Protein 8FHK (pdb70)

Solvent-accessible surface area: 49701 Å² total; per-residue (Å²): 181,42,39,124,10,20,166,124,5,23,51,93,59,146,144,29,50,86,43,1,53,104,48,4,70,54,0,5,32,12,29,14,72,5,1,47,20,2,36,117,2,4,40,60,19,17,3,1,12,44,84,41,15,65,37,6,68,16,164,64,96,10,49,0,33,50,106,60,97,116,69,74,152,53,126,84,89,52,7,38,2,65,56,12,57,129,24,31,10,17,9,73,117,75,63,29,99,78,78,57,136,7,38,45,79,138,95,139,63,73,70,8,78,106,2,73,143,129,52,5,58,76,6,15,76,13,10,40,136,14,10,85,116,31,41,70,95,13,24,43,53,15,70,105,0,14,146,42,6,65,24,11,17,58,20,28,22,59,14,6,3,90,4,13,26,76,3,19,42,51,0,3,41,23,8,26,84,4,18,6,110,41,29,28,88,45,33,27,0,76,10,0,4,63,5,0,7,2,4,33,16,1,50,57,14,18,24,42,1,64,22,36,41,72,37,4,39,27,33,15,154,14,2,14,65,5,6,68,129,35,30,103,155,29,0,146,88,9,81,55,26,60,70,54,28,170,99,80,29,28,56,10,98,144,128,0,43,126,47,10,79,53,14,21,41,24,10,4,50,2,1,12,32,2,12,53,6,11,70,3,7,59,5,1,23,22,13,47,24,18,156,61,6,37,142,45,2,38,94,31,0,73,26,7,36,116,31,36,52,115,20,12,70,14,34,0,62,12,21,64,7,20,13,24,30,36,40,1,90,15,3,31,40,7,0,163,63,9,2,52,40,10,134,108,73,55,14,76,125,19,20,0,37,13,2,0,10,1,9,0,19,8,20,2,4,34,17,12,13,14,17,29,28,2,13,52,44,40,6,49,2,92,23,0,0,18,43,0,8,112,7,17,74,59,176,91,41,25,127,44,23,113,108,55,122,132,210,14,91,1,79,0,22,2,137,70,0,22,1,11,51,126,166,63,54,73,18,1,81,104,2,47,11,49,2,90,82,19,34,4,1,9,18,12,4,30,5,20,2,11,16,41,6,6,9,22,1,1,3,8,15,10,60,16,97,128,35,60,0,38,9,56,58,82,32,8,72,80,52,24,14,12,17,15,5,39,16,6,8,9,1,38,42,80,4,29,2,29,35,22,24,12,6,34,2,6,23,13,66,34,151,152,36,103,99,114,4,62,117,10,18,133,60,1,14,49,69,13,35,149,122,36,148,63,77,25,40,97,25,111,11,20,68,32,51,0,93,63,24,43,4,1,16,9,0,10,7,2,8,0,4,1,5,14,23,118,13,20,2,2,0,6,8,10,12,16,10,21,8,6,2,11,37,20,5,56,46,27,56,53,127,7,56,6,139,138,67,48,0,0,8,16,2,8,16,19,7,23,26,3,117,115,9,88,39,1,2,5,1,46,88,0,67,23,83,28,110,11,52,14,132,88,66,152,72,51,10,15,97,36,33,112,88,20,78,85,15,93,184,69,4,25,107,7,42,152,65,91,171,120,127,69,60,90,4,78,90,37,7,85,30,14,17,65,32,25,14,122,0,2,35,31,1,1,69,0,12,43,58,11,38,64,58,68,31,67,81,118,11,22,115,108,19,54,31,57,1,144,95,25,11,45,38,6,68,81,42,10,53,114,8,9,68,35,12,34,14,21,4,14,40,0,4,40,32,7,4,45,78,2,3,32,36,3,9,90,4,9,31,6,2,43,51,146,27,44,10,0,31,1,0,0,14,0,4,14,0,0,64,7,3,15,82,3,2,3,43,0,17,8,22,52,49,40,42,76,31,35,51,106,27,0,64,68,29,2,1,151,87,20,25,102,96,0,1,118,8,3,42,107,10,38,75,79,6,58,112,17,51,62,100,4,5,58,112,2,50,100,39,21,41,88,27,6,67,40,12,0,60,8,0,19,87,0,1,33,17,14,54,1,20,61,4,20,9,1,16,33,11,20,76,17,13,34,119,63,2,43,101,34,9,45,84,36,24,91,77,5,16,131,29,0,77,45,18,0,85,15,50,14,40,5,38,64,16,4,5,30,1,12,27,63,0,9,9,67,0,0,52,2,19,3,122,44,74,6,23,18,1,45,2,6,0,0,10,0,2,3,6,13,6,1,31,51,11,67,49,28,8,57,33,12,31,12,16,35,76,1,10,1,0,11,67,12,2,78,90,6,47,80,60,162,41,34,73,20,63,65,144,119,60,36,98,43,130,27,30,25,55,1,50,2,51,94,0,32,3,54,40,71,59,54,107,70,74,43,0,80,76,2,61,0,63,0,151,161,23,38,22,0,0,0,3,0,78,28,26,3,14,14,26,7,0,0,44,16,0,17,10,26,34,42,47,68,85,19,30,3,30,1,50,61,27,52,5,44,57,3,31,31,85,57,3,40,17,10,13,3,4,24,18,26,43,33,36,8,5,44,35,19,1,90,80,0,0,31,8,0,62,122,102,19,83,137,132,82,6,78,73,0,2,42,15,1,62,0,92,115,3,32,125,57,10,90,46,40,40,127,26,121,1,14,40,121,21,39,72,24,38,16,2,10,16,7,8,0,2,7,0,1,0,9,12,16,88,2,76,0,1,0,2,0,4,9,10,24,6,3,4,7,71,3,6,44,12,6,26,128,27,14,96,127,35,16,161,50,60,4,1,0,10,0,6,14,32,5,48,5,0,48,54,23,80,22,1,0,1,0,63,30,19,76,18,45,58,100,8,27,48,113,83,7,49,78,82,127,34,31,2,85,78,2,58,72,58,21,65,148,60

Structure (mmCIF, N/CA/C/O backbone):
data_8FHK
#
_entry.id   8FHK
#
_cell.length_a   1.00
_cell.length_b   1.00
_cell.length_c   1.00
_cell.angle_alpha   90.00
_cell.angle_beta   90.00
_cell.angle_gamma   90.00
#
_symmetry.space_group_name_H-M   'P 1'
#
loop_
_entity.id
_entity.type
_entity.pdbx_description
1 polymer 'Probable multidrug resistance ABC transporter ATP-binding/permease protein YheH'
2 polymer 'Probable multidrug resistance ABC transporter ATP-binding/permease protein YheI'
3 non-polymer "ADENOSINE-5'-TRIPHOSPHATE"
4 non-polymer '(2S)-3-(hexadecanoyloxy)-2-[(9Z)-octadec-9-enoyloxy]propyl 2-(trimethylammonio)ethyl phosphate'
5 non-polymer 'MAGNESIUM ION'
#
loop_
_atom_site.group_PDB
_atom_site.id
_atom_site.type_symbol
_atom_site.label_atom_id
_atom_site.label_alt_id
_atom_site.label_comp_id
_atom_site.label_asym_id
_atom_site.label_entity_id
_atom_site.label_seq_id
_atom_site.pdbx_PDB_ins_code
_atom_site.Cartn_x
_atom_site.Cartn_y
_atom_site.Cartn_z
_atom_site.occupancy
_atom_site.B_iso_or_equiv
_atom_site.auth_seq_id
_atom_site.auth_comp_id
_atom_site.auth_asym_id
_atom_site.auth_atom_id
_atom_site.pdbx_PDB_model_num
ATOM 1 N N . LYS A 1 2 ? 177.825 143.266 165.611 1.00 53.06 2 LYS D N 1
ATOM 2 C CA . LYS A 1 2 ? 177.374 143.254 164.190 1.00 53.06 2 LYS D CA 1
ATOM 3 C C . LYS A 1 2 ? 175.852 143.254 164.109 1.00 53.06 2 LYS D C 1
ATOM 4 O O . LYS A 1 2 ? 175.207 142.248 164.394 1.00 53.06 2 LYS D O 1
ATOM 23 N N . ILE A 1 3 ? 175.282 144.395 163.722 1.00 50.72 3 ILE D N 1
ATOM 24 C CA . ILE A 1 3 ? 173.828 144.519 163.675 1.00 50.72 3 ILE D CA 1
ATOM 25 C C . ILE A 1 3 ? 173.255 143.673 162.544 1.00 50.72 3 ILE D C 1
ATOM 26 O O . ILE A 1 3 ? 172.282 142.934 162.732 1.00 50.72 3 ILE D O 1
ATOM 42 N N . GLY A 1 4 ? 173.857 143.758 161.357 1.00 52.46 4 GLY D N 1
ATOM 43 C CA . GLY A 1 4 ? 173.271 143.111 160.194 1.00 52.46 4 GLY D CA 1
ATOM 44 C C . GLY A 1 4 ? 173.137 141.610 160.356 1.00 52.46 4 GLY D C 1
ATOM 45 O O . GLY A 1 4 ? 172.158 141.012 159.901 1.00 52.46 4 GLY D O 1
ATOM 49 N N . LYS A 1 5 ? 174.118 140.979 161.004 1.00 51.98 5 LYS D N 1
ATOM 50 C CA . LYS A 1 5 ? 174.084 139.529 161.158 1.00 51.98 5 LYS D CA 1
ATOM 51 C C . LYS A 1 5 ? 172.866 139.086 161.957 1.00 51.98 5 LYS D C 1
ATOM 52 O O . LYS A 1 5 ? 172.232 138.080 161.626 1.00 51.98 5 LYS D O 1
ATOM 71 N N . THR A 1 6 ? 172.530 139.817 163.020 1.00 50.54 6 THR D N 1
ATOM 72 C CA . THR A 1 6 ? 171.364 139.457 163.819 1.00 50.54 6 THR D CA 1
ATOM 73 C C . THR A 1 6 ? 170.072 139.653 163.034 1.00 50.54 6 THR D C 1
ATOM 74 O O . THR A 1 6 ? 169.138 138.849 163.151 1.00 50.54 6 THR D O 1
ATOM 85 N N . LEU A 1 7 ? 169.995 140.720 162.239 1.00 49.83 7 LEU D N 1
ATOM 86 C CA . LEU A 1 7 ? 168.839 140.901 161.369 1.00 49.83 7 LEU D CA 1
ATOM 87 C C . LEU A 1 7 ? 168.701 139.723 160.416 1.00 49.83 7 LEU D C 1
ATOM 88 O O . LEU A 1 7 ? 167.600 139.193 160.218 1.00 49.83 7 LEU D O 1
ATOM 104 N N . TRP A 1 8 ? 169.817 139.290 159.828 1.00 51.06 8 TRP D N 1
ATOM 105 C CA . TRP A 1 8 ? 169.784 138.149 158.923 1.00 51.06 8 TRP D CA 1
ATOM 106 C C . TRP A 1 8 ? 169.354 136.883 159.647 1.00 51.06 8 TRP D C 1
ATOM 107 O O . TRP A 1 8 ? 168.598 136.080 159.100 1.00 51.06 8 TRP D O 1
ATOM 128 N N . ARG A 1 9 ? 169.846 136.672 160.868 1.00 49.59 9 ARG D N 1
ATOM 129 C CA . ARG A 1 9 ? 169.474 135.474 161.615 1.00 49.59 9 ARG D CA 1
ATOM 130 C C . ARG A 1 9 ? 167.982 135.456 161.917 1.00 49.59 9 ARG D C 1
ATOM 131 O O . ARG A 1 9 ? 167.312 134.427 161.751 1.00 49.59 9 ARG D O 1
ATOM 152 N N . TYR A 1 10 ? 167.441 136.587 162.367 1.00 48.56 10 TYR D N 1
ATOM 153 C CA . TYR A 1 10 ? 166.010 136.652 162.631 1.00 48.56 10 TYR D CA 1
ATOM 154 C C . TYR A 1 10 ? 165.217 136.431 161.353 1.00 48.56 10 TYR D C 1
ATOM 155 O O . TYR A 1 10 ? 164.169 135.779 161.371 1.00 48.56 10 TYR D O 1
ATOM 173 N N . ALA A 1 11 ? 165.706 136.957 160.227 1.00 49.73 11 ALA D N 1
ATOM 174 C CA . ALA A 1 11 ? 165.039 136.709 158.952 1.00 49.73 11 ALA D CA 1
ATOM 175 C C . ALA A 1 11 ? 165.080 135.230 158.581 1.00 49.73 11 ALA D C 1
ATOM 176 O O . ALA A 1 11 ? 164.078 134.668 158.124 1.00 49.73 11 ALA D O 1
ATOM 183 N N . LEU A 1 12 ? 166.235 134.586 158.764 1.00 49.86 12 LEU D N 1
ATOM 184 C CA . LEU A 1 12 ? 166.382 133.169 158.451 1.00 49.86 12 LEU D CA 1
ATOM 185 C C . LEU A 1 12 ? 165.553 132.292 159.370 1.00 49.86 12 LEU D C 1
ATOM 186 O O . LEU A 1 12 ? 165.273 131.140 159.025 1.00 49.86 12 LEU D O 1
ATOM 202 N N . LEU A 1 13 ? 165.171 132.796 160.541 1.00 48.36 13 LEU D N 1
ATOM 203 C CA . LEU A 1 13 ? 164.199 132.059 161.338 1.00 48.36 13 LEU D CA 1
ATOM 204 C C . LEU A 1 13 ? 162.943 131.790 160.523 1.00 48.36 13 LEU D C 1
ATOM 205 O O . LEU A 1 13 ? 162.247 130.797 160.757 1.00 48.36 13 LEU D O 1
ATOM 221 N N . TYR A 1 14 ? 162.640 132.663 159.568 1.00 47.86 14 TYR D N 1
ATOM 222 C CA . TYR A 1 14 ? 161.519 132.507 158.648 1.00 47.86 14 TYR D CA 1
ATOM 223 C C . TYR A 1 14 ? 162.084 132.498 157.231 1.00 47.86 14 TYR D C 1
ATOM 224 O O . TYR A 1 14 ? 162.201 133.547 156.595 1.00 47.86 14 TYR D O 1
ATOM 242 N N . ARG A 1 15 ? 162.430 131.311 156.735 1.00 52.74 15 ARG D N 1
ATOM 243 C CA . ARG A 1 15 ? 162.903 131.147 155.366 1.00 52.74 15 ARG D CA 1
ATOM 244 C C . ARG A 1 15 ? 161.779 130.797 154.408 1.00 52.74 15 ARG D C 1
ATOM 245 O O . ARG A 1 15 ? 161.738 131.314 153.289 1.00 52.74 15 ARG D O 1
ATOM 266 N N . LYS A 1 16 ? 160.872 129.915 154.829 1.00 55.35 16 LYS D N 1
ATOM 267 C CA . LYS A 1 16 ? 159.786 129.492 153.956 1.00 55.35 16 LYS D CA 1
ATOM 268 C C . LYS A 1 16 ? 158.997 130.693 153.463 1.00 55.35 16 LYS D C 1
ATOM 269 O O . LYS A 1 16 ? 158.736 130.835 152.262 1.00 55.35 16 LYS D O 1
ATOM 288 N N . LEU A 1 17 ? 158.623 131.569 154.409 1.00 51.36 17 LEU D N 1
ATOM 289 C CA . LEU A 1 17 ? 157.768 132.746 154.111 1.00 51.36 17 LEU D CA 1
ATOM 290 C C . LEU A 1 17 ? 158.444 133.660 153.096 1.00 51.36 17 LEU D C 1
ATOM 291 O O . LEU A 1 17 ? 157.778 134.095 152.191 1.00 51.36 17 LEU D O 1
ATOM 307 N N . LEU A 1 18 ? 159.699 134.025 153.301 1.00 51.55 18 LEU D N 1
ATOM 308 C CA . LEU A 1 18 ? 160.369 134.972 152.417 1.00 51.55 18 LEU D CA 1
ATOM 309 C C . LEU A 1 18 ? 160.691 134.340 151.069 1.00 51.55 18 LEU D C 1
ATOM 310 O O . LEU A 1 18 ? 160.571 134.998 150.031 1.00 51.55 18 LEU D O 1
ATOM 326 N N . ILE A 1 19 ? 161.103 133.068 151.055 1.00 52.43 19 ILE D N 1
ATOM 327 C CA . ILE A 1 19 ? 161.419 132.415 149.787 1.00 52.43 19 ILE D CA 1
ATOM 328 C C . ILE A 1 19 ? 160.166 132.272 148.931 1.00 52.43 19 ILE D C 1
ATOM 329 O O . ILE A 1 19 ? 160.191 132.537 147.721 1.00 52.43 19 ILE D O 1
ATOM 345 N N . THR A 1 20 ? 159.048 131.865 149.534 1.00 52.04 20 THR D N 1
ATOM 346 C CA . THR A 1 20 ? 157.815 131.767 148.766 1.00 52.04 20 THR D CA 1
ATOM 347 C C . THR A 1 20 ? 157.389 133.135 148.246 1.00 52.04 20 THR D C 1
ATOM 348 O O . THR A 1 20 ? 156.965 133.265 147.090 1.00 52.04 20 THR D O 1
ATOM 359 N N . ALA A 1 21 ? 157.505 134.173 149.080 1.00 50.70 21 ALA D N 1
ATOM 360 C CA . ALA A 1 21 ? 157.118 135.510 148.643 1.00 50.70 21 ALA D CA 1
ATOM 361 C C . ALA A 1 21 ? 157.981 135.981 147.482 1.00 50.70 21 ALA D C 1
ATOM 362 O O . ALA A 1 21 ? 157.469 136.554 146.514 1.00 50.70 21 ALA D O 1
ATOM 369 N N . VAL A 1 22 ? 159.293 135.756 147.561 1.00 50.10 22 VAL D N 1
ATOM 370 C CA . VAL A 1 22 ? 160.172 136.218 146.495 1.00 50.10 22 VAL D CA 1
ATOM 371 C C . VAL A 1 22 ? 159.898 135.448 145.213 1.00 50.10 22 VAL D C 1
ATOM 372 O O . VAL A 1 22 ? 159.951 136.016 144.120 1.00 50.10 22 VAL D O 1
ATOM 385 N N . LEU A 1 23 ? 159.587 134.152 145.314 1.00 51.17 23 LEU D N 1
ATOM 386 C CA . LEU A 1 23 ? 159.256 133.395 144.108 1.00 51.17 23 LEU D CA 1
ATOM 387 C C . LEU A 1 23 ? 157.971 133.913 143.467 1.00 51.17 23 LEU D C 1
ATOM 388 O O . LEU A 1 23 ? 157.905 134.110 142.244 1.00 51.17 23 LEU D O 1
ATOM 404 N N . LEU A 1 24 ? 156.937 134.150 144.276 1.00 50.67 24 LEU D N 1
ATOM 405 C CA . LEU A 1 24 ? 155.686 134.655 143.718 1.00 50.67 24 LEU D CA 1
ATOM 406 C C . LEU A 1 24 ? 155.877 136.031 143.085 1.00 50.67 24 LEU D C 1
ATOM 407 O O . LEU A 1 24 ? 155.365 136.303 141.987 1.00 50.67 24 LEU D O 1
ATOM 423 N N . LEU A 1 25 ? 156.617 136.915 143.758 1.00 51.28 25 LEU D N 1
ATOM 424 C CA . LEU A 1 25 ? 156.876 138.229 143.183 1.00 51.28 25 LEU D CA 1
ATOM 425 C C . LEU A 1 25 ? 157.747 138.128 141.939 1.00 51.28 25 LEU D C 1
ATOM 426 O O . LEU A 1 25 ? 157.610 138.947 141.027 1.00 51.28 25 LEU D O 1
ATOM 442 N N . THR A 1 26 ? 158.641 137.141 141.880 1.00 51.24 26 THR D N 1
ATOM 443 C CA . THR A 1 26 ? 159.408 136.918 140.662 1.00 51.24 26 THR D CA 1
ATOM 444 C C . THR A 1 26 ? 158.480 136.573 139.511 1.00 51.24 26 THR D C 1
ATOM 445 O O . THR A 1 26 ? 158.646 137.075 138.395 1.00 51.24 26 THR D O 1
ATOM 456 N N . VAL A 1 27 ? 157.488 135.725 139.771 1.00 51.94 27 VAL D N 1
ATOM 457 C CA . VAL A 1 27 ? 156.518 135.388 138.731 1.00 51.94 27 VAL D CA 1
ATOM 458 C C . VAL A 1 27 ? 155.783 136.641 138.269 1.00 51.94 27 VAL D C 1
ATOM 459 O O . VAL A 1 27 ? 155.635 136.897 137.063 1.00 51.94 27 VAL D O 1
ATOM 472 N N . ALA A 1 28 ? 155.318 137.447 139.225 1.00 51.87 28 ALA D N 1
ATOM 473 C CA . ALA A 1 28 ? 154.564 138.649 138.875 1.00 51.87 28 ALA D CA 1
ATOM 474 C C . ALA A 1 28 ? 155.408 139.611 138.040 1.00 51.87 28 ALA D C 1
ATOM 475 O O . ALA A 1 28 ? 154.960 140.117 136.999 1.00 51.87 28 ALA D O 1
ATOM 482 N N . VAL A 1 29 ? 156.640 139.874 138.479 1.00 52.18 29 VAL D N 1
ATOM 483 C CA . VAL A 1 29 ? 157.488 140.817 137.763 1.00 52.18 29 VAL D CA 1
ATOM 484 C C . VAL A 1 29 ? 157.840 140.268 136.390 1.00 52.18 29 VAL D C 1
ATOM 485 O O . VAL A 1 29 ? 157.960 141.023 135.423 1.00 52.18 29 VAL D O 1
ATOM 498 N N . GLY A 1 30 ? 158.033 138.952 136.281 1.00 53.47 30 GLY D N 1
ATOM 499 C CA . GLY A 1 30 ? 158.283 138.369 134.976 1.00 53.47 30 GLY D CA 1
ATOM 500 C C . GLY A 1 30 ? 157.138 138.615 134.018 1.00 53.47 30 GLY D C 1
ATOM 501 O O . GLY A 1 30 ? 157.351 138.982 132.858 1.00 53.47 30 GLY D O 1
ATOM 505 N N . ALA A 1 31 ? 155.905 138.433 134.492 1.00 54.48 31 ALA D N 1
ATOM 506 C CA . ALA A 1 31 ? 154.751 138.729 133.646 1.00 54.48 31 ALA D CA 1
ATOM 507 C C . ALA A 1 31 ? 154.754 140.193 133.214 1.00 54.48 31 ALA D C 1
ATOM 508 O O . ALA A 1 31 ? 154.634 140.511 132.020 1.00 54.48 31 ALA D O 1
ATOM 515 N N . GLU A 1 32 ? 154.915 141.103 134.176 1.00 54.82 32 GLU D N 1
ATOM 516 C CA . GLU A 1 32 ? 154.841 142.524 133.844 1.00 54.82 32 GLU D CA 1
ATOM 517 C C . GLU A 1 32 ? 155.957 142.930 132.886 1.00 54.82 32 GLU D C 1
ATOM 518 O O . GLU A 1 32 ? 155.746 143.758 131.993 1.00 54.82 32 GLU D O 1
ATOM 530 N N . LEU A 1 33 ? 157.149 142.353 133.050 1.00 54.06 33 LEU D N 1
ATOM 531 C CA . LEU A 1 33 ? 158.280 142.697 132.198 1.00 54.06 33 LEU D CA 1
ATOM 532 C C . LEU A 1 33 ? 158.165 142.073 130.816 1.00 54.06 33 LEU D C 1
ATOM 533 O O . LEU A 1 33 ? 158.727 142.607 129.853 1.00 54.06 33 LEU D O 1
ATOM 549 N N . THR A 1 34 ? 157.469 140.942 130.697 1.00 54.91 34 THR D N 1
ATOM 550 C CA . THR A 1 34 ? 157.083 140.473 129.373 1.00 54.91 34 THR D CA 1
ATOM 551 C C . THR A 1 34 ? 156.088 141.429 128.732 1.00 54.91 34 THR D C 1
ATOM 552 O O . THR A 1 34 ? 156.050 141.554 127.502 1.00 54.91 34 THR D O 1
ATOM 563 N N . GLY A 1 35 ? 155.285 142.107 129.550 1.00 54.27 35 GLY D N 1
ATOM 564 C CA . GLY A 1 35 ? 154.308 143.060 129.066 1.00 54.27 35 GLY D CA 1
ATOM 565 C C . GLY A 1 35 ? 154.757 143.944 127.908 1.00 54.27 35 GLY D C 1
ATOM 566 O O . GLY A 1 35 ? 154.174 143.908 126.821 1.00 54.27 35 GLY D O 1
ATOM 570 N N . PRO A 1 36 ? 155.787 144.769 128.120 1.00 52.30 36 PRO D N 1
ATOM 571 C CA . PRO A 1 36 ? 156.160 145.761 127.090 1.00 52.30 36 PRO D CA 1
ATOM 572 C C . PRO A 1 36 ? 156.660 145.164 125.779 1.00 52.30 36 PRO D C 1
ATOM 573 O O . PRO A 1 36 ? 156.664 145.871 124.762 1.00 52.30 36 PRO D O 1
ATOM 584 N N . PHE A 1 37 ? 157.094 143.901 125.759 1.00 53.45 37 PHE D N 1
ATOM 585 C CA . PHE A 1 37 ? 157.392 143.274 124.476 1.00 53.45 37 PHE D CA 1
ATOM 586 C C . PHE A 1 37 ? 156.163 143.244 123.585 1.00 53.45 37 PHE D C 1
ATOM 587 O O . PHE A 1 37 ? 156.290 143.256 122.359 1.00 53.45 37 PHE D O 1
ATOM 604 N N . ILE A 1 38 ? 154.969 143.191 124.176 1.00 53.23 38 ILE D N 1
ATOM 605 C CA . ILE A 1 38 ? 153.756 143.245 123.370 1.00 53.23 38 ILE D CA 1
ATOM 606 C C . ILE A 1 38 ? 153.632 144.601 122.693 1.00 53.23 38 ILE D C 1
ATOM 607 O O . ILE A 1 38 ? 153.252 144.685 121.525 1.00 53.23 38 ILE D O 1
ATOM 623 N N . GLY A 1 39 ? 153.953 145.681 123.402 1.00 52.19 39 GLY D N 1
ATOM 624 C CA . GLY A 1 39 ? 153.976 146.981 122.750 1.00 52.19 39 GLY D CA 1
ATOM 625 C C . GLY A 1 39 ? 155.015 147.041 121.647 1.00 52.19 39 GLY D C 1
ATOM 626 O O . GLY A 1 39 ? 154.753 147.538 120.547 1.00 52.19 39 GLY D O 1
ATOM 630 N N . LYS A 1 40 ? 156.209 146.518 121.929 1.00 52.34 40 LYS D N 1
ATOM 631 C CA . LYS A 1 40 ? 157.266 146.483 120.923 1.00 52.34 40 LYS D CA 1
ATOM 632 C C . LYS A 1 40 ? 156.803 145.779 119.656 1.00 52.34 40 LYS D C 1
ATOM 633 O O . LYS A 1 40 ? 156.926 146.316 118.549 1.00 52.34 40 LYS D O 1
ATOM 652 N N . LYS A 1 41 ? 156.282 144.564 119.803 1.00 53.40 41 LYS D N 1
ATOM 653 C CA . LYS A 1 41 ? 155.914 143.734 118.669 1.00 53.40 41 LYS D CA 1
ATOM 654 C C . LYS A 1 41 ? 154.553 144.091 118.102 1.00 53.40 41 LYS D C 1
ATOM 655 O O . LYS A 1 41 ? 154.177 143.556 117.057 1.00 53.40 41 LYS D O 1
ATOM 674 N N . MET A 1 42 ? 153.802 144.965 118.765 1.00 56.18 42 MET D N 1
ATOM 675 C CA . MET A 1 42 ? 152.636 145.531 118.113 1.00 56.18 42 MET D CA 1
ATOM 676 C C . MET A 1 42 ? 153.054 146.687 117.223 1.00 56.18 42 MET D C 1
ATOM 677 O O . MET A 1 42 ? 152.616 146.773 116.074 1.00 56.18 42 MET D O 1
ATOM 691 N N . ILE A 1 43 ? 153.937 147.552 117.712 1.00 55.03 43 ILE D N 1
ATOM 692 C CA . ILE A 1 43 ? 154.482 148.600 116.862 1.00 55.03 43 ILE D CA 1
ATOM 693 C C . ILE A 1 43 ? 155.101 147.940 115.639 1.00 55.03 43 ILE D C 1
ATOM 694 O O . ILE A 1 43 ? 154.532 147.992 114.540 1.00 55.03 43 ILE D O 1
ATOM 710 N N . ASP A 1 44 ? 156.202 147.210 115.855 1.00 56.32 44 ASP D N 1
ATOM 711 C CA . ASP A 1 44 ? 157.040 146.783 114.737 1.00 56.32 44 ASP D CA 1
ATOM 712 C C . ASP A 1 44 ? 156.269 145.944 113.732 1.00 56.32 44 ASP D C 1
ATOM 713 O O . ASP A 1 44 ? 156.634 145.909 112.551 1.00 56.32 44 ASP D O 1
ATOM 722 N N . ASP A 1 45 ? 155.213 145.260 114.165 1.00 59.61 45 ASP D N 1
ATOM 723 C CA . ASP A 1 45 ? 154.443 144.454 113.228 1.00 59.61 45 ASP D CA 1
ATOM 724 C C . ASP A 1 45 ? 153.267 145.238 112.656 1.00 59.61 45 ASP D C 1
ATOM 725 O O . ASP A 1 45 ? 153.273 145.592 111.476 1.00 59.61 45 ASP D O 1
ATOM 734 N N . HIS A 1 46 ? 152.305 145.602 113.497 1.00 61.52 46 HIS D N 1
ATOM 735 C CA . HIS A 1 46 ? 151.029 146.087 113.001 1.00 61.52 46 HIS D CA 1
ATOM 736 C C . HIS A 1 46 ? 151.031 147.567 112.644 1.00 61.52 46 HIS D C 1
ATOM 737 O O . HIS A 1 46 ? 149.997 148.064 112.187 1.00 61.52 46 HIS D O 1
ATOM 751 N N . ILE A 1 47 ? 152.137 148.295 112.829 1.00 60.47 47 ILE D N 1
ATOM 752 C CA . ILE A 1 47 ? 152.245 149.668 112.365 1.00 60.47 47 ILE D CA 1
ATOM 753 C C . ILE A 1 47 ? 153.312 149.815 111.290 1.00 60.47 47 ILE D C 1
ATOM 754 O O . ILE A 1 47 ? 153.157 150.616 110.363 1.00 60.47 47 ILE D O 1
ATOM 770 N N . LEU A 1 48 ? 154.399 149.054 111.392 1.00 63.96 48 LEU D N 1
ATOM 771 C CA . LEU A 1 48 ? 155.488 149.122 110.432 1.00 63.96 48 LEU D CA 1
ATOM 772 C C . LEU A 1 48 ? 155.489 147.964 109.438 1.00 63.96 48 LEU D C 1
ATOM 773 O O . LEU A 1 48 ? 156.487 147.775 108.737 1.00 63.96 48 LEU D O 1
ATOM 789 N N . GLY A 1 49 ? 154.407 147.184 109.352 1.00 73.22 49 GLY D N 1
ATOM 790 C CA . GLY A 1 49 ? 154.315 146.207 108.284 1.00 73.22 49 GLY D CA 1
ATOM 791 C C . GLY A 1 49 ? 154.023 146.836 106.941 1.00 73.22 49 GLY D C 1
ATOM 792 O O . GLY A 1 49 ? 154.414 146.300 105.900 1.00 73.22 49 GLY D O 1
ATOM 796 N N . ILE A 1 50 ? 153.339 147.981 106.941 1.00 77.73 50 ILE D N 1
ATOM 797 C CA . ILE A 1 50 ? 153.122 148.717 105.707 1.00 77.73 50 ILE D CA 1
ATOM 798 C C . ILE A 1 50 ? 154.446 149.168 105.112 1.00 77.73 50 ILE D C 1
ATOM 799 O O . ILE A 1 50 ? 154.540 149.375 103.899 1.00 77.73 50 ILE D O 1
ATOM 815 N N . GLU A 1 51 ? 155.482 149.310 105.938 1.00 74.22 51 GLU D N 1
ATOM 816 C CA . GLU A 1 51 ? 156.778 149.801 105.490 1.00 74.22 51 GLU D CA 1
ATOM 817 C C . GLU A 1 51 ? 157.689 148.708 104.946 1.00 74.22 51 GLU D C 1
ATOM 818 O O . GLU A 1 51 ? 158.752 149.029 104.404 1.00 74.22 51 GLU D O 1
ATOM 830 N N . LYS A 1 52 ? 157.318 147.438 105.076 1.00 76.20 52 LYS D N 1
ATOM 831 C CA . LYS A 1 52 ? 158.105 146.360 104.497 1.00 76.20 52 LYS D CA 1
ATOM 832 C C . LYS A 1 52 ? 157.572 145.983 103.116 1.00 76.20 52 LYS D C 1
ATOM 833 O O . LYS A 1 52 ? 156.503 146.421 102.686 1.00 76.20 52 LYS D O 1
ATOM 852 N N . THR A 1 53 ? 158.344 145.153 102.418 1.00 85.01 53 THR D N 1
ATOM 853 C CA . THR A 1 53 ? 158.050 144.847 101.026 1.00 85.01 53 THR D CA 1
ATOM 854 C C . THR A 1 53 ? 156.721 144.113 100.897 1.00 85.01 53 THR D C 1
ATOM 855 O O . THR A 1 53 ? 156.334 143.320 101.759 1.00 85.01 53 THR D O 1
ATOM 866 N N . TRP A 1 54 ? 156.020 144.391 99.802 1.00 86.32 54 TRP D N 1
ATOM 867 C CA . TRP A 1 54 ? 154.781 143.710 99.458 1.00 86.32 54 TRP D CA 1
ATOM 868 C C . TRP A 1 54 ? 154.955 143.034 98.106 1.00 86.32 54 TRP D C 1
ATOM 869 O O . TRP A 1 54 ? 155.446 143.655 97.158 1.00 86.32 54 TRP D O 1
ATOM 890 N N . TYR A 1 55 ? 154.554 141.770 98.021 1.00 90.22 55 TYR D N 1
ATOM 891 C CA . TYR A 1 55 ? 154.662 141.013 96.780 1.00 90.22 55 TYR D CA 1
ATOM 892 C C . TYR A 1 55 ? 153.852 141.673 95.672 1.00 90.22 55 TYR D C 1
ATOM 893 O O . TYR A 1 55 ? 152.680 141.358 95.477 1.00 90.22 55 TYR D O 1
ATOM 911 N N . ALA A 1 64 ? 142.845 139.596 101.514 1.00 87.26 64 ALA D N 1
ATOM 912 C CA . ALA A 1 64 ? 143.949 140.326 100.906 1.00 87.26 64 ALA D CA 1
ATOM 913 C C . ALA A 1 64 ? 143.676 141.825 100.929 1.00 87.26 64 ALA D C 1
ATOM 914 O O . ALA A 1 64 ? 142.523 142.252 100.915 1.00 87.26 64 ALA D O 1
ATOM 921 N N . VAL A 1 65 ? 144.741 142.619 100.966 1.00 86.23 65 VAL D N 1
ATOM 922 C CA . VAL A 1 65 ? 144.611 144.072 100.961 1.00 86.23 65 VAL D CA 1
ATOM 923 C C . VAL A 1 65 ? 144.424 144.530 99.521 1.00 86.23 65 VAL D C 1
ATOM 924 O O . VAL A 1 65 ? 145.295 144.315 98.672 1.00 86.23 65 VAL D O 1
ATOM 937 N N . GLN A 1 66 ? 143.282 145.158 99.245 1.00 88.26 66 GLN D N 1
ATOM 938 C CA . GLN A 1 66 ? 142.926 145.576 97.892 1.00 88.26 66 GLN D CA 1
ATOM 939 C C . GLN A 1 66 ? 142.283 146.953 97.963 1.00 88.26 66 GLN D C 1
ATOM 940 O O . GLN A 1 66 ? 141.140 147.082 98.413 1.00 88.26 66 GLN D O 1
ATOM 954 N N . PHE A 1 67 ? 143.011 147.976 97.524 1.00 89.90 67 PHE D N 1
ATOM 955 C CA . PHE A 1 67 ? 142.452 149.302 97.297 1.00 89.90 67 PHE D CA 1
ATOM 956 C C . PHE A 1 67 ? 142.635 149.645 95.828 1.00 89.90 67 PHE D C 1
ATOM 957 O O . PHE A 1 67 ? 143.736 149.503 95.286 1.00 89.90 67 PHE D O 1
ATOM 974 N N . HIS A 1 68 ? 141.555 150.083 95.187 1.00 90.44 68 HIS D N 1
ATOM 975 C CA . HIS A 1 68 ? 141.455 150.325 93.753 1.00 90.44 68 HIS D CA 1
ATOM 976 C C . HIS A 1 68 ? 141.267 149.009 93.002 1.00 90.44 68 HIS D C 1
ATOM 977 O O . HIS A 1 68 ? 141.119 149.031 91.775 1.00 90.44 68 HIS D O 1
ATOM 991 N N . GLY A 1 69 ? 141.260 147.868 93.691 1.00 89.78 69 GLY D N 1
ATOM 992 C CA . GLY A 1 69 ? 141.012 146.590 93.058 1.00 89.78 69 GLY D CA 1
ATOM 993 C C . GLY A 1 69 ? 142.209 145.944 92.399 1.00 89.78 69 GLY D C 1
ATOM 994 O O . GLY A 1 69 ? 142.027 144.997 91.626 1.00 89.78 69 GLY D O 1
ATOM 998 N N . VAL A 1 70 ? 143.424 146.419 92.673 1.00 89.16 70 VAL D N 1
ATOM 999 C CA . VAL A 1 70 ? 144.614 145.897 92.010 1.00 89.16 70 VAL D CA 1
ATOM 1000 C C . VAL A 1 70 ? 145.647 145.449 93.037 1.00 89.16 70 VAL D C 1
ATOM 1001 O O . VAL A 1 70 ? 146.127 144.311 92.994 1.00 89.16 70 VAL D O 1
ATOM 1014 N N . SER A 1 71 ? 145.992 146.342 93.963 1.00 88.86 71 SER D N 1
ATOM 1015 C CA . SER A 1 71 ? 147.135 146.116 94.839 1.00 88.86 71 SER D CA 1
ATOM 1016 C C . SER A 1 71 ? 146.986 144.815 95.618 1.00 88.86 71 SER D C 1
ATOM 1017 O O . SER A 1 71 ? 145.918 144.506 96.153 1.00 88.86 71 SER D O 1
ATOM 1025 N N . TYR A 1 72 ? 148.078 144.057 95.691 1.00 88.36 72 TYR D N 1
ATOM 1026 C CA . TYR A 1 72 ? 148.076 142.750 96.334 1.00 88.36 72 TYR D CA 1
ATOM 1027 C C . TYR A 1 72 ? 148.291 142.926 97.838 1.00 88.36 72 TYR D C 1
ATOM 1028 O O . TYR A 1 72 ? 148.224 144.036 98.374 1.00 88.36 72 TYR D O 1
ATOM 1046 N N . VAL A 1 73 ? 148.554 141.825 98.538 1.00 86.86 73 VAL D N 1
ATOM 1047 C CA . VAL A 1 73 ? 148.615 141.813 99.993 1.00 86.86 73 VAL D CA 1
ATOM 1048 C C . VAL A 1 73 ? 150.050 141.570 100.447 1.00 86.86 73 VAL D C 1
ATOM 1049 O O . VAL A 1 73 ? 150.904 141.094 99.693 1.00 86.86 73 VAL D O 1
ATOM 1062 N N . ARG A 1 74 ? 150.305 141.906 101.711 1.00 83.53 74 ARG D N 1
ATOM 1063 C CA . ARG A 1 74 ? 151.616 141.714 102.313 1.00 83.53 74 ARG D CA 1
ATOM 1064 C C . ARG A 1 74 ? 152.037 140.250 102.215 1.00 83.53 74 ARG D C 1
ATOM 1065 O O . ARG A 1 74 ? 151.219 139.349 102.011 1.00 83.53 74 ARG D O 1
ATOM 1086 N N . GLU A 1 75 ? 153.343 140.021 102.360 1.00 89.08 75 GLU D N 1
ATOM 1087 C CA . GLU A 1 75 ? 153.876 138.667 102.261 1.00 89.08 75 GLU D CA 1
ATOM 1088 C C . GLU A 1 75 ? 153.250 137.749 103.304 1.00 89.08 75 GLU D C 1
ATOM 1089 O O . GLU A 1 75 ? 152.875 136.610 103.001 1.00 89.08 75 GLU D O 1
ATOM 1101 N N . ASP A 1 76 ? 153.128 138.226 104.540 1.00 85.80 76 ASP D N 1
ATOM 1102 C CA . ASP A 1 76 ? 152.570 137.450 105.646 1.00 85.80 76 ASP D CA 1
ATOM 1103 C C . ASP A 1 76 ? 151.298 138.150 106.108 1.00 85.80 76 ASP D C 1
ATOM 1104 O O . ASP A 1 76 ? 151.355 139.114 106.877 1.00 85.80 76 ASP D O 1
ATOM 1113 N N . ARG A 1 77 ? 150.151 137.668 105.639 1.00 82.32 77 ARG D N 1
ATOM 1114 C CA . ARG A 1 77 ? 148.891 138.339 105.926 1.00 82.32 77 ARG D CA 1
ATOM 1115 C C . ARG A 1 77 ? 147.749 137.422 105.513 1.00 82.32 77 ARG D C 1
ATOM 1116 O O . ARG A 1 77 ? 147.951 136.437 104.796 1.00 82.32 77 ARG D O 1
ATOM 1137 N N . LEU A 1 78 ? 146.546 137.752 105.986 1.00 82.95 78 LEU D N 1
ATOM 1138 C CA . LEU A 1 78 ? 145.357 136.993 105.622 1.00 82.95 78 LEU D CA 1
ATOM 1139 C C . LEU A 1 78 ? 145.260 136.840 104.110 1.00 82.95 78 LEU D C 1
ATOM 1140 O O . LEU A 1 78 ? 145.638 137.734 103.348 1.00 82.95 78 LEU D O 1
ATOM 1156 N N . GLN A 1 79 ? 144.738 135.692 103.679 1.00 87.01 79 GLN D N 1
ATOM 1157 C CA . GLN A 1 79 ? 144.546 135.399 102.261 1.00 87.01 79 GLN D CA 1
ATOM 1158 C C . GLN A 1 79 ? 145.885 135.375 101.524 1.00 87.01 79 GLN D C 1
ATOM 1159 O O . GLN A 1 79 ? 146.138 136.166 100.612 1.00 87.01 79 GLN D O 1
ATOM 1173 N N . GLU A 1 80 ? 146.755 134.456 101.944 1.00 88.09 80 GLU D N 1
ATOM 1174 C CA . GLU A 1 80 ? 148.057 134.340 101.299 1.00 88.09 80 GLU D CA 1
ATOM 1175 C C . GLU A 1 80 ? 148.126 133.148 100.348 1.00 88.09 80 GLU D C 1
ATOM 1176 O O . GLU A 1 80 ? 148.607 132.076 100.737 1.00 88.09 80 GLU D O 1
ATOM 1188 N N . PRO A 1 81 ? 147.667 133.283 99.105 1.00 89.52 81 PRO D N 1
ATOM 1189 C CA . PRO A 1 81 ? 148.210 132.453 98.031 1.00 89.52 81 PRO D CA 1
ATOM 1190 C C . PRO A 1 81 ? 149.692 132.731 97.836 1.00 89.52 81 PRO D C 1
ATOM 1191 O O . PRO A 1 81 ? 150.275 133.629 98.447 1.00 89.52 81 PRO D O 1
ATOM 1202 N N . VAL A 1 82 ? 150.306 131.941 96.962 1.00 92.55 82 VAL D N 1
ATOM 1203 C CA . VAL A 1 82 ? 151.685 132.174 96.547 1.00 92.55 82 VAL D CA 1
ATOM 1204 C C . VAL A 1 82 ? 151.642 132.950 95.235 1.00 92.55 82 VAL D C 1
ATOM 1205 O O . VAL A 1 82 ? 151.294 132.401 94.186 1.00 92.55 82 VAL D O 1
ATOM 1218 N N . SER A 1 83 ? 151.979 134.237 95.293 1.00 91.40 83 SER D N 1
ATOM 1219 C CA . SER A 1 83 ? 151.930 135.085 94.109 1.00 91.40 83 SER D CA 1
ATOM 1220 C C . SER A 1 83 ? 152.714 136.360 94.374 1.00 91.40 83 SER D C 1
ATOM 1221 O O . SER A 1 83 ? 152.545 136.986 95.424 1.00 91.40 83 SER D O 1
ATOM 1229 N N . LYS A 1 84 ? 153.564 136.739 93.421 1.00 91.34 84 LYS D N 1
ATOM 1230 C CA . LYS A 1 84 ? 154.340 137.973 93.516 1.00 91.34 84 LYS D CA 1
ATOM 1231 C C . LYS A 1 84 ? 154.642 138.436 92.097 1.00 91.34 84 LYS D C 1
ATOM 1232 O O . LYS A 1 84 ? 155.321 137.732 91.346 1.00 91.34 84 LYS D O 1
ATOM 1251 N N . ALA A 1 85 ? 154.120 139.605 91.726 1.00 92.06 85 ALA D N 1
ATOM 1252 C CA . ALA A 1 85 ? 154.278 140.104 90.365 1.00 92.06 85 ALA D CA 1
ATOM 1253 C C . ALA A 1 85 ? 154.818 141.528 90.344 1.00 92.06 85 ALA D C 1
ATOM 1254 O O . ALA A 1 85 ? 155.584 141.891 89.446 1.00 92.06 85 ALA D O 1
ATOM 1261 N N . LYS A 1 86 ? 154.433 142.339 91.328 1.00 93.18 86 LYS D N 1
ATOM 1262 C CA . LYS A 1 86 ? 154.790 143.751 91.348 1.00 93.18 86 LYS D CA 1
ATOM 1263 C C . LYS A 1 86 ? 155.893 144.096 92.336 1.00 93.18 86 LYS D C 1
ATOM 1264 O O . LYS A 1 86 ? 156.641 145.045 92.092 1.00 93.18 86 LYS D O 1
ATOM 1283 N N . GLU A 1 87 ? 156.019 143.354 93.436 1.00 91.45 87 GLU D N 1
ATOM 1284 C CA . GLU A 1 87 ? 157.000 143.668 94.475 1.00 91.45 87 GLU D CA 1
ATOM 1285 C C . GLU A 1 87 ? 156.853 145.120 94.925 1.00 91.45 87 GLU D C 1
ATOM 1286 O O . GLU A 1 87 ? 157.832 145.851 95.088 1.00 91.45 87 GLU D O 1
ATOM 1298 N N . ALA A 1 88 ? 155.607 145.539 95.126 1.00 90.84 88 ALA D N 1
ATOM 1299 C CA . ALA A 1 88 ? 155.319 146.922 95.465 1.00 90.84 88 ALA D CA 1
ATOM 1300 C C . ALA A 1 88 ? 155.758 147.235 96.893 1.00 90.84 88 ALA D C 1
ATOM 1301 O O . ALA A 1 88 ? 156.021 146.344 97.706 1.00 90.84 88 ALA D O 1
ATOM 1308 N N . HIS A 1 89 ? 155.837 148.530 97.189 1.00 88.69 89 HIS D N 1
ATOM 1309 C CA . HIS A 1 89 ? 156.253 149.008 98.497 1.00 88.69 89 HIS D CA 1
ATOM 1310 C C . HIS A 1 89 ? 155.391 150.199 98.890 1.00 88.69 89 HIS D C 1
ATOM 1311 O O . HIS A 1 89 ? 154.710 150.803 98.058 1.00 88.69 89 HIS D O 1
ATOM 1325 N N . ILE A 1 90 ? 155.420 150.524 100.180 1.00 84.98 90 ILE D N 1
ATOM 1326 C CA . ILE A 1 90 ? 154.752 151.704 100.713 1.00 84.98 90 ILE D CA 1
ATOM 1327 C C . ILE A 1 90 ? 155.749 152.458 101.579 1.00 84.98 90 ILE D C 1
ATOM 1328 O O . ILE A 1 90 ? 156.490 151.851 102.360 1.00 84.98 90 ILE D O 1
ATOM 1344 N N . TYR A 1 91 ? 155.771 153.781 101.435 1.00 88.11 91 TYR D N 1
ATOM 1345 C CA . TYR A 1 91 ? 156.739 154.626 102.116 1.00 88.11 91 TYR D CA 1
ATOM 1346 C C . TYR A 1 91 ? 156.029 155.770 102.825 1.00 88.11 91 TYR D C 1
ATOM 1347 O O . TYR A 1 91 ? 154.888 156.117 102.510 1.00 88.11 91 TYR D O 1
ATOM 1365 N N . GLN A 1 92 ? 156.731 156.350 103.795 1.00 87.28 92 GLN D N 1
ATOM 1366 C CA . GLN A 1 92 ? 156.198 157.383 104.672 1.00 87.28 92 GLN D CA 1
ATOM 1367 C C . GLN A 1 92 ? 156.875 158.710 104.359 1.00 87.28 92 GLN D C 1
ATOM 1368 O O . GLN A 1 92 ? 158.105 158.808 104.407 1.00 87.28 92 GLN D O 1
ATOM 1382 N N . VAL A 1 93 ? 156.072 159.723 104.036 1.00 90.12 93 VAL D N 1
ATOM 1383 C CA . VAL A 1 93 ? 156.557 161.080 103.802 1.00 90.12 93 VAL D CA 1
ATOM 1384 C C . VAL A 1 93 ? 155.693 162.020 104.632 1.00 90.12 93 VAL D C 1
ATOM 1385 O O . VAL A 1 93 ? 154.487 162.142 104.387 1.00 90.12 93 VAL D O 1
ATOM 1398 N N . GLY A 1 94 ? 156.301 162.679 105.614 1.00 86.73 94 GLY D N 1
ATOM 1399 C CA . GLY A 1 94 ? 155.533 163.573 106.464 1.00 86.73 94 GLY D CA 1
ATOM 1400 C C . GLY A 1 94 ? 154.373 162.835 107.099 1.00 86.73 94 GLY D C 1
ATOM 1401 O O . GLY A 1 94 ? 154.532 161.754 107.675 1.00 86.73 94 GLY D O 1
ATOM 1405 N N . MET A 1 95 ? 153.184 163.422 106.998 1.00 84.45 95 MET D N 1
ATOM 1406 C CA . MET A 1 95 ? 151.956 162.778 107.443 1.00 84.45 95 MET D CA 1
ATOM 1407 C C . MET A 1 95 ? 151.268 161.996 106.333 1.00 84.45 95 MET D C 1
ATOM 1408 O O . MET A 1 95 ? 150.183 161.451 106.559 1.00 84.45 95 MET D O 1
ATOM 1422 N N . ALA A 1 96 ? 151.865 161.933 105.146 1.00 87.13 96 ALA D N 1
ATOM 1423 C CA . ALA A 1 96 ? 151.290 161.243 104.003 1.00 87.13 96 ALA D CA 1
ATOM 1424 C C . ALA A 1 96 ? 152.110 160.005 103.661 1.00 87.13 96 ALA D C 1
ATOM 1425 O O . ALA A 1 96 ? 153.330 159.975 103.844 1.00 87.13 96 ALA D O 1
ATOM 1432 N N . PHE A 1 97 ? 151.422 158.979 103.170 1.00 86.56 97 PHE D N 1
ATOM 1433 C CA . PHE A 1 97 ? 152.049 157.746 102.720 1.00 86.56 97 PHE D CA 1
ATOM 1434 C C . PHE A 1 97 ? 151.921 157.634 101.207 1.00 86.56 97 PHE D C 1
ATOM 1435 O O . PHE A 1 97 ? 150.991 158.179 100.605 1.00 86.56 97 PHE D O 1
ATOM 1452 N N . TYR A 1 98 ? 152.867 156.926 100.594 1.00 91.25 98 TYR D N 1
ATOM 1453 C CA . TYR A 1 98 ? 152.913 156.773 99.147 1.00 91.25 98 TYR D CA 1
ATOM 1454 C C . TYR A 1 98 ? 153.085 155.307 98.784 1.00 91.25 98 TYR D C 1
ATOM 1455 O O . TYR A 1 98 ? 153.793 154.566 99.472 1.00 91.25 98 TYR D O 1
ATOM 1473 N N . PHE A 1 99 ? 152.445 154.903 97.690 1.00 90.04 99 PHE D N 1
ATOM 1474 C CA . PHE A 1 99 ? 152.432 153.520 97.230 1.00 90.04 99 PHE D CA 1
ATOM 1475 C C . PHE A 1 99 ? 153.180 153.429 95.907 1.00 90.04 99 PHE D C 1
ATOM 1476 O O . PHE A 1 99 ? 152.744 154.005 94.904 1.00 90.04 99 PHE D O 1
ATOM 1493 N N . VAL A 1 100 ? 154.299 152.707 95.903 1.00 91.84 100 VAL D N 1
ATOM 1494 C CA . VAL A 1 100 ? 155.099 152.496 94.703 1.00 91.84 100 VAL D CA 1
ATOM 1495 C C . VAL A 1 100 ? 154.822 151.091 94.191 1.00 91.84 100 VAL D C 1
ATOM 1496 O O . VAL A 1 100 ? 154.858 150.121 94.959 1.00 91.84 100 VAL D O 1
ATOM 1509 N N . ASP A 1 101 ? 154.538 150.979 92.892 1.00 92.54 101 ASP D N 1
ATOM 1510 C CA . ASP A 1 101 ? 154.102 149.706 92.330 1.00 92.54 101 ASP D CA 1
ATOM 1511 C C . ASP A 1 101 ? 155.278 148.776 92.057 1.00 92.54 101 ASP D C 1
ATOM 1512 O O . ASP A 1 101 ? 155.279 147.620 92.494 1.00 92.54 101 ASP D O 1
ATOM 1521 N N . GLN A 1 102 ? 156.282 149.260 91.336 1.00 96.45 102 GLN D N 1
ATOM 1522 C CA . GLN A 1 102 ? 157.396 148.427 90.913 1.00 96.45 102 GLN D CA 1
ATOM 1523 C C . GLN A 1 102 ? 158.510 148.485 91.958 1.00 96.45 102 GLN D C 1
ATOM 1524 O O . GLN A 1 102 ? 158.337 149.018 93.057 1.00 96.45 102 GLN D O 1
ATOM 1538 N N . ALA A 1 103 ? 159.669 147.926 91.622 1.00 97.91 103 ALA D N 1
ATOM 1539 C CA . ALA A 1 103 ? 160.816 147.917 92.522 1.00 97.91 103 ALA D CA 1
ATOM 1540 C C . ALA A 1 103 ? 161.160 149.329 92.981 1.00 97.91 103 ALA D C 1
ATOM 1541 O O . ALA A 1 103 ? 161.873 150.059 92.292 1.00 97.91 103 ALA D O 1
ATOM 1548 N N . GLY A 1 108 ? 168.211 156.272 101.344 1.00 98.73 108 GLY D N 1
ATOM 1549 C CA . GLY A 1 108 ? 167.114 156.806 100.560 1.00 98.73 108 GLY D CA 1
ATOM 1550 C C . GLY A 1 108 ? 166.658 158.167 101.045 1.00 98.73 108 GLY D C 1
ATOM 1551 O O . GLY A 1 108 ? 167.198 158.703 102.012 1.00 98.73 108 GLY D O 1
ATOM 1555 N N . ASN A 1 109 ? 165.658 158.729 100.370 1.00 99.59 109 ASN D N 1
ATOM 1556 C CA . ASN A 1 109 ? 165.110 160.025 100.737 1.00 99.59 109 ASN D CA 1
ATOM 1557 C C . ASN A 1 109 ? 163.592 159.959 100.674 1.00 99.59 109 ASN D C 1
ATOM 1558 O O . ASN A 1 109 ? 163.012 159.092 100.016 1.00 99.59 109 ASN D O 1
ATOM 1569 N N . ARG A 1 110 ? 162.955 160.895 101.370 1.00 97.31 110 ARG D N 1
ATOM 1570 C CA . ARG A 1 110 ? 161.504 160.974 101.474 1.00 97.31 110 ARG D CA 1
ATOM 1571 C C . ARG A 1 110 ? 160.992 162.278 100.878 1.00 97.31 110 ARG D C 1
ATOM 1572 O O . ARG A 1 110 ? 160.128 162.949 101.446 1.00 97.31 110 ARG D O 1
ATOM 1593 N N . THR A 1 111 ? 161.524 162.651 99.717 1.00 98.48 111 THR D N 1
ATOM 1594 C CA . THR A 1 111 ? 161.119 163.876 99.031 1.00 98.48 111 THR D CA 1
ATOM 1595 C C . THR A 1 111 ? 159.830 163.600 98.269 1.00 98.48 111 THR D C 1
ATOM 1596 O O . THR A 1 111 ? 159.851 163.071 97.156 1.00 98.48 111 THR D O 1
ATOM 1607 N N . VAL A 1 112 ? 158.702 163.962 98.871 1.00 95.69 112 VAL D N 1
ATOM 1608 C CA . VAL A 1 112 ? 157.398 163.770 98.251 1.00 95.69 112 VAL D CA 1
ATOM 1609 C C . VAL A 1 112 ? 157.227 162.319 97.825 1.00 95.69 112 VAL D C 1
ATOM 1610 O O . VAL A 1 112 ? 157.268 162.005 96.636 1.00 95.69 112 VAL D O 1
ATOM 1623 N N . GLY A 1 115 ? 153.595 162.163 92.463 1.00 95.73 115 GLY D N 1
ATOM 1624 C CA . GLY A 1 115 ? 154.033 161.111 91.565 1.00 95.73 115 GLY D CA 1
ATOM 1625 C C . GLY A 1 115 ? 155.522 161.166 91.287 1.00 95.73 115 GLY D C 1
ATOM 1626 O O . GLY A 1 115 ? 155.979 160.755 90.222 1.00 95.73 115 GLY D O 1
ATOM 1630 N N . LYS A 1 116 ? 156.282 161.676 92.256 1.00 95.74 116 LYS D N 1
ATOM 1631 C CA . LYS A 1 116 ? 157.730 161.842 92.135 1.00 95.74 116 LYS D CA 1
ATOM 1632 C C . LYS A 1 116 ? 158.371 161.320 93.417 1.00 95.74 116 LYS D C 1
ATOM 1633 O O . LYS A 1 116 ? 158.575 162.075 94.371 1.00 95.74 116 LYS D O 1
ATOM 1652 N N . LEU A 1 117 ? 158.690 160.029 93.437 1.00 96.07 117 LEU D N 1
ATOM 1653 C CA . LEU A 1 117 ? 159.350 159.390 94.568 1.00 96.07 117 LEU D CA 1
ATOM 1654 C C . LEU A 1 117 ? 160.774 159.053 94.152 1.00 96.07 117 LEU D C 1
ATOM 1655 O O . LEU A 1 117 ? 160.982 158.369 93.145 1.00 96.07 117 LEU D O 1
ATOM 1671 N N . THR A 1 118 ? 161.746 159.532 94.924 1.00 99.00 118 THR D N 1
ATOM 1672 C CA . THR A 1 118 ? 163.156 159.369 94.606 1.00 99.00 118 THR D CA 1
ATOM 1673 C C . THR A 1 118 ? 163.876 158.688 95.759 1.00 99.00 118 THR D C 1
ATOM 1674 O O . THR A 1 118 ? 163.639 159.008 96.927 1.00 99.00 118 THR D O 1
ATOM 1685 N N . ILE A 1 119 ? 164.758 157.750 95.420 1.00 100.35 119 ILE D N 1
ATOM 1686 C CA . ILE A 1 119 ? 165.599 157.053 96.394 1.00 100.35 119 ILE D CA 1
ATOM 1687 C C . ILE A 1 119 ? 167.034 157.200 95.896 1.00 100.35 119 ILE D C 1
ATOM 1688 O O . ILE A 1 119 ? 167.527 156.376 95.120 1.00 100.35 119 ILE D O 1
ATOM 1704 N N . THR A 1 120 ? 167.719 158.253 96.349 1.00 101.27 120 THR D N 1
ATOM 1705 C CA . THR A 1 120 ? 169.069 158.517 95.863 1.00 101.27 120 THR D CA 1
ATOM 1706 C C . THR A 1 120 ? 170.075 157.536 96.451 1.00 101.27 120 THR D C 1
ATOM 1707 O O . THR A 1 120 ? 171.006 157.106 95.760 1.00 101.27 120 THR D O 1
ATOM 1718 N N . ASN A 1 121 ? 169.907 157.175 97.719 1.00 101.17 121 ASN D N 1
ATOM 1719 C CA . ASN A 1 121 ? 170.850 156.296 98.403 1.00 101.17 121 ASN D CA 1
ATOM 1720 C C . ASN A 1 121 ? 172.243 156.917 98.424 1.00 101.17 121 ASN D C 1
ATOM 1721 O O . ASN A 1 121 ? 172.394 158.129 98.275 1.00 101.17 121 ASN D O 1
ATOM 1732 N N . SER A 1 125 ? 168.867 159.199 92.043 1.00 100.53 125 SER D N 1
ATOM 1733 C CA . SER A 1 125 ? 168.929 157.911 91.363 1.00 100.53 125 SER D CA 1
ATOM 1734 C C . SER A 1 125 ? 167.608 157.621 90.652 1.00 100.53 125 SER D C 1
ATOM 1735 O O . SER A 1 125 ? 166.990 158.526 90.091 1.00 100.53 125 SER D O 1
ATOM 1743 N N . ARG A 1 126 ? 167.179 156.361 90.671 1.00 100.65 126 ARG D N 1
ATOM 1744 C CA . ARG A 1 126 ? 165.926 155.997 90.025 1.00 100.65 126 ARG D CA 1
ATOM 1745 C C . ARG A 1 126 ? 164.757 156.715 90.687 1.00 100.65 126 ARG D C 1
ATOM 1746 O O . ARG A 1 126 ? 164.738 156.920 91.903 1.00 100.65 126 ARG D O 1
ATOM 1767 N N . ALA A 1 127 ? 163.780 157.103 89.872 1.00 100.23 127 ALA D N 1
ATOM 1768 C CA . ALA A 1 127 ? 162.578 157.770 90.344 1.00 100.23 127 ALA D CA 1
ATOM 1769 C C . ALA A 1 127 ? 161.354 157.013 89.851 1.00 100.23 127 ALA D C 1
ATOM 1770 O O . ALA A 1 127 ? 161.372 156.403 88.778 1.00 100.23 127 ALA D O 1
ATOM 1777 N N . TYR A 1 128 ? 160.291 157.052 90.651 1.00 98.63 128 TYR D N 1
ATOM 1778 C CA . TYR A 1 128 ? 159.045 156.375 90.323 1.00 98.63 128 TYR D CA 1
ATOM 1779 C C . TYR A 1 128 ? 157.878 157.289 90.675 1.00 98.63 128 TYR D C 1
ATOM 1780 O O . TYR A 1 128 ? 158.063 158.428 91.115 1.00 98.63 128 TYR D O 1
ATOM 1798 N N . ALA A 1 129 ? 156.665 156.779 90.481 1.00 95.06 129 ALA D N 1
ATOM 1799 C CA . ALA A 1 129 ? 155.442 157.529 90.729 1.00 95.06 129 ALA D CA 1
ATOM 1800 C C . ALA A 1 129 ? 154.610 156.807 91.777 1.00 95.06 129 ALA D C 1
ATOM 1801 O O . ALA A 1 129 ? 154.434 155.587 91.706 1.00 95.06 129 ALA D O 1
ATOM 1808 N N . ALA A 1 130 ? 154.103 157.564 92.748 1.00 93.02 130 ALA D N 1
ATOM 1809 C CA . ALA A 1 130 ? 153.218 157.030 93.770 1.00 93.02 130 ALA D CA 1
ATOM 1810 C C . ALA A 1 130 ? 152.119 158.044 94.048 1.00 93.02 130 ALA D C 1
ATOM 1811 O O . ALA A 1 130 ? 152.279 159.245 93.812 1.00 93.02 130 ALA D O 1
ATOM 1818 N N . GLU A 1 131 ? 150.997 157.545 94.558 1.00 92.13 131 GLU D N 1
ATOM 1819 C CA . GLU A 1 131 ? 149.827 158.360 94.842 1.00 92.13 131 GLU D CA 1
ATOM 1820 C C . GLU A 1 131 ? 149.531 158.336 96.335 1.00 92.13 131 GLU D C 1
ATOM 1821 O O . GLU A 1 131 ? 149.833 157.362 97.031 1.00 92.13 131 GLU D O 1
ATOM 1833 N N . LYS A 1 132 ? 148.937 159.423 96.822 1.00 90.64 132 LYS D N 1
ATOM 1834 C CA . LYS A 1 132 ? 148.582 159.512 98.231 1.00 90.64 132 LYS D CA 1
ATOM 1835 C C . LYS A 1 132 ? 147.549 158.448 98.583 1.00 90.64 132 LYS D C 1
ATOM 1836 O O . LYS A 1 132 ? 146.664 158.129 97.784 1.00 90.64 132 LYS D O 1
ATOM 1855 N N . LEU A 1 133 ? 147.663 157.901 99.791 1.00 88.99 133 LEU D N 1
ATOM 1856 C CA . LEU A 1 133 ? 146.779 156.840 100.254 1.00 88.99 133 LEU D CA 1
ATOM 1857 C C . LEU A 1 133 ? 145.524 157.370 100.938 1.00 88.99 133 LEU D C 1
ATOM 1858 O O . LEU A 1 133 ? 144.791 156.586 101.550 1.00 88.99 133 LEU D O 1
ATOM 1874 N N . THR A 1 134 ? 145.251 158.670 100.831 1.00 88.12 134 THR D N 1
ATOM 1875 C CA . THR A 1 134 ? 144.072 159.278 101.440 1.00 88.12 134 THR D CA 1
ATOM 1876 C C . THR A 1 134 ? 143.925 158.835 102.893 1.00 88.12 134 THR D C 1
ATOM 1877 O O . THR A 1 134 ? 144.930 158.627 103.581 1.00 88.12 134 THR D O 1
ATOM 1888 N N . LYS A 1 135 ? 142.690 158.691 103.377 1.00 84.89 135 LYS D N 1
ATOM 1889 C CA . LYS A 1 135 ? 142.436 158.296 104.758 1.00 84.89 135 LYS D CA 1
ATOM 1890 C C . LYS A 1 135 ? 141.657 156.995 104.863 1.00 84.89 135 LYS D C 1
ATOM 1891 O O . LYS A 1 135 ? 142.071 156.087 105.594 1.00 84.89 135 LYS D O 1
ATOM 1910 N N . GLN A 1 136 ? 140.535 156.875 104.151 1.00 85.68 136 GLN D N 1
ATOM 1911 C CA . GLN A 1 136 ? 139.765 155.637 104.204 1.00 85.68 136 GLN D CA 1
ATOM 1912 C C . GLN A 1 136 ? 140.547 154.476 103.600 1.00 85.68 136 GLN D C 1
ATOM 1913 O O . GLN A 1 136 ? 140.524 153.359 104.131 1.00 85.68 136 GLN D O 1
ATOM 1927 N N . GLU A 1 137 ? 141.257 154.722 102.498 1.00 86.52 137 GLU D N 1
ATOM 1928 C CA . GLU A 1 137 ? 142.072 153.671 101.900 1.00 86.52 137 GLU D CA 1
ATOM 1929 C C . GLU A 1 137 ? 143.216 153.276 102.825 1.00 86.52 137 GLU D C 1
ATOM 1930 O O . GLU A 1 137 ? 143.577 152.096 102.908 1.00 86.52 137 GLU D O 1
ATOM 1942 N N . LEU A 1 138 ? 143.800 154.251 103.524 1.00 84.09 138 LEU D N 1
ATOM 1943 C CA . LEU A 1 138 ? 144.835 153.942 104.505 1.00 84.09 138 LEU D CA 1
ATOM 1944 C C . LEU A 1 138 ? 144.279 153.089 105.637 1.00 84.09 138 LEU D C 1
ATOM 1945 O O . LEU A 1 138 ? 144.929 152.139 106.089 1.00 84.09 138 LEU D O 1
ATOM 1961 N N . PHE A 1 139 ? 143.079 153.419 106.115 1.00 78.05 139 PHE D N 1
ATOM 1962 C CA . PHE A 1 139 ? 142.446 152.609 107.150 1.00 78.05 139 PHE D CA 1
ATOM 1963 C C . PHE A 1 139 ? 142.179 151.194 106.654 1.00 78.05 139 PHE D C 1
ATOM 1964 O O . PHE A 1 139 ? 142.315 150.225 107.410 1.00 78.05 139 PHE D O 1
ATOM 1981 N N . GLN A 1 140 ? 141.793 151.058 105.383 1.00 82.44 140 GLN D N 1
ATOM 1982 C CA . GLN A 1 140 ? 141.516 149.738 104.826 1.00 82.44 140 GLN D CA 1
ATOM 1983 C C . GLN A 1 140 ? 142.700 148.793 104.980 1.00 82.44 140 GLN D C 1
ATOM 1984 O O . GLN A 1 140 ? 142.513 147.575 105.071 1.00 82.44 140 GLN D O 1
ATOM 1998 N N . PHE A 1 141 ? 143.921 149.328 105.008 1.00 84.17 141 PHE D N 1
ATOM 1999 C CA . PHE A 1 141 ? 145.102 148.472 105.033 1.00 84.17 141 PHE D CA 1
ATOM 2000 C C . PHE A 1 141 ? 145.139 147.607 106.288 1.00 84.17 141 PHE D C 1
ATOM 2001 O O . PHE A 1 141 ? 145.348 146.391 106.212 1.00 84.17 141 PHE D O 1
ATOM 2018 N N . TYR A 1 142 ? 144.941 148.235 107.456 1.00 72.82 142 TYR D N 1
ATOM 2019 C CA . TYR A 1 142 ? 145.149 147.571 108.770 1.00 72.82 142 TYR D CA 1
ATOM 2020 C C . TYR A 1 142 ? 143.917 146.886 109.364 1.00 72.82 142 TYR D C 1
ATOM 2038 N N . GLN A 1 143 ? 143.167 146.112 108.579 1.00 72.91 143 GLN D N 1
ATOM 2039 C CA . GLN A 1 143 ? 142.102 145.329 109.197 1.00 72.91 143 GLN D CA 1
ATOM 2040 C C . GLN A 1 143 ? 142.722 144.089 109.840 1.00 72.91 143 GLN D C 1
ATOM 2041 O O . GLN A 1 143 ? 142.524 143.839 111.041 1.00 72.91 143 GLN D O 1
ATOM 2054 N N . PRO A 1 144 ? 143.494 143.296 109.090 1.00 75.66 144 PRO D N 1
ATOM 2055 C CA . PRO A 1 144 ? 144.252 142.222 109.743 1.00 75.66 144 PRO D CA 1
ATOM 2056 C C . PRO A 1 144 ? 145.089 142.718 110.898 1.00 75.66 144 PRO D C 1
ATOM 2057 O O . PRO A 1 144 ? 145.278 142.008 111.896 1.00 75.66 144 PRO D O 1
ATOM 2068 N N . GLU A 1 145 ? 145.598 143.943 110.782 1.00 69.44 145 GLU D N 1
ATOM 2069 C CA . GLU A 1 145 ? 146.317 144.548 111.888 1.00 69.44 145 GLU D CA 1
ATOM 2070 C C . GLU A 1 145 ? 145.386 144.811 113.062 1.00 69.44 145 GLU D C 1
ATOM 2071 O O . GLU A 1 145 ? 145.813 144.721 114.215 1.00 69.44 145 GLU D O 1
ATOM 2083 N N . ILE A 1 146 ? 144.116 145.125 112.794 1.00 66.76 146 ILE D N 1
ATOM 2084 C CA . ILE A 1 146 ? 143.137 145.224 113.874 1.00 66.76 146 ILE D CA 1
ATOM 2085 C C . ILE A 1 146 ? 142.990 143.881 114.572 1.00 66.76 146 ILE D C 1
ATOM 2086 O O . ILE A 1 146 ? 142.918 143.807 115.808 1.00 66.76 146 ILE D O 1
ATOM 2102 N N . LYS A 1 147 ? 142.915 142.801 113.794 1.00 66.96 147 LYS D N 1
ATOM 2103 C CA . LYS A 1 147 ? 142.815 141.474 114.397 1.00 66.96 147 LYS D CA 1
ATOM 2104 C C . LYS A 1 147 ? 144.019 141.190 115.287 1.00 66.96 147 LYS D C 1
ATOM 2105 O O . LYS A 1 147 ? 143.877 140.714 116.422 1.00 66.96 147 LYS D O 1
ATOM 2124 N N . GLY A 1 148 ? 145.218 141.490 114.789 1.00 62.61 148 GLY D N 1
ATOM 2125 C CA . GLY A 1 148 ? 146.414 141.278 115.591 1.00 62.61 148 GLY D CA 1
ATOM 2126 C C . GLY A 1 148 ? 146.429 142.123 116.852 1.00 62.61 148 GLY D C 1
ATOM 2127 O O . GLY A 1 148 ? 146.826 141.654 117.924 1.00 62.61 148 GLY D O 1
ATOM 2131 N N . MET A 1 149 ? 146.009 143.384 116.740 1.00 62.17 149 MET D N 1
ATOM 2132 C CA . MET A 1 149 ? 145.950 144.257 117.905 1.00 62.17 149 MET D CA 1
ATOM 2133 C C . MET A 1 149 ? 145.016 143.700 118.967 1.00 62.17 149 MET D C 1
ATOM 2134 O O . MET A 1 149 ? 145.368 143.654 120.149 1.00 62.17 149 MET D O 1
ATOM 2148 N N . VAL A 1 150 ? 143.809 143.290 118.575 1.00 61.93 150 VAL D N 1
ATOM 2149 C CA . VAL A 1 150 ? 142.880 142.775 119.577 1.00 61.93 150 VAL D CA 1
ATOM 2150 C C . VAL A 1 150 ? 143.419 141.486 120.186 1.00 61.93 150 VAL D C 1
ATOM 2151 O O . VAL A 1 150 ? 143.282 141.252 121.393 1.00 61.93 150 VAL D O 1
ATOM 2164 N N . LEU A 1 151 ? 144.062 140.642 119.376 1.00 59.18 151 LEU D N 1
ATOM 2165 C CA . LEU A 1 151 ? 144.650 139.421 119.918 1.00 59.18 151 LEU D CA 1
ATOM 2166 C C . LEU A 1 151 ? 145.683 139.741 120.990 1.00 59.18 151 LEU D C 1
ATOM 2167 O O . LEU A 1 151 ? 145.625 139.207 122.104 1.00 59.18 151 LEU D O 1
ATOM 2183 N N . LEU A 1 152 ? 146.640 140.616 120.674 1.00 55.96 152 LEU D N 1
ATOM 2184 C CA . LEU A 1 152 ? 147.694 140.932 121.635 1.00 55.96 152 LEU D CA 1
ATOM 2185 C C . LEU A 1 152 ? 147.131 141.634 122.866 1.00 55.96 152 LEU D C 1
ATOM 2186 O O . LEU A 1 152 ? 147.573 141.382 123.996 1.00 55.96 152 LEU D O 1
ATOM 2202 N N . ILE A 1 153 ? 146.161 142.524 122.662 1.00 55.44 153 ILE D N 1
ATOM 2203 C CA . ILE A 1 153 ? 145.567 143.251 123.775 1.00 55.44 153 ILE D CA 1
ATOM 2204 C C . ILE A 1 153 ? 144.904 142.277 124.738 1.00 55.44 153 ILE D C 1
ATOM 2205 O O . ILE A 1 153 ? 145.100 142.349 125.957 1.00 55.44 153 ILE D O 1
ATOM 2221 N N . ALA A 1 154 ? 144.110 141.347 124.203 1.00 55.69 154 ALA D N 1
ATOM 2222 C CA . ALA A 1 154 ? 143.479 140.343 125.049 1.00 55.69 154 ALA D CA 1
ATOM 2223 C C . ALA A 1 154 ? 144.524 139.468 125.725 1.00 55.69 154 ALA D C 1
ATOM 2224 O O . ALA A 1 154 ? 144.368 139.089 126.893 1.00 55.69 154 ALA D O 1
ATOM 2231 N N . LEU A 1 155 ? 145.597 139.133 125.007 1.00 54.46 155 LEU D N 1
ATOM 2232 C CA . LEU A 1 155 ? 146.658 138.330 125.603 1.00 54.46 155 LEU D CA 1
ATOM 2233 C C . LEU A 1 155 ? 147.210 139.001 126.852 1.00 54.46 155 LEU D C 1
ATOM 2234 O O . LEU A 1 155 ? 147.302 138.380 127.917 1.00 54.46 155 LEU D O 1
ATOM 2250 N N . TYR A 1 156 ? 147.581 140.277 126.743 1.00 54.69 156 TYR D N 1
ATOM 2251 C CA . TYR A 1 156 ? 148.178 140.950 127.893 1.00 54.69 156 TYR D CA 1
ATOM 2252 C C . TYR A 1 156 ? 147.147 141.171 128.995 1.00 54.69 156 TYR D C 1
ATOM 2253 O O . TYR A 1 156 ? 147.465 141.058 130.188 1.00 54.69 156 TYR D O 1
ATOM 2271 N N . GLY A 1 157 ? 145.906 141.490 128.619 1.00 55.18 157 GLY D N 1
ATOM 2272 C CA . GLY A 1 157 ? 144.866 141.646 129.619 1.00 55.18 157 GLY D CA 1
ATOM 2273 C C . GLY A 1 157 ? 144.675 140.390 130.445 1.00 55.18 157 GLY D C 1
ATOM 2274 O O . GLY A 1 157 ? 144.517 140.456 131.666 1.00 55.18 157 GLY D O 1
ATOM 2278 N N . GLY A 1 158 ? 144.688 139.228 129.792 1.00 54.46 158 GLY D N 1
ATOM 2279 C CA . GLY A 1 158 ? 144.639 137.979 130.532 1.00 54.46 158 GLY D CA 1
ATOM 2280 C C . GLY A 1 158 ? 145.887 137.745 131.362 1.00 54.46 158 GLY D C 1
ATOM 2281 O O . GLY A 1 158 ? 145.805 137.308 132.512 1.00 54.46 158 GLY D O 1
ATOM 2285 N N . LEU A 1 159 ? 147.059 138.036 130.794 1.00 54.12 159 LEU D N 1
ATOM 2286 C CA . LEU A 1 159 ? 148.307 137.818 131.518 1.00 54.12 159 LEU D CA 1
ATOM 2287 C C . LEU A 1 159 ? 148.367 138.639 132.799 1.00 54.12 159 LEU D C 1
ATOM 2288 O O . LEU A 1 159 ? 149.077 138.271 133.741 1.00 54.12 159 LEU D O 1
ATOM 2304 N N . LEU A 1 160 ? 147.650 139.762 132.844 1.00 54.90 160 LEU D N 1
ATOM 2305 C CA . LEU A 1 160 ? 147.730 140.638 134.011 1.00 54.90 160 LEU D CA 1
ATOM 2306 C C . LEU A 1 160 ? 147.185 139.962 135.272 1.00 54.90 160 LEU D C 1
ATOM 2307 O O . LEU A 1 160 ? 147.753 140.114 136.360 1.00 54.90 160 LEU D O 1
ATOM 2323 N N . VAL A 1 161 ? 146.066 139.215 135.138 1.00 54.55 161 VAL D N 1
ATOM 2324 C CA . VAL A 1 161 ? 145.302 138.619 136.290 1.00 54.55 161 VAL D CA 1
ATOM 2325 C C . VAL A 1 161 ? 146.061 137.472 136.960 1.00 54.55 161 VAL D C 1
ATOM 2326 O O . VAL A 1 161 ? 145.615 137.043 138.041 1.00 54.55 161 VAL D O 1
ATOM 2339 N N . PHE A 1 162 ? 147.067 136.893 136.324 1.00 53.93 162 PHE D N 1
ATOM 2340 C CA . PHE A 1 162 ? 147.960 135.911 136.928 1.00 53.93 162 PHE D CA 1
ATOM 2341 C C . PHE A 1 162 ? 148.941 136.596 137.880 1.00 53.93 162 PHE D C 1
ATOM 2342 O O . PHE A 1 162 ? 149.065 136.226 139.061 1.00 53.93 162 PHE D O 1
ATOM 2359 N N . SER A 1 163 ? 149.684 137.610 137.473 1.00 53.06 163 SER D N 1
ATOM 2360 C CA . SER A 1 163 ? 150.495 138.437 138.383 1.00 53.06 163 SER D CA 1
ATOM 2361 C C . SER A 1 163 ? 149.545 139.175 139.315 1.00 53.06 163 SER D C 1
ATOM 2362 O O . SER A 1 163 ? 150.033 139.752 140.271 1.00 53.06 163 SER D O 1
ATOM 2370 N N . VAL A 1 164 ? 148.235 139.241 139.055 1.00 30.00 164 VAL D N 1
ATOM 2371 C CA . VAL A 1 164 ? 147.292 139.894 140.017 1.00 30.00 164 VAL D CA 1
ATOM 2372 C C . VAL A 1 164 ? 147.230 139.046 141.293 1.00 30.00 164 VAL D C 1
ATOM 2373 O O . VAL A 1 164 ? 147.368 139.640 142.378 1.00 30.00 164 VAL D O 1
ATOM 2386 N N . PHE A 1 165 ? 147.029 137.728 141.186 1.00 52.10 165 PHE D N 1
ATOM 2387 C CA . PHE A 1 165 ? 146.958 136.803 142.360 1.00 52.10 165 PHE D CA 1
ATOM 2388 C C . PHE A 1 165 ? 148.387 136.438 142.787 1.00 52.10 165 PHE D C 1
ATOM 2389 O O . PHE A 1 165 ? 148.459 135.980 143.882 1.00 52.10 165 PHE D O 1
ATOM 2406 N N . PHE A 1 166 ? 149.467 136.667 142.054 1.00 51.11 166 PHE D N 1
ATOM 2407 C CA . PHE A 1 166 ? 150.795 136.455 142.622 1.00 51.11 166 PHE D CA 1
ATOM 2408 C C . PHE A 1 166 ? 151.212 137.617 143.523 1.00 51.11 166 PHE D C 1
ATOM 2409 O O . PHE A 1 166 ? 151.797 137.408 144.595 1.00 51.11 166 PHE D O 1
ATOM 2426 N N . GLN A 1 167 ? 150.918 138.850 143.105 1.00 52.15 167 GLN D N 1
ATOM 2427 C CA . GLN A 1 167 ? 151.238 140.021 143.914 1.00 52.15 167 GLN D CA 1
ATOM 2428 C C . GLN A 1 167 ? 150.475 140.004 145.232 1.00 52.15 167 GLN D C 1
ATOM 2429 O O . GLN A 1 167 ? 151.043 140.287 146.296 1.00 52.15 167 GLN D O 1
ATOM 2443 N N . TYR A 1 168 ? 149.178 139.694 145.178 1.00 51.74 168 TYR D N 1
ATOM 2444 C CA . TYR A 1 168 ? 148.404 139.570 146.409 1.00 51.74 168 TYR D CA 1
ATOM 2445 C C . TYR A 1 168 ? 149.056 138.576 147.362 1.00 51.74 168 TYR D C 1
ATOM 2446 O O . TYR A 1 168 ? 149.243 138.861 148.555 1.00 51.74 168 TYR D O 1
ATOM 2464 N N . GLY A 1 169 ? 149.405 137.397 146.848 1.00 50.70 169 GLY D N 1
ATOM 2465 C CA . GLY A 1 169 ? 149.998 136.385 147.704 1.00 50.70 169 GLY D CA 1
ATOM 2466 C C . GLY A 1 169 ? 151.296 136.850 148.332 1.00 50.70 169 GLY D C 1
ATOM 2467 O O . GLY A 1 169 ? 151.509 136.696 149.539 1.00 50.70 169 GLY D O 1
ATOM 2471 N N . GLN A 1 170 ? 152.182 137.440 147.525 1.00 51.18 170 GLN D N 1
ATOM 2472 C CA . GLN A 1 170 ? 153.484 137.832 148.059 1.00 51.18 170 GLN D CA 1
ATOM 2473 C C . GLN A 1 170 ? 153.349 138.952 149.085 1.00 51.18 170 GLN D C 1
ATOM 2474 O O . GLN A 1 170 ? 154.089 138.982 150.077 1.00 51.18 170 GLN D O 1
ATOM 2488 N N . HIS A 1 171 ? 152.404 139.873 148.883 1.00 49.79 171 HIS D N 1
ATOM 2489 C CA . HIS A 1 171 ? 152.209 140.926 149.874 1.00 49.79 171 HIS D CA 1
ATOM 2490 C C . HIS A 1 171 ? 151.700 140.346 151.187 1.00 49.79 171 HIS D C 1
ATOM 2491 O O . HIS A 1 171 ? 152.238 140.647 152.265 1.00 49.79 171 HIS D O 1
ATOM 2505 N N . TYR A 1 172 ? 150.656 139.514 151.121 1.00 49.73 172 TYR D N 1
ATOM 2506 C CA . TYR A 1 172 ? 150.108 138.954 152.350 1.00 49.73 172 TYR D CA 1
ATOM 2507 C C . TYR A 1 172 ? 151.101 138.033 153.035 1.00 49.73 172 TYR D C 1
ATOM 2508 O O . TYR A 1 172 ? 150.964 137.773 154.234 1.00 49.73 172 TYR D O 1
ATOM 2526 N N . LEU A 1 173 ? 152.093 137.535 152.300 1.00 50.94 173 LEU D N 1
ATOM 2527 C CA . LEU A 1 173 ? 153.113 136.690 152.904 1.00 50.94 173 LEU D CA 1
ATOM 2528 C C . LEU A 1 173 ? 154.196 137.521 153.587 1.00 50.94 173 LEU D C 1
ATOM 2529 O O . LEU A 1 173 ? 154.625 137.199 154.705 1.00 50.94 173 LEU D O 1
ATOM 2545 N N . LEU A 1 174 ? 154.647 138.595 152.936 1.00 49.70 174 LEU D N 1
ATOM 2546 C CA . LEU A 1 174 ? 155.613 139.477 153.581 1.00 49.70 174 LEU D CA 1
ATOM 2547 C C . LEU A 1 174 ? 155.030 140.122 154.831 1.00 49.70 174 LEU D C 1
ATOM 2548 O O . LEU A 1 174 ? 155.761 140.365 155.799 1.00 49.70 174 LEU D O 1
ATOM 2564 N N . GLN A 1 175 ? 153.722 140.391 154.847 1.00 48.35 175 GLN D N 1
ATOM 2565 C CA . GLN A 1 175 ? 153.133 140.961 156.053 1.00 48.35 175 GLN D CA 1
ATOM 2566 C C . GLN A 1 175 ? 153.279 140.012 157.241 1.00 48.35 175 GLN D C 1
ATOM 2567 O O . GLN A 1 175 ? 153.669 140.442 158.335 1.00 48.35 175 GLN D O 1
ATOM 2581 N N . MET A 1 176 ? 153.046 138.712 157.033 1.00 47.74 176 MET D N 1
ATOM 2582 C CA . MET A 1 176 ? 153.272 137.750 158.104 1.00 47.74 176 MET D CA 1
ATOM 2583 C C . MET A 1 176 ? 154.737 137.617 158.457 1.00 47.74 176 MET D C 1
ATOM 2584 O O . MET A 1 176 ? 155.058 137.488 159.638 1.00 47.74 176 MET D O 1
ATOM 2598 N N . SER A 1 177 ? 155.633 137.663 157.475 1.00 48.87 177 SER D N 1
ATOM 2599 C CA . SER A 1 177 ? 157.040 137.507 157.818 1.00 48.87 177 SER D CA 1
ATOM 2600 C C . SER A 1 177 ? 157.496 138.652 158.714 1.00 48.87 177 SER D C 1
ATOM 2601 O O . SER A 1 177 ? 158.149 138.427 159.743 1.00 48.87 177 SER D O 1
ATO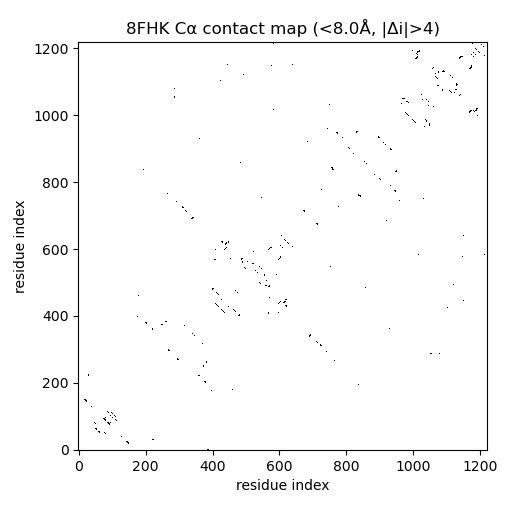M 2609 N N . ALA A 1 178 ? 157.099 139.880 158.370 1.00 47.91 178 ALA D N 1
ATOM 2610 C CA . ALA A 1 178 ? 157.458 141.034 159.186 1.00 47.91 178 ALA D CA 1
ATOM 2611 C C . ALA A 1 178 ? 156.823 140.957 160.569 1.00 47.91 178 ALA D C 1
ATOM 2612 O O . ALA A 1 178 ? 157.498 141.198 161.580 1.00 47.91 178 ALA D O 1
ATOM 2619 N N . ASN A 1 179 ? 155.527 140.628 160.642 1.00 46.27 179 ASN D N 1
ATOM 2620 C CA . ASN A 1 179 ? 154.868 140.598 161.943 1.00 46.27 179 ASN D CA 1
ATOM 2621 C C . ASN A 1 179 ? 155.485 139.536 162.845 1.00 46.27 179 ASN D C 1
ATOM 2622 O O . ASN A 1 179 ? 155.719 139.776 164.035 1.00 46.27 179 ASN D O 1
ATOM 2633 N N . ARG A 1 180 ? 155.765 138.356 162.294 1.00 45.93 180 ARG D N 1
ATOM 2634 C CA . ARG A 1 180 ? 156.375 137.300 163.087 1.00 45.93 180 ARG D CA 1
ATOM 2635 C C . ARG A 1 180 ? 157.762 137.707 163.561 1.00 45.93 180 ARG D C 1
ATOM 2636 O O . ARG A 1 180 ? 158.139 137.437 164.709 1.00 45.93 180 ARG D O 1
ATOM 2657 N N . ILE A 1 181 ? 158.539 138.357 162.691 1.00 46.97 181 ILE D N 1
ATOM 2658 C CA . ILE A 1 181 ? 159.884 138.777 163.073 1.00 46.97 181 ILE D CA 1
ATOM 2659 C C . ILE A 1 181 ? 159.823 139.755 164.240 1.00 46.97 181 ILE D C 1
ATOM 2660 O O . ILE A 1 181 ? 160.572 139.636 165.220 1.00 46.97 181 ILE D O 1
ATOM 2676 N N . ILE A 1 182 ? 158.939 140.751 164.144 1.00 47.45 182 ILE D N 1
ATOM 2677 C CA . ILE A 1 182 ? 158.867 141.755 165.202 1.00 47.45 182 ILE D CA 1
ATOM 2678 C C . ILE A 1 182 ? 158.377 141.125 166.498 1.00 47.45 182 ILE D C 1
ATOM 2679 O O . ILE A 1 182 ? 158.871 141.448 167.586 1.00 47.45 182 ILE D O 1
ATOM 2695 N N . GLN A 1 183 ? 157.404 140.216 166.412 1.00 47.04 183 GLN D N 1
ATOM 2696 C CA . GLN A 1 183 ? 156.933 139.528 167.609 1.00 47.04 183 GLN D CA 1
ATOM 2697 C C . GLN A 1 183 ? 158.070 138.768 168.284 1.00 47.04 183 GLN D C 1
ATOM 2698 O O . GLN A 1 183 ? 158.264 138.863 169.504 1.00 47.04 183 GLN D O 1
ATOM 2712 N N . LYS A 1 184 ? 158.842 138.014 167.501 1.00 46.97 184 LYS D N 1
ATOM 2713 C CA . LYS A 1 184 ? 159.938 137.242 168.076 1.00 46.97 184 LYS D CA 1
ATOM 2714 C C . LYS A 1 184 ? 160.964 138.156 168.733 1.00 46.97 184 LYS D C 1
ATOM 2715 O O . LYS A 1 184 ? 161.434 137.881 169.847 1.00 46.97 184 LYS D O 1
ATOM 2734 N N . MET A 1 185 ? 161.327 139.250 168.058 1.00 48.02 185 MET D N 1
ATOM 2735 C CA . MET A 1 185 ? 162.323 140.155 168.621 1.00 48.02 185 MET D CA 1
ATOM 2736 C C . MET A 1 185 ? 161.829 140.777 169.920 1.00 48.02 185 MET D C 1
ATOM 2737 O O . MET A 1 185 ? 162.585 140.881 170.895 1.00 48.02 185 MET D O 1
ATOM 2751 N N . ARG A 1 186 ? 160.566 141.201 169.954 1.00 48.38 186 ARG D N 1
ATOM 2752 C CA . ARG A 1 186 ? 160.034 141.805 171.169 1.00 48.38 186 ARG D CA 1
ATOM 2753 C C . ARG A 1 186 ? 160.031 140.808 172.317 1.00 48.38 186 ARG D C 1
ATOM 2754 O O . ARG A 1 186 ? 160.390 141.150 173.452 1.00 48.38 186 ARG D O 1
ATOM 2775 N N . GLN A 1 187 ? 159.635 139.564 172.041 1.00 47.81 187 GLN D N 1
ATOM 2776 C CA . GLN A 1 187 ? 159.634 138.553 173.092 1.00 47.81 187 GLN D CA 1
ATOM 2777 C C . GLN A 1 187 ? 161.040 138.319 173.630 1.00 47.81 187 GLN D C 1
ATOM 2778 O O . GLN A 1 187 ? 161.244 138.233 174.850 1.00 47.81 187 GLN D O 1
ATOM 2792 N N . ASP A 1 188 ? 162.026 138.219 172.736 1.00 49.15 188 ASP D N 1
ATOM 2793 C CA . ASP A 1 188 ? 163.399 138.008 173.185 1.00 49.15 188 ASP D CA 1
ATOM 2794 C C . ASP A 1 188 ? 163.882 139.169 174.046 1.00 49.15 188 ASP D C 1
ATOM 2795 O O . ASP A 1 188 ? 164.511 138.961 175.093 1.00 49.15 188 ASP D O 1
ATOM 2804 N N . VAL A 1 189 ? 163.590 140.401 173.623 1.00 49.91 189 VAL D N 1
ATOM 2805 C CA . VAL A 1 189 ? 164.020 141.568 174.389 1.00 49.91 189 VAL D CA 1
ATOM 2806 C C . VAL A 1 189 ? 163.393 141.557 175.777 1.00 49.91 189 VAL D C 1
ATOM 2807 O O . VAL A 1 189 ? 164.062 141.835 176.781 1.00 49.91 189 VAL D O 1
ATOM 2820 N N . PHE A 1 190 ? 162.097 141.250 175.856 1.00 50.91 190 PHE D N 1
ATOM 2821 C CA . PHE A 1 190 ? 161.421 141.262 177.149 1.00 50.91 190 PHE D CA 1
ATOM 2822 C C . PHE A 1 190 ? 161.998 140.205 178.082 1.00 50.91 190 PHE D C 1
ATOM 2823 O O . PHE A 1 190 ? 162.242 140.469 179.270 1.00 50.91 190 PHE D O 1
ATOM 2840 N N . SER A 1 191 ? 162.234 138.999 177.562 1.00 51.33 191 SER D N 1
ATOM 2841 C CA . SER A 1 191 ? 162.844 137.968 178.392 1.00 51.33 191 SER D CA 1
ATOM 2842 C C . SER A 1 191 ? 164.207 138.420 178.896 1.00 51.33 191 SER D C 1
ATOM 2843 O O . SER A 1 191 ? 164.525 138.277 180.089 1.00 51.33 191 SER D O 1
ATOM 2851 N N . HIS A 1 192 ? 165.021 138.998 178.010 1.00 51.80 192 HIS D N 1
ATOM 2852 C CA . HIS A 1 192 ? 166.349 139.417 178.436 1.00 51.80 192 HIS D CA 1
ATOM 2853 C C . HIS A 1 192 ? 166.270 140.470 179.532 1.00 51.80 192 HIS D C 1
ATOM 2854 O O . HIS A 1 192 ? 167.006 140.398 180.522 1.00 51.80 192 HIS D O 1
ATOM 2868 N N . ILE A 1 193 ? 165.380 141.454 179.385 1.00 52.75 193 ILE D N 1
ATOM 2869 C CA . ILE A 1 193 ? 165.297 142.493 180.409 1.00 52.75 193 ILE D CA 1
ATOM 2870 C C . ILE A 1 193 ? 164.849 141.892 181.733 1.00 52.75 193 ILE D C 1
ATOM 2871 O O . ILE A 1 193 ? 165.283 142.331 182.804 1.00 52.75 193 ILE D O 1
ATOM 2887 N N . GLN A 1 194 ? 163.976 140.879 181.693 1.00 52.03 194 GLN D N 1
ATOM 2888 C CA . GLN A 1 194 ? 163.614 140.238 182.953 1.00 52.03 194 GLN D CA 1
ATOM 2889 C C . GLN A 1 194 ? 164.726 139.377 183.533 1.00 52.03 194 GLN D C 1
ATOM 2890 O O . GLN A 1 194 ? 164.646 139.016 184.710 1.00 52.03 194 GLN D O 1
ATOM 2904 N N . LYS A 1 195 ? 165.751 139.022 182.757 1.00 54.36 195 LYS D N 1
ATOM 2905 C CA . LYS A 1 195 ? 166.899 138.338 183.344 1.00 54.36 195 LYS D CA 1
ATOM 2906 C C . LYS A 1 195 ? 168.055 139.290 183.655 1.00 54.36 195 LYS D C 1
ATOM 2907 O O . LYS A 1 195 ? 169.203 138.845 183.756 1.00 54.36 195 LYS D O 1
ATOM 2926 N N . MET A 1 196 ? 167.763 140.643 183.827 1.00 56.83 196 MET D N 1
ATOM 2927 C CA . MET A 1 196 ? 168.786 141.624 184.168 1.00 56.83 196 MET D CA 1
ATOM 2928 C C . MET A 1 196 ? 168.896 141.801 185.680 1.00 56.83 196 MET D C 1
ATOM 2929 O O . MET A 1 196 ? 167.907 141.649 186.403 1.00 56.83 196 MET D O 1
ATOM 2943 N N . PRO A 1 197 ? 170.081 142.130 186.192 1.00 57.12 197 PRO D N 1
ATOM 2944 C CA . PRO A 1 197 ? 170.217 142.371 187.632 1.00 57.12 197 PRO D CA 1
ATOM 2945 C C . PRO A 1 197 ? 169.433 143.596 188.075 1.00 57.12 197 PRO D C 1
ATOM 2946 O O . PRO A 1 197 ? 169.128 144.496 187.290 1.00 57.12 197 PRO D O 1
ATOM 2957 N N . ILE A 1 198 ? 169.104 143.616 189.369 1.00 57.66 198 ILE D N 1
ATOM 2958 C CA . ILE A 1 198 ? 168.346 144.731 189.930 1.00 57.66 198 ILE D CA 1
ATOM 2959 C C . ILE A 1 198 ? 169.124 146.031 189.804 1.00 57.66 198 ILE D C 1
ATOM 2960 O O . ILE A 1 198 ? 168.536 147.096 189.580 1.00 57.66 198 ILE D O 1
ATOM 2976 N N . ARG A 1 199 ? 170.449 145.972 189.948 1.00 58.54 199 ARG D N 1
ATOM 2977 C CA . ARG A 1 199 ? 171.260 147.175 189.817 1.00 58.54 199 ARG D CA 1
ATOM 2978 C C . ARG A 1 199 ? 170.961 147.906 188.518 1.00 58.54 199 ARG D C 1
ATOM 2979 O O . ARG A 1 199 ? 170.808 149.133 188.514 1.00 58.54 199 ARG D O 1
ATOM 3000 N N . TYR A 1 200 ? 170.830 147.164 187.418 1.00 56.06 200 TYR D N 1
ATOM 3001 C CA . TYR A 1 200 ? 170.531 147.780 186.133 1.00 56.06 200 TYR D CA 1
ATOM 3002 C C . TYR A 1 200 ? 169.284 148.649 186.211 1.00 56.06 200 TYR D C 1
ATOM 3003 O O . TYR A 1 200 ? 169.251 149.752 185.655 1.00 56.06 200 TYR D O 1
ATOM 3021 N N . PHE A 1 201 ? 168.246 148.171 186.893 1.00 54.98 201 PHE D N 1
ATOM 3022 C CA . PHE A 1 201 ? 167.025 148.954 187.014 1.00 54.98 201 PHE D CA 1
ATOM 3023 C C . PHE A 1 201 ? 167.177 150.097 188.009 1.00 54.98 201 PHE D C 1
ATOM 3024 O O . PHE A 1 201 ? 166.521 151.133 187.856 1.00 54.98 201 PHE D O 1
ATOM 3041 N N . ASP A 1 202 ? 167.986 149.880 189.043 1.00 60.64 202 ASP D N 1
ATOM 3042 C CA . ASP A 1 202 ? 168.230 150.856 190.131 1.00 60.64 202 ASP D CA 1
ATOM 3043 C C . ASP A 1 202 ? 168.786 152.175 189.596 1.00 60.64 202 ASP D C 1
ATOM 3044 O O . ASP A 1 202 ? 168.268 153.231 189.994 1.00 60.64 202 ASP D O 1
ATOM 3053 N N . ASN A 1 203 ? 169.728 152.020 188.669 1.00 58.33 203 ASN D N 1
ATOM 3054 C CA . ASN A 1 203 ? 170.510 153.135 188.116 1.00 58.33 203 ASN D CA 1
ATOM 3055 C C . ASN A 1 203 ? 170.098 153.444 186.674 1.00 58.33 203 ASN D C 1
ATOM 3056 O O . ASN A 1 203 ? 170.980 153.712 185.870 1.00 58.33 203 ASN D O 1
ATOM 3067 N N . LEU A 1 204 ? 168.808 153.468 186.364 1.00 30.00 204 LEU D N 1
ATOM 3068 C CA . LEU A 1 204 ? 168.373 153.837 185.008 1.00 30.00 204 LEU D CA 1
ATOM 3069 C C . LEU A 1 204 ? 166.908 154.238 185.089 1.00 30.00 204 LEU D C 1
ATOM 3070 O O . LEU A 1 204 ? 166.160 153.497 185.695 1.00 30.00 204 LEU D O 1
ATOM 3086 N N . PRO A 1 205 ? 166.490 155.377 184.507 1.00 55.37 205 PRO D N 1
ATOM 3087 C CA . PRO A 1 205 ? 165.111 155.821 184.585 1.00 55.37 205 PRO D CA 1
ATOM 3088 C C . PRO A 1 205 ? 164.162 154.798 183.967 1.00 55.37 205 PRO D C 1
ATOM 3089 O O . PRO A 1 205 ? 164.538 154.253 182.980 1.00 55.37 205 PRO D O 1
ATOM 3100 N N . ALA A 1 206 ? 162.989 154.564 184.554 1.00 53.16 206 ALA D N 1
ATOM 3101 C CA . ALA A 1 206 ? 162.007 153.634 184.010 1.00 53.16 206 ALA D CA 1
ATOM 3102 C C . ALA A 1 206 ? 161.635 153.999 182.580 1.00 53.16 206 ALA D C 1
ATOM 3103 O O . ALA A 1 206 ? 161.550 153.125 181.709 1.00 53.16 206 ALA D O 1
ATOM 3110 N N . GLY A 1 207 ? 161.412 155.286 182.315 1.00 52.41 207 GLY D N 1
ATOM 3111 C CA . GLY A 1 207 ? 161.073 155.697 180.963 1.00 52.41 207 GLY D CA 1
ATOM 3112 C C . GLY A 1 207 ? 162.184 155.403 179.974 1.00 52.41 207 GLY D C 1
ATOM 3113 O O . GLY A 1 207 ? 161.925 155.078 178.814 1.00 52.41 207 GLY D O 1
ATOM 3117 N N . LYS A 1 208 ? 163.437 155.517 180.418 1.00 53.35 208 LYS D N 1
ATOM 3118 C CA . LYS A 1 208 ? 164.560 155.224 179.535 1.00 53.35 208 LYS D CA 1
ATOM 3119 C C . LYS A 1 208 ? 164.552 153.762 179.110 1.00 53.35 208 LYS D C 1
ATOM 3120 O O . LYS A 1 208 ? 164.645 153.450 177.917 1.00 53.35 208 LYS D O 1
ATOM 3139 N N . VAL A 1 209 ? 164.447 152.846 180.076 1.00 53.30 209 VAL D N 1
ATOM 3140 C CA . VAL A 1 209 ? 164.381 151.426 179.739 1.00 53.30 209 VAL D CA 1
ATOM 3141 C C . VAL A 1 209 ? 163.103 151.125 178.971 1.00 53.30 209 VAL D C 1
ATOM 3142 O O . VAL A 1 209 ? 163.122 150.408 177.965 1.00 53.30 209 VAL D O 1
ATOM 3155 N N . VAL A 1 210 ? 161.977 151.684 179.416 1.00 51.69 210 VAL D N 1
ATOM 3156 C CA . VAL A 1 210 ? 160.709 151.445 178.732 1.00 51.69 210 VAL D CA 1
ATOM 3157 C C . VAL A 1 210 ? 160.803 151.885 177.278 1.00 51.69 210 VAL D C 1
ATOM 3158 O O . VAL A 1 210 ? 160.255 151.235 176.380 1.00 51.69 210 VAL D O 1
ATOM 3171 N N . ALA A 1 211 ? 161.493 152.998 177.024 1.00 50.96 211 ALA D N 1
ATOM 3172 C CA . ALA A 1 211 ? 161.648 153.471 175.654 1.00 50.96 211 ALA D CA 1
ATOM 3173 C C . ALA A 1 211 ? 162.396 152.455 174.802 1.00 50.96 211 ALA D C 1
ATOM 3174 O O . ALA A 1 211 ? 162.028 152.212 173.648 1.00 50.96 211 ALA D O 1
ATOM 3181 N N . ARG A 1 212 ? 163.451 151.850 175.352 1.00 50.70 212 ARG D N 1
ATOM 3182 C CA . ARG A 1 212 ? 164.236 150.892 174.583 1.00 50.70 212 ARG D CA 1
ATOM 3183 C C . ARG A 1 212 ? 163.450 149.627 174.258 1.00 50.70 212 ARG D C 1
ATOM 3184 O O . ARG A 1 212 ? 163.892 148.841 173.414 1.00 50.70 212 ARG D O 1
ATOM 3205 N N . ILE A 1 213 ? 162.310 149.405 174.906 1.00 50.30 213 ILE D N 1
ATOM 3206 C CA . ILE A 1 213 ? 161.502 148.222 174.629 1.00 50.30 213 ILE D CA 1
ATOM 3207 C C . ILE A 1 213 ? 160.349 148.545 173.688 1.00 50.30 213 ILE D C 1
ATOM 3208 O O . ILE A 1 213 ? 160.098 147.806 172.734 1.00 50.30 213 ILE D O 1
ATOM 3224 N N . THR A 1 214 ? 159.638 149.647 173.926 1.00 49.60 214 THR D N 1
ATOM 3225 C CA . THR A 1 214 ? 158.418 149.964 173.192 1.00 49.60 214 THR D CA 1
ATOM 3226 C C . THR A 1 214 ? 158.604 151.028 172.125 1.00 49.60 214 THR D C 1
ATOM 3227 O O . THR A 1 214 ? 158.111 150.864 171.009 1.00 49.60 214 THR D O 1
ATOM 3238 N N . ASN A 1 215 ? 159.309 152.113 172.430 1.00 49.43 215 ASN D N 1
ATOM 3239 C CA . ASN A 1 215 ? 159.555 153.164 171.454 1.00 49.43 215 ASN D CA 1
ATOM 3240 C C . ASN A 1 215 ? 160.767 152.883 170.581 1.00 49.43 215 ASN D C 1
ATOM 3241 O O . ASN A 1 215 ? 160.999 153.616 169.615 1.00 49.43 215 ASN D O 1
ATOM 3252 N N . ASP A 1 216 ? 161.538 151.846 170.894 1.00 48.37 216 ASP D N 1
ATOM 3253 C CA . ASP A 1 216 ? 162.737 151.506 170.144 1.00 48.37 216 ASP D CA 1
ATOM 3254 C C . ASP A 1 216 ? 162.527 150.321 169.213 1.00 48.37 216 ASP D C 1
ATOM 3255 O O . ASP A 1 216 ? 163.078 150.304 168.109 1.00 48.37 216 ASP D O 1
ATOM 3264 N N . THR A 1 217 ? 161.735 149.329 169.626 1.00 48.23 217 THR D N 1
ATOM 3265 C CA . THR A 1 217 ? 161.435 148.212 168.740 1.00 48.23 217 THR D CA 1
ATOM 3266 C C . THR A 1 217 ? 160.471 148.606 167.631 1.00 48.23 217 THR D C 1
ATOM 3267 O O . THR A 1 217 ? 160.452 147.952 166.584 1.00 48.23 217 THR D O 1
ATOM 3278 N N . GLU A 1 218 ? 159.671 149.655 167.836 1.00 47.48 218 GLU D N 1
ATOM 3279 C CA . GLU A 1 218 ? 158.867 150.187 166.741 1.00 47.48 218 GLU D CA 1
ATOM 3280 C C . GLU A 1 218 ? 159.745 150.651 165.592 1.00 47.48 218 GLU D C 1
ATOM 3281 O O . GLU A 1 218 ? 159.347 150.557 164.426 1.00 47.48 218 GLU D O 1
ATOM 3293 N N . ALA A 1 219 ? 160.936 151.166 165.898 1.00 47.87 219 ALA D N 1
ATOM 3294 C CA . ALA A 1 219 ? 161.872 151.525 164.841 1.00 47.87 219 ALA D CA 1
ATOM 3295 C C . ALA A 1 219 ? 162.292 150.297 164.047 1.00 47.87 219 ALA D C 1
ATOM 3296 O O . ALA A 1 219 ? 162.397 150.349 162.816 1.00 47.87 219 ALA D O 1
ATOM 3303 N N . ILE A 1 220 ? 162.538 149.180 164.735 1.00 47.25 220 ILE D N 1
ATOM 3304 C CA . ILE A 1 220 ? 162.924 147.958 164.041 1.00 47.25 220 ILE D CA 1
ATOM 3305 C C . ILE A 1 220 ? 161.734 147.279 163.379 1.00 47.25 220 ILE D C 1
ATOM 3306 O O . ILE A 1 220 ? 161.921 146.526 162.416 1.00 47.25 220 ILE D O 1
ATOM 3322 N N . ARG A 1 221 ? 160.514 147.514 163.865 1.00 47.23 221 ARG D N 1
ATOM 3323 C CA . ARG A 1 221 ? 159.343 146.988 163.171 1.00 47.23 221 ARG D CA 1
ATOM 3324 C C . ARG A 1 221 ? 159.204 147.621 161.795 1.00 47.23 221 ARG D C 1
ATOM 3325 O O . ARG A 1 221 ? 159.008 146.923 160.793 1.00 47.23 221 ARG D O 1
ATOM 3346 N N . ASP A 1 222 ? 159.309 148.949 161.725 1.00 46.66 222 ASP D N 1
ATOM 3347 C CA . ASP A 1 222 ? 159.242 149.624 160.436 1.00 46.66 222 ASP D CA 1
ATOM 3348 C C . ASP A 1 222 ? 160.420 149.246 159.555 1.00 46.66 222 ASP D C 1
ATOM 3349 O O . ASP A 1 222 ? 160.312 149.286 158.325 1.00 46.66 222 ASP D O 1
ATOM 3358 N N . LEU A 1 223 ? 161.549 148.873 160.158 1.00 45.70 223 LEU D N 1
ATOM 3359 C CA . LEU A 1 223 ? 162.657 148.357 159.367 1.00 45.70 223 LEU D CA 1
ATOM 3360 C C . LEU A 1 223 ? 162.263 147.095 158.621 1.00 45.70 223 LEU D C 1
ATOM 3361 O O . LEU A 1 223 ? 162.865 146.771 157.591 1.00 45.70 223 LEU D O 1
ATOM 3377 N N . TYR A 1 224 ? 161.269 146.365 159.122 1.00 46.55 224 TYR D N 1
ATOM 3378 C CA . TYR A 1 224 ? 160.821 145.128 158.499 1.00 46.55 224 TYR D CA 1
ATOM 3379 C C . TYR A 1 224 ? 159.517 145.289 157.733 1.00 46.55 224 TYR D C 1
ATOM 3380 O O . TYR A 1 224 ? 159.412 144.814 156.600 1.00 46.55 224 TYR D O 1
ATOM 3398 N N . VAL A 1 225 ? 158.524 145.963 158.316 1.00 46.41 225 VAL D N 1
ATOM 3399 C CA . VAL A 1 225 ? 157.197 145.991 157.708 1.00 46.41 225 VAL D CA 1
ATOM 3400 C C . VAL A 1 225 ? 157.240 146.674 156.347 1.00 46.41 225 VAL D C 1
ATOM 3401 O O . VAL A 1 225 ? 156.635 146.197 155.380 1.00 46.41 225 VAL D O 1
ATOM 3414 N N . THR A 1 226 ? 157.948 147.796 156.247 1.00 47.22 226 THR D N 1
ATOM 3415 C CA . THR A 1 226 ? 157.952 148.603 155.031 1.00 47.22 226 THR D CA 1
ATOM 3416 C C . THR A 1 226 ? 159.331 148.790 154.422 1.00 47.22 226 THR D C 1
ATOM 3417 O O . THR A 1 226 ? 159.466 148.745 153.197 1.00 47.22 226 THR D O 1
ATOM 3428 N N . VAL A 1 227 ? 160.365 148.999 155.234 1.00 46.84 227 VAL D N 1
ATOM 3429 C CA . VAL A 1 227 ? 161.678 149.325 154.686 1.00 46.84 227 VAL D CA 1
ATOM 3430 C C . VAL A 1 227 ? 162.241 148.138 153.914 1.00 46.84 227 VAL D C 1
ATOM 3431 O O . VAL A 1 227 ? 162.495 148.222 152.708 1.00 46.84 227 VAL D O 1
ATOM 3444 N N . LEU A 1 228 ? 162.437 147.008 154.598 1.00 48.00 228 LEU D N 1
ATOM 3445 C CA . LEU A 1 228 ? 163.098 145.873 153.963 1.00 48.00 228 LEU D CA 1
ATOM 3446 C C . LEU A 1 228 ? 162.192 145.168 152.960 1.00 48.00 228 LEU D C 1
ATOM 3447 O O . LEU A 1 228 ? 162.677 144.659 151.943 1.00 48.00 228 LEU D O 1
ATOM 3463 N N . SER A 1 229 ? 160.884 145.118 153.221 1.00 49.25 229 SER D N 1
ATOM 3464 C CA . SER A 1 229 ? 159.966 144.548 152.241 1.00 49.25 229 SER D CA 1
ATOM 3465 C C . SER A 1 229 ? 159.999 145.343 150.941 1.00 49.25 229 SER D C 1
ATOM 3466 O O . SER A 1 229 ? 160.101 144.773 149.846 1.00 49.25 229 SER D O 1
ATOM 3474 N N . THR A 1 230 ? 159.923 146.671 151.048 1.00 48.55 230 THR D N 1
ATOM 3475 C CA . THR A 1 230 ? 160.034 147.514 149.864 1.00 48.55 230 THR D CA 1
ATOM 3476 C C . THR A 1 230 ? 161.391 147.340 149.200 1.00 48.55 230 THR D C 1
ATOM 3477 O O . THR A 1 230 ? 161.493 147.350 147.969 1.00 48.55 230 THR D O 1
ATOM 3488 N N . PHE A 1 231 ? 162.448 147.181 149.997 1.00 49.71 231 PHE D N 1
ATOM 3489 C CA . PHE A 1 231 ? 163.775 146.986 149.428 1.00 49.71 231 PHE D CA 1
ATOM 3490 C C . PHE A 1 231 ? 163.833 145.726 148.579 1.00 49.71 231 PHE D C 1
ATOM 3491 O O . PHE A 1 231 ? 164.344 145.748 147.455 1.00 49.71 231 PHE D O 1
ATOM 3508 N N . VAL A 1 232 ? 163.321 144.612 149.101 1.00 49.47 232 VAL D N 1
ATOM 3509 C CA . VAL A 1 232 ? 163.376 143.366 148.341 1.00 49.47 232 VAL D CA 1
ATOM 3510 C C . VAL A 1 232 ? 162.492 143.458 147.103 1.00 49.47 232 VAL D C 1
ATOM 3511 O O . VAL A 1 232 ? 162.870 142.996 146.019 1.00 49.47 232 VAL D O 1
ATOM 3524 N N . THR A 1 233 ? 161.305 144.055 147.235 1.00 48.51 233 THR D N 1
ATOM 3525 C CA . THR A 1 233 ? 160.431 144.197 146.075 1.00 48.51 233 THR D CA 1
ATOM 3526 C C . THR A 1 233 ? 161.108 145.010 144.976 1.00 48.51 233 THR D C 1
ATOM 3527 O O . THR A 1 233 ? 161.116 144.617 143.800 1.00 48.51 233 THR D O 1
ATOM 3538 N N . SER A 1 234 ? 161.698 146.148 145.347 1.00 50.17 234 SER D N 1
ATOM 3539 C CA . SER A 1 234 ? 162.368 146.990 144.367 1.00 50.17 234 SER D CA 1
ATOM 3540 C C . SER A 1 234 ? 163.582 146.290 143.775 1.00 50.17 234 SER D C 1
ATOM 3541 O O . SER A 1 234 ? 163.856 146.429 142.581 1.00 50.17 234 SER D O 1
ATOM 3549 N N . GLY A 1 235 ? 164.327 145.556 144.607 1.00 50.26 235 GLY D N 1
ATOM 3550 C CA . GLY A 1 235 ? 165.523 144.820 144.156 1.00 50.26 235 GLY D CA 1
ATOM 3551 C C . GLY A 1 235 ? 165.125 143.667 143.256 1.00 50.26 235 GLY D C 1
ATOM 3552 O O . GLY A 1 235 ? 165.969 143.230 142.456 1.00 50.26 235 GLY D O 1
ATOM 3556 N N . ILE A 1 236 ? 163.854 143.248 143.303 1.00 30.00 236 ILE D N 1
ATOM 3557 C CA . ILE A 1 236 ? 163.335 142.113 142.482 1.00 30.00 236 ILE D CA 1
ATOM 3558 C C . ILE A 1 236 ? 162.815 142.722 141.201 1.00 30.00 236 ILE D C 1
ATOM 3559 O O . ILE A 1 236 ? 162.879 142.073 140.157 1.00 30.00 236 ILE D O 1
ATOM 3575 N N . TYR A 1 237 ? 162.343 143.943 141.294 1.00 50.84 237 TYR D N 1
ATOM 3576 C CA . TYR A 1 237 ? 161.822 144.668 140.108 1.00 50.84 237 TYR D CA 1
ATOM 3577 C C . TYR A 1 237 ? 163.008 145.117 139.252 1.00 50.84 237 TYR D C 1
ATOM 3578 O O . TYR A 1 237 ? 162.895 144.931 138.062 1.00 50.84 237 TYR D O 1
ATOM 3596 N N . MET A 1 238 ? 164.088 145.645 139.839 1.00 52.41 238 MET D N 1
ATOM 3597 C CA . MET A 1 238 ? 165.268 146.138 139.142 1.00 52.41 238 MET D CA 1
ATOM 3598 C C . MET A 1 238 ? 166.028 145.006 138.468 1.00 52.41 238 MET D C 1
ATOM 3599 O O . MET A 1 238 ? 166.482 145.151 137.330 1.00 52.41 238 MET D O 1
ATOM 3613 N N . PHE A 1 239 ? 166.190 143.873 139.151 1.00 52.59 239 PHE D N 1
ATOM 3614 C CA . PHE A 1 239 ? 166.871 142.746 138.525 1.00 52.59 239 PHE D CA 1
ATOM 3615 C C . PHE A 1 239 ? 166.147 142.321 137.255 1.00 52.59 239 PHE D C 1
ATOM 3616 O O . PHE A 1 239 ? 166.774 142.101 136.209 1.00 52.59 239 PHE D O 1
ATOM 3633 N N . GLY A 1 240 ? 164.819 142.223 137.320 1.00 53.08 240 GLY D N 1
ATOM 3634 C CA . GLY A 1 240 ? 164.069 141.874 136.127 1.00 53.08 240 GLY D CA 1
ATOM 3635 C C . GLY A 1 240 ? 164.236 142.894 135.015 1.00 53.08 240 GLY D C 1
ATOM 3636 O O . GLY A 1 240 ? 164.391 142.535 133.843 1.00 53.08 240 GLY D O 1
ATOM 3640 N N . ILE A 1 241 ? 164.206 144.182 135.366 1.00 52.23 241 ILE D N 1
ATOM 3641 C CA . ILE A 1 241 ? 164.322 145.230 134.357 1.00 52.23 241 ILE D CA 1
ATOM 3642 C C . ILE A 1 241 ? 165.688 145.190 133.684 1.00 52.23 241 ILE D C 1
ATOM 3643 O O . ILE A 1 241 ? 165.791 145.343 132.462 1.00 52.23 241 ILE D O 1
ATOM 3659 N N . PHE A 1 242 ? 166.760 145.002 134.457 1.00 54.45 242 PHE D N 1
ATOM 3660 C CA . PHE A 1 242 ? 168.077 144.921 133.828 1.00 54.45 242 PHE D CA 1
ATOM 3661 C C . PHE A 1 242 ? 168.202 143.665 132.977 1.00 54.45 242 PHE D C 1
ATOM 3662 O O . PHE A 1 242 ? 168.849 143.689 131.923 1.00 54.45 242 PHE D O 1
ATOM 3679 N N . THR A 1 243 ? 167.586 142.560 133.402 1.00 56.27 243 THR D N 1
ATOM 3680 C CA . THR A 1 243 ? 167.599 141.365 132.564 1.00 56.27 243 THR D CA 1
ATOM 3681 C C . THR A 1 243 ? 166.915 141.628 131.227 1.00 56.27 243 THR D C 1
ATOM 3682 O O . THR A 1 243 ? 167.438 141.262 130.167 1.00 56.27 243 THR D O 1
ATOM 3693 N N . ALA A 1 244 ? 165.752 142.280 131.253 1.00 54.09 244 ALA D N 1
ATOM 3694 C CA . ALA A 1 244 ? 165.059 142.590 130.005 1.00 54.09 244 ALA D CA 1
ATOM 3695 C C . ALA A 1 244 ? 165.867 143.562 129.150 1.00 54.09 244 ALA D C 1
ATOM 3696 O O . ALA A 1 244 ? 165.921 143.427 127.919 1.00 54.09 244 ALA D O 1
ATOM 3703 N N . LEU A 1 245 ? 166.503 144.550 129.781 1.00 53.46 245 LEU D N 1
ATOM 3704 C CA . LEU A 1 245 ? 167.332 145.488 129.032 1.00 53.46 245 LEU D CA 1
ATOM 3705 C C . LEU A 1 245 ? 168.479 144.766 128.341 1.00 53.46 245 LEU D C 1
ATOM 3706 O O . LEU A 1 245 ? 168.814 145.073 127.191 1.00 53.46 245 LEU D O 1
ATOM 3722 N N . PHE A 1 246 ? 169.098 143.805 129.029 1.00 57.29 246 PHE D N 1
ATOM 3723 C CA . PHE A 1 246 ? 170.125 142.994 128.386 1.00 57.29 246 PHE D CA 1
ATOM 3724 C C . PHE A 1 246 ? 169.539 142.192 127.235 1.00 57.29 246 PHE D C 1
ATOM 3725 O O . PHE A 1 246 ? 170.186 142.020 126.195 1.00 57.29 246 PHE D O 1
ATOM 3742 N N . LEU A 1 247 ? 168.317 141.684 127.404 1.00 56.69 247 LEU D N 1
ATOM 3743 C CA . LEU A 1 247 ? 167.670 140.972 126.307 1.00 56.69 247 LEU D CA 1
ATOM 3744 C C . LEU A 1 247 ? 167.567 141.856 125.071 1.00 56.69 247 LEU D C 1
ATOM 3745 O O . LEU A 1 247 ? 167.868 141.414 123.956 1.00 56.69 247 LEU D O 1
ATOM 3761 N N . LEU A 1 248 ? 167.151 143.111 125.247 1.00 53.97 248 LEU D N 1
ATOM 3762 C CA . LEU A 1 248 ? 167.013 144.003 124.099 1.00 53.97 248 LEU D CA 1
ATOM 3763 C C . LEU A 1 248 ? 168.374 144.445 123.573 1.00 53.97 248 LEU D C 1
ATOM 3764 O O . LEU A 1 248 ? 168.715 144.193 122.412 1.00 53.97 248 LEU D O 1
ATOM 3780 N N . ASP A 1 249 ? 169.169 145.105 124.413 1.00 57.99 249 ASP D N 1
ATOM 3781 C CA . ASP A 1 249 ? 170.465 145.631 124.010 1.00 57.99 249 ASP D CA 1
ATOM 3782 C C . ASP A 1 249 ? 171.524 145.233 125.026 1.00 57.99 249 ASP D C 1
ATOM 3783 O O . ASP A 1 249 ? 171.235 145.057 126.212 1.00 57.99 249 ASP D O 1
ATOM 3792 N N . VAL A 1 250 ? 172.760 145.102 124.548 1.00 60.53 250 VAL D N 1
ATOM 3793 C CA . VAL A 1 250 ? 173.877 144.681 125.388 1.00 60.53 250 VAL D CA 1
ATOM 3794 C C . VAL A 1 250 ? 174.873 145.798 125.642 1.00 60.53 250 VAL D C 1
ATOM 3795 O O . VAL A 1 250 ? 175.757 145.631 126.500 1.00 60.53 250 VAL D O 1
ATOM 3808 N N . LYS A 1 251 ? 174.769 146.923 124.940 1.00 62.12 251 LYS D N 1
ATOM 3809 C CA . LYS A 1 251 ? 175.677 148.044 125.134 1.00 62.12 251 LYS D CA 1
ATOM 3810 C C . LYS A 1 251 ? 175.107 149.089 126.081 1.00 62.12 251 LYS D C 1
ATOM 3811 O O . LYS A 1 251 ? 175.838 149.619 126.923 1.00 62.12 251 LYS D O 1
ATOM 3830 N N . LEU A 1 252 ? 173.797 149.338 125.978 1.00 58.79 252 LEU D N 1
ATOM 3831 C CA . LEU A 1 252 ? 173.093 150.297 126.868 1.00 58.79 252 LEU D CA 1
ATOM 3832 C C . LEU A 1 252 ? 172.839 149.606 128.209 1.00 58.79 252 LEU D C 1
ATOM 3833 O O . LEU A 1 252 ? 172.688 150.337 129.194 1.00 58.79 252 LEU D O 1
ATOM 3849 N N . ALA A 1 253 ? 172.745 148.269 128.242 1.00 58.15 253 ALA D N 1
ATOM 3850 C CA . ALA A 1 253 ? 172.609 147.519 129.481 1.00 58.15 253 ALA D CA 1
ATOM 3851 C C . ALA A 1 253 ? 173.861 147.605 130.339 1.00 58.15 253 ALA D C 1
ATOM 3852 O O . ALA A 1 253 ? 173.775 147.444 131.558 1.00 58.15 253 ALA D O 1
ATOM 3859 N N . PHE A 1 254 ? 175.019 147.870 129.737 1.00 61.78 254 PHE D N 1
ATOM 3860 C CA . PHE A 1 254 ? 176.247 147.982 130.517 1.00 61.78 254 PHE D CA 1
ATOM 3861 C C . PHE A 1 254 ? 176.253 149.276 131.330 1.00 61.78 254 PHE D C 1
ATOM 3862 O O . PHE A 1 254 ? 176.631 149.281 132.509 1.00 61.78 254 PHE D O 1
ATOM 3879 N N . VAL A 1 255 ? 175.789 150.376 130.732 1.00 60.60 255 VAL D N 1
ATOM 3880 C CA . VAL A 1 255 ? 175.553 151.601 131.494 1.00 60.60 255 VAL D CA 1
ATOM 3881 C C . VAL A 1 255 ? 174.480 151.369 132.553 1.00 60.60 255 VAL D C 1
ATOM 3882 O O . VAL A 1 255 ? 174.590 151.842 133.696 1.00 60.60 255 VAL D O 1
ATOM 3895 N N . ALA A 1 256 ? 173.419 150.650 132.189 1.00 58.29 256 ALA D N 1
ATOM 3896 C CA . ALA A 1 256 ? 172.381 150.344 133.164 1.00 58.29 256 ALA D CA 1
ATOM 3897 C C . ALA A 1 256 ? 172.970 149.622 134.370 1.00 58.29 256 ALA D C 1
ATOM 3898 O O . ALA A 1 256 ? 172.633 149.931 135.518 1.00 58.29 256 ALA D O 1
ATOM 3905 N N . LEU A 1 257 ? 173.864 148.664 134.128 1.00 59.89 257 LEU D N 1
ATOM 3906 C CA . LEU A 1 257 ? 174.541 147.987 135.227 1.00 59.89 257 LEU D CA 1
ATOM 3907 C C . LEU A 1 257 ? 175.391 148.964 136.026 1.00 59.89 257 LEU D C 1
ATOM 3908 O O . LEU A 1 257 ? 175.433 148.896 137.259 1.00 59.89 257 LEU D O 1
ATOM 3924 N N . ALA A 1 258 ? 176.082 149.877 135.339 1.00 60.12 258 ALA D N 1
ATOM 3925 C CA . ALA A 1 258 ? 176.859 150.889 136.047 1.00 60.12 258 ALA D CA 1
ATOM 3926 C C . ALA A 1 258 ? 175.986 151.704 136.991 1.00 60.12 258 ALA D C 1
ATOM 3927 O O . ALA A 1 258 ? 176.479 152.231 137.995 1.00 60.12 258 ALA D O 1
ATOM 3934 N N . ILE A 1 259 ? 174.695 151.827 136.680 1.00 57.07 259 ILE D N 1
ATOM 3935 C CA . ILE A 1 259 ? 173.814 152.653 137.509 1.00 57.07 259 ILE D CA 1
ATOM 3936 C C . ILE A 1 259 ? 173.814 152.174 138.961 1.00 57.07 259 ILE D C 1
ATOM 3937 O O . ILE A 1 259 ? 173.882 152.984 139.892 1.00 57.07 259 ILE D O 1
ATOM 3953 N N . VAL A 1 260 ? 173.723 150.857 139.182 1.00 55.59 260 VAL D N 1
ATOM 3954 C CA . VAL A 1 260 ? 173.556 150.346 140.550 1.00 55.59 260 VAL D CA 1
ATOM 3955 C C . VAL A 1 260 ? 174.682 150.789 141.471 1.00 55.59 260 VAL D C 1
ATOM 3956 O O . VAL A 1 260 ? 174.397 151.209 142.608 1.00 55.59 260 VAL D O 1
ATOM 3969 N N . PRO A 1 261 ? 175.958 150.712 141.089 1.00 55.66 261 PRO D N 1
ATOM 3970 C CA . PRO A 1 261 ? 177.002 151.295 141.945 1.00 55.66 261 PRO D CA 1
ATOM 3971 C C . PRO A 1 261 ? 176.684 152.716 142.370 1.00 55.66 261 PRO D C 1
ATOM 3972 O O . PRO A 1 261 ? 177.081 153.139 143.465 1.00 55.66 261 PRO D O 1
ATOM 3983 N N . ILE A 1 262 ? 175.949 153.462 141.546 1.00 55.09 262 ILE D N 1
ATOM 3984 C CA . ILE A 1 262 ? 175.516 154.795 141.951 1.00 55.09 262 ILE D CA 1
ATOM 3985 C C . ILE A 1 262 ? 174.665 154.705 143.210 1.00 55.09 262 ILE D C 1
ATOM 3986 O O . ILE A 1 262 ? 174.907 155.415 144.191 1.00 55.09 262 ILE D O 1
ATOM 3997 N N . ILE A 1 263 ? 173.672 153.812 143.212 1.00 52.95 263 ILE D N 1
ATOM 3998 C CA . ILE A 1 263 ? 172.804 153.677 144.379 1.00 52.95 263 ILE D CA 1
ATOM 3999 C C . ILE A 1 263 ? 173.607 153.220 145.587 1.00 52.95 263 ILE D C 1
ATOM 4000 O O . ILE A 1 263 ? 173.360 153.658 146.721 1.00 52.95 263 ILE D O 1
ATOM 4016 N N . TRP A 1 264 ? 174.578 152.333 145.370 1.00 54.20 264 TRP D N 1
ATOM 4017 C CA . TRP A 1 264 ? 175.440 151.933 146.476 1.00 54.20 264 TRP D CA 1
ATOM 4018 C C . TRP A 1 264 ? 176.131 153.147 147.086 1.00 54.20 264 TRP D C 1
ATOM 4019 O O . TRP A 1 264 ? 176.148 153.318 148.313 1.00 54.20 264 TRP D O 1
ATOM 4040 N N . LEU A 1 265 ? 176.656 154.027 146.230 1.00 53.07 265 LEU D N 1
ATOM 4041 C CA . LEU A 1 265 ? 177.342 155.263 146.681 1.00 53.07 265 LEU D CA 1
ATOM 4042 C C . LEU A 1 265 ? 176.305 156.236 147.247 1.00 53.07 265 LEU D C 1
ATOM 4043 O O . LEU A 1 265 ? 176.699 157.135 147.985 1.00 53.07 265 LEU D O 1
ATOM 4059 N N . TRP A 1 266 ? 175.027 156.104 146.883 1.00 51.44 266 TRP D N 1
ATOM 4060 C CA . TRP A 1 266 ? 173.945 156.968 147.427 1.00 51.44 266 TRP D CA 1
ATOM 4061 C C . TRP A 1 266 ? 173.562 156.457 148.818 1.00 51.44 266 TRP D C 1
ATOM 4062 O O . TRP A 1 266 ? 173.067 157.273 149.619 1.00 51.44 266 TRP D O 1
ATOM 4083 N N . SER A 1 267 ? 173.781 155.168 149.096 1.00 51.33 267 SER D N 1
ATOM 4084 C CA . SER A 1 267 ? 173.464 154.557 150.411 1.00 51.33 267 SER D CA 1
ATOM 4085 C C . SER A 1 267 ? 174.646 154.769 151.363 1.00 51.33 267 SER D C 1
ATOM 4086 O O . SER A 1 267 ? 174.396 154.828 152.575 1.00 51.33 267 SER D O 1
ATOM 4094 N N . VAL A 1 268 ? 175.880 154.821 150.844 1.00 51.83 268 VAL D N 1
ATOM 4095 C CA . VAL A 1 268 ? 177.066 155.042 151.669 1.00 51.83 268 VAL D CA 1
ATOM 4096 C C . VAL A 1 268 ? 177.118 156.488 152.147 1.00 51.83 268 VAL D C 1
ATOM 4097 O O . VAL A 1 268 ? 177.365 156.761 153.329 1.00 51.83 268 VAL D O 1
ATOM 4110 N N . ILE A 1 269 ? 176.879 157.436 151.240 1.00 52.05 269 ILE D N 1
ATOM 4111 C CA . ILE A 1 269 ? 176.930 158.849 151.600 1.00 52.05 269 ILE D CA 1
ATOM 4112 C C . ILE A 1 269 ? 175.838 159.188 152.608 1.00 52.05 269 ILE D C 1
ATOM 4113 O O . ILE A 1 269 ? 176.084 159.895 153.594 1.00 52.05 269 ILE D O 1
ATOM 4129 N N . TYR A 1 270 ? 174.563 158.898 152.328 1.00 49.66 270 TYR D N 1
ATOM 4130 C CA . TYR A 1 270 ? 173.436 159.169 153.260 1.00 49.66 270 TYR D CA 1
ATOM 4131 C C . TYR A 1 270 ? 173.692 158.507 154.610 1.00 49.66 270 TYR D C 1
ATOM 4132 O O . TYR A 1 270 ? 173.087 158.929 155.578 1.00 49.66 270 TYR D O 1
ATOM 4150 N N . ARG A 1 271 ? 174.589 157.538 154.707 1.00 30.00 271 ARG D N 1
ATOM 4151 C CA . ARG A 1 271 ? 175.002 156.922 155.987 1.00 30.00 271 ARG D CA 1
ATOM 4152 C C . ARG A 1 271 ? 176.138 157.720 156.606 1.00 30.00 271 ARG D C 1
ATOM 4153 O O . ARG A 1 271 ? 176.061 157.940 157.810 1.00 30.00 271 ARG D O 1
ATOM 4174 N N . ARG A 1 272 ? 177.152 158.150 155.870 1.00 30.00 272 ARG D N 1
ATOM 4175 C CA . ARG A 1 272 ? 178.295 158.840 156.514 1.00 30.00 272 ARG D CA 1
ATOM 4176 C C . ARG A 1 272 ? 177.809 160.224 156.916 1.00 30.00 272 ARG D C 1
ATOM 4177 O O . ARG A 1 272 ? 178.560 160.913 157.618 1.00 30.00 272 ARG D O 1
ATOM 4198 N N . TYR A 1 273 ? 176.582 160.591 156.551 1.00 54.14 273 TYR D N 1
ATOM 4199 C CA . TYR A 1 273 ? 176.069 161.950 156.840 1.00 54.14 273 TYR D CA 1
ATOM 4200 C C . TYR A 1 273 ? 174.819 161.887 157.721 1.00 54.14 273 TYR D C 1
ATOM 4201 O O . TYR A 1 273 ? 174.386 162.989 158.075 1.00 54.14 273 TYR D O 1
ATOM 4219 N N . ALA A 1 274 ? 174.245 160.716 158.033 1.00 48.87 274 ALA D N 1
ATOM 4220 C CA . ALA A 1 274 ? 173.083 160.651 158.908 1.00 48.87 274 ALA D CA 1
ATOM 4221 C C . ALA A 1 274 ? 173.314 159.911 160.218 1.00 48.87 274 ALA D C 1
ATOM 4222 O O . ALA A 1 274 ? 172.494 160.050 161.132 1.00 48.87 274 ALA D O 1
ATOM 4229 N N . SER A 1 275 ? 174.385 159.121 160.331 1.00 47.61 275 SER D N 1
ATOM 4230 C CA . SER A 1 275 ? 174.541 158.263 161.505 1.00 47.61 275 SER D CA 1
ATOM 4231 C C . SER A 1 275 ? 174.553 159.070 162.802 1.00 47.61 275 SER D C 1
ATOM 4232 O O . SER A 1 275 ? 173.786 158.787 163.734 1.00 47.61 275 SER D O 1
ATOM 4240 N N . TYR A 1 276 ? 175.428 160.074 162.882 1.00 46.18 276 TYR D N 1
ATOM 4241 C CA . TYR A 1 276 ? 175.629 160.794 164.135 1.00 46.18 276 TYR D CA 1
ATOM 4242 C C . TYR A 1 276 ? 174.355 161.499 164.574 1.00 46.18 276 TYR D C 1
ATOM 4243 O O . TYR A 1 276 ? 173.939 161.407 165.737 1.00 46.18 276 TYR D O 1
ATOM 4261 N N . TYR A 1 277 ? 173.712 162.203 163.648 1.00 47.26 277 TYR D N 1
ATOM 4262 C CA . TYR A 1 277 ? 172.525 162.964 164.003 1.00 47.26 277 TYR D CA 1
ATOM 4263 C C . TYR A 1 277 ? 171.351 162.051 164.326 1.00 47.26 277 TYR D C 1
ATOM 4264 O O . TYR A 1 277 ? 170.552 162.371 165.212 1.00 47.26 277 TYR D O 1
ATOM 4282 N N . ASN A 1 278 ? 171.232 160.908 163.643 1.00 47.16 278 ASN D N 1
ATOM 4283 C CA . ASN A 1 278 ? 170.170 159.968 163.983 1.00 47.16 278 ASN D CA 1
ATOM 4284 C C . ASN A 1 278 ? 170.368 159.398 165.381 1.00 47.16 278 ASN D C 1
ATOM 4285 O O . ASN A 1 278 ? 169.406 159.273 166.151 1.00 47.16 278 ASN D O 1
ATOM 4296 N N . GLN A 1 279 ? 171.607 159.040 165.732 1.00 46.59 279 GLN D N 1
ATOM 4297 C CA . GLN A 1 279 ? 171.837 158.504 167.069 1.00 46.59 279 GLN D CA 1
ATOM 4298 C C . GLN A 1 279 ? 171.581 159.564 168.135 1.00 46.59 279 GLN D C 1
ATOM 4299 O O . GLN A 1 279 ? 171.027 159.262 169.201 1.00 46.59 279 GLN D O 1
ATOM 4313 N N . LYS A 1 280 ? 171.963 160.814 167.864 1.00 46.59 280 LYS D N 1
ATOM 4314 C CA . LYS A 1 280 ? 171.659 161.887 168.805 1.00 46.59 280 LYS D CA 1
ATOM 4315 C C . LYS A 1 280 ? 170.156 162.074 168.961 1.00 46.59 280 LYS D C 1
ATOM 4316 O O . LYS A 1 280 ? 169.659 162.264 170.078 1.00 46.59 280 LYS D O 1
ATOM 4335 N N . ILE A 1 281 ? 169.413 162.015 167.854 1.00 46.49 281 ILE D N 1
ATOM 4336 C CA . ILE A 1 281 ? 167.962 162.148 167.929 1.00 46.49 281 ILE D CA 1
ATOM 4337 C C . ILE A 1 281 ? 167.373 161.033 168.783 1.00 46.49 281 ILE D C 1
ATOM 4338 O O . ILE A 1 281 ? 166.490 161.268 169.615 1.00 46.49 281 ILE D O 1
ATOM 4354 N N . ARG A 1 282 ? 167.849 159.801 168.589 1.00 49.21 282 ARG D N 1
ATOM 4355 C CA . ARG A 1 282 ? 167.315 158.677 169.355 1.00 49.21 282 ARG D CA 1
ATOM 4356 C C . ARG A 1 282 ? 167.615 158.820 170.843 1.00 49.21 282 ARG D C 1
ATOM 4357 O O . ARG A 1 282 ? 166.746 158.566 171.690 1.00 49.21 282 ARG D O 1
ATOM 4378 N N . SER A 1 283 ? 168.842 159.218 171.186 1.00 47.12 283 SER D N 1
ATOM 4379 C CA . SER A 1 283 ? 169.178 159.404 172.594 1.00 47.12 283 SER D CA 1
ATOM 4380 C C . SER A 1 283 ? 168.331 160.506 173.219 1.00 47.12 283 SER D C 1
ATOM 4381 O O . SER A 1 283 ? 167.861 160.372 174.358 1.00 47.12 283 SER D O 1
ATOM 4389 N N . ILE A 1 284 ? 168.120 161.604 172.491 1.00 46.98 284 ILE D N 1
ATOM 4390 C CA . ILE A 1 284 ? 167.283 162.677 173.015 1.00 46.98 284 ILE D CA 1
ATOM 4391 C C . ILE A 1 284 ? 165.849 162.198 173.184 1.00 46.98 284 ILE D C 1
ATOM 4392 O O . ILE A 1 284 ? 165.153 162.611 174.114 1.00 46.98 284 ILE D O 1
ATOM 4408 N N . ASN A 1 285 ? 165.378 161.333 172.285 1.00 48.54 285 ASN D N 1
ATOM 4409 C CA . ASN A 1 285 ? 164.026 160.799 172.424 1.00 48.54 285 ASN D CA 1
ATOM 4410 C C . ASN A 1 285 ? 163.903 159.943 173.677 1.00 48.54 285 ASN D C 1
ATOM 4411 O O . ASN A 1 285 ? 162.892 160.002 174.389 1.00 48.54 285 ASN D O 1
ATOM 4422 N N . SER A 1 286 ? 164.924 159.132 173.958 1.00 50.01 286 SER D N 1
ATOM 4423 C CA . SER A 1 286 ? 164.925 158.364 175.199 1.00 50.01 286 SER D CA 1
ATOM 4424 C C . SER A 1 286 ? 164.896 159.288 176.410 1.00 50.01 286 SER D C 1
ATOM 4425 O O . SER A 1 286 ? 164.152 159.049 177.372 1.00 50.01 286 SER D O 1
ATOM 4433 N N . ASP A 1 287 ? 165.697 160.355 176.375 1.00 50.18 287 ASP D N 1
ATOM 4434 C CA . ASP A 1 287 ? 165.690 161.318 177.473 1.00 50.18 287 ASP D CA 1
ATOM 4435 C C . ASP A 1 287 ? 164.314 161.951 177.637 1.00 50.18 287 ASP D C 1
ATOM 4436 O O . ASP A 1 287 ? 163.845 162.158 178.762 1.00 50.18 287 ASP D O 1
ATOM 4445 N N . ILE A 1 288 ? 163.630 162.164 176.532 1.00 48.77 288 ILE D N 1
ATOM 4446 C CA . ILE A 1 288 ? 162.331 162.880 176.544 1.00 48.77 288 ILE D CA 1
ATOM 4447 C C . ILE A 1 288 ? 161.254 161.954 177.094 1.00 48.77 288 ILE D C 1
ATOM 4448 O O . ILE A 1 288 ? 160.261 162.464 177.620 1.00 48.77 288 ILE D O 1
ATOM 4464 N N . ASN A 1 289 ? 161.382 160.648 176.896 1.00 50.95 289 ASN D N 1
ATOM 4465 C CA . ASN A 1 289 ? 160.430 159.635 177.416 1.00 50.95 289 ASN D CA 1
ATOM 4466 C C . ASN A 1 289 ? 160.676 159.518 178.910 1.00 50.95 289 ASN D C 1
ATOM 4467 O O . ASN A 1 289 ? 159.727 159.310 179.612 1.00 50.95 289 ASN D O 1
ATOM 4478 N N . ALA A 1 290 ? 161.957 159.484 179.298 1.00 52.34 290 ALA D N 1
ATOM 4479 C CA . ALA A 1 290 ? 162.280 159.348 180.713 1.00 52.34 290 ALA D CA 1
ATOM 4480 C C . ALA A 1 290 ? 161.774 160.546 181.504 1.00 52.34 290 ALA D C 1
ATOM 4481 O O . ALA A 1 290 ? 161.153 160.392 182.564 1.00 52.34 290 ALA D O 1
ATOM 4488 N N . LYS A 1 291 ? 162.062 161.749 180.981 1.00 52.29 291 LYS D N 1
ATOM 4489 C CA . LYS A 1 291 ? 161.706 163.032 181.638 1.00 52.29 291 LYS D CA 1
ATOM 4490 C C . LYS A 1 291 ? 160.192 163.178 181.740 1.00 52.29 291 LYS D C 1
ATOM 4491 O O . LYS A 1 291 ? 159.761 163.771 182.721 1.00 52.29 291 LYS D O 1
ATOM 4510 N N . MET A 1 292 ? 159.440 162.763 180.719 1.00 51.49 292 MET D N 1
ATOM 4511 C CA . MET A 1 292 ? 157.986 162.853 180.735 1.00 51.49 292 MET D CA 1
ATOM 4512 C C . MET A 1 292 ? 157.394 161.870 181.737 1.00 51.49 292 MET D C 1
ATOM 4513 O O . MET A 1 292 ? 156.452 162.209 182.464 1.00 51.49 292 MET D O 1
ATOM 4527 N N . ASN A 1 293 ? 157.941 160.653 181.805 1.00 54.36 293 ASN D N 1
ATOM 4528 C CA . ASN A 1 293 ? 157.516 159.727 182.850 1.00 54.36 293 ASN D CA 1
ATOM 4529 C C . ASN A 1 293 ? 157.748 160.323 184.232 1.00 54.36 293 ASN D C 1
ATOM 4530 O O . ASN A 1 293 ? 156.861 160.293 185.094 1.00 54.36 293 ASN D O 1
ATOM 4541 N N . GLU A 1 294 ? 158.941 160.873 184.458 1.00 55.05 294 GLU D N 1
ATOM 4542 C CA . GLU A 1 294 ? 159.247 161.446 185.764 1.00 55.05 294 GLU D CA 1
ATOM 4543 C C . GLU A 1 294 ? 158.266 162.556 186.119 1.00 55.05 294 GLU D C 1
ATOM 4544 O O . GLU A 1 294 ? 157.808 162.651 187.263 1.00 55.05 294 GLU D O 1
ATOM 4556 N N . SER A 1 295 ? 157.935 163.409 185.149 1.00 53.83 295 SER D N 1
ATOM 4557 C CA . SER A 1 295 ? 157.003 164.501 185.405 1.00 53.83 295 SER D CA 1
ATOM 4558 C C . SER A 1 295 ? 155.612 163.977 185.735 1.00 53.83 295 SER D C 1
ATOM 4559 O O . SER A 1 295 ? 154.952 164.486 186.648 1.00 53.83 295 SER D O 1
ATOM 4567 N N . ILE A 1 296 ? 155.143 162.965 185.002 1.00 54.81 296 ILE D N 1
ATOM 4568 C CA . ILE A 1 296 ? 153.829 162.399 185.297 1.00 54.81 296 ILE D CA 1
ATOM 4569 C C . ILE A 1 296 ? 153.804 161.805 186.699 1.00 54.81 296 ILE D C 1
ATOM 4570 O O . ILE A 1 296 ? 152.832 161.977 187.443 1.00 54.81 296 ILE D O 1
ATOM 4586 N N . GLN A 1 297 ? 154.863 161.089 187.081 1.00 57.38 297 GLN D N 1
ATOM 4587 C CA . GLN A 1 297 ? 154.874 160.442 188.390 1.00 57.38 297 GLN D CA 1
ATOM 4588 C C . GLN A 1 297 ? 154.803 161.467 189.516 1.00 57.38 297 GLN D C 1
ATOM 4589 O O . GLN A 1 297 ? 154.009 161.322 190.452 1.00 57.38 297 GLN D O 1
ATOM 4603 N N . GLY A 1 298 ? 155.619 162.515 189.439 1.00 57.98 298 GLY D N 1
ATOM 4604 C CA . GLY A 1 298 ? 155.714 163.480 190.518 1.00 57.98 298 GLY D CA 1
ATOM 4605 C C . GLY A 1 298 ? 155.027 164.798 190.230 1.00 57.98 298 GLY D C 1
ATOM 4606 O O . GLY A 1 298 ? 155.564 165.863 190.543 1.00 57.98 298 GLY D O 1
ATOM 4610 N N . MET A 1 299 ? 153.819 164.719 189.659 1.00 56.79 299 MET D N 1
ATOM 4611 C CA . MET A 1 299 ? 153.050 165.916 189.234 1.00 56.79 299 MET D CA 1
ATOM 4612 C C . MET A 1 299 ? 152.424 166.624 190.440 1.00 56.79 299 MET D C 1
ATOM 4613 O O . MET A 1 299 ? 151.950 167.747 190.241 1.00 56.79 299 MET D O 1
ATOM 4627 N N . THR A 1 300 ? 152.365 165.994 191.619 1.00 60.36 300 THR D N 1
ATOM 4628 C CA . THR A 1 300 ? 151.839 166.643 192.816 1.00 60.36 300 THR D CA 1
ATOM 4629 C C . THR A 1 300 ? 152.838 167.637 193.393 1.00 60.36 300 THR D C 1
ATOM 4630 O O . THR A 1 300 ? 152.451 168.714 193.859 1.00 60.36 300 THR D O 1
ATOM 4641 N N . ILE A 1 301 ? 154.137 167.341 193.283 1.00 61.74 301 ILE D N 1
ATOM 4642 C CA . ILE A 1 301 ? 155.197 168.291 193.733 1.00 61.74 301 ILE D CA 1
ATOM 4643 C C . ILE A 1 301 ? 155.301 169.407 192.687 1.00 61.74 301 ILE D C 1
ATOM 4644 O O . ILE A 1 301 ? 155.701 170.516 193.050 1.00 61.74 301 ILE D O 1
ATOM 4660 N N . ILE A 1 302 ? 154.944 169.158 191.427 1.00 30.00 302 ILE D N 1
ATOM 4661 C CA . ILE A 1 302 ? 154.964 170.234 190.392 1.00 30.00 302 ILE D CA 1
ATOM 4662 C C . ILE A 1 302 ? 153.789 171.172 190.667 1.00 30.00 302 ILE D C 1
ATOM 4663 O O . ILE A 1 302 ? 153.990 172.396 190.551 1.00 30.00 302 ILE D O 1
ATOM 4679 N N . GLN A 1 303 ? 152.623 170.636 191.038 1.00 60.41 303 GLN D N 1
ATOM 4680 C CA . GLN A 1 303 ? 151.388 171.458 191.171 1.00 60.41 303 GLN D CA 1
ATOM 4681 C C . GLN A 1 303 ? 151.203 171.918 192.619 1.00 60.41 303 GLN D C 1
ATOM 4682 O O . GLN A 1 303 ? 150.184 172.581 192.860 1.00 60.41 303 GLN D O 1
ATOM 4696 N N . ALA A 1 304 ? 152.064 171.516 193.559 1.00 62.75 304 ALA D N 1
ATOM 4697 C CA . ALA A 1 304 ? 152.076 172.030 194.919 1.00 62.75 304 ALA D CA 1
ATOM 4698 C C . ALA A 1 304 ? 153.268 172.862 195.363 1.00 62.75 304 ALA D C 1
ATOM 4699 O O . ALA A 1 304 ? 153.182 173.518 196.407 1.00 62.75 304 ALA D O 1
ATOM 4706 N N . PHE A 1 305 ? 154.366 172.858 194.610 1.00 63.44 305 PHE D N 1
ATOM 4707 C CA . PHE A 1 305 ? 155.542 173.657 194.925 1.00 63.44 305 PHE D CA 1
ATOM 4708 C C . PHE A 1 305 ? 155.897 174.625 193.805 1.00 63.44 305 PHE D C 1
ATOM 4709 O O . PHE A 1 305 ? 156.979 175.225 193.836 1.00 63.44 305 PHE D O 1
ATOM 4726 N N . ARG A 1 306 ? 155.020 174.788 192.814 1.00 64.14 306 ARG D N 1
ATOM 4727 C CA . ARG A 1 306 ? 155.185 175.797 191.769 1.00 64.14 306 ARG D CA 1
ATOM 4728 C C . ARG A 1 306 ? 156.528 175.645 191.056 1.00 64.14 306 ARG D C 1
ATOM 4729 O O . ARG A 1 306 ? 157.266 176.610 190.850 1.00 64.14 306 ARG D O 1
ATOM 4750 N N . HIS A 1 307 ? 156.843 174.407 190.679 1.00 56.48 307 HIS D N 1
ATOM 4751 C CA . HIS A 1 307 ? 157.993 174.102 189.840 1.00 56.48 307 HIS D CA 1
ATOM 4752 C C . HIS A 1 307 ? 157.576 173.914 188.385 1.00 56.48 307 HIS D C 1
ATOM 4753 O O . HIS A 1 307 ? 158.374 173.439 187.564 1.00 56.48 307 HIS D O 1
ATOM 4767 N N . GLN A 1 308 ? 156.333 174.286 188.061 1.00 56.07 308 GLN D N 1
ATOM 4768 C CA . GLN A 1 308 ? 155.783 174.055 186.732 1.00 56.07 308 GLN D CA 1
ATOM 4769 C C . GLN A 1 308 ? 156.648 174.696 185.661 1.00 56.07 308 GLN D C 1
ATOM 4770 O O . GLN A 1 308 ? 156.979 174.069 184.650 1.00 56.07 308 GLN D O 1
ATOM 4784 N N . LYS A 1 309 ? 157.009 175.963 185.864 1.00 55.54 309 LYS D N 1
ATOM 4785 C CA . LYS A 1 309 ? 157.748 176.692 184.844 1.00 55.54 309 LYS D CA 1
ATOM 4786 C C . LYS A 1 309 ? 159.138 176.109 184.652 1.00 55.54 309 LYS D C 1
ATOM 4787 O O . LYS A 1 309 ? 159.632 176.037 183.524 1.00 55.54 309 LYS D O 1
ATOM 4806 N N . GLU A 1 310 ? 159.783 175.674 185.733 1.00 53.15 310 GLU D N 1
ATOM 4807 C CA . GLU A 1 310 ? 161.127 175.126 185.592 1.00 53.15 310 GLU D CA 1
ATOM 4808 C C . GLU A 1 310 ? 161.097 173.775 184.880 1.00 53.15 310 GLU D C 1
ATOM 4809 O O . GLU A 1 310 ? 161.968 173.486 184.048 1.00 53.15 310 GLU D O 1
ATOM 4821 N N . THR A 1 311 ? 160.131 172.915 185.179 1.00 54.52 311 THR D N 1
ATOM 4822 C CA . THR A 1 311 ? 159.973 171.638 184.468 1.00 54.52 311 THR D CA 1
ATOM 4823 C C . THR A 1 311 ? 159.613 171.918 183.010 1.00 54.52 311 THR D C 1
ATOM 4824 O O . THR A 1 311 ? 160.044 171.147 182.178 1.00 54.52 311 THR D O 1
ATOM 4835 N N . MET A 1 312 ? 158.785 172.909 182.699 1.00 51.88 312 MET D N 1
ATOM 4836 C CA . MET A 1 312 ? 158.514 173.284 181.317 1.00 51.88 312 MET D CA 1
ATOM 4837 C C . MET A 1 312 ? 159.791 173.734 180.623 1.00 51.88 312 MET D C 1
ATOM 4838 O O . MET A 1 312 ? 160.025 173.398 179.459 1.00 51.88 312 MET D O 1
ATOM 4852 N N . ARG A 1 313 ? 160.631 174.494 181.328 1.00 52.26 313 ARG D N 1
ATOM 4853 C CA . ARG A 1 313 ? 161.883 174.965 180.747 1.00 52.26 313 ARG D CA 1
ATOM 4854 C C . ARG A 1 313 ? 162.816 173.807 180.424 1.00 52.26 313 ARG D C 1
ATOM 4855 O O . ARG A 1 313 ? 163.427 173.773 179.349 1.00 52.26 313 ARG D O 1
ATOM 4876 N N . GLU A 1 314 ? 162.948 172.851 181.344 1.00 51.91 314 GLU D N 1
ATOM 4877 C CA . GLU A 1 314 ? 163.811 171.700 181.086 1.00 51.91 314 GLU D CA 1
ATOM 4878 C C . GLU A 1 314 ? 163.319 170.906 179.879 1.00 51.91 314 GLU D C 1
ATOM 4879 O O . GLU A 1 314 ? 164.101 170.545 178.982 1.00 51.91 314 GLU D O 1
ATOM 4891 N N . PHE A 1 315 ? 162.067 170.544 179.910 1.00 50.74 315 PHE D N 1
ATOM 4892 C CA . PHE A 1 315 ? 161.458 169.882 178.755 1.00 50.74 315 PHE D CA 1
ATOM 4893 C C . PHE A 1 315 ? 161.774 170.677 177.510 1.00 50.74 315 PHE D C 1
ATOM 4894 O O . PHE A 1 315 ? 162.273 170.037 176.655 1.00 50.74 315 PHE D O 1
ATOM 4911 N N . GLU A 1 316 ? 161.467 171.978 177.426 1.00 49.80 316 GLU D N 1
ATOM 4912 C CA . GLU A 1 316 ? 161.646 172.751 176.207 1.00 49.80 316 GLU D CA 1
ATOM 4913 C C . GLU A 1 316 ? 163.101 172.751 175.775 1.00 49.80 316 GLU D C 1
ATOM 4914 O O . GLU A 1 316 ? 163.386 172.787 174.577 1.00 49.80 316 GLU D O 1
ATOM 4926 N N . GLU A 1 317 ? 164.031 172.685 176.727 1.00 50.13 317 GLU D N 1
ATOM 4927 C CA . GLU A 1 317 ? 165.431 172.511 176.361 1.00 50.13 317 GLU D CA 1
ATOM 4928 C C . GLU A 1 317 ? 165.626 171.213 175.586 1.00 50.13 317 GLU D C 1
ATOM 4929 O O . GLU A 1 317 ? 166.236 171.198 174.508 1.00 50.13 317 GLU D O 1
ATOM 4941 N N . LEU A 1 318 ? 165.096 170.107 176.117 1.00 49.03 318 LEU D N 1
ATOM 4942 C CA . LEU A 1 318 ? 165.217 168.833 175.403 1.00 49.03 318 LEU D CA 1
ATOM 4943 C C . LEU A 1 318 ? 164.521 168.887 174.046 1.00 49.03 318 LEU D C 1
ATOM 4944 O O . LEU A 1 318 ? 165.044 168.382 173.042 1.00 49.03 318 LEU D O 1
ATOM 4960 N N . ASN A 1 319 ? 163.333 169.488 174.005 1.00 47.71 319 ASN D N 1
ATOM 4961 C CA . ASN A 1 319 ? 162.560 169.566 172.775 1.00 47.71 319 ASN D CA 1
ATOM 4962 C C . ASN A 1 319 ? 163.306 170.351 171.711 1.00 47.71 319 ASN D C 1
ATOM 4963 O O . ASN A 1 319 ? 163.329 169.958 170.541 1.00 47.71 319 ASN D O 1
ATOM 4974 N N . GLU A 1 320 ? 163.918 171.470 172.094 1.00 47.06 320 GLU D N 1
ATOM 4975 C CA . GLU A 1 320 ? 164.661 172.261 171.128 1.00 47.06 320 GLU D CA 1
ATOM 4976 C C . GLU A 1 320 ? 165.945 171.566 170.710 1.00 47.06 320 GLU D C 1
ATOM 4977 O O . GLU A 1 320 ? 166.383 171.735 169.572 1.00 47.06 320 GLU D O 1
ATOM 4989 N N . SER A 1 321 ? 166.561 170.774 171.589 1.00 44.57 321 SER D N 1
ATOM 4990 C CA . SER A 1 321 ? 167.713 169.986 171.152 1.00 44.57 321 SER D CA 1
ATOM 4991 C C . SER A 1 321 ? 167.307 168.980 170.078 1.00 44.57 321 SER D C 1
ATOM 4992 O O . SER A 1 321 ? 167.982 168.832 169.048 1.00 44.57 321 SER D O 1
ATOM 5000 N N . HIS A 1 322 ? 166.193 168.282 170.303 1.00 45.36 322 HIS D N 1
ATOM 5001 C CA . HIS A 1 322 ? 165.702 167.327 169.313 1.00 45.36 322 HIS D CA 1
ATOM 5002 C C . HIS A 1 322 ? 165.324 168.031 168.013 1.00 45.36 322 HIS D C 1
ATOM 5003 O O . HIS A 1 322 ? 165.634 167.547 166.916 1.00 45.36 322 HIS D O 1
ATOM 5017 N N . PHE A 1 323 ? 164.669 169.189 168.122 1.00 44.80 323 PHE D N 1
ATOM 5018 C CA . PHE A 1 323 ? 164.316 169.987 166.952 1.00 44.80 323 PHE D CA 1
ATOM 5019 C C . PHE A 1 323 ? 165.562 170.423 166.187 1.00 44.80 323 PHE D C 1
ATOM 5020 O O . PHE A 1 323 ? 165.590 170.387 164.953 1.00 44.80 323 PHE D O 1
ATOM 5037 N N . TYR A 1 324 ? 166.609 170.821 166.908 1.00 42.88 324 TYR D N 1
ATOM 5038 C CA . TYR A 1 324 ? 167.848 171.250 166.274 1.00 42.88 324 TYR D CA 1
ATOM 5039 C C . TYR A 1 324 ? 168.507 170.113 165.511 1.00 42.88 324 TYR D C 1
ATOM 5040 O O . TYR A 1 324 ? 168.996 170.306 164.393 1.00 42.88 324 TYR D O 1
ATOM 5058 N N . PHE A 1 325 ? 168.550 168.920 166.104 1.00 45.27 325 PHE D N 1
ATOM 5059 C CA . PHE A 1 325 ? 169.169 167.797 165.401 1.00 45.27 325 PHE D CA 1
ATOM 5060 C C . PHE A 1 325 ? 168.337 167.377 164.193 1.00 45.27 325 PHE D C 1
ATOM 5061 O O . PHE A 1 325 ? 168.884 167.059 163.126 1.00 45.27 325 PHE D O 1
ATOM 5078 N N . GLN A 1 326 ? 167.011 167.401 164.325 1.00 45.66 326 GLN D N 1
ATOM 5079 C CA . GLN A 1 326 ? 166.164 167.134 163.170 1.00 45.66 326 GLN D CA 1
ATOM 5080 C C . GLN A 1 326 ? 166.426 168.143 162.057 1.00 45.66 326 GLN D C 1
ATOM 5081 O O . GLN A 1 326 ? 166.494 167.776 160.879 1.00 45.66 326 GLN D O 1
ATOM 5095 N N . ASN A 1 327 ? 166.664 169.410 162.425 1.00 44.74 327 ASN D N 1
ATOM 5096 C CA . ASN A 1 327 ? 167.017 170.474 161.445 1.00 44.74 327 ASN D CA 1
ATOM 5097 C C . ASN A 1 327 ? 168.478 170.279 161.035 1.00 44.74 327 ASN D C 1
ATOM 5098 O O . ASN A 1 327 ? 168.877 170.839 159.995 1.00 44.74 327 ASN D O 1
ATOM 5109 N N . ARG A 1 328 ? 169.261 169.532 161.818 1.00 30.00 328 ARG D N 1
ATOM 5110 C CA . ARG A 1 328 ? 170.655 169.179 161.442 1.00 30.00 328 ARG D CA 1
ATOM 5111 C C . ARG A 1 328 ? 170.567 168.009 160.462 1.00 30.00 328 ARG D C 1
ATOM 5112 O O . ARG A 1 328 ? 171.631 167.521 160.043 1.00 30.00 328 ARG D O 1
ATOM 5133 N N . MET A 1 329 ? 169.356 167.541 160.145 1.00 48.29 329 MET D N 1
ATOM 5134 C CA . MET A 1 329 ? 169.131 166.475 159.138 1.00 48.29 329 MET D CA 1
ATOM 5135 C C . MET A 1 329 ? 168.203 167.029 158.050 1.00 48.29 329 MET D C 1
ATOM 5136 O O . MET A 1 329 ? 168.025 166.333 157.031 1.00 48.29 329 MET D O 1
ATOM 5150 N N . LEU A 1 330 ? 167.639 168.233 158.245 1.00 47.96 330 LEU D N 1
ATOM 5151 C CA . LEU A 1 330 ? 166.699 168.785 157.274 1.00 47.96 330 LEU D CA 1
ATOM 5152 C C . LEU A 1 330 ? 167.338 169.104 155.930 1.00 47.96 330 LEU D C 1
ATOM 5153 O O . LEU A 1 330 ? 166.606 169.322 154.959 1.00 47.96 330 LEU D O 1
ATOM 5169 N N . ASN A 1 331 ? 168.666 169.132 155.840 1.00 51.61 331 ASN D N 1
ATOM 5170 C CA . ASN A 1 331 ? 169.343 169.473 154.594 1.00 51.61 331 ASN D CA 1
ATOM 5171 C C . ASN A 1 331 ? 169.792 168.244 153.820 1.00 51.61 331 ASN D C 1
ATOM 5172 O O . ASN A 1 331 ? 169.732 168.238 152.588 1.00 51.61 331 ASN D O 1
ATOM 5183 N N . LEU A 1 332 ? 170.248 167.201 154.518 1.00 50.81 332 LEU D N 1
ATOM 5184 C CA . LEU A 1 332 ? 170.705 165.995 153.835 1.00 50.81 332 LEU D CA 1
ATOM 5185 C C . LEU A 1 332 ? 169.567 165.330 153.074 1.00 50.81 332 LEU D C 1
ATOM 5186 O O . LEU A 1 332 ? 169.759 164.853 151.950 1.00 50.81 332 LEU D O 1
ATOM 5202 N N . ASN A 1 333 ? 168.377 165.278 153.671 1.00 50.85 333 ASN D N 1
ATOM 5203 C CA . ASN A 1 333 ? 167.232 164.674 153.003 1.00 50.85 333 ASN D CA 1
ATOM 5204 C C . ASN A 1 333 ? 166.682 165.540 151.879 1.00 50.85 333 ASN D C 1
ATOM 5205 O O . ASN A 1 333 ? 165.814 165.074 151.134 1.00 50.85 333 ASN D O 1
ATOM 5216 N N . SER A 1 334 ? 167.148 166.781 151.745 1.00 50.90 334 SER D N 1
ATOM 5217 C CA . SER A 1 334 ? 166.599 167.706 150.761 1.00 50.90 334 SER D CA 1
ATOM 5218 C C . SER A 1 334 ? 167.243 167.550 149.389 1.00 50.90 334 SER D C 1
ATOM 5219 O O . SER A 1 334 ? 166.573 167.738 148.370 1.00 50.90 334 SER D O 1
ATOM 5227 N N . LEU A 1 335 ? 168.534 167.211 149.341 1.00 52.28 335 LEU D N 1
ATOM 5228 C CA . LEU A 1 335 ? 169.233 166.946 148.089 1.00 52.28 335 LEU D CA 1
ATOM 5229 C C . LEU A 1 335 ? 169.245 165.462 147.734 1.00 52.28 335 LEU D C 1
ATOM 5230 O O . LEU A 1 335 ? 170.201 164.975 147.116 1.00 52.28 335 LEU D O 1
ATOM 5246 N N . MET A 1 336 ? 168.193 164.741 148.107 1.00 52.27 336 MET D N 1
ATOM 5247 C CA . MET A 1 336 ? 168.102 163.294 147.941 1.00 52.27 336 MET D CA 1
ATOM 5248 C C . MET A 1 336 ? 166.758 162.973 147.286 1.00 52.27 336 MET D C 1
ATOM 5249 O O . MET A 1 336 ? 166.228 163.744 146.476 1.00 52.27 336 MET D O 1
ATOM 5263 N N . SER A 1 337 ? 166.317 161.729 147.431 1.00 51.62 337 SER D N 1
ATOM 5264 C CA . SER A 1 337 ? 164.899 161.324 147.272 1.00 51.62 337 SER D CA 1
ATOM 5265 C C . SER A 1 337 ? 164.455 161.587 145.827 1.00 51.62 337 SER D C 1
ATOM 5266 O O . SER A 1 337 ? 165.245 161.381 144.894 1.00 51.62 337 SER D O 1
ATOM 5274 N N . HIS A 1 338 ? 163.204 162.009 145.606 1.00 52.58 338 HIS D N 1
ATOM 5275 C CA . HIS A 1 338 ? 162.688 162.175 144.248 1.00 52.58 338 HIS D CA 1
ATOM 5276 C C . HIS A 1 338 ? 163.414 163.294 143.512 1.00 52.58 338 HIS D C 1
ATOM 5277 O O . HIS A 1 338 ? 163.702 163.180 142.309 1.00 52.58 338 HIS D O 1
ATOM 5291 N N . ASN A 1 339 ? 163.697 164.390 144.221 1.00 53.09 339 ASN D N 1
ATOM 5292 C CA . ASN A 1 339 ? 164.486 165.476 143.657 1.00 53.09 339 ASN D CA 1
ATOM 5293 C C . ASN A 1 339 ? 165.716 164.942 142.944 1.00 53.09 339 ASN D C 1
ATOM 5294 O O . ASN A 1 339 ? 166.050 165.385 141.839 1.00 53.09 339 ASN D O 1
ATOM 5305 N N . LEU A 1 340 ? 166.396 163.963 143.553 1.00 52.27 340 LEU D N 1
ATOM 5306 C CA . LEU A 1 340 ? 167.660 163.398 143.005 1.00 52.27 340 LEU D CA 1
ATOM 5307 C C . LEU A 1 340 ? 167.367 162.170 142.133 1.00 52.27 340 LEU D C 1
ATOM 5308 O O . LEU A 1 340 ? 168.213 161.840 141.283 1.00 52.27 340 LEU D O 1
ATOM 5324 N N . VAL A 1 341 ? 166.225 161.503 142.317 1.00 30.00 341 VAL D N 1
ATOM 5325 C CA . VAL A 1 341 ? 165.840 160.340 141.464 1.00 30.00 341 VAL D CA 1
ATOM 5326 C C . VAL A 1 341 ? 165.519 160.880 140.066 1.00 30.00 341 VAL D C 1
ATOM 5327 O O . VAL A 1 341 ? 165.675 160.109 139.100 1.00 30.00 341 VAL D O 1
ATOM 5340 N N . ASN A 1 342 ? 165.126 162.154 139.943 1.00 50.87 342 ASN D N 1
ATOM 5341 C CA . ASN A 1 342 ? 164.738 162.757 138.639 1.00 50.87 342 ASN D CA 1
ATOM 5342 C C . ASN A 1 342 ? 165.993 163.099 137.831 1.00 50.87 342 ASN D C 1
ATOM 5343 O O . ASN A 1 342 ? 165.855 163.229 136.611 1.00 50.87 342 ASN D O 1
ATOM 5354 N N . VAL A 1 343 ? 167.146 163.302 138.474 1.00 51.58 343 VAL D N 1
ATOM 5355 C CA . VAL A 1 343 ? 168.417 163.529 137.792 1.00 51.58 343 VAL D CA 1
ATOM 5356 C C . VAL A 1 343 ? 168.982 162.298 137.096 1.00 51.58 343 VAL D C 1
ATOM 5357 O O . VAL A 1 343 ? 169.744 162.401 136.126 1.00 51.58 343 VAL D O 1
ATOM 5370 N N . ILE A 1 344 ? 168.615 161.112 137.586 1.00 52.64 344 ILE D N 1
ATOM 5371 C CA . ILE A 1 344 ? 169.077 159.878 136.960 1.00 52.64 344 ILE D CA 1
ATOM 5372 C C . ILE A 1 344 ? 168.102 159.643 135.819 1.00 52.64 344 ILE D C 1
ATOM 5373 O O . ILE A 1 344 ? 168.485 159.165 134.748 1.00 52.64 344 ILE D O 1
ATOM 5389 N N . ARG A 1 345 ? 166.828 159.976 136.028 1.00 50.65 345 ARG D N 1
ATOM 5390 C CA . ARG A 1 345 ? 165.841 159.774 134.969 1.00 50.65 345 ARG D CA 1
ATOM 5391 C C . ARG A 1 345 ? 166.183 160.602 133.734 1.00 50.65 345 ARG D C 1
ATOM 5392 O O . ARG A 1 345 ? 166.132 160.110 132.598 1.00 50.65 345 ARG D O 1
ATOM 5413 N N . ASN A 1 346 ? 166.540 161.869 133.939 1.00 50.34 346 ASN D N 1
ATOM 5414 C CA . ASN A 1 346 ? 166.826 162.736 132.803 1.00 50.34 346 ASN D CA 1
ATOM 5415 C C . ASN A 1 346 ? 168.149 162.377 132.140 1.00 50.34 346 ASN D C 1
ATOM 5416 O O . ASN A 1 346 ? 168.275 162.499 130.918 1.00 50.34 346 ASN D O 1
ATOM 5427 N N . LEU A 1 347 ? 169.091 161.837 132.925 1.00 51.99 347 LEU D N 1
ATOM 5428 C CA . LEU A 1 347 ? 170.391 161.355 132.385 1.00 51.99 347 LEU D CA 1
ATOM 5429 C C . LEU A 1 347 ? 170.124 160.073 131.595 1.00 51.99 347 LEU D C 1
ATOM 5430 O O . LEU A 1 347 ? 170.914 159.806 130.677 1.00 51.99 347 LEU D O 1
ATOM 5446 N N . ALA A 1 348 ? 169.106 159.281 131.956 1.00 52.09 348 ALA D N 1
ATOM 5447 C CA . ALA A 1 348 ? 168.690 158.118 131.182 1.00 52.09 348 ALA D CA 1
ATOM 5448 C C . ALA A 1 348 ? 168.072 158.543 129.859 1.00 52.09 348 ALA D C 1
ATOM 5449 O O . ALA A 1 348 ? 168.360 157.956 128.810 1.00 52.09 348 ALA D O 1
ATOM 5456 N N . PHE A 1 349 ? 167.218 159.565 129.891 1.00 51.86 349 PHE D N 1
ATOM 5457 C CA . PHE A 1 349 ? 166.661 160.092 128.649 1.00 51.86 349 PHE D CA 1
ATOM 5458 C C . PHE A 1 349 ? 167.761 160.630 127.741 1.00 51.86 349 PHE D C 1
ATOM 5459 O O . PHE A 1 349 ? 167.729 160.431 126.521 1.00 51.86 349 PHE D O 1
ATOM 5476 N N . VAL A 1 350 ? 168.745 161.319 128.321 1.00 53.79 350 VAL D N 1
ATOM 5477 C CA . VAL A 1 350 ? 169.842 161.865 127.528 1.00 53.79 350 VAL D CA 1
ATOM 5478 C C . VAL A 1 350 ? 170.603 160.745 126.832 1.00 53.79 350 VAL D C 1
ATOM 5479 O O . VAL A 1 350 ? 170.975 160.864 125.661 1.00 53.79 350 VAL D O 1
ATOM 5492 N N . ALA A 1 351 ? 170.867 159.651 127.546 1.00 53.70 351 ALA D N 1
ATOM 5493 C CA . ALA A 1 351 ? 171.570 158.527 126.934 1.00 53.70 351 ALA D CA 1
ATOM 5494 C C . ALA A 1 351 ? 170.718 157.859 125.859 1.00 53.70 351 ALA D C 1
ATOM 5495 O O . ALA A 1 351 ? 171.231 157.477 124.800 1.00 53.70 351 ALA D O 1
ATOM 5502 N N . LEU A 1 352 ? 169.417 157.696 126.118 1.00 52.32 352 LEU D N 1
ATOM 5503 C CA . LEU A 1 352 ? 168.539 157.084 125.126 1.00 52.32 352 LEU D CA 1
ATOM 5504 C C . LEU A 1 352 ? 168.439 157.942 123.874 1.00 52.32 352 LEU D C 1
ATOM 5505 O O . LEU A 1 352 ? 168.151 157.428 122.788 1.00 52.32 352 LEU D O 1
ATOM 5521 N N . ILE A 1 353 ? 168.651 159.249 124.007 1.00 54.10 353 ILE D N 1
ATOM 5522 C CA . ILE A 1 353 ? 168.738 160.109 122.831 1.00 54.10 353 ILE D CA 1
ATOM 5523 C C . ILE A 1 353 ? 170.097 159.964 122.155 1.00 54.10 353 ILE D C 1
ATOM 5524 O O . ILE A 1 353 ? 170.181 159.809 120.933 1.00 54.10 353 ILE D O 1
ATOM 5540 N N . TRP A 1 354 ? 171.179 160.006 122.934 1.00 59.01 354 TRP D N 1
ATOM 5541 C CA . TRP A 1 354 ? 172.514 160.103 122.349 1.00 59.01 354 TRP D CA 1
ATOM 5542 C C . TRP A 1 354 ? 172.913 158.815 121.640 1.00 59.01 354 TRP D C 1
ATOM 5543 O O . TRP A 1 354 ? 173.452 158.852 120.529 1.00 59.01 354 TRP D O 1
ATOM 5564 N N . HIS A 1 355 ? 172.692 157.663 122.277 1.00 58.60 355 HIS D N 1
ATOM 5565 C CA . HIS A 1 355 ? 173.063 156.401 121.644 1.00 58.60 355 HIS D CA 1
ATOM 5566 C C . HIS A 1 355 ? 172.252 156.162 120.376 1.00 58.60 355 HIS D C 1
ATOM 5567 O O . HIS A 1 355 ? 172.803 155.786 119.332 1.00 58.60 355 HIS D O 1
ATOM 5581 N N . PHE A 1 356 ? 170.941 156.388 120.440 1.00 55.97 356 PHE D N 1
ATOM 5582 C CA . PHE A 1 356 ? 170.115 156.211 119.253 1.00 55.97 356 PHE D CA 1
ATOM 5583 C C . PHE A 1 356 ? 170.511 157.192 118.158 1.00 55.97 356 PHE D C 1
ATOM 5584 O O . PHE A 1 356 ? 170.466 156.851 116.973 1.00 55.97 356 PHE D O 1
ATOM 5601 N N . GLY A 1 357 ? 170.910 158.412 118.524 1.00 60.08 357 GLY D N 1
ATOM 5602 C CA . GLY A 1 357 ? 171.372 159.355 117.517 1.00 60.08 357 GLY D CA 1
ATOM 5603 C C . GLY A 1 357 ? 172.676 158.930 116.871 1.00 60.08 357 GLY D C 1
ATOM 5604 O O . GLY A 1 357 ? 172.831 159.013 115.649 1.00 60.08 357 GLY D O 1
ATOM 5608 N N . GLY A 1 358 ? 173.633 158.475 117.680 1.00 62.16 358 GLY D N 1
ATOM 5609 C CA . GLY A 1 358 ? 174.881 157.971 117.142 1.00 62.16 358 GLY D CA 1
ATOM 5610 C C . GLY A 1 358 ? 174.719 156.693 116.353 1.00 62.16 358 GLY D C 1
ATOM 5611 O O . GLY A 1 358 ? 175.635 156.306 115.622 1.00 62.16 358 GLY D O 1
ATOM 5615 N N . ALA A 1 359 ? 173.588 156.012 116.515 1.00 64.33 359 ALA D N 1
ATOM 5616 C CA . ALA A 1 359 ? 173.256 154.885 115.655 1.00 64.33 359 ALA D CA 1
ATOM 5617 C C . ALA A 1 359 ? 172.534 155.312 114.384 1.00 64.33 359 ALA D C 1
ATOM 5618 O O . ALA A 1 359 ? 172.717 154.683 113.335 1.00 64.33 359 ALA D O 1
ATOM 5625 N N . SER A 1 360 ? 171.727 156.370 114.451 1.00 64.79 360 SER D N 1
ATOM 5626 C CA . SER A 1 360 ? 170.881 156.790 113.343 1.00 64.79 360 SER D CA 1
ATOM 5627 C C . SER A 1 360 ? 171.478 157.916 112.510 1.00 64.79 360 SER D C 1
ATOM 5628 O O . SER A 1 360 ? 170.811 158.398 111.589 1.00 64.79 360 SER D O 1
ATOM 5636 N N . LEU A 1 361 ? 172.701 158.362 112.806 1.00 67.18 361 LEU D N 1
ATOM 5637 C CA . LEU A 1 361 ? 173.288 159.434 112.006 1.00 67.18 361 LEU D CA 1
ATOM 5638 C C . LEU A 1 361 ? 173.347 159.040 110.536 1.00 67.18 361 LEU D C 1
ATOM 5639 O O . LEU A 1 361 ? 173.147 159.879 109.650 1.00 67.18 361 LEU D O 1
ATOM 5655 N N . ASN A 1 362 ? 173.622 157.764 110.259 1.00 69.68 362 ASN D N 1
ATOM 5656 C CA . ASN A 1 362 ? 173.671 157.235 108.902 1.00 69.68 362 ASN D CA 1
ATOM 5657 C C . ASN A 1 362 ? 172.390 156.498 108.527 1.00 69.68 362 ASN D C 1
ATOM 5658 O O . ASN A 1 362 ? 172.436 155.515 107.780 1.00 69.68 362 ASN D O 1
ATOM 5669 N N . ALA A 1 363 ? 171.249 156.950 109.045 1.00 68.80 363 ALA D N 1
ATOM 5670 C CA . ALA A 1 363 ? 169.932 156.377 108.785 1.00 68.80 363 ALA D CA 1
ATOM 5671 C C . ALA A 1 363 ? 169.763 154.987 109.383 1.00 68.80 363 ALA D C 1
ATOM 5672 O O . ALA A 1 363 ? 168.763 154.317 109.094 1.00 68.80 363 ALA D O 1
ATOM 5679 N N . ALA A 1 364 ? 170.702 154.531 110.209 1.00 68.12 364 ALA D N 1
ATOM 5680 C CA . ALA A 1 364 ? 170.603 153.214 110.839 1.00 68.12 364 ALA D CA 1
ATOM 5681 C C . ALA A 1 364 ? 169.955 153.334 112.220 1.00 68.12 364 ALA D C 1
ATOM 5682 O O . ALA A 1 364 ? 170.533 152.997 113.252 1.00 68.12 364 ALA D O 1
ATOM 5689 N N . GLY A 1 365 ? 168.721 153.832 112.214 1.00 66.56 365 GLY D N 1
ATOM 5690 C CA . GLY A 1 365 ? 167.949 153.985 113.433 1.00 66.56 365 GLY D CA 1
ATOM 5691 C C . GLY A 1 365 ? 166.540 153.446 113.302 1.00 66.56 365 GLY D C 1
ATOM 5692 O O . GLY A 1 365 ? 165.774 153.447 114.271 1.00 66.56 365 GLY D O 1
ATOM 5696 N N . ILE A 1 366 ? 166.175 152.937 112.123 1.00 64.51 366 ILE D N 1
ATOM 5697 C CA . ILE A 1 366 ? 164.788 152.461 111.861 1.00 64.51 366 ILE D CA 1
ATOM 5698 C C . ILE A 1 366 ? 164.664 151.025 112.390 1.00 64.51 366 ILE D C 1
ATOM 5699 O O . ILE A 1 366 ? 163.521 150.563 112.561 1.00 64.51 366 ILE D O 1
ATOM 5715 N N . VAL A 1 367 ? 165.773 150.346 112.707 1.00 63.42 367 VAL D N 1
ATOM 5716 C CA . VAL A 1 367 ? 165.667 149.008 113.279 1.00 63.42 367 VAL D CA 1
ATOM 5717 C C . VAL A 1 367 ? 165.047 149.071 114.670 1.00 63.42 367 VAL D C 1
ATOM 5718 O O . VAL A 1 367 ? 164.180 148.261 115.017 1.00 63.42 367 VAL D O 1
ATOM 5731 N N . SER A 1 368 ? 165.483 150.028 115.487 1.00 58.67 368 SER D N 1
ATOM 5732 C CA . SER A 1 368 ? 165.021 150.154 116.864 1.00 58.67 368 SER D CA 1
ATOM 5733 C C . SER A 1 368 ? 163.976 151.264 116.928 1.00 58.67 368 SER D C 1
ATOM 5734 O O . SER A 1 368 ? 164.236 152.379 117.376 1.00 58.67 368 SER D O 1
ATOM 5742 N N . ILE A 1 369 ? 162.764 150.937 116.438 1.00 58.58 369 ILE D N 1
ATOM 5743 C CA . ILE A 1 369 ? 161.569 151.827 116.539 1.00 58.58 369 ILE D CA 1
ATOM 5744 C C . ILE A 1 369 ? 160.620 151.190 117.555 1.00 58.58 369 ILE D C 1
ATOM 5745 O O . ILE A 1 369 ? 159.903 151.960 118.211 1.00 58.58 369 ILE D O 1
ATOM 5761 N N . GLY A 1 370 ? 160.567 149.847 117.661 1.00 54.87 370 GLY D N 1
ATOM 5762 C CA . GLY A 1 370 ? 159.839 149.194 118.731 1.00 54.87 370 GLY D CA 1
ATOM 5763 C C . GLY A 1 370 ? 160.787 149.014 119.893 1.00 54.87 370 GLY D C 1
ATOM 5764 O O . GLY A 1 370 ? 160.359 149.031 121.050 1.00 54.87 370 GLY D O 1
ATOM 5768 N N . VAL A 1 371 ? 162.080 148.840 119.611 1.00 53.26 371 VAL D N 1
ATOM 5769 C CA . VAL A 1 371 ? 163.076 148.780 120.676 1.00 53.26 371 VAL D CA 1
ATOM 5770 C C . VAL A 1 371 ? 163.193 150.129 121.371 1.00 53.26 371 VAL D C 1
ATOM 5771 O O . VAL A 1 371 ? 163.342 150.203 122.598 1.00 53.26 371 VAL D O 1
ATOM 5784 N N . LEU A 1 372 ? 163.158 151.215 120.600 1.00 53.00 372 LEU D N 1
ATOM 5785 C CA . LEU A 1 372 ? 163.161 152.540 121.204 1.00 53.00 372 LEU D CA 1
ATOM 5786 C C . LEU A 1 372 ? 161.988 152.686 122.160 1.00 53.00 372 LEU D C 1
ATOM 5787 O O . LEU A 1 372 ? 162.146 153.165 123.287 1.00 53.00 372 LEU D O 1
ATOM 5803 N N . TYR A 1 373 ? 160.799 152.261 121.727 1.00 50.72 373 TYR D N 1
ATOM 5804 C CA . TYR A 1 373 ? 159.625 152.349 122.587 1.00 50.72 373 TYR D CA 1
ATOM 5805 C C . TYR A 1 373 ? 159.762 151.459 123.813 1.00 50.72 373 TYR D C 1
ATOM 5806 O O . TYR A 1 373 ? 159.323 151.829 124.905 1.00 50.72 373 TYR D O 1
ATOM 5824 N N . ALA A 1 374 ? 160.332 150.265 123.650 1.00 50.76 374 ALA D N 1
ATOM 5825 C CA . ALA A 1 374 ? 160.501 149.367 124.788 1.00 50.76 374 ALA D CA 1
ATOM 5826 C C . ALA A 1 374 ? 161.422 149.981 125.834 1.00 50.76 374 ALA D C 1
ATOM 5827 O O . ALA A 1 374 ? 161.094 150.009 127.025 1.00 50.76 374 ALA D O 1
ATOM 5834 N N . PHE A 1 375 ? 162.577 150.492 125.406 1.00 50.12 375 PHE D N 1
ATOM 5835 C CA . PHE A 1 375 ? 163.468 151.168 126.344 1.00 50.12 375 PHE D CA 1
ATOM 5836 C C . PHE A 1 375 ? 162.790 152.373 126.976 1.00 50.12 375 PHE D C 1
ATOM 5837 O O . PHE A 1 375 ? 162.919 152.601 128.183 1.00 50.12 375 PHE D O 1
ATOM 5854 N N . VAL A 1 376 ? 162.065 153.162 126.182 1.00 50.47 376 VAL D N 1
ATOM 5855 C CA . VAL A 1 376 ? 161.354 154.307 126.739 1.00 50.47 376 VAL D CA 1
ATOM 5856 C C . VAL A 1 376 ? 160.396 153.848 127.827 1.00 50.47 376 VAL D C 1
ATOM 5857 O O . VAL A 1 376 ? 160.272 154.486 128.879 1.00 50.47 376 VAL D O 1
ATOM 5870 N N . ASP A 1 377 ? 159.706 152.735 127.592 1.00 50.62 377 ASP D N 1
ATOM 5871 C CA . ASP A 1 377 ? 158.852 152.162 128.621 1.00 50.62 377 ASP D CA 1
ATOM 5872 C C . ASP A 1 377 ? 159.677 151.609 129.773 1.00 50.62 377 ASP D C 1
ATOM 5873 O O . ASP A 1 377 ? 159.255 151.677 130.932 1.00 50.62 377 ASP D O 1
ATOM 5882 N N . TYR A 1 378 ? 160.849 151.049 129.477 1.00 52.00 378 TYR D N 1
ATOM 5883 C CA . TYR A 1 378 ? 161.662 150.454 130.531 1.00 52.00 378 TYR D CA 1
ATOM 5884 C C . TYR A 1 378 ? 162.153 151.506 131.514 1.00 52.00 378 TYR D C 1
ATOM 5885 O O . TYR A 1 378 ? 162.171 151.273 132.727 1.00 52.00 378 TYR D O 1
ATOM 5903 N N . LEU A 1 379 ? 162.572 152.666 131.011 1.00 51.33 379 LEU D N 1
ATOM 5904 C CA . LEU A 1 379 ? 163.001 153.725 131.912 1.00 51.33 379 LEU D CA 1
ATOM 5905 C C . LEU A 1 379 ? 161.876 154.104 132.862 1.00 51.33 379 LEU D C 1
ATOM 5906 O O . LEU A 1 379 ? 162.091 154.236 134.071 1.00 51.33 379 LEU D O 1
ATOM 5922 N N . ASN A 1 380 ? 160.660 154.255 132.336 1.00 50.53 380 ASN D N 1
ATOM 5923 C CA . ASN A 1 380 ? 159.516 154.510 133.200 1.00 50.53 380 ASN D CA 1
ATOM 5924 C C . ASN A 1 380 ? 159.347 153.403 134.231 1.00 50.53 380 ASN D C 1
ATOM 5925 O O . ASN A 1 380 ? 158.936 153.668 135.366 1.00 50.53 380 ASN D O 1
ATOM 5936 N N . ARG A 1 381 ? 159.661 152.162 133.857 1.00 52.22 381 ARG D N 1
ATOM 5937 C CA . ARG A 1 381 ? 159.584 151.059 134.809 1.00 52.22 381 ARG D CA 1
ATOM 5938 C C . ARG A 1 381 ? 160.571 151.256 135.950 1.00 52.22 381 ARG D C 1
ATOM 5939 O O . ARG A 1 381 ? 160.207 151.172 137.126 1.00 52.22 381 ARG D O 1
ATOM 5960 N N . LEU A 1 382 ? 161.831 151.531 135.611 1.00 51.73 382 LEU D N 1
ATOM 5961 C CA . LEU A 1 382 ? 162.929 151.301 136.544 1.00 51.73 382 LEU D CA 1
ATOM 5962 C C .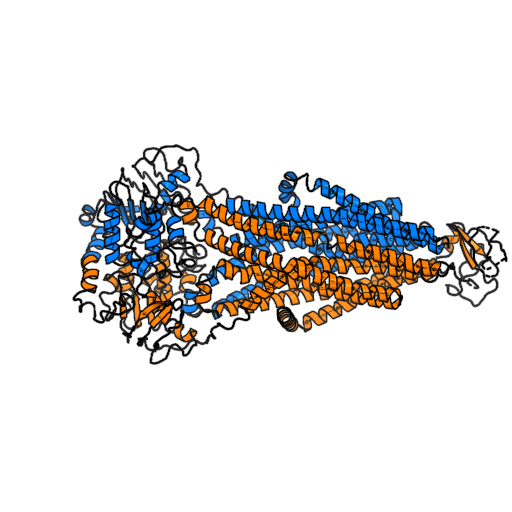 LEU A 1 382 ? 162.896 152.271 137.717 1.00 51.73 382 LEU D C 1
ATOM 5963 O O . LEU A 1 382 ? 163.230 151.896 138.846 1.00 51.73 382 LEU D O 1
ATOM 5979 N N . PHE A 1 383 ? 162.502 153.519 137.475 1.00 51.06 383 PHE D N 1
ATOM 5980 C CA . PHE A 1 383 ? 162.721 154.562 138.469 1.00 51.06 383 PHE D CA 1
ATOM 5981 C C . PHE A 1 383 ? 161.723 154.501 139.617 1.00 51.06 383 PHE D C 1
ATOM 5982 O O . PHE A 1 383 ? 162.072 154.866 140.745 1.00 51.06 383 PHE D O 1
ATOM 5999 N N . GLN A 1 384 ? 160.496 154.045 139.373 1.00 49.74 384 GLN D N 1
ATOM 6000 C CA . GLN A 1 384 ? 159.543 153.922 140.471 1.00 49.74 384 GLN D CA 1
ATOM 6001 C C . GLN A 1 384 ? 160.029 152.974 141.560 1.00 49.74 384 GLN D C 1
ATOM 6002 O O . GLN A 1 384 ? 159.929 153.336 142.747 1.00 49.74 384 GLN D O 1
ATOM 6016 N N . PRO A 1 385 ? 160.558 151.787 141.252 1.00 50.75 385 PRO D N 1
ATOM 6017 C CA . PRO A 1 385 ? 161.234 151.015 142.303 1.00 50.75 385 PRO D CA 1
ATOM 6018 C C . PRO A 1 385 ? 162.325 151.806 142.996 1.00 50.75 385 PRO D C 1
ATOM 6019 O O . PRO A 1 385 ? 162.528 151.649 144.206 1.00 50.75 385 PRO D O 1
ATOM 6030 N N . ILE A 1 386 ? 163.042 152.655 142.258 1.00 50.25 386 ILE D N 1
ATOM 6031 C CA . ILE A 1 386 ? 164.096 153.455 142.867 1.00 50.25 386 ILE D CA 1
ATOM 6032 C C . ILE A 1 386 ? 163.501 154.515 143.786 1.00 50.25 386 ILE D C 1
ATOM 6033 O O . ILE A 1 386 ? 164.035 154.787 144.867 1.00 50.25 386 ILE D O 1
ATOM 6049 N N . THR A 1 387 ? 162.372 155.119 143.395 1.00 49.92 387 THR D N 1
ATOM 6050 C CA . THR A 1 387 ? 161.687 156.131 144.242 1.00 49.92 387 THR D CA 1
ATOM 6051 C C . THR A 1 387 ? 161.225 155.416 145.512 1.00 49.92 387 THR D C 1
ATOM 6052 O O . THR A 1 387 ? 161.218 156.071 146.566 1.00 49.92 387 THR D O 1
ATOM 6063 N N . GLY A 1 388 ? 160.841 154.135 145.437 1.00 48.50 388 GLY D N 1
ATOM 6064 C CA . GLY A 1 388 ? 160.533 153.388 146.644 1.00 48.50 388 GLY D CA 1
ATOM 6065 C C . GLY A 1 388 ? 161.751 153.183 147.524 1.00 48.50 388 GLY D C 1
ATOM 6066 O O . GLY A 1 388 ? 161.679 153.330 148.745 1.00 48.50 388 GLY D O 1
ATOM 6070 N N . ILE A 1 389 ? 162.892 152.853 146.913 1.00 50.27 389 ILE D N 1
ATOM 6071 C CA . ILE A 1 389 ? 164.096 152.551 147.683 1.00 50.27 389 ILE D CA 1
ATOM 6072 C C . ILE A 1 389 ? 164.572 153.783 148.440 1.00 50.27 389 ILE D C 1
ATOM 6073 O O . ILE A 1 389 ? 164.960 153.700 149.611 1.00 50.27 389 ILE D O 1
ATOM 6089 N N . VAL A 1 390 ? 164.559 154.944 147.781 1.00 50.06 390 VAL D N 1
ATOM 6090 C CA . VAL A 1 390 ? 165.109 156.154 148.382 1.00 50.06 390 VAL D CA 1
ATOM 6091 C C . VAL A 1 390 ? 164.266 156.652 149.543 1.00 50.06 390 VAL D C 1
ATOM 6092 O O . VAL A 1 390 ? 164.796 157.302 150.450 1.00 50.06 390 VAL D O 1
ATOM 6105 N N . ASN A 1 391 ? 162.967 156.366 149.548 1.00 48.74 391 ASN D N 1
ATOM 6106 C CA . ASN A 1 391 ? 162.096 156.875 150.597 1.00 48.74 391 ASN D CA 1
ATOM 6107 C C . ASN A 1 391 ? 162.329 156.199 151.940 1.00 48.74 391 ASN D C 1
ATOM 6108 O O . ASN A 1 391 ? 161.753 156.639 152.941 1.00 48.74 391 ASN D O 1
ATOM 6119 N N . GLN A 1 392 ? 163.148 155.148 151.987 1.00 48.88 392 GLN D N 1
ATOM 6120 C CA . GLN A 1 392 ? 163.394 154.416 153.219 1.00 48.88 392 GLN D CA 1
ATOM 6121 C C . GLN A 1 392 ? 164.782 154.642 153.799 1.00 48.88 392 GLN D C 1
ATOM 6122 O O . GLN A 1 392 ? 165.018 154.254 154.948 1.00 48.88 392 GLN D O 1
ATOM 6136 N N . PHE A 1 393 ? 165.707 155.251 153.051 1.00 49.29 393 PHE D N 1
ATOM 6137 C CA . PHE A 1 393 ? 167.037 155.484 153.604 1.00 49.29 393 PHE D CA 1
ATOM 6138 C C . PHE A 1 393 ? 166.974 156.350 154.853 1.00 49.29 393 PHE D C 1
ATOM 6139 O O . PHE A 1 393 ? 167.831 156.227 155.733 1.00 49.29 393 PHE D O 1
ATOM 6156 N N . SER A 1 394 ? 165.978 157.231 154.953 1.00 49.49 394 SER D N 1
ATOM 6157 C CA . SER A 1 394 ? 165.785 157.967 156.197 1.00 49.49 394 SER D CA 1
ATOM 6158 C C . SER A 1 394 ? 165.472 157.016 157.343 1.00 49.49 394 SER D C 1
ATOM 6159 O O . SER A 1 394 ? 166.009 157.161 158.447 1.00 49.49 394 SER D O 1
ATOM 6167 N N . LYS A 1 395 ? 164.610 156.028 157.094 1.00 48.27 395 LYS D N 1
ATOM 6168 C CA . LYS A 1 395 ? 164.251 155.058 158.121 1.00 48.27 395 LYS D CA 1
ATOM 6169 C C . LYS A 1 395 ? 165.348 154.021 158.321 1.00 48.27 395 LYS D C 1
ATOM 6170 O O . LYS A 1 395 ? 165.560 153.546 159.441 1.00 48.27 395 LYS D O 1
ATOM 6189 N N . LEU A 1 396 ? 166.052 153.655 157.249 1.00 48.03 396 LEU D N 1
ATOM 6190 C CA . LEU A 1 396 ? 167.100 152.648 157.364 1.00 48.03 396 LEU D CA 1
ATOM 6191 C C . LEU A 1 396 ? 168.183 153.097 158.334 1.00 48.03 396 LEU D C 1
ATOM 6192 O O . LEU A 1 396 ? 168.511 152.386 159.289 1.00 48.03 396 LEU D O 1
ATOM 6208 N N . GLU A 1 397 ? 168.740 154.289 158.115 1.00 48.28 397 GLU D N 1
ATOM 6209 C CA . GLU A 1 397 ? 169.782 154.788 159.002 1.00 48.28 397 GLU D CA 1
ATOM 6210 C C . GLU A 1 397 ? 169.237 155.143 160.377 1.00 48.28 397 GLU D C 1
ATOM 6211 O O . GLU A 1 397 ? 170.006 155.191 161.342 1.00 48.28 397 GLU D O 1
ATOM 6223 N N . LEU A 1 398 ? 167.932 155.400 160.482 1.00 48.85 398 LEU D N 1
ATOM 6224 C CA . LEU A 1 398 ? 167.320 155.618 161.787 1.00 48.85 398 LEU D CA 1
ATOM 6225 C C . LEU A 1 398 ? 167.173 154.308 162.550 1.00 48.85 398 LEU D C 1
ATOM 6226 O O . LEU A 1 398 ? 167.389 154.263 163.766 1.00 48.85 398 LEU D O 1
ATOM 6242 N N . ALA A 1 399 ? 166.803 153.233 161.851 1.00 47.76 399 ALA D N 1
ATOM 6243 C CA . ALA A 1 399 ? 166.616 151.936 162.488 1.00 47.76 399 ALA D CA 1
ATOM 6244 C C . ALA A 1 399 ? 167.929 151.225 162.778 1.00 47.76 399 ALA D C 1
ATOM 6245 O O . ALA A 1 399 ? 167.947 150.304 163.601 1.00 47.76 399 ALA D O 1
ATOM 6252 N N . ARG A 1 400 ? 169.022 151.617 162.123 1.00 49.22 400 ARG D N 1
ATOM 6253 C CA . ARG A 1 400 ? 170.323 151.069 162.488 1.00 49.22 400 ARG D CA 1
ATOM 6254 C C . ARG A 1 400 ? 170.685 151.455 163.914 1.00 49.22 400 ARG D C 1
ATOM 6255 O O . ARG A 1 400 ? 171.257 150.651 164.658 1.00 49.22 400 ARG D O 1
ATOM 6276 N N . VAL A 1 401 ? 170.371 152.688 164.308 1.00 47.44 401 VAL D N 1
ATOM 6277 C CA . VAL A 1 401 ? 170.588 153.106 165.689 1.00 47.44 401 VAL D CA 1
ATOM 6278 C C . VAL A 1 401 ? 169.742 152.262 166.629 1.00 47.44 401 VAL D C 1
ATOM 6279 O O . VAL A 1 401 ? 170.230 151.736 167.634 1.00 47.44 401 VAL D O 1
ATOM 6292 N N . SER A 1 402 ? 168.460 152.109 166.303 1.00 47.58 402 SER D N 1
ATOM 6293 C CA . SER A 1 402 ? 167.550 151.375 167.172 1.00 47.58 402 SER D CA 1
ATOM 6294 C C . SER A 1 402 ? 167.992 149.929 167.334 1.00 47.58 402 SER D C 1
ATOM 6295 O O . SER A 1 402 ? 167.879 149.354 168.423 1.00 47.58 402 SER D O 1
ATOM 6303 N N . ALA A 1 403 ? 168.489 149.320 166.256 1.00 47.69 403 ALA D N 1
ATOM 6304 C CA . ALA A 1 403 ? 168.999 147.958 166.348 1.00 47.69 403 ALA D CA 1
ATOM 6305 C C . ALA A 1 403 ? 170.168 147.875 167.317 1.00 47.69 403 ALA D C 1
ATOM 6306 O O . ALA A 1 403 ? 170.235 146.961 168.146 1.00 47.69 403 ALA D O 1
ATOM 6313 N N . GLY A 1 404 ? 171.095 148.828 167.238 1.00 47.91 404 GLY D N 1
ATOM 6314 C CA . GLY A 1 404 ? 172.237 148.803 168.135 1.00 47.91 404 GLY D CA 1
ATOM 6315 C C . GLY A 1 404 ? 171.839 148.924 169.592 1.00 47.91 404 GLY D C 1
ATOM 6316 O O . GLY A 1 404 ? 172.365 148.211 170.450 1.00 47.91 404 GLY D O 1
ATOM 6320 N N . ARG A 1 405 ? 170.911 149.834 169.897 1.00 49.09 405 ARG D N 1
ATOM 6321 C CA . ARG A 1 405 ? 170.481 150.002 171.281 1.00 49.09 405 ARG D CA 1
ATOM 6322 C C . ARG A 1 405 ? 169.766 148.757 171.791 1.00 49.09 405 ARG D C 1
ATOM 6323 O O . ARG A 1 405 ? 170.000 148.319 172.923 1.00 49.09 405 ARG D O 1
ATOM 6344 N N . VAL A 1 406 ? 168.891 148.173 170.972 1.00 48.70 406 VAL D N 1
ATOM 6345 C CA . VAL A 1 406 ? 168.182 146.969 171.391 1.00 48.70 406 VAL D CA 1
ATOM 6346 C C . VAL A 1 406 ? 169.129 145.779 171.443 1.00 48.70 406 VAL D C 1
ATOM 6347 O O . VAL A 1 406 ? 169.080 144.969 172.375 1.00 48.70 406 VAL D O 1
ATOM 6360 N N . PHE A 1 407 ? 169.999 145.643 170.441 1.00 49.42 407 PHE D N 1
ATOM 6361 C CA . PHE A 1 407 ? 170.888 144.488 170.399 1.00 49.42 407 PHE D CA 1
ATOM 6362 C C . PHE A 1 407 ? 171.865 144.499 171.565 1.00 49.42 407 PHE D C 1
ATOM 6363 O O . PHE A 1 407 ? 172.101 143.461 172.192 1.00 49.42 407 PHE D O 1
ATOM 6380 N N . GLU A 1 408 ? 172.439 145.661 171.881 1.00 52.15 408 GLU D N 1
ATOM 6381 C CA . GLU A 1 408 ? 173.330 145.729 173.033 1.00 52.15 408 GLU D CA 1
ATOM 6382 C C . GLU A 1 408 ? 172.619 145.239 174.286 1.00 52.15 408 GLU D C 1
ATOM 6383 O O . GLU A 1 408 ? 173.220 144.569 175.133 1.00 52.15 408 GLU D O 1
ATOM 6395 N N . LEU A 1 409 ? 171.333 145.561 174.418 1.00 51.96 409 LEU D N 1
ATOM 6396 C CA . LEU A 1 409 ? 170.546 145.001 175.508 1.00 51.96 409 LEU D CA 1
ATOM 6397 C C . LEU A 1 409 ? 170.421 143.489 175.370 1.00 51.96 409 LEU D C 1
ATOM 6398 O O . LEU A 1 409 ? 170.569 142.758 176.355 1.00 51.96 409 LEU D O 1
ATOM 6414 N N . LEU A 1 410 ? 170.164 142.999 174.154 1.00 50.78 410 LEU D N 1
ATOM 6415 C CA . LEU A 1 410 ? 170.003 141.562 173.957 1.00 50.78 410 LEU D CA 1
ATOM 6416 C C . LEU A 1 410 ? 171.322 140.820 174.111 1.00 50.78 410 LEU D C 1
ATOM 6417 O O . LEU A 1 410 ? 171.333 139.667 174.555 1.00 50.78 410 LEU D O 1
ATOM 6433 N N . GLU A 1 411 ? 172.432 141.454 173.757 1.00 54.23 411 GLU D N 1
ATOM 6434 C CA . GLU A 1 411 ? 173.763 140.881 173.931 1.00 54.23 411 GLU D CA 1
ATOM 6435 C C . GLU A 1 411 ? 174.396 141.594 175.118 1.00 54.23 411 GLU D C 1
ATOM 6436 O O . GLU A 1 411 ? 175.017 142.648 174.964 1.00 54.23 411 GLU D O 1
ATOM 6448 N N . GLU A 1 412 ? 174.238 141.008 176.301 1.00 57.73 412 GLU D N 1
ATOM 6449 C CA . GLU A 1 412 ? 174.750 141.583 177.535 1.00 57.73 412 GLU D CA 1
ATOM 6450 C C . GLU A 1 412 ? 175.308 140.455 178.386 1.00 57.73 412 GLU D C 1
ATOM 6451 O O . GLU A 1 412 ? 174.634 139.442 178.594 1.00 57.73 412 GLU D O 1
ATOM 6463 N N . LYS A 1 413 ? 176.536 140.631 178.874 1.00 60.52 413 LYS D N 1
ATOM 6464 C CA . LYS A 1 413 ? 177.258 139.548 179.526 1.00 60.52 413 LYS D CA 1
ATOM 6465 C C . LYS A 1 413 ? 177.182 139.593 181.046 1.00 60.52 413 LYS D C 1
ATOM 6466 O O . LYS A 1 413 ? 177.495 138.587 181.692 1.00 60.52 413 LYS D O 1
ATOM 6485 N N . ASN A 1 414 ? 176.777 140.718 181.632 1.00 61.43 414 ASN D N 1
ATOM 6486 C CA . ASN A 1 414 ? 176.634 140.816 183.079 1.00 61.43 414 ASN D CA 1
ATOM 6487 C C . ASN A 1 414 ? 175.326 140.217 183.578 1.00 61.43 414 ASN D C 1
ATOM 6488 O O . ASN A 1 414 ? 174.998 140.376 184.758 1.00 61.43 414 ASN D O 1
ATOM 6499 N N . THR A 1 415 ? 174.580 139.538 182.712 1.00 59.41 415 THR D N 1
ATOM 6500 C CA . THR A 1 415 ? 173.303 138.967 183.103 1.00 59.41 415 THR D CA 1
ATOM 6501 C C . THR A 1 415 ? 173.504 137.814 184.081 1.00 59.41 415 THR D C 1
ATOM 6502 O O . THR A 1 415 ? 174.596 137.259 184.219 1.00 59.41 415 THR D O 1
ATOM 6513 N N . GLU A 1 416 ? 172.419 137.459 184.765 1.00 62.09 416 GLU D N 1
ATOM 6514 C CA . GLU A 1 416 ? 172.418 136.398 185.764 1.00 62.09 416 GLU D CA 1
ATOM 6515 C C . GLU A 1 416 ? 171.527 135.269 185.271 1.00 62.09 416 GLU D C 1
ATOM 6516 O O . GLU A 1 416 ? 170.326 135.468 185.063 1.00 62.09 416 GLU D O 1
ATOM 6528 N N . GLU A 1 417 ? 172.113 134.088 185.088 1.00 69.35 417 GLU D N 1
ATOM 6529 C CA . GLU A 1 417 ? 171.319 132.919 184.735 1.00 69.35 417 GLU D CA 1
ATOM 6530 C C . GLU A 1 417 ? 170.333 132.614 185.854 1.00 69.35 417 GLU D C 1
ATOM 6531 O O . GLU A 1 417 ? 170.702 132.583 187.031 1.00 69.35 417 GLU D O 1
ATOM 6543 N N . ALA A 1 418 ? 169.077 132.391 185.483 1.00 67.71 418 ALA D N 1
ATOM 6544 C CA . ALA A 1 418 ? 167.994 132.212 186.439 1.00 67.71 418 ALA D CA 1
ATOM 6545 C C . ALA A 1 418 ? 167.464 130.789 186.360 1.00 67.71 418 ALA D C 1
ATOM 6546 O O . ALA A 1 418 ? 167.075 130.326 185.284 1.00 67.71 418 ALA D O 1
ATOM 6553 N N . GLY A 1 419 ? 167.446 130.105 187.501 1.00 67.95 419 GLY D N 1
ATOM 6554 C CA . GLY A 1 419 ? 166.857 128.784 187.574 1.00 67.95 419 GLY D CA 1
ATOM 6555 C C . GLY A 1 419 ? 165.379 128.870 187.882 1.00 67.95 419 GLY D C 1
ATOM 6556 O O . GLY A 1 419 ? 164.984 128.999 189.045 1.00 67.95 419 GLY D O 1
ATOM 6560 N N . GLU A 1 420 ? 164.552 128.795 186.842 1.00 67.04 420 GLU D N 1
ATOM 6561 C CA . GLU A 1 420 ? 163.123 129.030 187.016 1.00 67.04 420 GLU D CA 1
ATOM 6562 C C . GLU A 1 420 ? 162.482 128.112 188.046 1.00 67.04 420 GLU D C 1
ATOM 6563 O O . GLU A 1 420 ? 161.677 128.607 188.854 1.00 67.04 420 GLU D O 1
ATOM 6575 N N . PRO A 1 421 ? 162.766 126.810 188.082 1.00 68.02 421 PRO D N 1
ATOM 6576 C CA . PRO A 1 421 ? 162.021 125.928 188.987 1.00 68.02 421 PRO D CA 1
ATOM 6577 C C . PRO A 1 421 ? 162.110 126.392 190.432 1.00 68.02 421 PRO D C 1
ATOM 6578 O O . PRO A 1 421 ? 163.171 126.793 190.914 1.00 68.02 421 PRO D O 1
ATOM 6589 N N . ALA A 1 422 ? 160.976 126.326 191.120 1.00 66.35 422 ALA D N 1
ATOM 6590 C CA . ALA A 1 422 ? 160.882 126.669 192.529 1.00 66.35 422 ALA D CA 1
ATOM 6591 C C . ALA A 1 422 ? 160.984 125.403 193.369 1.00 66.35 422 ALA D C 1
ATOM 6592 O O . ALA A 1 422 ? 160.396 124.372 193.029 1.00 66.35 422 ALA D O 1
ATOM 6599 N N . LYS A 1 423 ? 161.732 125.485 194.466 1.00 69.67 423 LYS D N 1
ATOM 6600 C CA . LYS A 1 423 ? 161.967 124.335 195.322 1.00 69.67 423 LYS D CA 1
ATOM 6601 C C . LYS A 1 423 ? 160.810 124.161 196.306 1.00 69.67 423 LYS D C 1
ATOM 6602 O O . LYS A 1 423 ? 159.858 124.945 196.333 1.00 69.67 423 LYS D O 1
ATOM 6621 N N . GLU A 1 424 ? 160.889 123.113 197.123 1.00 71.52 424 GLU D N 1
ATOM 6622 C CA . GLU A 1 424 ? 159.839 122.782 198.072 1.00 71.52 424 GLU D CA 1
ATOM 6623 C C . GLU A 1 424 ? 160.021 123.574 199.365 1.00 71.52 424 GLU D C 1
ATOM 6624 O O . GLU A 1 424 ? 160.907 124.423 199.489 1.00 71.52 424 GLU D O 1
ATOM 6636 N N . ARG A 1 425 ? 159.163 123.294 200.344 1.00 71.56 425 ARG D N 1
ATOM 6637 C CA . ARG A 1 425 ? 159.249 123.978 201.626 1.00 71.56 425 ARG D CA 1
ATOM 6638 C C . ARG A 1 425 ? 160.584 123.685 202.291 1.00 71.56 425 ARG D C 1
ATOM 6639 O O . ARG A 1 425 ? 161.118 122.577 202.196 1.00 71.56 425 ARG D O 1
ATOM 6660 N N . ALA A 1 426 ? 161.119 124.693 202.970 1.00 69.66 426 ALA D N 1
ATOM 6661 C CA . ALA A 1 426 ? 162.374 124.579 203.690 1.00 69.66 426 ALA D CA 1
ATOM 6662 C C . ALA A 1 426 ? 162.163 125.038 205.122 1.00 69.66 426 ALA D C 1
ATOM 6663 O O . ALA A 1 426 ? 161.309 125.885 205.398 1.00 69.66 426 ALA D O 1
ATOM 6670 N N . LEU A 1 427 ? 162.939 124.465 206.038 1.00 70.61 427 LEU D N 1
ATOM 6671 C CA . LEU A 1 427 ? 162.871 124.926 207.413 1.00 70.61 427 LEU D CA 1
ATOM 6672 C C . LEU A 1 427 ? 163.243 126.402 207.467 1.00 70.61 427 LEU D C 1
ATOM 6673 O O . LEU A 1 427 ? 163.945 126.926 206.598 1.00 70.61 427 LEU D O 1
ATOM 6689 N N . GLY A 1 428 ? 162.760 127.080 208.498 1.00 70.20 428 GLY D N 1
ATOM 6690 C CA . GLY A 1 428 ? 163.036 128.493 208.592 1.00 70.20 428 GLY D CA 1
ATOM 6691 C C . GLY A 1 428 ? 164.347 128.713 209.302 1.00 70.20 428 GLY D C 1
ATOM 6692 O O . GLY A 1 428 ? 164.386 129.184 210.441 1.00 70.20 428 GLY D O 1
ATOM 6696 N N . ARG A 1 429 ? 165.439 128.438 208.600 1.00 69.59 429 ARG D N 1
ATOM 6697 C CA . ARG A 1 429 ? 166.768 128.531 209.177 1.00 69.59 429 ARG D CA 1
ATOM 6698 C C . ARG A 1 429 ? 167.488 129.586 208.363 1.00 69.59 429 ARG D C 1
ATOM 6699 O O . ARG A 1 429 ? 167.772 129.375 207.182 1.00 69.59 429 ARG D O 1
ATOM 6720 N N . VAL A 1 430 ? 167.642 130.796 208.883 1.00 68.72 430 VAL D N 1
ATOM 6721 C CA . VAL A 1 430 ? 168.442 131.829 208.184 1.00 68.72 430 VAL D CA 1
ATOM 6722 C C . VAL A 1 430 ? 169.704 132.008 208.997 1.00 68.72 430 VAL D C 1
ATOM 6723 O O . VAL A 1 430 ? 169.622 131.901 210.205 1.00 68.72 430 VAL D O 1
ATOM 6736 N N . GLU A 1 431 ? 170.796 132.301 208.360 1.00 68.38 431 GLU D N 1
ATOM 6737 C CA . GLU A 1 431 ? 172.089 132.401 208.998 1.00 68.38 431 GLU D CA 1
ATOM 6738 C C . GLU A 1 431 ? 172.927 133.366 208.183 1.00 68.38 431 GLU D C 1
ATOM 6739 O O . GLU A 1 431 ? 172.782 133.472 206.962 1.00 68.38 431 GLU D O 1
ATOM 6751 N N . PHE A 1 432 ? 173.804 134.076 208.885 1.00 67.35 432 PHE D N 1
ATOM 6752 C CA . PHE A 1 432 ? 174.591 135.139 208.285 1.00 67.35 432 PHE D CA 1
ATOM 6753 C C . PHE A 1 432 ? 175.951 135.069 208.950 1.00 67.35 432 PHE D C 1
ATOM 6754 O O . PHE A 1 432 ? 176.045 135.114 210.179 1.00 67.35 432 PHE D O 1
ATOM 6771 N N . ARG A 1 433 ? 176.986 134.898 208.151 1.00 69.14 433 ARG D N 1
ATOM 6772 C CA . ARG A 1 433 ? 178.335 134.833 208.671 1.00 69.14 433 ARG D CA 1
ATOM 6773 C C . ARG A 1 433 ? 178.957 136.226 208.614 1.00 69.14 433 ARG D C 1
ATOM 6774 O O . ARG A 1 433 ? 178.244 137.233 208.520 1.00 69.14 433 ARG D O 1
ATOM 6795 N N . ASP A 1 434 ? 180.279 136.304 208.686 1.00 73.02 434 ASP D N 1
ATOM 6796 C CA . ASP A 1 434 ? 180.929 137.604 208.658 1.00 73.02 434 ASP D CA 1
ATOM 6797 C C . ASP A 1 434 ? 180.745 138.118 207.236 1.00 73.02 434 ASP D C 1
ATOM 6798 O O . ASP A 1 434 ? 181.425 137.664 206.310 1.00 73.02 434 ASP D O 1
ATOM 6807 N N . VAL A 1 435 ? 179.839 139.079 207.072 1.00 70.16 435 VAL D N 1
ATOM 6808 C CA . VAL A 1 435 ? 179.404 139.537 205.759 1.00 70.16 435 VAL D CA 1
ATOM 6809 C C . VAL A 1 435 ? 179.578 141.045 205.697 1.00 70.16 435 VAL D C 1
ATOM 6810 O O . VAL A 1 435 ? 179.243 141.758 206.649 1.00 70.16 435 VAL D O 1
ATOM 6823 N N . SER A 1 436 ? 180.108 141.527 204.577 1.00 68.56 436 SER D N 1
ATOM 6824 C CA . SER A 1 436 ? 180.465 142.931 204.399 1.00 68.56 436 SER D CA 1
ATOM 6825 C C . SER A 1 436 ? 179.953 143.369 203.031 1.00 68.56 436 SER D C 1
ATOM 6826 O O . SER A 1 436 ? 180.603 143.125 202.011 1.00 68.56 436 SER D O 1
ATOM 6834 N N . PHE A 1 437 ? 178.787 144.008 203.013 1.00 66.14 437 PHE D N 1
ATOM 6835 C CA . PHE A 1 437 ? 178.172 144.487 201.785 1.00 66.14 437 PHE D CA 1
ATOM 6836 C C . PHE A 1 437 ? 178.445 145.973 201.598 1.00 66.14 437 PHE D C 1
ATOM 6837 O O . PHE A 1 437 ? 178.512 146.730 202.571 1.00 66.14 437 PHE D O 1
ATOM 6854 N N . ALA A 1 438 ? 178.600 146.385 200.341 1.00 66.74 438 ALA D N 1
ATOM 6855 C CA . ALA A 1 438 ? 178.852 147.785 200.022 1.00 66.74 438 ALA D CA 1
ATOM 6856 C C . ALA A 1 438 ? 178.351 148.081 198.619 1.00 66.74 438 ALA D C 1
ATOM 6857 O O . ALA A 1 438 ? 178.852 147.505 197.649 1.00 66.74 438 ALA D O 1
ATOM 6864 N N . TYR A 1 439 ? 177.373 148.977 198.511 1.00 65.16 439 TYR D N 1
ATOM 6865 C CA . TYR A 1 439 ? 176.960 149.469 197.204 1.00 65.16 439 TYR D CA 1
ATOM 6866 C C . TYR A 1 439 ? 178.094 150.257 196.559 1.00 65.16 439 TYR D C 1
ATOM 6867 O O . TYR A 1 439 ? 178.842 150.968 197.234 1.00 65.16 439 TYR D O 1
ATOM 6885 N N . GLN A 1 440 ? 178.217 150.120 195.239 1.00 68.94 440 GLN D N 1
ATOM 6886 C CA . GLN A 1 440 ? 179.222 150.837 194.443 1.00 68.94 440 GLN D CA 1
ATOM 6887 C C . GLN A 1 440 ? 180.614 150.773 195.072 1.00 68.94 440 GLN D C 1
ATOM 6888 O O . GLN A 1 440 ? 181.425 151.686 194.907 1.00 68.94 440 GLN D O 1
ATOM 6902 N N . GLU A 1 441 ? 180.899 149.702 195.809 1.00 70.99 441 GLU D N 1
ATOM 6903 C CA . GLU A 1 441 ? 182.229 149.345 196.294 1.00 70.99 441 GLU D CA 1
ATOM 6904 C C . GLU A 1 441 ? 182.774 150.311 197.342 1.00 70.99 441 GLU D C 1
ATOM 6905 O O . GLU A 1 441 ? 183.820 150.023 197.935 1.00 70.99 441 GLU D O 1
ATOM 6917 N N . GLY A 1 442 ? 182.094 151.420 197.624 1.00 69.18 442 GLY D N 1
ATOM 6918 C CA . GLY A 1 442 ? 182.642 152.411 198.532 1.00 69.18 442 GLY D CA 1
ATOM 6919 C C . GLY A 1 442 ? 181.844 152.611 199.804 1.00 69.18 442 GLY D C 1
ATOM 6920 O O . GLY A 1 442 ? 182.416 152.881 200.864 1.00 69.18 442 GLY D O 1
ATOM 6924 N N . GLU A 1 443 ? 180.524 152.467 199.719 1.00 69.15 443 GLU D N 1
ATOM 6925 C CA . GLU A 1 443 ? 179.631 152.701 200.853 1.00 69.15 443 GLU D CA 1
ATOM 6926 C C . GLU A 1 443 ? 179.447 151.375 201.580 1.00 69.15 443 GLU D C 1
ATOM 6927 O O . GLU A 1 443 ? 178.553 150.590 201.265 1.00 69.15 443 GLU D O 1
ATOM 6939 N N . GLU A 1 444 ? 180.296 151.134 202.578 1.00 68.44 444 GLU D N 1
ATOM 6940 C CA . GLU A 1 444 ? 180.266 149.878 203.316 1.00 68.44 444 GLU D CA 1
ATOM 6941 C C . GLU A 1 444 ? 179.062 149.848 204.246 1.00 68.44 444 GLU D C 1
ATOM 6942 O O . GLU A 1 444 ? 179.164 150.217 205.420 1.00 68.44 444 GLU D O 1
ATOM 6954 N N . VAL A 1 445 ? 177.917 149.401 203.730 1.00 66.62 445 VAL D N 1
ATOM 6955 C CA . VAL A 1 445 ? 176.683 149.460 204.504 1.00 66.62 445 VAL D CA 1
ATOM 6956 C C . VAL A 1 445 ? 176.747 148.510 205.694 1.00 66.62 445 VAL D C 1
ATOM 6957 O O . VAL A 1 445 ? 176.444 148.894 206.829 1.00 66.62 445 VAL D O 1
ATOM 6970 N N . LEU A 1 446 ? 177.149 147.262 205.460 1.00 67.22 446 LEU D N 1
ATOM 6971 C CA . LEU A 1 446 ? 177.107 146.220 206.477 1.00 67.22 446 LEU D CA 1
ATOM 6972 C C . LEU A 1 446 ? 178.508 145.714 206.781 1.00 67.22 446 LEU D C 1
ATOM 6973 O O . LEU A 1 446 ? 179.354 145.622 205.888 1.00 67.22 446 LEU D O 1
ATOM 6989 N N . LYS A 1 447 ? 178.740 145.378 208.048 1.00 70.42 447 LYS D N 1
ATOM 6990 C CA . LYS A 1 447 ? 180.055 144.959 208.518 1.00 70.42 447 LYS D CA 1
ATOM 6991 C C . LYS A 1 447 ? 179.883 143.857 209.550 1.00 70.42 447 LYS D C 1
ATOM 6992 O O . LYS A 1 447 ? 179.285 144.083 210.607 1.00 70.42 447 LYS D O 1
ATOM 7011 N N . HIS A 1 448 ? 180.410 142.672 209.245 1.00 71.64 448 HIS D N 1
ATOM 7012 C CA . HIS A 1 448 ? 180.466 141.563 210.195 1.00 71.64 448 HIS D CA 1
ATOM 7013 C C . HIS A 1 448 ? 179.094 141.273 210.800 1.00 71.64 448 HIS D C 1
ATOM 7014 O O . HIS A 1 448 ? 178.947 141.097 212.011 1.00 71.64 448 HIS D O 1
ATOM 7028 N N . ILE A 1 449 ? 178.079 141.219 209.944 1.00 69.73 449 ILE D N 1
ATOM 7029 C CA . ILE A 1 449 ? 176.723 140.916 210.393 1.00 69.73 449 ILE D CA 1
ATOM 7030 C C . ILE A 1 449 ? 176.582 139.406 210.530 1.00 69.73 449 ILE D C 1
ATOM 7031 O O . ILE A 1 449 ? 176.815 138.662 209.573 1.00 69.73 449 ILE D O 1
ATOM 7047 N N . SER A 1 450 ? 176.192 138.951 211.721 1.00 69.41 450 SER D N 1
ATOM 7048 C CA . SER A 1 450 ? 176.051 137.527 212.001 1.00 69.41 450 SER D CA 1
ATOM 7049 C C . SER A 1 450 ? 174.879 137.312 212.944 1.00 69.41 450 SER D C 1
ATOM 7050 O O . SER A 1 450 ? 174.891 137.805 214.075 1.00 69.41 450 SER D O 1
ATOM 7058 N N . PHE A 1 451 ? 173.873 136.576 212.478 1.00 68.81 451 PHE D N 1
ATOM 7059 C CA . PHE A 1 451 ? 172.706 136.265 213.288 1.00 68.81 451 PHE D CA 1
ATOM 7060 C C . PHE A 1 451 ? 172.014 135.045 212.701 1.00 68.81 451 PHE D C 1
ATOM 7061 O O . PHE A 1 451 ? 172.226 134.685 211.540 1.00 68.81 451 PHE D O 1
ATOM 7078 N N . THR A 1 452 ? 171.180 134.408 213.522 1.00 69.70 452 THR D N 1
ATOM 7079 C CA . THR A 1 452 ? 170.524 133.165 213.148 1.00 69.70 452 THR D CA 1
ATOM 7080 C C . THR A 1 452 ? 169.093 133.160 213.667 1.00 69.70 452 THR D C 1
ATOM 7081 O O . THR A 1 452 ? 168.733 133.919 214.569 1.00 69.70 452 THR D O 1
ATOM 7092 N N . ALA A 1 453 ? 168.274 132.296 213.073 1.00 69.79 453 ALA D N 1
ATOM 7093 C CA . ALA A 1 453 ? 166.914 132.084 213.545 1.00 69.79 453 ALA D CA 1
ATOM 7094 C C . ALA A 1 453 ? 166.464 130.696 213.116 1.00 69.79 453 ALA D C 1
ATOM 7095 O O . ALA A 1 453 ? 166.918 130.174 212.094 1.00 69.79 453 ALA D O 1
ATOM 7102 N N . GLN A 1 454 ? 165.572 130.103 213.910 1.00 70.25 454 GLN D N 1
ATOM 7103 C CA . GLN A 1 454 ? 165.041 128.775 213.628 1.00 70.25 454 GLN D CA 1
ATOM 7104 C C . GLN A 1 454 ? 163.552 128.802 213.312 1.00 70.25 454 GLN D C 1
ATOM 7105 O O . GLN A 1 454 ? 163.139 128.333 212.249 1.00 70.25 454 GLN D O 1
ATOM 7119 N N . LYS A 1 455 ? 162.718 129.286 214.227 1.00 71.32 455 LYS D N 1
ATOM 7120 C CA . LYS A 1 455 ? 161.330 129.559 213.888 1.00 71.32 455 LYS D CA 1
ATOM 7121 C C . LYS A 1 455 ? 160.762 130.794 214.571 1.00 71.32 455 LYS D C 1
ATOM 7122 O O . LYS A 1 455 ? 159.594 131.118 214.336 1.00 71.32 455 LYS D O 1
ATOM 7141 N N . GLY A 1 456 ? 161.534 131.488 215.409 1.00 69.97 456 GLY D N 1
ATOM 7142 C CA . GLY A 1 456 ? 161.039 132.651 216.110 1.00 69.97 456 GLY D CA 1
ATOM 7143 C C . GLY A 1 456 ? 161.144 133.920 215.284 1.00 69.97 456 GLY D C 1
ATOM 7144 O O . GLY A 1 456 ? 161.637 133.934 214.158 1.00 69.97 456 GLY D O 1
ATOM 7148 N N . GLU A 1 457 ? 160.663 135.011 215.878 1.00 70.26 457 GLU D N 1
ATOM 7149 C CA . GLU A 1 457 ? 160.684 136.323 215.242 1.00 70.26 457 GLU D CA 1
ATOM 7150 C C . GLU A 1 457 ? 162.007 137.001 215.574 1.00 70.26 457 GLU D C 1
ATOM 7151 O O . GLU A 1 457 ? 162.234 137.412 216.717 1.00 70.26 457 GLU D O 1
ATOM 7163 N N . THR A 1 458 ? 162.882 137.111 214.580 1.00 70.12 458 THR D N 1
ATOM 7164 C CA . THR A 1 458 ? 164.131 137.851 214.706 1.00 70.12 458 THR D CA 1
ATOM 7165 C C . THR A 1 458 ? 163.927 139.214 214.057 1.00 70.12 458 THR D C 1
ATOM 7166 O O . THR A 1 458 ? 163.738 139.307 212.840 1.00 70.12 458 THR D O 1
ATOM 7177 N N . VAL A 1 459 ? 163.965 140.266 214.870 1.00 71.00 459 VAL D N 1
ATOM 7178 C CA . VAL A 1 459 ? 163.664 141.623 214.432 1.00 71.00 459 VAL D CA 1
ATOM 7179 C C . VAL A 1 459 ? 164.953 142.429 214.439 1.00 71.00 459 VAL D C 1
ATOM 7180 O O . VAL A 1 459 ? 165.704 142.405 215.422 1.00 71.00 459 VAL D O 1
ATOM 7193 N N . ALA A 1 460 ? 165.211 143.132 213.341 1.00 71.29 460 ALA D N 1
ATOM 7194 C CA . ALA A 1 460 ? 166.357 144.022 213.223 1.00 71.29 460 ALA D CA 1
ATOM 7195 C C . ALA A 1 460 ? 165.894 145.442 213.514 1.00 71.29 460 ALA D C 1
ATOM 7196 O O . ALA A 1 460 ? 164.967 145.941 212.870 1.00 71.29 460 ALA D O 1
ATOM 7203 N N . LEU A 1 461 ? 166.443 146.066 214.550 1.00 71.43 461 LEU D N 1
ATOM 7204 C CA . LEU A 1 461 ? 166.048 147.442 214.943 1.00 71.43 461 LEU D CA 1
ATOM 7205 C C . LEU A 1 461 ? 167.285 148.332 214.862 1.00 71.43 461 LEU D C 1
ATOM 7206 O O . LEU A 1 461 ? 168.373 147.803 215.073 1.00 71.43 461 LEU D O 1
ATOM 7222 N N . VAL A 1 462 ? 167.142 149.600 214.487 1.00 72.65 462 VAL D N 1
ATOM 7223 C CA . VAL A 1 462 ? 168.261 150.581 214.477 1.00 72.65 462 VAL D CA 1
ATOM 7224 C C . VAL A 1 462 ? 167.542 151.923 214.452 1.00 72.65 462 VAL D C 1
ATOM 7225 O O . VAL A 1 462 ? 166.451 151.988 213.862 1.00 72.65 462 VAL D O 1
ATOM 7238 N N . GLY A 1 463 ? 168.089 152.938 215.114 1.00 74.26 463 GLY D N 1
ATOM 7239 C CA . GLY A 1 463 ? 167.522 154.268 215.067 1.00 74.26 463 GLY D CA 1
ATOM 7240 C C . GLY A 1 463 ? 168.320 155.136 214.130 1.00 74.26 463 GLY D C 1
ATOM 7241 O O . GLY A 1 463 ? 167.899 156.252 213.812 1.00 74.26 463 GLY D O 1
ATOM 7245 N N . HIS A 1 464 ? 169.470 154.642 213.673 1.00 74.45 464 HIS D N 1
ATOM 7246 C CA . HIS A 1 464 ? 170.339 155.436 212.817 1.00 74.45 464 HIS D CA 1
ATOM 7247 C C . HIS A 1 464 ? 169.649 155.824 211.516 1.00 74.45 464 HIS D C 1
ATOM 7248 O O . HIS A 1 464 ? 169.989 156.852 210.918 1.00 74.45 464 HIS D O 1
ATOM 7262 N N . THR A 1 465 ? 168.687 155.024 211.059 1.00 69.95 465 THR D N 1
ATOM 7263 C CA . THR A 1 465 ? 167.868 155.246 209.875 1.00 69.95 465 THR D CA 1
ATOM 7264 C C . THR A 1 465 ? 168.645 154.981 208.588 1.00 69.95 465 THR D C 1
ATOM 7265 O O . THR A 1 465 ? 168.051 155.022 207.511 1.00 69.95 465 THR D O 1
ATOM 7276 N N . GLY A 1 466 ? 169.941 154.697 208.656 1.00 70.83 466 GLY D N 1
ATOM 7277 C CA . GLY A 1 466 ? 170.726 154.430 207.469 1.00 70.83 466 GLY D CA 1
ATOM 7278 C C . GLY A 1 466 ? 171.750 153.342 207.702 1.00 70.83 466 GLY D C 1
ATOM 7279 O O . GLY A 1 466 ? 172.778 153.289 207.021 1.00 70.83 466 GLY D O 1
ATOM 7283 N N . SER A 1 467 ? 171.486 152.472 208.676 1.00 71.14 467 SER D N 1
ATOM 7284 C CA . SER A 1 467 ? 172.447 151.448 209.060 1.00 71.14 467 SER D CA 1
ATOM 7285 C C . SER A 1 467 ? 172.369 150.189 208.205 1.00 71.14 467 SER D C 1
ATOM 7286 O O . SER A 1 467 ? 173.245 149.327 208.331 1.00 71.14 467 SER D O 1
ATOM 7294 N N . GLY A 1 468 ? 171.361 150.056 207.350 1.00 68.82 468 GLY D N 1
ATOM 7295 C CA . GLY A 1 468 ? 171.314 148.985 206.382 1.00 68.82 468 GLY D CA 1
ATOM 7296 C C . GLY A 1 468 ? 170.355 147.849 206.667 1.00 68.82 468 GLY D C 1
ATOM 7297 O O . GLY A 1 468 ? 170.636 146.714 206.265 1.00 68.82 468 GLY D O 1
ATOM 7301 N N . LYS A 1 469 ? 169.234 148.155 207.329 1.00 68.73 469 LYS D N 1
ATOM 7302 C CA . LYS A 1 469 ? 168.173 147.153 207.587 1.00 68.73 469 LYS D CA 1
ATOM 7303 C C . LYS A 1 469 ? 167.702 146.634 206.228 1.00 68.73 469 LYS D C 1
ATOM 7304 O O . LYS A 1 469 ? 167.852 145.439 206.010 1.00 68.73 469 LYS D O 1
ATOM 7323 N N . SER A 1 470 ? 167.199 147.504 205.343 1.00 65.98 470 SER D N 1
ATOM 7324 C CA . SER A 1 470 ? 166.710 147.119 204.027 1.00 65.98 470 SER D CA 1
ATOM 7325 C C . SER A 1 470 ? 167.834 146.550 203.180 1.00 65.98 470 SER D C 1
ATOM 7326 O O . SER A 1 470 ? 167.590 145.718 202.300 1.00 65.98 470 SER D O 1
ATOM 7334 N N . SER A 1 471 ? 169.070 146.977 203.438 1.00 66.37 471 SER D N 1
ATOM 7335 C CA . SER A 1 471 ? 170.213 146.366 202.773 1.00 66.37 471 SER D CA 1
ATOM 7336 C C . SER A 1 471 ? 170.316 144.888 203.119 1.00 66.37 471 SER D C 1
ATOM 7337 O O . SER A 1 471 ? 170.544 144.053 202.239 1.00 66.37 471 SER D O 1
ATOM 7345 N N . ILE A 1 472 ? 170.135 144.540 204.394 1.00 66.82 472 ILE D N 1
ATOM 7346 C CA . ILE A 1 472 ? 170.134 143.131 204.780 1.00 66.82 472 ILE D CA 1
ATOM 7347 C C . ILE A 1 472 ? 168.987 142.394 204.101 1.00 66.82 472 ILE D C 1
ATOM 7348 O O . ILE A 1 472 ? 169.164 141.291 203.568 1.00 66.82 472 ILE D O 1
ATOM 7364 N N . LEU A 1 473 ? 167.794 142.989 204.111 1.00 65.54 473 LEU D N 1
ATOM 7365 C CA . LEU A 1 473 ? 166.640 142.321 203.512 1.00 65.54 473 LEU D CA 1
ATOM 7366 C C . LEU A 1 473 ? 166.870 142.033 202.032 1.00 65.54 473 LEU D C 1
ATOM 7367 O O . LEU A 1 473 ? 166.590 140.927 201.556 1.00 65.54 473 LEU D O 1
ATOM 7383 N N . ASN A 1 474 ? 167.380 143.013 201.283 1.00 63.52 474 ASN D N 1
ATOM 7384 C CA . ASN A 1 474 ? 167.588 142.801 199.856 1.00 63.52 474 ASN D CA 1
ATOM 7385 C C . ASN A 1 474 ? 168.862 142.018 199.564 1.00 63.52 474 ASN D C 1
ATOM 7386 O O . ASN A 1 474 ? 169.032 141.537 198.439 1.00 63.52 474 ASN D O 1
ATOM 7397 N N . LEU A 1 475 ? 169.755 141.880 200.545 1.00 64.52 475 LEU D N 1
ATOM 7398 C CA . LEU A 1 475 ? 170.850 140.926 200.418 1.00 64.52 475 LEU D CA 1
ATOM 7399 C C . LEU A 1 475 ? 170.340 139.500 200.566 1.00 64.52 475 LEU D C 1
ATOM 7400 O O . LEU A 1 475 ? 170.840 138.581 199.908 1.00 64.52 475 LEU D O 1
ATOM 7416 N N . LEU A 1 476 ? 169.341 139.300 201.429 1.00 64.80 476 LEU D N 1
ATOM 7417 C CA . LEU A 1 476 ? 168.772 137.969 201.606 1.00 64.80 476 LEU D CA 1
ATOM 7418 C C . LEU A 1 476 ? 168.129 137.472 200.317 1.00 64.80 476 LEU D C 1
ATOM 7419 O O . LEU A 1 476 ? 168.221 136.285 199.985 1.00 64.80 476 LEU D O 1
ATOM 7435 N N . PHE A 1 477 ? 167.475 138.365 199.578 1.00 61.99 477 PHE D N 1
ATOM 7436 C CA . PHE A 1 477 ? 166.866 138.027 198.298 1.00 61.99 477 PHE D CA 1
ATOM 7437 C C . PHE A 1 477 ? 167.865 137.992 197.153 1.00 61.99 477 PHE D C 1
ATOM 7438 O O . PHE A 1 477 ? 167.473 137.689 196.023 1.00 61.99 477 PHE D O 1
ATOM 7455 N N . ARG A 1 478 ? 169.132 138.303 197.410 1.00 63.49 478 ARG D N 1
ATOM 7456 C CA . ARG A 1 478 ? 170.165 138.359 196.382 1.00 63.49 478 ARG D CA 1
ATOM 7457 C C . ARG A 1 478 ? 169.854 139.397 195.314 1.00 63.49 478 ARG D C 1
ATOM 7458 O O . ARG A 1 478 ? 170.359 139.306 194.191 1.00 63.49 478 ARG D O 1
ATOM 7479 N N . PHE A 1 479 ? 169.027 140.393 195.640 1.00 58.50 479 PHE D N 1
ATOM 7480 C CA . PHE A 1 479 ? 168.896 141.541 194.753 1.00 58.50 479 PHE D CA 1
ATOM 7481 C C . PHE A 1 479 ? 170.264 142.141 194.475 1.00 58.50 479 PHE D C 1
ATOM 7482 O O . PHE A 1 479 ? 170.547 142.584 193.356 1.00 58.50 479 PHE D O 1
ATOM 7499 N N . TYR A 1 480 ? 171.129 142.153 195.483 1.00 61.31 480 TYR D N 1
ATOM 7500 C CA . TYR A 1 480 ? 172.529 142.513 195.332 1.00 61.31 480 TYR D CA 1
ATOM 7501 C C . TYR A 1 480 ? 173.369 141.413 195.958 1.00 61.31 480 TYR D C 1
ATOM 7502 O O . TYR A 1 480 ? 172.993 140.848 196.989 1.00 61.31 480 TYR D O 1
ATOM 7520 N N . ASP A 1 481 ? 174.499 141.103 195.334 1.00 64.61 481 ASP D N 1
ATOM 7521 C CA . ASP A 1 481 ? 175.365 140.031 195.802 1.00 64.61 481 ASP D CA 1
ATOM 7522 C C . ASP A 1 481 ? 176.336 140.567 196.845 1.00 64.61 481 ASP D C 1
ATOM 7523 O O . ASP A 1 481 ? 176.979 141.600 196.631 1.00 64.61 481 ASP D O 1
ATOM 7532 N N . ALA A 1 482 ? 176.438 139.866 197.968 1.00 64.71 482 ALA D N 1
ATOM 7533 C CA . ALA A 1 482 ? 177.367 140.261 199.015 1.00 64.71 482 ALA D CA 1
ATOM 7534 C C . ALA A 1 482 ? 178.804 139.978 198.588 1.00 64.71 482 ALA D C 1
ATOM 7535 O O . ALA A 1 482 ? 179.069 139.100 197.763 1.00 64.71 482 ALA D O 1
ATOM 7542 N N . GLN A 1 483 ? 179.740 140.737 199.162 1.00 68.18 483 GLN D N 1
ATOM 7543 C CA . GLN A 1 483 ? 181.153 140.588 198.832 1.00 68.18 483 GLN D CA 1
ATOM 7544 C C . GLN A 1 483 ? 181.935 139.770 199.851 1.00 68.18 483 GLN D C 1
ATOM 7545 O O . GLN A 1 483 ? 183.039 139.315 199.533 1.00 68.18 483 GLN D O 1
ATOM 7559 N N . LYS A 1 484 ? 181.405 139.577 201.057 1.00 70.43 484 LYS D N 1
ATOM 7560 C 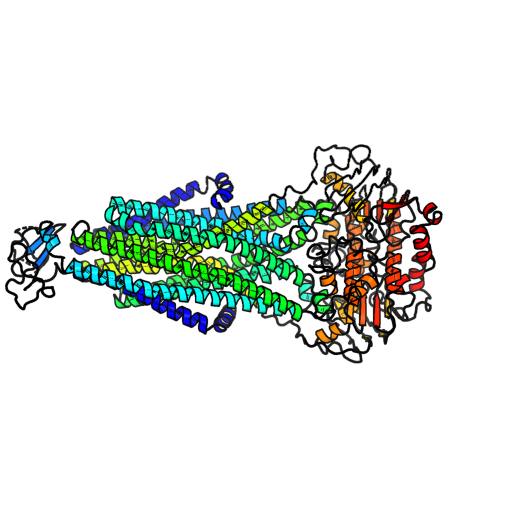CA . LYS A 1 484 ? 182.074 138.790 202.082 1.00 70.43 484 LYS D CA 1
ATOM 7561 C C . LYS A 1 484 ? 181.070 137.869 202.755 1.00 70.43 484 LYS D C 1
ATOM 7562 O O . LYS A 1 484 ? 179.870 138.154 202.795 1.00 70.43 484 LYS D O 1
ATOM 7581 N N . GLY A 1 485 ? 181.577 136.758 203.284 1.00 70.73 485 GLY D N 1
ATOM 7582 C CA . GLY A 1 485 ? 180.727 135.816 203.976 1.00 70.73 485 GLY D CA 1
ATOM 7583 C C . GLY A 1 485 ? 179.771 135.114 203.025 1.00 70.73 485 GLY D C 1
ATOM 7584 O O . GLY A 1 485 ? 179.938 135.112 201.803 1.00 70.73 485 GLY D O 1
ATOM 7588 N N . ASP A 1 486 ? 178.789 134.429 203.615 1.00 68.19 486 ASP D N 1
ATOM 7589 C CA . ASP A 1 486 ? 177.784 133.673 202.832 1.00 68.19 486 ASP D CA 1
ATOM 7590 C C . ASP A 1 486 ? 176.508 133.549 203.658 1.00 68.19 486 ASP D C 1
ATOM 7591 O O . ASP A 1 486 ? 176.622 133.501 204.900 1.00 68.19 486 ASP D O 1
ATOM 7600 N N . VAL A 1 487 ? 175.350 133.493 203.008 1.00 66.01 487 VAL D N 1
ATOM 7601 C CA . VAL A 1 487 ? 174.053 133.305 203.646 1.00 66.01 487 VAL D CA 1
ATOM 7602 C C . VAL A 1 487 ? 173.606 131.884 203.348 1.00 66.01 487 VAL D C 1
ATOM 7603 O O . VAL A 1 487 ? 173.577 131.469 202.183 1.00 66.01 487 VAL D O 1
ATOM 7616 N N . LEU A 1 488 ? 173.293 131.128 204.409 1.00 66.20 488 LEU D N 1
ATOM 7617 C CA . LEU A 1 488 ? 172.940 129.694 204.268 1.00 66.20 488 LEU D CA 1
ATOM 7618 C C . LEU A 1 488 ? 171.583 129.398 204.904 1.00 66.20 488 LEU D C 1
ATOM 7619 O O . LEU A 1 488 ? 171.476 129.555 206.136 1.00 66.20 488 LEU D O 1
ATOM 7635 N N . ILE A 1 489 ? 170.592 128.991 204.106 1.00 66.68 489 ILE D N 1
ATOM 7636 C CA . ILE A 1 489 ? 169.279 128.589 204.591 1.00 66.68 489 ILE D CA 1
ATOM 7637 C C . ILE A 1 489 ? 169.260 127.067 204.608 1.00 66.68 489 ILE D C 1
ATOM 7638 O O . ILE A 1 489 ? 169.350 126.424 203.556 1.00 66.68 489 ILE D O 1
ATOM 7654 N N . ASP A 1 490 ? 169.136 126.484 205.799 1.00 67.53 490 ASP D N 1
ATOM 7655 C CA . ASP A 1 490 ? 169.286 125.039 205.970 1.00 67.53 490 ASP D CA 1
ATOM 7656 C C . ASP A 1 490 ? 170.651 124.580 205.465 1.00 67.53 490 ASP D C 1
ATOM 7657 O O . ASP A 1 490 ? 170.784 123.519 204.854 1.00 67.53 490 ASP D O 1
ATOM 7666 N N . GLY A 1 491 ? 171.674 125.390 205.721 1.00 64.13 491 GLY D N 1
ATOM 7667 C CA . GLY A 1 491 ? 172.996 125.090 205.214 1.00 64.13 491 GLY D CA 1
ATOM 7668 C C . GLY A 1 491 ? 173.125 125.200 203.714 1.00 64.13 491 GLY D C 1
ATOM 7669 O O . GLY A 1 491 ? 174.066 124.646 203.142 1.00 64.13 491 GLY D O 1
ATOM 7673 N N . LYS A 1 492 ? 172.211 125.912 203.058 1.00 66.65 492 LYS D N 1
ATOM 7674 C CA . LYS A 1 492 ? 172.203 126.059 201.604 1.00 66.65 492 LYS D CA 1
ATOM 7675 C C . LYS A 1 492 ? 172.710 127.455 201.270 1.00 66.65 492 LYS D C 1
ATOM 7676 O O . LYS A 1 492 ? 171.990 128.443 201.440 1.00 66.65 492 LYS D O 1
ATOM 7695 N N . SER A 1 493 ? 173.945 127.534 200.783 1.00 65.36 493 SER D N 1
ATOM 7696 C CA . SER A 1 493 ? 174.486 128.809 200.339 1.00 65.36 493 SER D CA 1
ATOM 7697 C C . SER A 1 493 ? 173.569 129.422 199.291 1.00 65.36 493 SER D C 1
ATOM 7698 O O . SER A 1 493 ? 173.191 128.763 198.318 1.00 65.36 493 SER D O 1
ATOM 7706 N N . ILE A 1 494 ? 173.209 130.692 199.488 1.00 64.72 494 ILE D N 1
ATOM 7707 C CA . ILE A 1 494 ? 172.332 131.373 198.549 1.00 64.72 494 ILE D CA 1
ATOM 7708 C C . ILE A 1 494 ? 172.948 131.486 197.166 1.00 64.72 494 ILE D C 1
ATOM 7709 O O . ILE A 1 494 ? 172.243 131.803 196.205 1.00 64.72 494 ILE D O 1
ATOM 7725 N N . TYR A 1 495 ? 174.245 131.223 197.037 1.00 64.86 495 TYR D N 1
ATOM 7726 C CA . TYR A 1 495 ? 174.915 131.228 195.747 1.00 64.86 495 TYR D CA 1
ATOM 7727 C C . TYR A 1 495 ? 174.741 129.917 194.993 1.00 64.86 495 TYR D C 1
ATOM 7728 O O . TYR A 1 495 ? 175.514 129.631 194.071 1.00 64.86 495 TYR D O 1
ATOM 7746 N N . ASN A 1 496 ? 173.677 129.172 195.311 1.00 64.40 496 ASN D N 1
ATOM 7747 C CA . ASN A 1 496 ? 173.303 127.963 194.541 1.00 64.40 496 ASN D CA 1
ATOM 7748 C C . ASN A 1 496 ? 172.457 128.465 193.369 1.00 64.40 496 ASN D C 1
ATOM 7749 O O . ASN A 1 496 ? 171.912 127.607 192.647 1.00 64.40 496 ASN D O 1
ATOM 7760 N N . MET A 1 497 ? 172.326 129.792 193.187 1.00 67.01 497 MET D N 1
ATOM 7761 C CA . MET A 1 497 ? 171.576 130.398 192.083 1.00 67.01 497 MET D CA 1
ATOM 7762 C C . MET A 1 497 ? 170.135 129.896 192.180 1.00 67.01 497 MET D C 1
ATOM 7763 O O . MET A 1 497 ? 169.647 129.594 193.277 1.00 67.01 497 MET D O 1
ATOM 7777 N N . SER A 1 498 ? 169.442 129.795 191.049 1.00 66.09 498 SER D N 1
ATOM 7778 C CA . SER A 1 498 ? 168.032 129.428 191.037 1.00 66.09 498 SER D CA 1
ATOM 7779 C C . SER A 1 498 ? 167.247 130.309 192.006 1.00 66.09 498 SER D C 1
ATOM 7780 O O . SER A 1 498 ? 166.477 129.833 192.841 1.00 66.09 498 SER D O 1
ATOM 7788 N N . ARG A 1 499 ? 167.436 131.624 191.876 1.00 63.85 499 ARG D N 1
ATOM 7789 C CA . ARG A 1 499 ? 166.810 132.557 192.806 1.00 63.85 499 ARG D CA 1
ATOM 7790 C C . ARG A 1 499 ? 165.298 132.399 192.868 1.00 63.85 499 ARG D C 1
ATOM 7791 O O . ARG A 1 499 ? 164.671 132.964 193.769 1.00 63.85 499 ARG D O 1
ATOM 7812 N N . GLN A 1 500 ? 164.698 131.648 191.942 1.00 64.18 500 GLN D N 1
ATOM 7813 C CA . GLN A 1 500 ? 163.267 131.389 192.017 1.00 64.18 500 GLN D CA 1
ATOM 7814 C C . GLN A 1 500 ? 162.933 130.437 193.158 1.00 64.18 500 GLN D C 1
ATOM 7815 O O . GLN A 1 500 ? 161.841 130.522 193.730 1.00 64.18 500 GLN D O 1
ATOM 7829 N N . GLU A 1 501 ? 163.841 129.517 193.493 1.00 65.36 501 GLU D N 1
ATOM 7830 C CA . GLU A 1 501 ? 163.663 128.722 194.704 1.00 65.36 501 GLU D CA 1
ATOM 7831 C C . GLU A 1 501 ? 164.015 129.525 195.948 1.00 65.36 501 GLU D C 1
ATOM 7832 O O . GLU A 1 501 ? 163.360 129.385 196.987 1.00 65.36 501 GLU D O 1
ATOM 7844 N N . LEU A 1 502 ? 165.047 130.366 195.861 1.00 63.10 502 LEU D N 1
ATOM 7845 C CA . LEU A 1 502 ? 165.427 131.189 197.002 1.00 63.10 502 LEU D CA 1
ATOM 7846 C C . LEU A 1 502 ? 164.316 132.163 197.362 1.00 63.10 502 LEU D C 1
ATOM 7847 O O . LEU A 1 502 ? 164.028 132.379 198.544 1.00 63.10 502 LEU D O 1
ATOM 7863 N N . ARG A 1 503 ? 163.679 132.756 196.356 1.00 61.38 503 ARG D N 1
ATOM 7864 C CA . ARG A 1 503 ? 162.648 133.758 196.575 1.00 61.38 503 ARG D CA 1
ATOM 7865 C C . ARG A 1 503 ? 161.251 133.165 196.712 1.00 61.38 503 ARG D C 1
ATOM 7866 O O . ARG A 1 503 ? 160.311 133.904 197.017 1.00 61.38 503 ARG D O 1
ATOM 7887 N N . SER A 1 504 ? 161.091 131.859 196.495 1.00 62.64 504 SER D N 1
ATOM 7888 C CA . SER A 1 504 ? 159.810 131.197 196.713 1.00 62.64 504 SER D CA 1
ATOM 7889 C C . SER A 1 504 ? 159.666 130.669 198.131 1.00 62.64 504 SER D C 1
ATOM 7890 O O . SER A 1 504 ? 158.539 130.492 198.607 1.00 62.64 504 SER D O 1
ATOM 7898 N N . HIS A 1 505 ? 160.784 130.401 198.810 1.00 64.20 505 HIS D N 1
ATOM 7899 C CA . HIS A 1 505 ? 160.725 130.012 200.214 1.00 64.20 505 HIS D CA 1
ATOM 7900 C C . HIS A 1 505 ? 160.286 131.110 201.170 1.00 64.20 505 HIS D C 1
ATOM 7901 O O . HIS A 1 505 ? 159.934 130.832 202.321 1.00 64.20 505 HIS D O 1
ATOM 7915 N N . MET A 1 506 ? 160.291 132.356 200.706 1.00 62.79 506 MET D N 1
ATOM 7916 C CA . MET A 1 506 ? 160.236 133.524 201.567 1.00 62.79 506 MET D CA 1
ATOM 7917 C C . MET A 1 506 ? 159.477 134.632 200.854 1.00 62.79 506 MET D C 1
ATOM 7918 O O . MET A 1 506 ? 159.447 134.705 199.624 1.00 62.79 506 MET D O 1
ATOM 7932 N N . GLY A 1 507 ? 158.852 135.495 201.655 1.00 63.36 507 GLY D N 1
ATOM 7933 C CA . GLY A 1 507 ? 158.089 136.603 201.131 1.00 63.36 507 GLY D CA 1
ATOM 7934 C C . GLY A 1 507 ? 158.464 137.896 201.827 1.00 63.36 507 GLY D C 1
ATOM 7935 O O . GLY A 1 507 ? 158.979 137.903 202.945 1.00 63.36 507 GLY D O 1
ATOM 7939 N N . ILE A 1 508 ? 158.189 139.000 201.139 1.00 63.47 508 ILE D N 1
ATOM 7940 C CA . ILE A 1 508 ? 158.574 140.331 201.587 1.00 63.47 508 ILE D CA 1
ATOM 7941 C C . ILE A 1 508 ? 157.389 141.271 201.437 1.00 63.47 508 ILE D C 1
ATOM 7942 O O . ILE A 1 508 ? 156.668 141.224 200.435 1.00 63.47 508 ILE D O 1
ATOM 7958 N N . VAL A 1 509 ? 157.184 142.117 202.441 1.00 63.81 509 VAL D N 1
ATOM 7959 C CA . VAL A 1 509 ? 156.308 143.276 202.336 1.00 63.81 509 VAL D CA 1
ATOM 7960 C C . VAL A 1 509 ? 157.211 144.493 202.200 1.00 63.81 509 VAL D C 1
ATOM 7961 O O . VAL A 1 509 ? 157.885 144.888 203.157 1.00 63.81 509 VAL D O 1
ATOM 7974 N N . LEU A 1 510 ? 157.225 145.091 201.012 1.00 62.41 510 LEU D N 1
ATOM 7975 C CA . LEU A 1 510 ? 158.180 146.147 200.715 1.00 62.41 510 LEU D CA 1
ATOM 7976 C C . LEU A 1 510 ? 157.934 147.365 201.596 1.00 62.41 510 LEU D C 1
ATOM 7977 O O . LEU A 1 510 ? 156.804 147.655 201.998 1.00 62.41 510 LEU D O 1
ATOM 7993 N N . GLN A 1 511 ? 159.018 148.084 201.895 1.00 64.88 511 GLN D N 1
ATOM 7994 C CA . GLN A 1 511 ? 158.904 149.287 202.713 1.00 64.88 511 GLN D CA 1
ATOM 7995 C C . GLN A 1 511 ? 158.025 150.326 202.028 1.00 64.88 511 GLN D C 1
ATOM 7996 O O . GLN A 1 511 ? 157.289 151.065 202.693 1.00 64.88 511 GLN D O 1
ATOM 8010 N N . ASP A 1 512 ? 158.087 150.395 200.701 1.00 65.16 512 ASP D N 1
ATOM 8011 C CA . ASP A 1 512 ? 157.201 151.242 199.903 1.00 65.16 512 ASP D CA 1
ATOM 8012 C C . ASP A 1 512 ? 156.382 150.343 198.987 1.00 65.16 512 ASP D C 1
ATOM 8013 O O . ASP A 1 512 ? 156.879 149.918 197.929 1.00 65.16 512 ASP D O 1
ATOM 8022 N N . PRO A 1 513 ? 155.138 150.021 199.335 1.00 63.50 513 PRO D N 1
ATOM 8023 C CA . PRO A 1 513 ? 154.380 149.058 198.530 1.00 63.50 513 PRO D CA 1
ATOM 8024 C C . PRO A 1 513 ? 154.102 149.578 197.130 1.00 63.50 513 PRO D C 1
ATOM 8025 O O . PRO A 1 513 ? 153.990 150.785 196.898 1.00 63.50 513 PRO D O 1
ATOM 8036 N N . TYR A 1 514 ? 153.991 148.643 196.186 1.00 60.17 514 TYR D N 1
ATOM 8037 C CA . TYR A 1 514 ? 153.618 148.956 194.808 1.00 60.17 514 TYR D CA 1
ATOM 8038 C C . TYR A 1 514 ? 152.487 148.022 194.392 1.00 60.17 514 TYR D C 1
ATOM 8039 O O . TYR A 1 514 ? 152.720 146.842 194.115 1.00 60.17 514 TYR D O 1
ATOM 8057 N N . LEU A 1 515 ? 151.267 148.551 194.345 1.00 61.74 515 LEU D N 1
ATOM 8058 C CA . LEU A 1 515 ? 150.120 147.777 193.898 1.00 61.74 515 LEU D CA 1
ATOM 8059 C C . LEU A 1 515 ? 150.034 147.786 192.379 1.00 61.74 515 LEU D C 1
ATOM 8060 O O . LEU A 1 515 ? 150.334 148.791 191.730 1.00 61.74 515 LEU D O 1
ATOM 8076 N N . PHE A 1 516 ? 149.624 146.655 191.814 1.00 58.36 516 PHE D N 1
ATOM 8077 C CA . PHE A 1 516 ? 149.432 146.538 190.379 1.00 58.36 516 PHE D CA 1
ATOM 8078 C C . PHE A 1 516 ? 148.011 146.934 189.997 1.00 58.36 516 PHE D C 1
ATOM 8079 O O . PHE A 1 516 ? 147.160 147.211 190.844 1.00 58.36 516 PHE D O 1
ATOM 8096 N N . SER A 1 517 ? 147.763 146.959 188.694 1.00 62.19 517 SER D N 1
ATOM 8097 C CA . SER A 1 517 ? 146.460 147.338 188.182 1.00 62.19 517 SER D CA 1
ATOM 8098 C C . SER A 1 517 ? 145.504 146.150 188.224 1.00 62.19 517 SER D C 1
ATOM 8099 O O . SER A 1 517 ? 145.911 144.990 188.320 1.00 62.19 517 SER D O 1
ATOM 8107 N N . GLY A 1 518 ? 144.216 146.457 188.144 1.00 64.15 518 GLY D N 1
ATOM 8108 C CA . GLY A 1 518 ? 143.175 145.456 188.256 1.00 64.15 518 GLY D CA 1
ATOM 8109 C C . GLY A 1 518 ? 142.609 145.396 189.660 1.00 64.15 518 GLY D C 1
ATOM 8110 O O . GLY A 1 518 ? 143.093 146.040 190.595 1.00 64.15 518 GLY D O 1
ATOM 8114 N N . THR A 1 519 ? 141.578 144.567 189.802 1.00 65.73 519 THR D N 1
ATOM 8115 C CA . THR A 1 519 ? 140.822 144.504 191.045 1.00 65.73 519 THR D CA 1
ATOM 8116 C C . THR A 1 519 ? 141.753 144.274 192.231 1.00 65.73 519 THR D C 1
ATOM 8117 O O . THR A 1 519 ? 142.857 143.743 192.089 1.00 65.73 519 THR D O 1
ATOM 8128 N N . ILE A 1 520 ? 141.304 144.702 193.414 1.00 65.28 520 ILE D N 1
ATOM 8129 C CA . ILE A 1 520 ? 142.098 144.477 194.619 1.00 65.28 520 ILE D CA 1
ATOM 8130 C C . ILE A 1 520 ? 1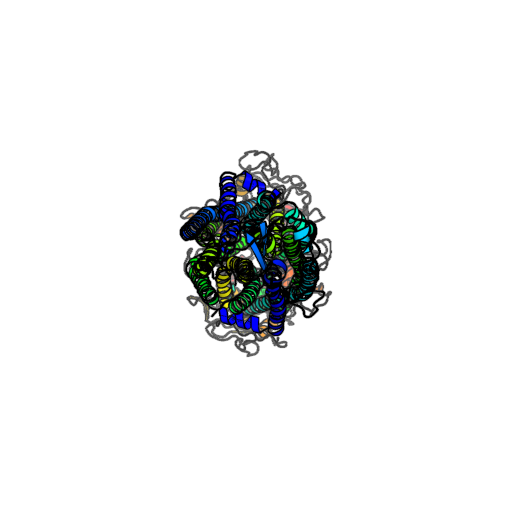42.279 142.988 194.864 1.00 65.28 520 ILE D C 1
ATOM 8131 O O . ILE A 1 520 ? 143.324 142.555 195.364 1.00 65.28 520 ILE D O 1
ATOM 8147 N N . GLY A 1 521 ? 141.270 142.182 194.532 1.00 63.38 521 GLY D N 1
ATOM 8148 C CA . GLY A 1 521 ? 141.444 140.742 194.599 1.00 63.38 521 GLY D CA 1
ATOM 8149 C C . GLY A 1 521 ? 142.564 140.266 193.698 1.00 63.38 521 GLY D C 1
ATOM 8150 O O . GLY A 1 521 ? 143.360 139.405 194.080 1.00 63.38 521 GLY D O 1
ATOM 8154 N N . SER A 1 522 ? 142.649 140.829 192.491 1.00 63.04 522 SER D N 1
ATOM 8155 C CA . SER A 1 522 ? 143.762 140.514 191.604 1.00 63.04 522 SER D CA 1
ATOM 8156 C C . SER A 1 522 ? 145.087 140.980 192.189 1.00 63.04 522 SER D C 1
ATOM 8157 O O . SER A 1 522 ? 146.113 140.317 192.003 1.00 63.04 522 SER D O 1
ATOM 8165 N N . ASN A 1 523 ? 145.085 142.114 192.891 1.00 62.09 523 ASN D N 1
ATOM 8166 C CA . ASN A 1 523 ? 146.312 142.596 193.516 1.00 62.09 523 ASN D CA 1
ATOM 8167 C C . ASN A 1 523 ? 146.780 141.646 194.608 1.00 62.09 523 ASN D C 1
ATOM 8168 O O . ASN A 1 523 ? 147.981 141.385 194.740 1.00 62.09 523 ASN D O 1
ATOM 8179 N N . VAL A 1 524 ? 145.847 141.127 195.405 1.00 63.32 524 VAL D N 1
ATOM 8180 C CA . VAL A 1 524 ? 146.200 140.148 196.426 1.00 63.32 524 VAL D CA 1
ATOM 8181 C C . VAL A 1 524 ? 146.625 138.836 195.778 1.00 63.32 524 VAL D C 1
ATOM 8182 O O . VAL A 1 524 ? 147.637 138.235 196.157 1.00 63.32 524 VAL D O 1
ATOM 8195 N N . SER A 1 525 ? 145.857 138.370 194.791 1.00 61.21 525 SER D N 1
ATOM 8196 C CA . SER A 1 525 ? 146.193 137.115 194.125 1.00 61.21 525 SER D CA 1
ATOM 8197 C C . SER A 1 525 ? 147.512 137.227 193.374 1.00 61.21 525 SER D C 1
ATOM 8198 O O . SER A 1 525 ? 148.316 136.288 193.372 1.00 61.21 525 SER D O 1
ATOM 8206 N N . LEU A 1 526 ? 147.753 138.368 192.729 1.00 59.75 526 LEU D N 1
ATOM 8207 C CA . LEU A 1 526 ? 148.984 138.618 191.985 1.00 59.75 526 LEU D CA 1
ATOM 8208 C C . LEU A 1 526 ? 149.064 137.755 190.729 1.00 59.75 526 LEU D C 1
ATOM 8209 O O . LEU A 1 526 ? 150.148 137.345 190.312 1.00 59.75 526 LEU D O 1
ATOM 8225 N N . ASP A 1 527 ? 147.913 137.462 190.122 1.00 60.64 527 ASP D N 1
ATOM 8226 C CA . ASP A 1 527 ? 147.852 136.717 188.866 1.00 60.64 527 ASP D CA 1
ATOM 8227 C C . ASP A 1 527 ? 148.465 135.326 188.998 1.00 60.64 527 ASP D C 1
ATOM 8228 O O . ASP A 1 527 ? 149.109 134.830 188.070 1.00 60.64 527 ASP D O 1
ATOM 8237 N N . ASP A 1 528 ? 148.276 134.686 190.147 1.00 61.86 528 ASP D N 1
ATOM 8238 C CA . ASP A 1 528 ? 148.754 133.332 190.385 1.00 61.86 528 ASP D CA 1
ATOM 8239 C C . ASP A 1 528 ? 147.577 132.376 190.524 1.00 61.86 528 ASP D C 1
ATOM 8240 O O . ASP A 1 528 ? 146.545 132.724 191.107 1.00 61.86 528 ASP D O 1
ATOM 8249 N N . GLU A 1 529 ? 147.741 131.172 189.978 1.00 62.49 529 GLU D N 1
ATOM 8250 C CA . GLU A 1 529 ? 146.699 130.145 190.008 1.00 62.49 529 GLU D CA 1
ATOM 8251 C C . GLU A 1 529 ? 146.931 129.173 191.167 1.00 62.49 529 GLU D C 1
ATOM 8252 O O . GLU A 1 529 ? 147.084 127.965 190.991 1.00 62.49 529 GLU D O 1
ATOM 8264 N N . ARG A 1 530 ? 146.950 129.727 192.374 1.00 63.73 530 ARG D N 1
ATOM 8265 C CA . ARG A 1 530 ? 147.157 128.948 193.588 1.00 63.73 530 ARG D CA 1
ATOM 8266 C C . ARG A 1 530 ? 146.040 129.110 194.603 1.00 63.73 530 ARG D C 1
ATOM 8267 O O . ARG A 1 530 ? 145.665 128.133 195.258 1.00 63.73 530 ARG D O 1
ATOM 8288 N N . MET A 1 531 ? 145.497 130.313 194.754 1.00 63.99 531 MET D N 1
ATOM 8289 C CA . MET A 1 531 ? 144.464 130.595 195.740 1.00 63.99 531 MET D CA 1
ATOM 8290 C C . MET A 1 531 ? 143.143 130.851 195.031 1.00 63.99 531 MET D C 1
ATOM 8291 O O . MET A 1 531 ? 143.078 131.658 194.099 1.00 63.99 531 MET D O 1
ATOM 8305 N N . THR A 1 532 ? 142.098 130.163 195.474 1.00 65.20 532 THR D N 1
ATOM 8306 C CA . THR A 1 532 ? 140.779 130.364 194.905 1.00 65.20 532 THR D CA 1
ATOM 8307 C C . THR A 1 532 ? 140.215 131.709 195.357 1.00 65.20 532 THR D C 1
ATOM 8308 O O . THR A 1 532 ? 140.866 132.490 196.056 1.00 65.20 532 THR D O 1
ATOM 8319 N N . GLU A 1 533 ? 138.974 131.978 194.947 1.00 66.14 533 GLU D N 1
ATOM 8320 C CA . GLU A 1 533 ? 138.332 133.237 195.305 1.00 66.14 533 GLU D CA 1
ATOM 8321 C C . GLU A 1 533 ? 138.219 133.403 196.813 1.00 66.14 533 GLU D C 1
ATOM 8322 O O . GLU A 1 533 ? 138.194 134.533 197.312 1.00 66.14 533 GLU D O 1
ATOM 8334 N N . GLU A 1 534 ? 138.158 132.299 197.556 1.00 64.41 534 GLU D N 1
ATOM 8335 C CA . GLU A 1 534 ? 137.982 132.374 199.000 1.00 64.41 534 GLU D CA 1
ATOM 8336 C C . GLU A 1 534 ? 139.310 132.638 199.700 1.00 64.41 534 GLU D C 1
ATOM 8337 O O . GLU A 1 534 ? 139.660 131.955 200.667 1.00 64.41 534 GLU D O 1
ATOM 8349 N N . GLU A 1 535 ? 140.051 133.632 199.216 1.00 65.79 535 GLU D N 1
ATOM 8350 C CA . GLU A 1 535 ? 141.157 134.222 199.952 1.00 65.79 535 GLU D CA 1
ATOM 8351 C C . GLU A 1 535 ? 140.751 135.540 200.594 1.00 65.79 535 GLU D C 1
ATOM 8352 O O . GLU A 1 535 ? 141.609 136.274 201.091 1.00 65.79 535 GLU D O 1
ATOM 8364 N N . ILE A 1 536 ? 139.452 135.851 200.587 1.00 65.42 536 ILE D N 1
ATOM 8365 C CA . ILE A 1 536 ? 138.936 136.983 201.347 1.00 65.42 536 ILE D CA 1
ATOM 8366 C C . ILE A 1 536 ? 139.381 136.886 202.795 1.00 65.42 536 ILE D C 1
ATOM 8367 O O . ILE A 1 536 ? 139.527 137.905 203.481 1.00 65.42 536 ILE D O 1
ATOM 8383 N N . LYS A 1 537 ? 139.595 135.664 203.288 1.00 67.20 537 LYS D N 1
ATOM 8384 C CA . LYS A 1 537 ? 140.095 135.493 204.646 1.00 67.20 537 LYS D CA 1
ATOM 8385 C C . LYS A 1 537 ? 141.365 136.302 204.865 1.00 67.20 537 LYS D C 1
ATOM 8386 O O . LYS A 1 537 ? 141.561 136.889 205.935 1.00 67.20 537 LYS D O 1
ATOM 8405 N N . ASN A 1 538 ? 142.239 136.349 203.859 1.00 66.41 538 ASN D N 1
ATOM 8406 C CA . ASN A 1 538 ? 143.444 137.162 203.968 1.00 66.41 538 ASN D CA 1
ATOM 8407 C C . ASN A 1 538 ? 143.098 138.639 204.096 1.00 66.41 538 ASN D C 1
ATOM 8408 O O . ASN A 1 538 ? 143.684 139.352 204.919 1.00 66.41 538 ASN D O 1
ATOM 8419 N N . ALA A 1 539 ? 142.151 139.119 203.290 1.00 67.02 539 ALA D N 1
ATOM 8420 C CA . ALA A 1 539 ? 141.689 140.492 203.448 1.00 67.02 539 ALA D CA 1
ATOM 8421 C C . ALA A 1 539 ? 140.966 140.666 204.777 1.00 67.02 539 ALA D C 1
ATOM 8422 O O . ALA A 1 539 ? 141.300 141.557 205.566 1.00 67.02 539 ALA D O 1
ATOM 8429 N N . LEU A 1 540 ? 139.997 139.794 205.060 1.00 67.55 540 LEU D N 1
ATOM 8430 C CA . LEU A 1 540 ? 139.302 139.844 206.339 1.00 67.55 540 LEU D CA 1
ATOM 8431 C C . LEU A 1 540 ? 140.238 139.564 207.504 1.00 67.55 540 LEU D C 1
ATOM 8432 O O . LEU A 1 540 ? 139.883 139.845 208.654 1.00 67.55 540 LEU D O 1
ATOM 8448 N N . ARG A 1 541 ? 141.424 139.017 207.233 1.00 67.79 541 ARG D N 1
ATOM 8449 C CA . ARG A 1 541 ? 142.402 138.800 208.292 1.00 67.79 541 ARG D CA 1
ATOM 8450 C C . ARG A 1 541 ? 142.699 140.094 209.039 1.00 67.79 541 ARG D C 1
ATOM 8451 O O . ARG A 1 541 ? 142.724 140.119 210.274 1.00 67.79 541 ARG D O 1
ATOM 8472 N N . GLN A 1 542 ? 142.925 141.184 208.302 1.00 68.12 542 GLN D N 1
ATOM 8473 C CA . GLN A 1 542 ? 143.271 142.465 208.900 1.00 68.12 542 GLN D CA 1
ATOM 8474 C C . GLN A 1 542 ? 142.432 143.632 208.405 1.00 68.12 542 GLN D C 1
ATOM 8475 O O . GLN A 1 542 ? 142.463 144.693 209.037 1.00 68.12 542 GLN D O 1
ATOM 8489 N N . VAL A 1 543 ? 141.689 143.480 207.316 1.00 68.41 543 VAL D N 1
ATOM 8490 C CA . VAL A 1 543 ? 140.915 144.575 206.743 1.00 68.41 543 VAL D CA 1
ATOM 8491 C C . VAL A 1 543 ? 139.554 144.616 207.425 1.00 68.41 543 VAL D C 1
ATOM 8492 O O . VAL A 1 543 ? 138.820 143.622 207.424 1.00 68.41 543 VAL D O 1
ATOM 8505 N N . GLY A 1 544 ? 139.219 145.765 208.007 1.00 72.08 544 GLY D N 1
ATOM 8506 C CA . GLY A 1 544 ? 137.953 145.926 208.694 1.00 72.08 544 GLY D CA 1
ATOM 8507 C C . GLY A 1 544 ? 136.962 146.817 207.972 1.00 72.08 544 GLY D C 1
ATOM 8508 O O . GLY A 1 544 ? 137.115 148.041 207.950 1.00 72.08 544 GLY D O 1
ATOM 8512 N N . ALA A 1 545 ? 135.939 146.210 207.372 1.00 72.74 545 ALA D N 1
ATOM 8513 C CA . ALA A 1 545 ? 134.796 146.918 206.805 1.00 72.74 545 ALA D CA 1
ATOM 8514 C C . ALA A 1 545 ? 135.169 147.832 205.643 1.00 72.74 545 ALA D C 1
ATOM 8515 O O . ALA A 1 545 ? 134.375 148.695 205.260 1.00 72.74 545 ALA D O 1
ATOM 8522 N N . GLU A 1 546 ? 136.357 147.673 205.065 1.00 69.59 546 GLU D N 1
ATOM 8523 C CA . GLU A 1 546 ? 136.725 148.468 203.900 1.00 69.59 546 GLU D CA 1
ATOM 8524 C C . GLU A 1 546 ? 136.009 147.921 202.669 1.00 69.59 546 GLU D C 1
ATOM 8525 O O . GLU A 1 546 ? 135.400 148.697 201.921 1.00 69.59 546 GLU D O 1
ATOM 8537 N N . PRO A 1 547 ? 136.049 146.609 202.412 1.00 70.66 547 PRO D N 1
ATOM 8538 C CA . PRO A 1 547 ? 135.231 146.076 201.312 1.00 70.66 547 PRO D CA 1
ATOM 8539 C C . PRO A 1 547 ? 133.757 146.382 201.484 1.00 70.66 547 PRO D C 1
ATOM 8540 O O . PRO A 1 547 ? 133.047 146.562 200.487 1.00 70.66 547 PRO D O 1
ATOM 8551 N N . LEU A 1 548 ? 133.273 146.443 202.724 1.00 70.94 548 LEU D N 1
ATOM 8552 C CA . LEU A 1 548 ? 131.911 146.906 202.954 1.00 70.94 548 LEU D CA 1
ATOM 8553 C C . LEU A 1 548 ? 131.782 148.393 202.649 1.00 70.94 548 LEU D C 1
ATOM 8554 O O . LEU A 1 548 ? 130.755 148.839 202.123 1.00 70.94 548 LEU D O 1
ATOM 8570 N N . LEU A 1 549 ? 132.814 149.176 202.972 1.00 71.80 549 LEU D N 1
ATOM 8571 C CA . LEU A 1 549 ? 132.782 150.606 202.677 1.00 71.80 549 LEU D CA 1
ATOM 8572 C C . LEU A 1 549 ? 132.683 150.848 201.178 1.00 71.80 549 LEU D C 1
ATOM 8573 O O . LEU A 1 549 ? 131.781 151.550 200.705 1.00 71.80 549 LEU D O 1
ATOM 8589 N N . LYS A 1 550 ? 133.594 150.257 200.413 1.00 69.74 550 LYS D N 1
ATOM 8590 C CA . LYS A 1 550 ? 133.542 150.353 198.963 1.00 69.74 550 LYS D CA 1
ATOM 8591 C C . LYS A 1 550 ? 132.366 149.545 198.424 1.00 69.74 550 LYS D C 1
ATOM 8592 O O . LYS A 1 550 ? 132.024 148.478 198.939 1.00 69.74 550 LYS D O 1
ATOM 8611 N N . LYS A 1 551 ? 131.751 150.069 197.362 1.00 71.82 551 LYS D N 1
ATOM 8612 C CA . LYS A 1 551 ? 130.393 149.663 197.011 1.00 71.82 551 LYS D CA 1
ATOM 8613 C C . LYS A 1 551 ? 130.306 148.182 196.656 1.00 71.82 551 LYS D C 1
ATOM 8614 O O . LYS A 1 551 ? 129.367 147.496 197.076 1.00 71.82 551 LYS D O 1
ATOM 8633 N N . LEU A 1 552 ? 131.263 147.668 195.899 1.00 71.18 552 LEU D N 1
ATOM 8634 C CA . LEU A 1 552 ? 131.270 146.282 195.463 1.00 71.18 552 LEU D CA 1
ATOM 8635 C C . LEU A 1 552 ? 132.401 145.516 196.134 1.00 71.18 552 LEU D C 1
ATOM 8636 O O . LEU A 1 552 ? 133.313 146.110 196.719 1.00 71.18 552 LEU D O 1
ATOM 8652 N N . PRO A 1 553 ? 132.364 144.187 196.091 1.00 70.57 553 PRO D N 1
ATOM 8653 C CA . PRO A 1 553 ? 133.420 143.409 196.752 1.00 70.57 553 PRO D CA 1
ATOM 8654 C C . PRO A 1 553 ? 134.755 143.471 196.027 1.00 70.57 553 PRO D C 1
ATOM 8655 O O . PRO A 1 553 ? 134.926 144.228 195.066 1.00 70.57 553 PRO D O 1
ATOM 8666 N N . LYS A 1 554 ? 135.745 142.743 196.525 1.00 66.68 554 LYS D N 1
ATOM 8667 C CA . LYS A 1 554 ? 137.089 142.761 195.928 1.00 66.68 554 LYS D CA 1
ATOM 8668 C C . LYS A 1 554 ? 137.036 142.515 194.429 1.00 66.68 554 LYS D C 1
ATOM 8669 O O . LYS A 1 554 ? 137.679 143.290 193.698 1.00 66.68 554 LYS D O 1
ATOM 8688 N N . GLY A 1 555 ? 136.247 141.543 193.950 1.00 69.33 555 GLY D N 1
ATOM 8689 C CA . GLY A 1 555 ? 136.336 141.113 192.571 1.00 69.33 555 GLY D CA 1
ATOM 8690 C C . GLY A 1 555 ? 135.667 142.000 191.550 1.00 69.33 555 GLY D C 1
ATOM 8691 O O . GLY A 1 555 ? 135.783 141.719 190.354 1.00 69.33 555 GLY D O 1
ATOM 8695 N N . ILE A 1 556 ? 134.969 143.055 191.966 1.00 71.11 556 ILE D N 1
ATOM 8696 C CA . ILE A 1 556 ? 134.201 143.882 191.039 1.00 71.11 556 ILE D CA 1
ATOM 8697 C C . ILE A 1 556 ? 134.646 145.339 191.016 1.00 71.11 556 ILE D C 1
ATOM 8698 O O . ILE A 1 556 ? 134.230 146.074 190.107 1.00 71.11 556 ILE D O 1
ATOM 8714 N N . ASN A 1 557 ? 135.458 145.797 191.967 1.00 70.37 557 ASN D N 1
ATOM 8715 C CA . ASN A 1 557 ? 135.987 147.158 191.948 1.00 70.37 557 ASN D CA 1
ATOM 8716 C C . ASN A 1 557 ? 137.428 147.138 191.468 1.00 70.37 557 ASN D C 1
ATOM 8717 O O . ASN A 1 557 ? 138.277 146.470 192.066 1.00 70.37 557 ASN D O 1
ATOM 8728 N N . GLU A 1 558 ? 137.698 147.883 190.400 1.00 67.23 558 GLU D N 1
ATOM 8729 C CA . GLU A 1 558 ? 139.043 147.997 189.864 1.00 67.23 558 GLU D CA 1
ATOM 8730 C C . GLU A 1 558 ? 139.662 149.287 190.372 1.00 67.23 558 GLU D C 1
ATOM 8731 O O . GLU A 1 558 ? 139.218 150.373 189.969 1.00 67.23 558 GLU D O 1
ATOM 8743 N N . PRO A 1 559 ? 140.668 149.235 191.241 1.00 66.04 559 PRO D N 1
ATOM 8744 C CA . PRO A 1 559 ? 141.326 150.469 191.669 1.00 66.04 559 PRO D CA 1
ATOM 8745 C C . PRO A 1 559 ? 141.985 151.172 190.496 1.00 66.04 559 PRO D C 1
ATOM 8746 O O . PRO A 1 559 ? 142.350 150.557 189.492 1.00 66.04 559 PRO D O 1
ATOM 8757 N N . VAL A 1 560 ? 142.124 152.492 190.638 1.00 65.22 560 VAL D N 1
ATOM 8758 C CA . VAL A 1 560 ? 142.791 153.283 189.615 1.00 65.22 560 VAL D CA 1
ATOM 8759 C C . VAL A 1 560 ? 144.091 152.603 189.229 1.00 65.22 560 VAL D C 1
ATOM 8760 O O . VAL A 1 560 ? 144.777 152.003 190.063 1.00 65.22 560 VAL D O 1
ATOM 8773 N N . ILE A 1 561 ? 144.341 152.591 187.916 1.00 64.13 561 ILE D N 1
ATOM 8774 C CA . ILE A 1 561 ? 145.488 151.835 187.339 1.00 64.13 561 ILE D CA 1
ATOM 8775 C C . ILE A 1 561 ? 146.757 152.176 188.118 1.00 64.13 561 ILE D C 1
ATOM 8776 O O . ILE A 1 561 ? 146.774 153.249 188.754 1.00 64.13 561 ILE D O 1
ATOM 8792 N N . GLU A 1 562 ? 147.787 151.337 188.047 1.00 63.70 562 GLU D N 1
ATOM 8793 C CA . GLU A 1 562 ? 149.001 151.420 188.857 1.00 63.70 562 GLU D CA 1
ATOM 8794 C C . GLU A 1 562 ? 148.619 151.314 190.329 1.00 63.70 562 GLU D C 1
ATOM 8795 O O . GLU A 1 562 ? 147.784 150.478 190.688 1.00 63.70 562 GLU D O 1
ATOM 8807 N N . LYS A 1 563 ? 149.156 152.222 191.169 1.00 64.51 563 LYS D N 1
ATOM 8808 C CA . LYS A 1 563 ? 148.894 152.123 192.621 1.00 64.51 563 LYS D CA 1
ATOM 8809 C C . LYS A 1 563 ? 147.452 152.519 192.786 1.00 64.51 563 LYS D C 1
ATOM 8810 O O . LYS A 1 563 ? 146.877 152.953 191.805 1.00 64.51 563 LYS D O 1
ATOM 8829 N N . GLY A 1 564 ? 146.877 152.222 193.929 1.00 66.02 564 GLY D N 1
ATOM 8830 C CA . GLY A 1 564 ? 145.487 152.546 194.166 1.00 66.02 564 GLY D CA 1
ATOM 8831 C C . GLY A 1 564 ? 145.330 153.950 194.705 1.00 66.02 564 GLY D C 1
ATOM 8832 O O . GLY A 1 564 ? 144.991 154.135 195.877 1.00 66.02 564 GLY D O 1
ATOM 8836 N N . SER A 1 565 ? 145.572 154.951 193.858 1.00 64.91 565 SER D N 1
ATOM 8837 C CA . SER A 1 565 ? 145.354 156.329 194.277 1.00 64.91 565 SER D CA 1
ATOM 8838 C C . SER A 1 565 ? 143.919 156.555 194.726 1.00 64.91 565 SER D C 1
ATOM 8839 O O . SER A 1 565 ? 143.660 157.480 195.502 1.00 64.91 565 SER D O 1
ATOM 8847 N N . THR A 1 566 ? 142.984 155.731 194.254 1.00 66.65 566 THR D N 1
ATOM 8848 C CA . THR A 1 566 ? 141.632 155.728 194.789 1.00 66.65 566 THR D CA 1
ATOM 8849 C C . THR A 1 566 ? 141.574 155.156 196.198 1.00 66.65 566 THR D C 1
ATOM 8850 O O . THR A 1 566 ? 140.547 155.305 196.869 1.00 66.65 566 THR D O 1
ATOM 8861 N N . LEU A 1 567 ? 142.644 154.516 196.657 1.00 65.66 567 LEU D N 1
ATOM 8862 C CA . LEU A 1 567 ? 142.731 153.948 197.992 1.00 65.66 567 LEU D CA 1
ATOM 8863 C C . LEU A 1 567 ? 143.826 154.659 198.776 1.00 65.66 567 LEU D C 1
ATOM 8864 O O . LEU A 1 567 ? 144.774 155.200 198.200 1.00 65.66 567 LEU D O 1
ATOM 8880 N N . SER A 1 568 ? 143.694 154.647 200.098 1.00 65.28 568 SER D N 1
ATOM 8881 C CA . SER A 1 568 ? 144.651 155.334 200.949 1.00 65.28 568 SER D CA 1
ATOM 8882 C C . SER A 1 568 ? 145.956 154.548 201.042 1.00 65.28 568 SER D C 1
ATOM 8883 O O . SER A 1 568 ? 146.037 153.371 200.683 1.00 65.28 568 SER D O 1
ATOM 8891 N N . SER A 1 569 ? 146.991 155.220 201.549 1.00 66.28 569 SER D N 1
ATOM 8892 C CA . SER A 1 569 ? 148.289 154.572 201.689 1.00 66.28 569 SER D CA 1
ATOM 8893 C C . SER A 1 569 ? 148.213 153.392 202.649 1.00 66.28 569 SER D C 1
ATOM 8894 O O . SER A 1 569 ? 148.804 152.336 202.394 1.00 66.28 569 SER D O 1
ATOM 8902 N N . GLY A 1 570 ? 147.491 153.551 203.758 1.00 65.86 570 GLY D N 1
ATOM 8903 C CA . GLY A 1 570 ? 147.340 152.445 204.688 1.00 65.86 570 GLY D CA 1
ATOM 8904 C C . GLY A 1 570 ? 146.569 151.285 204.089 1.00 65.86 570 GLY D C 1
ATOM 8905 O O . GLY A 1 570 ? 146.949 150.124 204.255 1.00 65.86 570 GLY D O 1
ATOM 8909 N N . GLU A 1 571 ? 145.481 151.582 203.376 1.00 64.39 571 GLU D N 1
ATOM 8910 C CA . GLU A 1 571 ? 144.719 150.527 202.718 1.00 64.39 571 GLU D CA 1
ATOM 8911 C C . GLU A 1 571 ? 145.567 149.809 201.675 1.00 64.39 571 GLU D C 1
ATOM 8912 O O . GLU A 1 571 ? 145.505 148.579 201.553 1.00 64.39 571 GLU D O 1
ATOM 8924 N N . ARG A 1 572 ? 146.370 150.557 200.916 1.00 64.30 572 ARG D N 1
ATOM 8925 C CA . ARG A 1 572 ? 147.276 149.919 199.970 1.00 64.30 572 ARG D CA 1
ATOM 8926 C C . ARG A 1 572 ? 148.259 149.014 200.695 1.00 64.30 572 ARG D C 1
ATOM 8927 O O . ARG A 1 572 ? 148.546 147.899 200.242 1.00 64.30 572 ARG D O 1
ATOM 8948 N N . GLN A 1 573 ? 148.785 149.479 201.825 1.00 65.19 573 GLN D N 1
ATOM 8949 C CA . GLN A 1 573 ? 149.705 148.663 202.603 1.00 65.19 573 GLN D CA 1
ATOM 8950 C C . GLN A 1 573 ? 148.994 147.458 203.204 1.00 65.19 573 GLN D C 1
ATOM 8951 O O . GLN A 1 573 ? 149.592 146.383 203.326 1.00 65.19 573 GLN D O 1
ATOM 8965 N N . LEU A 1 574 ? 147.716 147.608 2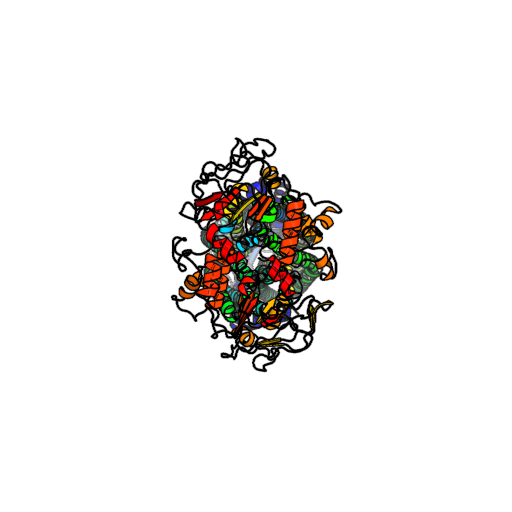03.562 1.00 66.06 574 LEU D N 1
ATOM 8966 C CA . LEU A 1 574 ? 146.928 146.462 204.004 1.00 66.06 574 LEU D CA 1
ATOM 8967 C C . LEU A 1 574 ? 146.829 145.413 202.905 1.00 66.06 574 LEU D C 1
ATOM 8968 O O . LEU A 1 574 ? 147.014 144.217 203.154 1.00 66.06 574 LEU D O 1
ATOM 8984 N N . ILE A 1 575 ? 146.534 145.845 201.678 1.00 63.28 575 ILE D N 1
ATOM 8985 C CA . ILE A 1 575 ? 146.424 144.904 200.568 1.00 63.28 575 ILE D CA 1
ATOM 8986 C C . ILE A 1 575 ? 147.769 144.243 200.298 1.00 63.28 575 ILE D C 1
ATOM 8987 O O . ILE A 1 575 ? 147.842 143.044 200.004 1.00 63.28 575 ILE D O 1
ATOM 9003 N N . SER A 1 576 ? 148.852 145.014 200.384 1.00 63.31 576 SER D N 1
ATOM 9004 C CA . SER A 1 576 ? 150.177 144.444 200.167 1.00 63.31 576 SER D CA 1
ATOM 9005 C C . SER A 1 576 ? 150.495 143.386 201.214 1.00 63.31 576 SER D C 1
ATOM 9006 O O . SER A 1 576 ? 150.991 142.300 200.886 1.00 63.31 576 SER D O 1
ATOM 9014 N N . PHE A 1 577 ? 150.211 143.675 202.484 1.00 64.95 577 PHE D N 1
ATOM 9015 C CA . PHE A 1 577 ? 150.472 142.682 203.516 1.00 64.95 577 PHE D CA 1
ATOM 9016 C C . PHE A 1 577 ? 149.591 141.455 203.332 1.00 64.95 577 PHE D C 1
ATOM 9017 O O . PHE A 1 577 ? 150.038 140.323 203.553 1.00 64.95 577 PHE D O 1
ATOM 9034 N N . ALA A 1 578 ? 148.336 141.657 202.932 1.00 64.32 578 ALA D N 1
ATOM 9035 C CA . ALA A 1 578 ? 147.446 140.525 202.706 1.00 64.32 578 ALA D CA 1
ATOM 9036 C C . ALA A 1 578 ? 147.979 139.631 201.594 1.00 64.32 578 ALA D C 1
ATOM 9037 O O . ALA A 1 578 ? 147.990 138.402 201.723 1.00 64.32 578 ALA D O 1
ATOM 9044 N N . ARG A 1 579 ? 148.440 140.231 200.495 1.00 62.74 579 ARG D N 1
ATOM 9045 C CA . ARG A 1 579 ? 148.990 139.423 199.412 1.00 62.74 579 ARG D CA 1
ATOM 9046 C C . ARG A 1 579 ? 150.279 138.739 199.842 1.00 62.74 579 ARG D C 1
ATOM 9047 O O . ARG A 1 579 ? 150.587 137.643 199.361 1.00 62.74 579 ARG D O 1
ATOM 9068 N N . ALA A 1 580 ? 151.041 139.363 200.739 1.00 63.69 580 ALA D N 1
ATOM 9069 C CA . ALA A 1 580 ? 152.196 138.679 201.308 1.00 63.69 580 ALA D CA 1
ATOM 9070 C C . ALA A 1 580 ? 151.762 137.465 202.115 1.00 63.69 580 ALA D C 1
ATOM 9071 O O . ALA A 1 580 ? 152.437 136.429 202.107 1.00 63.69 580 ALA D O 1
ATOM 9078 N N . LEU A 1 581 ? 150.638 137.576 202.824 1.00 65.94 581 LEU D N 1
ATOM 9079 C CA . LEU A 1 581 ? 150.109 136.436 203.562 1.00 65.94 581 LEU D CA 1
ATOM 9080 C C . LEU A 1 581 ? 149.304 135.503 202.668 1.00 65.94 581 LEU D C 1
ATOM 9081 O O . LEU A 1 581 ? 149.236 134.300 202.944 1.00 65.94 581 LEU D O 1
ATOM 9097 N N . ALA A 1 582 ? 148.695 136.025 201.601 1.00 64.41 582 ALA D N 1
ATOM 9098 C CA . ALA A 1 582 ? 147.981 135.160 200.668 1.00 64.41 582 ALA D CA 1
ATOM 9099 C C . ALA A 1 582 ? 148.898 134.063 200.149 1.00 64.41 582 ALA D C 1
ATOM 9100 O O . ALA A 1 582 ? 148.552 132.877 200.183 1.00 64.41 582 ALA D O 1
ATOM 9107 N N . PHE A 1 583 ? 150.074 134.443 199.666 1.00 62.82 583 PHE D N 1
ATOM 9108 C CA . PHE A 1 583 ? 151.154 133.484 199.524 1.00 62.82 583 PHE D CA 1
ATOM 9109 C C . PHE A 1 583 ? 151.579 133.034 200.914 1.00 62.82 583 PHE D C 1
ATOM 9110 O O . PHE A 1 583 ? 151.632 133.836 201.850 1.00 62.82 583 PHE D O 1
ATOM 9127 N N . ASP A 1 584 ? 151.863 131.742 201.057 1.00 65.66 584 ASP D N 1
ATOM 9128 C CA . ASP A 1 584 ? 152.276 131.202 202.344 1.00 65.66 584 ASP D CA 1
ATOM 9129 C C . ASP A 1 584 ? 153.770 130.912 202.298 1.00 65.66 584 ASP D C 1
ATOM 9130 O O . ASP A 1 584 ? 154.174 129.851 201.801 1.00 65.66 584 ASP D O 1
ATOM 9139 N N . PRO A 1 585 ? 154.625 131.802 202.793 1.00 64.13 585 PRO D N 1
ATOM 9140 C CA . PRO A 1 585 ? 156.068 131.586 202.680 1.00 64.13 585 PRO D CA 1
ATOM 9141 C C . PRO A 1 585 ? 156.656 130.862 203.879 1.00 64.13 585 PRO D C 1
ATOM 9142 O O . PRO A 1 585 ? 156.126 130.895 204.991 1.00 64.13 585 PRO D O 1
ATOM 9153 N N . ALA A 1 586 ? 157.794 130.193 203.675 1.00 66.20 586 ALA D N 1
ATOM 9154 C CA . ALA A 1 586 ? 158.523 129.527 204.777 1.00 66.20 586 ALA D CA 1
ATOM 9155 C C . ALA A 1 586 ? 159.141 130.617 205.657 1.00 66.20 586 ALA D C 1
ATOM 9156 O O . ALA A 1 586 ? 159.266 130.361 206.869 1.00 66.20 586 ALA D O 1
ATOM 9163 N N . ILE A 1 587 ? 159.530 131.771 205.089 1.00 65.47 587 ILE D N 1
ATOM 9164 C CA . ILE A 1 587 ? 160.052 132.894 205.855 1.00 65.47 587 ILE D CA 1
ATOM 9165 C C . ILE A 1 587 ? 159.294 134.138 205.421 1.00 65.47 587 ILE D C 1
ATOM 9166 O O . ILE A 1 587 ? 159.337 134.513 204.244 1.00 65.47 587 ILE D O 1
ATOM 9182 N N . LEU A 1 588 ? 158.619 134.785 206.365 1.00 65.98 588 LEU D N 1
ATOM 9183 C CA . LEU A 1 588 ? 157.839 135.990 206.095 1.00 65.98 588 LEU D CA 1
ATOM 9184 C C . LEU A 1 588 ? 158.673 137.202 206.492 1.00 65.98 588 LEU D C 1
ATOM 9185 O O . LEU A 1 588 ? 158.828 137.501 207.677 1.00 65.98 588 LEU D O 1
ATOM 9201 N N . ILE A 1 589 ? 159.201 137.902 205.503 1.00 65.15 589 ILE D N 1
ATOM 9202 C CA . ILE A 1 589 ? 159.956 139.125 205.741 1.00 65.15 589 ILE D CA 1
ATOM 9203 C C . ILE A 1 589 ? 159.007 140.307 205.631 1.00 65.15 589 ILE D C 1
ATOM 9204 O O . ILE A 1 589 ? 158.159 140.361 204.735 1.00 65.15 589 ILE D O 1
ATOM 9220 N N . LEU A 1 590 ? 159.170 141.302 206.502 1.00 65.50 590 LEU D N 1
ATOM 9221 C CA . LEU A 1 590 ? 158.301 142.507 206.506 1.00 65.50 590 LEU D CA 1
ATOM 9222 C C . LEU A 1 590 ? 159.194 143.742 206.574 1.00 65.50 590 LEU D C 1
ATOM 9223 O O . LEU A 1 590 ? 160.272 143.631 207.172 1.00 65.50 590 LEU D O 1
ATOM 9239 N N . ASP A 1 591 ? 158.754 144.846 205.953 1.00 66.19 591 ASP D N 1
ATOM 9240 C CA . ASP A 1 591 ? 159.514 146.123 205.918 1.00 66.19 591 ASP D CA 1
ATOM 9241 C C . ASP A 1 591 ? 158.563 147.252 206.339 1.00 66.19 591 ASP D C 1
ATOM 9242 O O . ASP A 1 591 ? 157.763 147.674 205.483 1.00 66.19 591 ASP D O 1
ATOM 9251 N N . GLN A 1 592 ? 158.600 147.706 207.601 1.00 67.35 592 GLN D N 1
ATOM 9252 C CA . GLN A 1 592 ? 157.726 148.782 208.138 1.00 67.35 592 GLN D CA 1
ATOM 9253 C C . GLN A 1 592 ? 156.317 148.492 207.665 1.00 67.35 592 GLN D C 1
ATOM 9254 O O . GLN A 1 592 ? 155.679 149.434 207.264 1.00 67.35 592 GLN D O 1
ATOM 9268 N N . ALA A 1 593 ? 155.899 147.237 207.729 1.00 66.72 593 ALA D N 1
ATOM 9269 C CA . ALA A 1 593 ? 154.594 146.739 207.317 1.00 66.72 593 ALA D CA 1
ATOM 9270 C C . ALA A 1 593 ? 153.429 147.422 208.014 1.00 66.72 593 ALA D C 1
ATOM 9271 O O . ALA A 1 593 ? 152.294 147.325 207.536 1.00 66.72 593 ALA D O 1
ATOM 9278 N N . THR A 1 594 ? 153.679 148.116 209.123 1.00 70.53 594 THR D N 1
ATOM 9279 C CA . THR A 1 594 ? 152.628 148.745 209.910 1.00 70.53 594 THR D CA 1
ATOM 9280 C C . THR A 1 594 ? 152.871 150.244 210.064 1.00 70.53 594 THR D C 1
ATOM 9281 O O . THR A 1 594 ? 152.482 150.847 211.066 1.00 70.53 594 THR D O 1
ATOM 9292 N N . ALA A 1 595 ? 153.517 150.860 209.072 1.00 65.95 595 ALA D N 1
ATOM 9293 C CA . ALA A 1 595 ? 153.826 152.283 209.155 1.00 65.95 595 ALA D CA 1
ATOM 9294 C C . ALA A 1 595 ? 152.595 153.135 208.867 1.00 65.95 595 ALA D C 1
ATOM 9295 O O . ALA A 1 595 ? 152.138 153.899 209.723 1.00 65.95 595 ALA D O 1
ATOM 9302 N N . HIS A 1 596 ? 152.042 153.017 207.660 1.00 67.06 596 HIS D N 1
ATOM 9303 C CA . HIS A 1 596 ? 150.894 153.825 207.268 1.00 67.06 596 HIS D CA 1
ATOM 9304 C C . HIS A 1 596 ? 149.568 153.224 207.708 1.00 67.06 596 HIS D C 1
ATOM 9305 O O . HIS A 1 596 ? 148.531 153.880 207.563 1.00 67.06 596 HIS D O 1
ATOM 9319 N N . ILE A 1 597 ? 149.576 152.003 208.235 1.00 68.76 597 ILE D N 1
ATOM 9320 C CA . ILE A 1 597 ? 148.376 151.378 208.776 1.00 68.76 597 ILE D CA 1
ATOM 9321 C C . ILE A 1 597 ? 148.565 151.271 210.281 1.00 68.76 597 ILE D C 1
ATOM 9322 O O . ILE A 1 597 ? 148.026 150.369 210.932 1.00 68.76 597 ILE D O 1
ATOM 9338 N N . ASP A 1 598 ? 149.332 152.205 210.844 1.00 71.56 598 ASP D N 1
ATOM 9339 C CA . ASP A 1 598 ? 149.683 152.142 212.255 1.00 71.56 598 ASP D CA 1
ATOM 9340 C C . ASP A 1 598 ? 148.478 152.281 213.167 1.00 71.56 598 ASP D C 1
ATOM 9341 O O . ASP A 1 598 ? 148.611 152.035 214.371 1.00 71.56 598 ASP D O 1
ATOM 9350 N N . THR A 1 599 ? 147.325 152.683 212.640 1.00 71.65 599 THR D N 1
ATOM 9351 C CA . THR A 1 599 ? 146.103 152.710 213.428 1.00 71.65 599 THR D CA 1
ATOM 9352 C C . THR A 1 599 ? 145.991 151.447 214.268 1.00 71.65 599 THR D C 1
ATOM 9353 O O . THR A 1 599 ? 145.955 150.332 213.740 1.00 71.65 599 THR D O 1
ATOM 9364 N N . GLU A 1 600 ? 145.957 151.625 215.588 1.00 76.63 600 GLU D N 1
ATOM 9365 C CA . GLU A 1 600 ? 146.126 150.498 216.492 1.00 76.63 600 GLU D CA 1
ATOM 9366 C C . GLU A 1 600 ? 144.910 149.585 216.529 1.00 76.63 600 GLU D C 1
ATOM 9367 O O . GLU A 1 600 ? 145.041 148.420 216.916 1.00 76.63 600 GLU D O 1
ATOM 9379 N N . THR A 1 601 ? 143.737 150.080 216.134 1.00 75.99 601 THR D N 1
ATOM 9380 C CA . THR A 1 601 ? 142.568 149.211 216.063 1.00 75.99 601 THR D CA 1
ATOM 9381 C C . THR A 1 601 ? 142.779 148.102 215.039 1.00 75.99 601 THR D C 1
ATOM 9382 O O . THR A 1 601 ? 142.396 146.950 215.273 1.00 75.99 601 THR D O 1
ATOM 9393 N N . GLU A 1 602 ? 143.387 148.430 213.899 1.00 72.78 602 GLU D N 1
ATOM 9394 C CA . GLU A 1 602 ? 143.708 147.431 212.887 1.00 72.78 602 GLU D CA 1
ATOM 9395 C C . GLU A 1 602 ? 145.122 146.883 213.018 1.00 72.78 602 GLU D C 1
ATOM 9396 O O . GLU A 1 602 ? 145.362 145.727 212.653 1.00 72.78 602 GLU D O 1
ATOM 9408 N N . ALA A 1 603 ? 146.067 147.675 213.530 1.00 72.31 603 ALA D N 1
ATOM 9409 C CA . ALA A 1 603 ? 147.418 147.165 213.723 1.00 72.31 603 ALA D CA 1
ATOM 9410 C C . ALA A 1 603 ? 147.473 146.095 214.802 1.00 72.31 603 ALA D C 1
ATOM 9411 O O . ALA A 1 603 ? 148.363 145.240 214.767 1.00 72.31 603 ALA D O 1
ATOM 9418 N N . VAL A 1 604 ? 146.513 146.137 215.728 1.00 74.49 604 VAL D N 1
ATOM 9419 C CA . VAL A 1 604 ? 146.426 145.134 216.823 1.00 74.49 604 VAL D CA 1
ATOM 9420 C C . VAL A 1 604 ? 145.681 143.911 216.296 1.00 74.49 604 VAL D C 1
ATOM 9421 O O . VAL A 1 604 ? 145.768 142.916 216.973 1.00 74.49 604 VAL D O 1
ATOM 9434 N N . ILE A 1 605 ? 144.975 143.988 215.160 1.00 71.95 605 ILE D N 1
ATOM 9435 C CA . ILE A 1 605 ? 144.165 142.884 214.657 1.00 71.95 605 ILE D CA 1
ATOM 9436 C C . ILE A 1 605 ? 145.165 142.118 213.806 1.00 71.95 605 ILE D C 1
ATOM 9437 O O . ILE A 1 605 ? 145.110 140.885 213.725 1.00 71.95 605 ILE D O 1
ATOM 9453 N N . GLN A 1 606 ? 146.098 142.825 213.168 1.00 70.97 606 GLN D N 1
ATOM 9454 C CA . GLN A 1 606 ? 147.163 142.167 212.427 1.00 70.97 606 GLN D CA 1
ATOM 9455 C C . GLN A 1 606 ? 148.148 141.433 213.324 1.00 70.97 606 GLN D C 1
ATOM 9456 O O . GLN A 1 606 ? 148.833 140.523 212.845 1.00 70.97 606 GLN D O 1
ATOM 9470 N N . LYS A 1 607 ? 148.230 141.782 214.605 1.00 72.58 607 LYS D N 1
ATOM 9471 C CA . LYS A 1 607 ? 149.136 141.108 215.521 1.00 72.58 607 LYS D CA 1
ATOM 9472 C C . LYS A 1 607 ? 148.408 140.297 216.580 1.00 72.58 607 LYS D C 1
ATOM 9473 O O . LYS A 1 607 ? 149.057 139.542 217.312 1.00 72.58 607 LYS D O 1
ATOM 9492 N N . ALA A 1 608 ? 147.087 140.432 216.680 1.00 73.22 608 ALA D N 1
ATOM 9493 C CA . ALA A 1 608 ? 146.278 139.662 217.614 1.00 73.22 608 ALA D CA 1
ATOM 9494 C C . ALA A 1 608 ? 145.443 138.599 216.918 1.00 73.22 608 ALA D C 1
ATOM 9495 O O . ALA A 1 608 ? 145.452 137.436 217.332 1.00 73.22 608 ALA D O 1
ATOM 9502 N N . LEU A 1 609 ? 144.716 138.970 215.866 1.00 72.68 609 LEU D N 1
ATOM 9503 C CA . LEU A 1 609 ? 143.930 138.011 215.105 1.00 72.68 609 LEU D CA 1
ATOM 9504 C C . LEU A 1 609 ? 144.707 137.405 213.946 1.00 72.68 609 LEU D C 1
ATOM 9505 O O . LEU A 1 609 ? 144.293 136.369 213.413 1.00 72.68 609 LEU D O 1
ATOM 9521 N N . ASP A 1 610 ? 145.813 138.023 213.551 1.00 71.21 610 ASP D N 1
ATOM 9522 C CA . ASP A 1 610 ? 146.687 137.543 212.489 1.00 71.21 610 ASP D CA 1
ATOM 9523 C C . ASP A 1 610 ? 148.069 137.239 213.047 1.00 71.21 610 ASP D C 1
ATOM 9524 O O . ASP A 1 610 ? 149.093 137.534 212.427 1.00 71.21 610 ASP D O 1
ATOM 9533 N N . VAL A 1 611 ? 148.105 136.644 214.239 1.00 73.05 611 VAL D N 1
ATOM 9534 C CA . VAL A 1 611 ? 149.373 136.411 214.914 1.00 73.05 611 VAL D CA 1
ATOM 9535 C C . VAL A 1 611 ? 150.297 135.615 214.005 1.00 73.05 611 VAL D C 1
ATOM 9536 O O . VAL A 1 611 ? 149.857 134.757 213.228 1.00 73.05 611 VAL D O 1
ATOM 9549 N N . VAL A 1 612 ? 151.594 135.913 214.092 1.00 72.41 612 VAL D N 1
ATOM 9550 C CA . VAL A 1 612 ? 152.576 135.214 213.270 1.00 72.41 612 VAL D CA 1
ATOM 9551 C C . VAL A 1 612 ? 152.532 133.718 213.545 1.00 72.41 612 VAL D C 1
ATOM 9552 O O . VAL A 1 612 ? 152.601 132.899 212.621 1.00 72.41 612 VAL D O 1
ATOM 9565 N N . LYS A 1 613 ? 152.439 133.339 214.819 1.00 73.10 613 LYS D N 1
ATOM 9566 C CA . LYS A 1 613 ? 152.374 131.936 215.209 1.00 73.10 613 LYS D CA 1
ATOM 9567 C C . LYS A 1 613 ? 153.658 131.226 214.805 1.00 73.10 613 LYS D C 1
ATOM 9568 O O . LYS A 1 613 ? 154.543 131.828 214.190 1.00 73.10 613 LYS D O 1
ATOM 9587 N N . GLN A 1 614 ? 153.768 129.943 215.141 1.00 73.85 614 GLN D N 1
ATOM 9588 C CA . GLN A 1 614 ? 154.958 129.181 214.794 1.00 73.85 614 GLN D CA 1
ATOM 9589 C C . GLN A 1 614 ? 154.971 128.738 213.338 1.00 73.85 614 GLN D C 1
ATOM 9590 O O . GLN A 1 614 ? 156.030 128.350 212.838 1.00 73.85 614 GLN D O 1
ATOM 9604 N N . GLY A 1 615 ? 153.836 128.804 212.642 1.00 72.29 615 GLY D N 1
ATOM 9605 C CA . GLY A 1 615 ? 153.777 128.315 211.276 1.00 72.29 615 GLY D CA 1
ATOM 9606 C C . GLY A 1 615 ? 154.689 129.051 210.319 1.00 72.29 615 GLY D C 1
ATOM 9607 O O . GLY A 1 615 ? 154.962 128.544 209.226 1.00 72.29 615 GLY D O 1
ATOM 9611 N N . ARG A 1 616 ? 155.168 130.234 210.699 1.00 69.72 616 ARG D N 1
ATOM 9612 C CA . ARG A 1 616 ? 156.034 131.037 209.852 1.00 69.72 616 ARG D CA 1
ATOM 9613 C C . ARG A 1 616 ? 157.277 131.453 210.624 1.00 69.72 616 ARG D C 1
ATOM 9614 O O . ARG A 1 616 ? 157.239 131.635 211.843 1.00 69.72 616 ARG D O 1
ATOM 9635 N N . THR A 1 617 ? 158.381 131.601 209.897 1.00 69.37 617 THR D N 1
ATOM 9636 C CA . THR A 1 617 ? 159.595 132.219 210.419 1.00 69.37 617 THR D CA 1
ATOM 9637 C C . THR A 1 617 ? 159.624 133.654 209.907 1.00 69.37 617 THR D C 1
ATOM 9638 O O . THR A 1 617 ? 159.945 133.896 208.740 1.00 69.37 617 THR D O 1
ATOM 9649 N N . THR A 1 618 ? 159.300 134.604 210.777 1.00 68.81 618 THR D N 1
ATOM 9650 C CA . THR A 1 618 ? 159.008 135.967 210.361 1.00 68.81 618 THR D CA 1
ATOM 9651 C C . THR A 1 618 ? 160.136 136.910 210.752 1.00 68.81 618 THR D C 1
ATOM 9652 O O . THR A 1 618 ? 160.702 136.804 211.844 1.00 68.81 618 THR D O 1
ATOM 9663 N N . PHE A 1 619 ? 160.550 137.840 209.862 1.00 67.76 619 PHE D N 1
ATOM 9664 C CA . PHE A 1 619 ? 161.568 138.914 210.120 1.00 67.76 619 PHE D CA 1
ATOM 9665 C C . PHE A 1 619 ? 160.849 140.264 210.270 1.00 67.76 619 PHE D C 1
ATOM 9666 O O . PHE A 1 619 ? 160.783 140.989 209.270 1.00 67.76 619 PHE D O 1
ATOM 9683 N N . VAL A 1 620 ? 160.259 140.598 211.427 1.00 69.31 620 VAL D N 1
ATOM 9684 C CA . VAL A 1 620 ? 159.426 141.822 211.656 1.00 69.31 620 VAL D CA 1
ATOM 9685 C C . VAL A 1 620 ? 160.334 143.054 211.785 1.00 69.31 620 VAL D C 1
ATOM 9686 O O . VAL A 1 620 ? 160.940 143.225 212.851 1.00 69.31 620 VAL D O 1
ATOM 9699 N N . ILE A 1 621 ? 160.443 143.881 210.739 1.00 30.00 621 ILE D N 1
ATOM 9700 C CA . ILE A 1 621 ? 161.208 145.171 210.762 1.00 30.00 621 ILE D CA 1
ATOM 9701 C C . ILE A 1 621 ? 160.235 146.319 211.058 1.00 30.00 621 ILE D C 1
ATOM 9702 O O . ILE A 1 621 ? 159.150 146.299 210.465 1.00 30.00 621 ILE D O 1
ATOM 9718 N N . ALA A 1 622 ? 160.579 147.251 211.966 1.00 70.01 622 ALA D N 1
ATOM 9719 C CA . ALA A 1 622 ? 159.707 148.399 212.316 1.00 70.01 622 ALA D CA 1
ATOM 9720 C C . ALA A 1 622 ? 160.457 149.438 213.156 1.00 70.01 622 ALA D C 1
ATOM 9721 O O . ALA A 1 622 ? 161.402 149.037 213.856 1.00 70.01 622 ALA D O 1
ATOM 9728 N N . HIS A 1 623 ? 160.048 150.711 213.098 1.00 71.53 623 HIS D N 1
ATOM 9729 C CA . HIS A 1 623 ? 160.621 151.787 213.890 1.00 71.53 623 HIS D CA 1
ATOM 9730 C C . HIS A 1 623 ? 159.820 152.057 215.154 1.00 71.53 623 HIS D C 1
ATOM 9731 O O . HIS A 1 623 ? 160.066 153.059 215.833 1.00 71.53 623 HIS D O 1
ATOM 9745 N N . ARG A 1 624 ? 158.871 151.185 215.484 1.00 72.52 624 ARG D N 1
ATOM 9746 C CA . ARG A 1 624 ? 158.047 151.316 216.675 1.00 72.52 624 ARG D CA 1
ATOM 9747 C C . ARG A 1 624 ? 158.232 150.080 217.542 1.00 72.52 624 ARG D C 1
ATOM 9748 O O . ARG A 1 624 ? 158.061 148.953 217.068 1.00 72.52 624 ARG D O 1
ATOM 9769 N N . LEU A 1 625 ? 158.574 150.297 218.813 1.00 74.05 625 LEU D N 1
ATOM 9770 C CA . LEU A 1 625 ? 158.884 149.191 219.709 1.00 74.05 625 LEU D CA 1
ATOM 9771 C C . LEU A 1 625 ? 157.659 148.347 220.042 1.00 74.05 625 LEU D C 1
ATOM 9772 O O . LEU A 1 625 ? 157.813 147.215 220.511 1.00 74.05 625 LEU D O 1
ATOM 9788 N N . SER A 1 626 ? 156.453 148.868 219.812 1.00 75.43 626 SER D N 1
ATOM 9789 C CA . SER A 1 626 ? 155.249 148.157 220.231 1.00 75.43 626 SER D CA 1
ATOM 9790 C C . SER A 1 626 ? 155.094 146.833 219.493 1.00 75.43 626 SER D C 1
ATOM 9791 O O . SER A 1 626 ? 154.713 145.821 220.093 1.00 75.43 626 SER D O 1
ATOM 9799 N N . THR A 1 627 ? 155.383 146.818 218.195 1.00 72.14 627 THR D N 1
ATOM 9800 C CA . THR A 1 627 ? 155.124 145.650 217.362 1.00 72.14 627 THR D CA 1
ATOM 9801 C C . THR A 1 627 ? 156.214 144.592 217.457 1.00 72.14 627 THR D C 1
ATOM 9802 O O . THR A 1 627 ? 156.120 143.571 216.767 1.00 72.14 627 THR D O 1
ATOM 9813 N N . ILE A 1 628 ? 157.302 144.883 218.172 1.00 71.29 628 ILE D N 1
ATOM 9814 C CA . ILE A 1 628 ? 158.436 143.929 218.347 1.00 71.29 628 ILE D CA 1
ATOM 9815 C C . ILE A 1 628 ? 158.672 143.635 219.838 1.00 71.29 628 ILE D C 1
ATOM 9816 O O . ILE A 1 628 ? 159.751 143.151 220.151 1.00 71.29 628 ILE D O 1
ATOM 9832 N N . ARG A 1 629 ? 157.697 143.859 220.726 1.00 73.35 629 ARG D N 1
ATOM 9833 C CA . ARG A 1 629 ? 157.915 143.608 222.145 1.00 73.35 629 ARG D CA 1
ATOM 9834 C C . ARG A 1 629 ? 158.018 142.117 222.439 1.00 73.35 629 ARG D C 1
ATOM 9835 O O . ARG A 1 629 ? 158.690 141.720 223.397 1.00 73.35 629 ARG D O 1
ATOM 9856 N N . ASN A 1 630 ? 157.369 141.281 221.631 1.00 70.77 630 ASN D N 1
ATOM 9857 C CA . ASN A 1 630 ? 157.335 139.841 221.845 1.00 70.77 630 ASN D CA 1
ATOM 9858 C C . ASN A 1 630 ? 158.373 139.089 221.024 1.00 70.77 630 ASN D C 1
ATOM 9859 O O . ASN A 1 630 ? 158.393 137.855 221.062 1.00 70.77 630 ASN D O 1
ATOM 9870 N N . ALA A 1 631 ? 159.223 139.789 220.279 1.00 70.42 631 ALA D N 1
ATOM 9871 C CA . ALA A 1 631 ? 160.267 139.123 219.515 1.00 70.42 631 ALA D CA 1
ATOM 9872 C C . ALA A 1 631 ? 161.265 138.455 220.450 1.00 70.42 631 ALA D C 1
ATOM 9873 O O . ALA A 1 631 ? 161.582 138.976 221.522 1.00 70.42 631 ALA D O 1
ATOM 9880 N N . ASP A 1 632 ? 161.757 137.292 220.040 1.00 70.89 632 ASP D N 1
ATOM 9881 C CA . ASP A 1 632 ? 162.732 136.543 220.820 1.00 70.89 632 ASP D CA 1
ATOM 9882 C C . ASP A 1 632 ? 164.167 136.807 220.386 1.00 70.89 632 ASP D C 1
ATOM 9883 O O . ASP A 1 632 ? 165.084 136.165 220.906 1.00 70.89 632 ASP D O 1
ATOM 9892 N N . GLN A 1 633 ? 164.384 137.724 219.446 1.00 72.37 633 GLN D N 1
ATOM 9893 C CA . GLN A 1 633 ? 165.732 138.117 219.048 1.00 72.37 633 GLN D CA 1
ATOM 9894 C C . GLN A 1 633 ? 165.666 139.524 218.478 1.00 72.37 633 GLN D C 1
ATOM 9895 O O . GLN A 1 633 ? 164.914 139.772 217.531 1.00 72.37 633 GLN D O 1
ATOM 9909 N N . ILE A 1 634 ? 166.447 140.438 219.051 1.00 72.95 634 ILE D N 1
ATOM 9910 C CA . ILE A 1 634 ? 166.459 141.841 218.655 1.00 72.95 634 ILE D CA 1
ATOM 9911 C C . ILE A 1 634 ? 167.888 142.229 218.302 1.00 72.95 634 ILE D C 1
ATOM 9912 O O . ILE A 1 634 ? 168.823 141.906 219.043 1.00 72.95 634 ILE D O 1
ATOM 9928 N N . LEU A 1 635 ? 168.053 142.917 217.175 1.00 72.05 635 LEU D N 1
ATOM 9929 C CA . LEU A 1 635 ? 169.354 143.353 216.693 1.00 72.05 635 LEU D CA 1
ATOM 9930 C C . LEU A 1 635 ? 169.393 144.873 216.590 1.00 72.05 635 LEU D C 1
ATOM 9931 O O . LEU A 1 635 ? 168.359 145.538 216.480 1.00 72.05 635 LEU D O 1
ATOM 9947 N N . VAL A 1 636 ? 170.609 145.415 216.626 1.00 72.94 636 VAL D N 1
ATOM 9948 C CA . VAL A 1 636 ? 170.835 146.850 216.568 1.00 72.94 636 VAL D CA 1
ATOM 9949 C C . VAL A 1 636 ? 171.499 147.264 215.260 1.00 72.94 636 VAL D C 1
ATOM 9950 O O . VAL A 1 636 ? 171.105 148.259 214.649 1.00 72.94 636 VAL D O 1
ATOM 9963 N N . LEU A 1 637 ? 172.448 146.458 214.775 1.00 72.53 637 LEU D N 1
ATOM 9964 C CA . LEU A 1 637 ? 173.178 146.699 213.497 1.00 72.53 637 LEU D CA 1
ATOM 9965 C C . LEU A 1 637 ? 173.533 148.182 213.289 1.00 72.53 637 LEU D C 1
ATOM 9966 O O . LEU A 1 637 ? 173.709 148.518 212.139 1.00 72.53 637 LEU D O 1
ATOM 9982 N N . ASP A 1 638 ? 173.772 149.008 214.321 1.00 73.76 638 ASP D N 1
ATOM 9983 C CA . ASP A 1 638 ? 174.021 150.430 214.120 1.00 73.76 638 ASP D CA 1
ATOM 9984 C C . ASP A 1 638 ? 175.292 150.642 213.308 1.00 73.76 638 ASP D C 1
ATOM 9985 O O . ASP A 1 638 ? 176.323 150.010 213.554 1.00 73.76 638 ASP D O 1
ATOM 9994 N N . LYS A 1 639 ? 175.211 151.539 212.326 1.00 74.12 639 LYS D N 1
ATOM 9995 C CA . LYS A 1 639 ? 176.342 151.853 211.454 1.00 74.12 639 LYS D CA 1
ATOM 9996 C C . LYS A 1 639 ? 176.845 150.615 210.719 1.00 74.12 639 LYS D C 1
ATOM 9997 O O . LYS A 1 639 ? 178.011 150.548 210.322 1.00 74.12 639 LYS D O 1
ATOM 10016 N N . GLY A 1 640 ? 175.975 149.626 210.528 1.00 71.75 640 GLY D N 1
ATOM 10017 C CA . GLY A 1 640 ? 176.372 148.383 209.899 1.00 71.75 640 GLY D CA 1
ATOM 10018 C C . GLY A 1 640 ? 177.012 147.373 210.822 1.00 71.75 640 GLY D C 1
ATOM 10019 O O . GLY A 1 640 ? 177.488 146.337 210.343 1.00 71.75 640 GLY D O 1
ATOM 10023 N N . GLU A 1 641 ? 177.048 147.639 212.126 1.00 73.27 641 GLU D N 1
ATOM 10024 C CA . GLU A 1 641 ? 177.621 146.733 213.110 1.00 73.27 641 GLU D CA 1
ATOM 10025 C C . GLU A 1 641 ? 176.596 146.465 214.201 1.00 73.27 641 GLU D C 1
ATOM 10026 O O . GLU A 1 641 ? 175.914 147.385 214.661 1.00 73.27 641 GLU D O 1
ATOM 10038 N N . ILE A 1 642 ? 176.495 145.206 214.617 1.00 72.21 642 ILE D N 1
ATOM 10039 C CA . ILE A 1 642 ? 175.508 144.811 215.614 1.00 72.21 642 ILE D CA 1
ATOM 10040 C C . ILE A 1 642 ? 175.995 145.211 217.000 1.00 72.21 642 ILE D C 1
ATOM 10041 O O . ILE A 1 642 ? 177.200 145.304 217.259 1.00 72.21 642 ILE D O 1
ATOM 10057 N N . VAL A 1 643 ? 175.043 145.460 217.903 1.00 73.47 643 VAL D N 1
ATOM 10058 C CA . VAL A 1 643 ? 175.329 145.883 219.268 1.00 73.47 643 VAL D CA 1
ATOM 10059 C C . VAL A 1 643 ? 174.719 144.929 220.288 1.00 73.47 643 VAL D C 1
ATOM 10060 O O . VAL A 1 643 ? 175.391 144.497 221.230 1.00 73.47 643 VAL D O 1
ATOM 10073 N N . GLU A 1 644 ? 173.442 144.589 220.119 1.00 74.15 644 GLU D N 1
ATOM 10074 C CA . GLU A 1 644 ? 172.709 143.773 221.078 1.00 74.15 644 GLU D CA 1
ATOM 10075 C C . GLU A 1 644 ? 172.112 142.555 220.388 1.00 74.15 644 GLU D C 1
ATOM 10076 O O . GLU A 1 644 ? 171.668 142.633 219.238 1.00 74.15 644 GLU D O 1
ATOM 10088 N N . ARG A 1 645 ? 172.102 141.429 221.104 1.00 72.95 645 ARG D N 1
ATOM 10089 C CA . ARG A 1 645 ? 171.523 140.187 220.613 1.00 72.95 645 ARG D CA 1
ATOM 10090 C C . ARG A 1 645 ? 170.433 139.635 221.522 1.00 72.95 645 ARG D C 1
ATOM 10091 O O . ARG A 1 645 ? 169.853 138.591 221.201 1.00 72.95 645 ARG D O 1
ATOM 10112 N N . GLY A 1 646 ? 170.137 140.295 222.636 1.00 72.56 646 GLY D N 1
ATOM 10113 C CA . GLY A 1 646 ? 169.194 139.781 223.603 1.00 72.56 646 GLY D CA 1
ATOM 10114 C C . GLY A 1 646 ? 167.755 139.991 223.178 1.00 72.56 646 GLY D C 1
ATOM 10115 O O . GLY A 1 646 ? 167.448 140.408 222.061 1.00 72.56 646 GLY D O 1
ATOM 10119 N N . ASN A 1 647 ? 166.855 139.678 224.103 1.00 71.64 647 ASN D N 1
ATOM 10120 C CA . ASN A 1 647 ? 165.425 139.805 223.889 1.00 71.64 647 ASN D CA 1
ATOM 10121 C C . ASN A 1 647 ? 164.937 141.140 224.449 1.00 71.64 647 ASN D C 1
ATOM 10122 O O . ASN A 1 647 ? 165.727 142.007 224.834 1.00 71.64 647 ASN D O 1
ATOM 10133 N N . HIS A 1 648 ? 163.614 141.311 224.497 1.00 73.81 648 HIS D N 1
ATOM 10134 C CA . HIS A 1 648 ? 163.040 142.557 224.993 1.00 73.81 648 HIS D CA 1
ATOM 10135 C C . HIS A 1 648 ? 163.474 142.835 226.426 1.00 73.81 648 HIS D C 1
ATOM 10136 O O . HIS A 1 648 ? 163.856 143.960 226.765 1.00 73.81 648 HIS D O 1
ATOM 10150 N N . GLU A 1 649 ? 163.422 141.818 227.286 1.00 73.93 649 GLU D N 1
ATOM 10151 C CA . GLU A 1 649 ? 163.763 142.017 228.689 1.00 73.93 649 GLU D CA 1
ATOM 10152 C C . GLU A 1 649 ? 165.260 142.150 228.929 1.00 73.93 649 GLU D C 1
ATOM 10153 O O . GLU A 1 649 ? 165.673 142.351 230.076 1.00 73.93 649 GLU D O 1
ATOM 10165 N N . GLU A 1 650 ? 166.077 141.999 227.893 1.00 73.87 650 GLU D N 1
ATOM 10166 C CA . GLU A 1 650 ? 167.553 142.099 228.011 1.00 73.87 650 GLU D CA 1
ATOM 10167 C C . GLU A 1 650 ? 167.893 143.566 227.706 1.00 73.87 650 GLU D C 1
ATOM 10168 O O . GLU A 1 650 ? 168.867 143.819 226.984 1.00 73.87 650 GLU D O 1
ATOM 10180 N N . LEU A 1 651 ? 167.166 144.543 228.247 1.00 30.00 651 LEU D N 1
ATOM 10181 C CA . LEU A 1 651 ? 167.368 145.982 227.924 1.00 30.00 651 LEU D CA 1
ATOM 10182 C C . LEU A 1 651 ? 168.170 146.669 229.030 1.00 30.00 651 LEU D C 1
ATOM 10183 O O . LEU A 1 651 ? 167.644 146.766 230.148 1.00 30.00 651 LEU D O 1
ATOM 10199 N N . MET A 1 652 ? 169.415 147.070 228.767 1.00 75.09 652 MET D N 1
ATOM 10200 C CA . MET A 1 652 ? 170.308 147.874 229.638 1.00 75.09 652 MET D CA 1
ATOM 10201 C C . MET A 1 652 ? 170.504 149.332 229.215 1.00 75.09 652 MET D C 1
ATOM 10202 O O . MET A 1 652 ? 170.025 150.199 229.974 1.00 75.09 652 MET D O 1
ATOM 10216 N N . ALA A 1 653 ? 171.110 149.607 228.055 1.00 75.60 653 ALA D N 1
ATOM 10217 C CA . ALA A 1 653 ? 171.533 150.953 227.691 1.00 75.60 653 ALA D CA 1
ATOM 10218 C C . ALA A 1 653 ? 170.926 151.505 226.406 1.00 75.60 653 ALA D C 1
ATOM 10219 O O . ALA A 1 653 ? 170.257 152.541 226.440 1.00 75.60 653 ALA D O 1
ATOM 10226 N N . LEU A 1 654 ? 171.131 150.842 225.268 1.00 74.65 654 LEU D N 1
ATOM 10227 C CA . LEU A 1 654 ? 170.795 151.450 223.983 1.00 74.65 654 LEU D CA 1
ATOM 10228 C C . LEU A 1 654 ? 169.301 151.363 223.684 1.00 74.65 654 LEU D C 1
ATOM 10229 O O . LEU A 1 654 ? 168.636 152.392 223.523 1.00 74.65 654 LEU D O 1
ATOM 10245 N N . GLU A 1 655 ? 168.757 150.146 223.601 1.00 75.22 655 GLU D N 1
ATOM 10246 C CA . GLU A 1 655 ? 167.332 150.016 223.323 1.00 75.22 655 GLU D CA 1
ATOM 10247 C C . GLU A 1 655 ? 166.485 150.634 224.424 1.00 75.22 655 GLU D C 1
ATOM 10248 O O . GLU A 1 655 ? 165.329 150.991 224.174 1.00 75.22 655 GLU D O 1
ATOM 10260 N N . GLY A 1 656 ? 167.024 150.755 225.638 1.00 74.89 656 GLY D N 1
ATOM 10261 C CA . GLY A 1 656 ? 166.279 151.416 226.694 1.00 74.89 656 GLY D CA 1
ATOM 10262 C C . GLY A 1 656 ? 165.917 152.840 226.327 1.00 74.89 656 GLY D C 1
ATOM 10263 O O . GLY A 1 656 ? 164.800 153.295 226.585 1.00 74.89 656 GLY D O 1
ATOM 10267 N N . GLN A 1 657 ? 166.854 153.558 225.704 1.00 75.40 657 GLN D N 1
ATOM 10268 C CA . GLN A 1 657 ? 166.576 154.924 225.276 1.00 75.40 657 GLN D CA 1
ATOM 10269 C C . GLN A 1 657 ? 165.423 154.955 224.282 1.00 75.40 657 GLN D C 1
ATOM 10270 O O . GLN A 1 657 ? 164.474 155.730 224.438 1.00 75.40 657 GLN D O 1
ATOM 10284 N N . TYR A 1 658 ? 165.483 154.104 223.257 1.00 75.10 658 TYR D N 1
ATOM 10285 C CA . TYR A 1 658 ? 164.439 154.103 222.240 1.00 75.10 658 TYR D CA 1
ATOM 10286 C C . TYR A 1 658 ? 163.090 153.734 222.839 1.00 75.10 658 TYR D C 1
ATOM 10287 O O . TYR A 1 658 ? 162.069 154.357 222.525 1.00 75.10 658 TYR D O 1
ATOM 10305 N N . TYR A 1 659 ? 163.066 152.719 223.703 1.00 75.59 659 TYR D N 1
ATOM 10306 C CA . TYR A 1 659 ? 161.808 152.290 224.302 1.00 75.59 659 TYR D CA 1
ATOM 10307 C C . TYR A 1 659 ? 161.222 153.376 225.194 1.00 75.59 659 TYR D C 1
ATOM 10308 O O . TYR A 1 659 ? 160.007 153.604 225.185 1.00 75.59 659 TYR D O 1
ATOM 10326 N N . GLN A 1 660 ? 162.068 154.059 225.968 1.00 75.18 660 GLN D N 1
ATOM 10327 C CA . GLN A 1 660 ? 161.564 155.042 226.920 1.00 75.18 660 GLN D CA 1
ATOM 10328 C C . GLN A 1 660 ? 160.848 156.188 226.216 1.00 75.18 660 GLN D C 1
ATOM 10329 O O . GLN A 1 660 ? 159.767 156.607 226.643 1.00 75.18 660 GLN D O 1
ATOM 10343 N N . MET A 1 661 ? 161.430 156.707 225.132 1.00 75.41 661 MET D N 1
ATOM 10344 C CA . MET A 1 661 ? 160.813 157.840 224.449 1.00 75.41 661 MET D CA 1
ATOM 10345 C C . MET A 1 661 ? 159.488 157.456 223.806 1.00 75.41 661 MET D C 1
ATOM 10346 O O . MET A 1 661 ? 158.582 158.291 223.715 1.00 75.41 661 MET D O 1
ATOM 10360 N N . TYR A 1 662 ? 159.352 156.207 223.356 1.00 75.89 662 TYR D N 1
ATOM 10361 C CA . TYR A 1 662 ? 158.098 155.783 222.744 1.00 75.89 662 TYR D CA 1
ATOM 10362 C C . TYR A 1 662 ? 156.926 155.904 223.710 1.00 75.89 662 TYR D C 1
ATOM 10363 O O . TYR A 1 662 ? 155.795 156.162 223.281 1.00 75.89 662 TYR D O 1
ATOM 10381 N N . GLU A 1 663 ? 157.165 155.722 225.004 1.00 75.64 663 GLU D N 1
ATOM 10382 C CA . GLU A 1 663 ? 156.096 155.827 225.989 1.00 75.64 663 GLU D CA 1
ATOM 10383 C C . GLU A 1 663 ? 156.150 157.169 226.710 1.00 75.64 663 GLU D C 1
ATOM 10384 O O . GLU A 1 663 ? 157.190 157.827 226.741 1.00 75.64 663 GLU D O 1
ATOM 10396 N N . SER B 2 25 ? 139.659 165.629 156.765 1.00 55.70 3 SER C N 1
ATOM 10397 C CA . SER B 2 25 ? 139.603 165.827 158.240 1.00 55.70 3 SER C CA 1
ATOM 10398 C C . SER B 2 25 ? 140.984 166.152 158.784 1.00 55.70 3 SER C C 1
ATOM 10399 O O . SER B 2 25 ? 141.162 167.130 159.508 1.00 55.70 3 SER C O 1
ATOM 10407 N N . VAL B 2 26 ? 141.965 165.320 158.432 1.00 54.73 4 VAL C N 1
ATOM 10408 C CA . VAL B 2 26 ? 143.343 165.598 158.820 1.00 54.73 4 VAL C CA 1
ATOM 10409 C C . VAL B 2 26 ? 143.804 166.922 158.230 1.00 54.73 4 VAL C C 1
ATOM 10410 O O . VAL B 2 26 ? 144.625 167.627 158.828 1.00 54.73 4 VAL C O 1
ATOM 10423 N N . LEU B 2 27 ? 143.292 167.281 157.052 1.00 56.38 5 LEU C N 1
ATOM 10424 C CA . LEU B 2 27 ? 143.583 168.591 156.483 1.00 56.38 5 LEU C CA 1
ATOM 10425 C C . LEU B 2 27 ? 142.834 169.694 157.220 1.00 56.38 5 LEU C C 1
ATOM 10426 O O . LEU B 2 27 ? 143.411 170.743 157.523 1.00 56.38 5 LEU C O 1
ATOM 10442 N N . LYS B 2 28 ? 141.551 169.475 157.519 1.00 55.50 6 LYS C N 1
ATOM 10443 C CA . LYS B 2 28 ? 140.790 170.453 158.286 1.00 55.50 6 LYS C CA 1
ATOM 10444 C C . LYS B 2 28 ? 141.299 170.581 159.714 1.00 55.50 6 LYS C C 1
ATOM 10445 O O . LYS B 2 28 ? 141.070 171.614 160.351 1.00 55.50 6 LYS C O 1
ATOM 10464 N N . LYS B 2 29 ? 141.975 169.556 160.231 1.00 54.36 7 LYS C N 1
ATOM 10465 C CA . LYS B 2 29 ? 142.545 169.612 161.570 1.00 54.36 7 LYS C CA 1
ATOM 10466 C C . LYS B 2 29 ? 143.934 170.233 161.589 1.00 54.36 7 LYS C C 1
ATOM 10467 O O . LYS B 2 29 ? 144.330 170.813 162.605 1.00 54.36 7 LYS C O 1
ATOM 10486 N N . LEU B 2 30 ? 144.634 170.189 160.474 1.00 53.95 8 LEU C N 1
ATOM 10487 C CA . LEU B 2 30 ? 146.031 170.664 160.456 1.00 53.95 8 LEU C CA 1
ATOM 10488 C C . LEU B 2 30 ? 146.053 172.008 159.723 1.00 53.95 8 LEU C C 1
ATOM 10489 O O . LEU B 2 30 ? 147.128 172.611 159.664 1.00 53.95 8 LEU C O 1
ATOM 10505 N N . GLY B 2 31 ? 144.926 172.519 159.225 1.00 56.08 9 GLY C N 1
ATOM 10506 C CA . GLY B 2 31 ? 144.934 173.761 158.470 1.00 56.08 9 GLY C CA 1
ATOM 10507 C C . GLY B 2 31 ? 145.387 174.955 159.289 1.00 56.08 9 GLY C C 1
ATOM 10508 O O . GLY B 2 31 ? 146.165 175.785 158.813 1.00 56.08 9 GLY C O 1
ATOM 10512 N N . TRP B 2 32 ? 144.913 175.056 160.534 1.00 53.11 10 TRP C N 1
ATOM 10513 C CA . TRP B 2 32 ? 145.240 176.219 161.354 1.00 53.11 10 TRP C CA 1
ATOM 10514 C C . TRP B 2 32 ? 146.743 176.426 161.454 1.00 53.11 10 TRP C C 1
ATOM 10515 O O . TRP B 2 32 ? 147.205 177.565 161.580 1.00 53.11 10 TRP C O 1
ATOM 10536 N N . PHE B 2 33 ? 147.521 175.345 161.404 1.00 51.17 11 PHE C N 1
ATOM 10537 C CA . PHE B 2 33 ? 148.969 175.485 161.315 1.00 51.17 11 PHE C CA 1
ATOM 10538 C C . PHE B 2 33 ? 149.360 176.203 160.032 1.00 51.17 11 PHE C C 1
ATOM 10539 O O . PHE B 2 33 ? 150.218 177.093 160.037 1.00 51.17 11 PHE C O 1
ATOM 10556 N N . PHE B 2 34 ? 148.735 175.821 158.917 1.00 56.58 12 PHE C N 1
ATOM 10557 C CA . PHE B 2 34 ? 149.063 176.427 157.632 1.00 56.58 12 PHE C CA 1
ATOM 10558 C C . PHE B 2 34 ? 148.553 177.859 157.550 1.00 56.58 12 PHE C C 1
ATOM 10559 O O . PHE B 2 34 ? 149.217 178.728 156.973 1.00 56.58 12 PHE C O 1
ATOM 10576 N N . LYS B 2 35 ? 147.379 178.131 158.123 1.00 55.75 13 LYS C N 1
ATOM 10577 C CA . LYS B 2 35 ? 146.905 179.508 158.182 1.00 55.75 13 LYS C CA 1
ATOM 10578 C C . LYS B 2 35 ? 147.854 180.375 158.999 1.00 55.75 13 LYS C C 1
ATOM 10579 O O . LYS B 2 35 ? 147.928 181.590 158.784 1.00 55.75 13 LYS C O 1
ATOM 10598 N N . ALA B 2 36 ? 148.578 179.776 159.945 1.00 53.42 14 ALA C N 1
ATOM 10599 C CA . ALA B 2 36 ? 149.553 180.534 160.719 1.00 53.42 14 ALA C CA 1
ATOM 10600 C C . ALA B 2 36 ? 150.814 180.807 159.913 1.00 53.42 14 ALA C C 1
ATOM 10601 O O . ALA B 2 36 ? 151.472 181.832 160.124 1.00 53.42 14 ALA C O 1
ATOM 10608 N N . TYR B 2 37 ? 151.168 179.909 158.994 1.00 53.09 15 TYR C N 1
ATOM 10609 C CA . TYR B 2 37 ? 152.346 180.056 158.139 1.00 53.09 15 TYR C CA 1
ATOM 10610 C C . TYR B 2 37 ? 151.876 179.885 156.699 1.00 53.09 15 TYR C C 1
ATOM 10611 O O . TYR B 2 37 ? 151.933 178.778 156.158 1.00 53.09 15 TYR C O 1
ATOM 10629 N N . TRP B 2 38 ? 151.412 180.972 156.079 1.00 52.48 16 TRP C N 1
ATOM 10630 C CA . TRP B 2 38 ? 151.018 180.952 154.675 1.00 52.48 16 TRP C CA 1
ATOM 10631 C C . TRP B 2 38 ? 151.915 181.863 153.847 1.00 52.48 16 TRP C C 1
ATOM 10632 O O . TRP B 2 38 ? 151.486 182.435 152.843 1.00 52.48 16 TRP C O 1
ATOM 10653 N N . LEU B 2 39 ? 153.179 181.941 154.274 1.00 55.52 17 LEU C N 1
ATOM 10654 C CA . LEU B 2 39 ? 154.240 182.638 153.514 1.00 55.52 17 LEU C CA 1
ATOM 10655 C C . LEU B 2 39 ? 155.249 181.555 153.123 1.00 55.52 17 LEU C C 1
ATOM 10656 O O . LEU B 2 39 ? 155.932 181.771 152.107 1.00 55.52 17 LEU C O 1
ATOM 10672 N N . ARG B 2 40 ? 155.328 180.432 153.866 1.00 53.75 18 ARG C N 1
ATOM 10673 C CA . ARG B 2 40 ? 156.311 179.387 153.631 1.00 53.75 18 ARG C CA 1
ATOM 10674 C C . ARG B 2 40 ? 155.820 178.313 152.673 1.00 53.75 18 ARG C C 1
ATOM 10675 O O . ARG B 2 40 ? 156.626 177.774 151.910 1.00 53.75 18 ARG C O 1
ATOM 10696 N N . TYR B 2 41 ? 154.524 177.985 152.682 1.00 55.59 19 TYR C N 1
ATOM 10697 C CA . TYR B 2 41 ? 154.013 176.988 151.750 1.00 55.59 19 TYR C CA 1
ATOM 10698 C C . TYR B 2 41 ? 153.433 177.601 150.484 1.00 55.59 19 TYR C C 1
ATOM 10699 O O . TYR B 2 41 ? 153.367 176.914 149.459 1.00 55.59 19 TYR C O 1
ATOM 10717 N N . THR B 2 42 ? 153.016 178.870 150.519 1.00 53.38 20 THR C N 1
ATOM 10718 C CA . THR B 2 42 ? 152.610 179.536 149.285 1.00 53.38 20 THR C CA 1
ATOM 10719 C C . THR B 2 42 ? 153.779 179.641 148.316 1.00 53.38 20 THR C C 1
ATOM 10720 O O . THR B 2 42 ? 153.621 179.409 147.112 1.00 53.38 20 THR C O 1
ATOM 10731 N N . ILE B 2 43 ? 154.962 179.992 148.822 1.00 53.49 21 ILE C N 1
ATOM 10732 C CA . ILE B 2 43 ? 156.149 180.007 147.974 1.00 53.49 21 ILE C CA 1
ATOM 10733 C C . ILE B 2 43 ? 156.453 178.606 147.472 1.00 53.49 21 ILE C C 1
ATOM 10734 O O . ILE B 2 43 ? 157.018 178.433 146.385 1.00 53.49 21 ILE C O 1
ATOM 10750 N N . ALA B 2 44 ? 156.055 177.573 148.201 1.00 52.99 22 ALA C N 1
ATOM 10751 C CA . ALA B 2 44 ? 156.474 176.195 147.828 1.00 52.99 22 ALA C CA 1
ATOM 10752 C C . ALA B 2 44 ? 155.486 175.565 146.855 1.00 52.99 22 ALA C C 1
ATOM 10753 O O . ALA B 2 44 ? 155.906 174.689 146.151 1.00 52.99 22 ALA C O 1
ATOM 10760 N N . ILE B 2 45 ? 154.237 176.028 146.785 1.00 52.40 23 ILE C N 1
ATOM 10761 C CA . ILE B 2 45 ? 153.326 175.498 145.775 1.00 52.40 23 ILE C CA 1
ATOM 10762 C C . ILE B 2 45 ? 153.695 176.021 144.389 1.00 52.40 23 ILE C C 1
ATOM 10763 O O . ILE B 2 45 ? 153.711 175.267 143.406 1.00 52.40 23 ILE C O 1
ATOM 10779 N N . VAL B 2 46 ? 154.006 177.312 144.283 1.00 52.18 24 VAL C N 1
ATOM 10780 C CA . VAL B 2 46 ? 154.441 177.855 143.003 1.00 52.18 24 VAL C CA 1
ATOM 10781 C C . VAL B 2 46 ? 155.713 177.152 142.556 1.00 52.18 24 VAL C C 1
ATOM 10782 O O . VAL B 2 46 ? 155.898 176.843 141.369 1.00 52.18 24 VAL C O 1
ATOM 10795 N N . LEU B 2 47 ? 156.599 176.870 143.508 1.00 51.72 25 LEU C N 1
ATOM 10796 C CA . LEU B 2 47 ? 157.858 176.218 143.183 1.00 51.72 25 LEU C CA 1
ATOM 10797 C C . LEU B 2 47 ? 157.612 174.819 142.626 1.00 51.72 25 LEU C C 1
ATOM 10798 O O . LEU B 2 47 ? 158.256 174.407 141.648 1.00 51.72 25 LEU C O 1
ATOM 10814 N N . LEU B 2 48 ? 156.675 174.075 143.226 1.00 52.51 26 LEU C N 1
ATOM 10815 C CA . LEU B 2 48 ? 156.400 172.732 142.726 1.00 52.51 26 LEU C CA 1
ATOM 10816 C C . LEU B 2 48 ? 155.747 172.788 141.348 1.00 52.51 26 LEU C C 1
ATOM 10817 O O . LEU B 2 48 ? 156.058 171.965 140.480 1.00 52.51 26 LEU C O 1
ATOM 10833 N N . LEU B 2 49 ? 154.850 173.754 141.116 1.00 52.10 27 LEU C N 1
ATOM 10834 C CA . LEU B 2 49 ? 154.299 173.908 139.769 1.00 52.10 27 LEU C CA 1
ATOM 10835 C C . LEU B 2 49 ? 155.415 174.117 138.755 1.00 52.10 27 LEU C C 1
ATOM 10836 O O . LEU B 2 49 ? 155.435 173.488 137.685 1.00 52.10 27 LEU C O 1
ATOM 10852 N N . ALA B 2 50 ? 156.353 175.006 139.078 1.00 51.36 28 ALA C N 1
ATOM 10853 C CA . ALA B 2 50 ? 157.447 175.284 138.157 1.00 51.36 28 ALA C CA 1
ATOM 10854 C C . ALA B 2 50 ? 158.245 174.020 137.859 1.00 51.36 28 ALA C C 1
ATOM 10855 O O . ALA B 2 50 ? 158.493 173.689 136.689 1.00 51.36 28 ALA C O 1
ATOM 10862 N N . VAL B 2 51 ? 158.537 173.200 138.891 1.00 51.49 29 VAL C N 1
ATOM 10863 C CA . VAL B 2 51 ? 159.494 172.068 138.695 1.00 51.49 29 VAL C CA 1
ATOM 10864 C C . VAL B 2 51 ? 158.751 170.957 137.992 1.00 51.49 29 VAL C C 1
ATOM 10865 O O . VAL B 2 51 ? 159.406 170.184 137.300 1.00 51.49 29 VAL C O 1
ATOM 10878 N N . ASN B 2 52 ? 157.441 170.901 138.138 1.00 52.60 30 ASN C N 1
ATOM 10879 C CA . ASN B 2 52 ? 156.670 169.903 137.406 1.00 52.60 30 ASN C CA 1
ATOM 10880 C C . ASN B 2 52 ? 156.576 170.249 135.924 1.00 52.60 30 ASN C C 1
ATOM 10881 O O . ASN B 2 52 ? 156.794 169.387 135.068 1.00 52.60 30 ASN C O 1
ATOM 10892 N N . VAL B 2 53 ? 156.268 171.506 135.592 1.00 52.33 31 VAL C N 1
ATOM 10893 C CA . VAL B 2 53 ? 156.137 171.850 134.174 1.00 52.33 31 VAL C CA 1
ATOM 10894 C C . VAL B 2 53 ? 157.478 171.698 133.457 1.00 52.33 31 VAL C C 1
ATOM 10895 O O . VAL B 2 53 ? 157.551 171.169 132.330 1.00 52.33 31 VAL C O 1
ATOM 10908 N N . ILE B 2 54 ? 158.561 172.157 134.091 1.00 52.12 32 ILE C N 1
ATOM 10909 C CA . ILE B 2 54 ? 159.852 172.119 133.411 1.00 52.12 32 ILE C CA 1
ATOM 10910 C C . ILE B 2 54 ? 160.307 170.675 133.219 1.00 52.12 32 ILE C C 1
ATOM 10911 O O . ILE B 2 54 ? 160.910 170.333 132.194 1.00 52.12 32 ILE C O 1
ATOM 10927 N N . GLU B 2 55 ? 160.016 169.802 134.187 1.00 52.41 33 GLU C N 1
ATOM 10928 C CA . GLU B 2 55 ? 160.318 168.382 134.058 1.00 52.41 33 GLU C CA 1
ATOM 10929 C C . GLU B 2 55 ? 159.310 167.641 133.189 1.00 52.41 33 GLU C C 1
ATOM 10930 O O . GLU B 2 55 ? 159.534 166.469 132.867 1.00 52.41 33 GLU C O 1
ATOM 10942 N N . MET B 2 56 ? 158.287 168.298 132.630 1.00 51.13 34 MET C N 1
ATOM 10943 C CA . MET B 2 56 ? 157.181 167.663 131.863 1.00 51.13 34 MET C CA 1
ATOM 10944 C C . MET B 2 56 ? 157.311 168.061 130.418 1.00 51.13 34 MET C C 1
ATOM 10945 O O . MET B 2 56 ? 156.602 167.571 129.554 1.00 51.13 34 MET C O 1
ATOM 10959 N N . PHE B 2 57 ? 158.126 169.024 130.181 1.00 50.21 35 PHE C N 1
ATOM 10960 C CA . PHE B 2 57 ? 158.482 169.241 128.777 1.00 50.21 35 PHE C CA 1
ATOM 10961 C C . PHE B 2 57 ? 159.232 168.071 128.126 1.00 50.21 35 PHE C C 1
ATOM 10962 O O . PHE B 2 57 ? 158.972 167.785 126.939 1.00 50.21 35 PHE C O 1
ATOM 10979 N N . PRO B 2 58 ? 160.166 167.395 128.796 1.00 50.17 36 PRO C N 1
ATOM 10980 C CA . PRO B 2 58 ? 161.026 166.399 128.123 1.00 50.17 36 PRO C CA 1
ATOM 10981 C C . PRO B 2 58 ? 160.247 165.284 127.445 1.00 50.17 36 PRO C C 1
ATOM 10982 O O . PRO B 2 58 ? 160.715 164.739 126.439 1.00 50.17 36 PRO C O 1
ATOM 10993 N N . PRO B 2 59 ? 159.100 164.859 127.978 1.00 49.11 37 PRO C N 1
ATOM 10994 C CA . PRO B 2 59 ? 158.294 163.869 127.246 1.00 49.11 37 PRO C CA 1
ATOM 10995 C C . PRO B 2 59 ? 157.987 164.264 125.807 1.00 49.11 37 PRO C C 1
ATOM 10996 O O . PRO B 2 59 ? 158.304 163.527 124.865 1.00 49.11 37 PRO C O 1
ATOM 11007 N N . LYS B 2 60 ? 157.354 165.424 125.630 1.00 48.00 38 LYS C N 1
ATOM 11008 C CA . LYS B 2 60 ? 157.048 165.898 124.286 1.00 48.00 38 LYS C CA 1
ATOM 11009 C C . LYS B 2 60 ? 158.323 166.159 123.496 1.00 48.00 38 LYS C C 1
ATOM 11010 O O . LYS B 2 60 ? 158.368 165.928 122.281 1.00 48.00 38 LYS C O 1
ATOM 11029 N N . LEU B 2 61 ? 159.379 166.630 124.163 1.00 50.30 39 LEU C N 1
ATOM 11030 C CA . LEU B 2 61 ? 160.637 166.822 123.447 1.00 50.30 39 LEU C CA 1
ATOM 11031 C C . LEU B 2 61 ? 161.145 165.504 122.873 1.00 50.30 39 LEU C C 1
ATOM 11032 O O . LEU B 2 61 ? 161.596 165.449 121.724 1.00 50.30 39 LEU C O 1
ATOM 11048 N N . LEU B 2 62 ? 161.070 164.429 123.659 1.00 50.96 40 LEU C N 1
ATOM 11049 C CA . LEU B 2 62 ? 161.497 163.113 123.192 1.00 50.96 40 LEU C CA 1
ATOM 11050 C C . LEU B 2 62 ? 160.609 162.610 122.064 1.00 50.96 40 LEU C C 1
ATOM 11051 O O . LEU B 2 62 ? 161.097 162.011 121.099 1.00 50.96 40 LEU C O 1
ATOM 11067 N N . GLY B 2 63 ? 159.298 162.811 122.183 1.00 49.36 41 GLY C N 1
ATOM 11068 C CA . GLY B 2 63 ? 158.413 162.421 121.097 1.00 49.36 41 GLY C CA 1
ATOM 11069 C C . GLY B 2 63 ? 158.792 163.099 119.796 1.00 49.36 41 GLY C C 1
ATOM 11070 O O . GLY B 2 63 ? 158.885 162.459 118.743 1.00 49.36 41 GLY C O 1
ATOM 11074 N N . ASN B 2 64 ? 159.041 164.408 119.859 1.00 49.55 42 ASN C N 1
ATOM 11075 C CA . ASN B 2 64 ? 159.459 165.141 118.669 1.00 49.55 42 ASN C CA 1
ATOM 11076 C C . ASN B 2 64 ? 160.792 164.623 118.141 1.00 49.55 42 ASN C C 1
ATOM 11077 O O . ASN B 2 64 ? 160.965 164.453 116.928 1.00 49.55 42 ASN C O 1
ATOM 11088 N N . ALA B 2 65 ? 161.746 164.364 119.038 1.00 52.28 43 ALA C N 1
ATOM 11089 C CA . ALA B 2 65 ? 163.063 163.903 118.608 1.00 52.28 43 ALA C CA 1
ATOM 11090 C C . ALA B 2 65 ? 162.973 162.562 117.896 1.00 52.28 43 ALA C C 1
ATOM 11091 O O . ALA B 2 65 ? 163.633 162.347 116.873 1.00 52.28 43 ALA C O 1
ATOM 11098 N N . ILE B 2 66 ? 162.165 161.641 118.421 1.00 52.00 44 ILE C N 1
ATOM 11099 C CA . ILE B 2 66 ? 162.062 160.332 117.786 1.00 52.00 44 ILE C CA 1
ATOM 11100 C C . ILE B 2 66 ? 161.278 160.425 116.483 1.00 52.00 44 ILE C C 1
ATOM 11101 O O . ILE B 2 66 ? 161.569 159.694 115.529 1.00 52.00 44 ILE C O 1
ATOM 11117 N N . ASP B 2 67 ? 160.281 161.314 116.404 1.00 51.81 45 ASP C N 1
ATOM 11118 C CA . ASP B 2 67 ? 159.631 161.544 115.117 1.00 51.81 45 ASP C CA 1
ATOM 11119 C C . ASP B 2 67 ? 160.638 162.028 114.084 1.00 51.81 45 ASP C C 1
ATOM 11120 O O . ASP B 2 67 ? 160.624 161.580 112.932 1.00 51.81 45 ASP C O 1
ATOM 11129 N N . ASP B 2 68 ? 161.520 162.945 114.479 1.00 56.76 46 ASP C N 1
ATOM 11130 C CA . ASP B 2 68 ? 162.556 163.412 113.564 1.00 56.76 46 ASP C CA 1
ATOM 11131 C C . ASP B 2 68 ? 163.495 162.277 113.175 1.00 56.76 46 ASP C C 1
ATOM 11132 O O . ASP B 2 68 ? 163.897 162.162 112.011 1.00 56.76 46 ASP C O 1
ATOM 11141 N N . MET B 2 69 ? 163.859 161.431 114.139 1.00 57.74 47 MET C N 1
ATOM 11142 C CA . MET B 2 69 ? 164.737 160.303 113.845 1.00 57.74 47 MET C CA 1
ATOM 11143 C C . MET B 2 69 ? 164.102 159.360 112.832 1.00 57.74 47 MET C C 1
ATOM 11144 O O . MET B 2 69 ? 164.773 158.879 111.911 1.00 57.74 47 MET C O 1
ATOM 11158 N N . LYS B 2 70 ? 162.807 159.077 112.988 1.00 60.44 48 LYS C N 1
ATOM 11159 C CA . LYS B 2 70 ? 162.134 158.166 112.069 1.00 60.44 48 LYS C CA 1
ATOM 11160 C C . LYS B 2 70 ? 162.121 158.722 110.651 1.00 60.44 48 LYS C C 1
ATOM 11161 O O . LYS B 2 70 ? 162.354 157.987 109.685 1.00 60.44 48 LYS C O 1
ATOM 11180 N N . ALA B 2 71 ? 161.855 160.020 110.506 1.00 60.29 49 ALA C N 1
ATOM 11181 C CA . ALA B 2 71 ? 161.825 160.641 109.189 1.00 60.29 49 ALA C CA 1
ATOM 11182 C C . ALA B 2 71 ? 163.215 160.848 108.604 1.00 60.29 49 ALA C C 1
ATOM 11183 O O . ALA B 2 71 ? 163.323 161.261 107.445 1.00 60.29 49 ALA C O 1
ATOM 11190 N N . GLY B 2 72 ? 164.271 160.580 109.368 1.00 60.57 50 GLY C N 1
ATOM 11191 C CA . GLY B 2 72 ? 165.620 160.795 108.891 1.00 60.57 50 GLY C CA 1
ATOM 11192 C C . GLY B 2 72 ? 166.101 162.223 108.980 1.00 60.57 50 GLY C C 1
ATOM 11193 O O . GLY B 2 72 ? 167.192 162.524 108.483 1.00 60.57 50 GLY C O 1
ATOM 11197 N N . ALA B 2 73 ? 165.327 163.110 109.600 1.00 60.22 51 ALA C N 1
ATOM 11198 C CA . ALA B 2 73 ? 165.696 164.511 109.738 1.00 60.22 51 ALA C CA 1
ATOM 11199 C C . ALA B 2 73 ? 166.500 164.790 111.001 1.00 60.22 51 ALA C C 1
ATOM 11200 O O . ALA B 2 73 ? 166.839 165.950 111.257 1.00 60.22 51 ALA C O 1
ATOM 11207 N N . PHE B 2 74 ? 166.811 163.765 111.794 1.00 59.33 52 PHE C N 1
ATOM 11208 C CA . PHE B 2 74 ? 167.608 163.957 112.998 1.00 59.33 52 PHE C CA 1
ATOM 11209 C C . PHE B 2 74 ? 168.965 164.538 112.633 1.00 59.33 52 PHE C C 1
ATOM 11210 O O . PHE B 2 74 ? 169.794 163.861 112.016 1.00 59.33 52 PHE C O 1
ATOM 11227 N N . THR B 2 75 ? 169.201 165.786 113.018 1.00 60.60 53 THR C N 1
ATOM 11228 C CA . THR B 2 75 ? 170.417 166.506 112.681 1.00 60.60 53 THR C CA 1
ATOM 11229 C C . THR B 2 75 ? 171.264 166.720 113.927 1.00 60.60 53 THR C C 1
ATOM 11230 O O . THR B 2 75 ? 170.790 166.600 115.059 1.00 60.60 53 THR C O 1
ATOM 11241 N N . ALA B 2 76 ? 172.540 167.034 113.700 1.00 60.94 54 ALA C N 1
ATOM 11242 C CA . ALA B 2 76 ? 173.480 167.165 114.809 1.00 60.94 54 ALA C CA 1
ATOM 11243 C C . ALA B 2 76 ? 173.058 168.274 115.766 1.00 60.94 54 ALA C C 1
ATOM 11244 O O . ALA B 2 76 ? 173.036 168.080 116.987 1.00 60.94 54 ALA C O 1
ATOM 11251 N N . GLU B 2 77 ? 172.713 169.448 115.230 1.00 62.34 55 GLU C N 1
ATOM 11252 C CA . GLU B 2 77 ? 172.371 170.569 116.099 1.00 62.34 55 GLU C CA 1
ATOM 11253 C C . GLU B 2 77 ? 171.140 170.263 116.941 1.00 62.34 55 GLU C C 1
ATOM 11254 O O . GLU B 2 77 ? 171.019 170.759 118.067 1.00 62.34 55 GLU C O 1
ATOM 11266 N N . GLY B 2 78 ? 170.220 169.453 116.416 1.00 60.35 56 GLY C N 1
ATOM 11267 C CA . GLY B 2 78 ? 169.075 169.045 117.210 1.00 60.35 56 GLY C CA 1
ATOM 11268 C C . GLY B 2 78 ? 169.481 168.236 118.425 1.00 60.35 56 GLY C C 1
ATOM 11269 O O . GLY B 2 78 ? 168.917 168.397 119.508 1.00 60.35 56 GLY C O 1
ATOM 11273 N N . LEU B 2 79 ? 170.470 167.355 118.261 1.00 59.24 57 LEU C N 1
ATOM 11274 C CA . LEU B 2 79 ? 170.981 166.606 119.403 1.00 59.24 57 LEU C CA 1
ATOM 11275 C C . LEU B 2 79 ? 171.551 167.542 120.459 1.00 59.24 57 LEU C C 1
ATOM 11276 O O . LEU B 2 79 ? 171.304 167.361 121.657 1.00 59.24 57 LEU C O 1
ATOM 11292 N N . LEU B 2 80 ? 172.328 168.542 120.036 1.00 58.12 58 LEU C N 1
ATOM 11293 C CA . LEU B 2 80 ? 172.896 169.485 120.993 1.00 58.12 58 LEU C CA 1
ATOM 11294 C C . LEU B 2 80 ? 171.800 170.261 121.706 1.00 58.12 58 LEU C C 1
ATOM 11295 O O . LEU B 2 80 ? 171.854 170.446 122.926 1.00 58.12 58 LEU C O 1
ATOM 11311 N N . PHE B 2 81 ? 170.791 170.716 120.961 1.00 56.76 59 PHE C N 1
ATOM 11312 C CA . PHE B 2 81 ? 169.685 171.440 121.576 1.00 56.76 59 PHE C CA 1
ATOM 11313 C C . PHE B 2 81 ? 168.960 170.561 122.587 1.00 56.76 59 PHE C C 1
ATOM 11314 O O . PHE B 2 81 ? 168.638 171.009 123.695 1.00 56.76 59 PHE C O 1
ATOM 11331 N N . TYR B 2 82 ? 168.723 169.297 122.232 1.00 57.03 60 TYR C N 1
ATOM 11332 C CA . TYR B 2 82 ? 168.038 168.377 123.135 1.00 57.03 60 TYR C CA 1
ATOM 11333 C C . TYR B 2 82 ? 168.842 168.147 124.408 1.00 57.03 60 TYR C C 1
ATOM 11334 O O . TYR B 2 82 ? 168.296 168.201 125.515 1.00 57.03 60 TYR C O 1
ATOM 11352 N N . ILE B 2 83 ? 170.144 167.881 124.276 1.00 57.61 61 ILE C N 1
ATOM 11353 C CA . ILE B 2 83 ? 170.939 167.582 125.463 1.00 57.61 61 ILE C CA 1
ATOM 11354 C C . ILE B 2 83 ? 171.084 168.823 126.333 1.00 57.61 61 ILE C C 1
ATOM 11355 O O . ILE B 2 83 ? 171.066 168.736 127.566 1.00 57.61 61 ILE C O 1
ATOM 11371 N N . GLY B 2 84 ? 171.226 169.997 125.716 1.00 54.98 62 GLY C N 1
ATOM 11372 C CA . GLY B 2 84 ? 171.286 171.217 126.498 1.00 54.98 62 GLY C CA 1
ATOM 11373 C C . GLY B 2 84 ? 170.003 171.471 127.260 1.00 54.98 62 GLY C C 1
ATOM 11374 O O . GLY B 2 84 ? 170.031 171.816 128.445 1.00 54.98 62 GLY C O 1
ATOM 11378 N N . ILE B 2 85 ? 168.860 171.297 126.596 1.00 53.02 63 ILE C N 1
ATOM 11379 C CA . ILE B 2 85 ? 167.584 171.479 127.277 1.00 53.02 63 ILE C CA 1
ATOM 11380 C C . ILE B 2 85 ? 167.451 170.481 128.417 1.00 53.02 63 ILE C C 1
ATOM 11381 O O . ILE B 2 85 ? 167.011 170.833 129.516 1.00 53.02 63 ILE C O 1
ATOM 11397 N N . PHE B 2 86 ? 167.834 169.224 128.181 1.00 54.16 64 PHE C N 1
ATOM 11398 C CA . PHE B 2 86 ? 167.740 168.215 129.231 1.00 54.16 64 PHE C CA 1
ATOM 11399 C C . PHE B 2 86 ? 168.609 168.583 130.425 1.00 54.16 64 PHE C C 1
ATOM 11400 O O . PHE B 2 86 ? 168.166 168.499 131.575 1.00 54.16 64 PHE C O 1
ATOM 11417 N N . PHE B 2 87 ? 169.851 169.000 130.177 1.00 53.19 65 PHE C N 1
ATOM 11418 C CA . PHE B 2 87 ? 170.745 169.329 131.283 1.00 53.19 65 PHE C CA 1
ATOM 11419 C C . PHE B 2 87 ? 170.233 170.529 132.070 1.00 53.19 65 PHE C C 1
ATOM 11420 O O . PHE B 2 87 ? 170.221 170.516 133.309 1.00 53.19 65 PHE C O 1
ATOM 11437 N N . VAL B 2 88 ? 169.826 171.589 131.370 1.00 52.61 66 VAL C N 1
ATOM 11438 C CA . VAL B 2 88 ? 169.358 172.783 132.065 1.00 52.61 66 VAL C CA 1
ATOM 11439 C C . VAL B 2 88 ? 168.082 172.480 132.836 1.00 52.61 66 VAL C C 1
ATOM 11440 O O . VAL B 2 88 ? 167.894 172.952 133.964 1.00 52.61 66 VAL C O 1
ATOM 11453 N N . LEU B 2 89 ? 167.191 171.678 132.251 1.00 51.97 67 LEU C N 1
ATOM 11454 C CA . LEU B 2 89 ? 165.974 171.289 132.950 1.00 51.97 67 LEU C CA 1
ATOM 11455 C C . LEU B 2 89 ? 166.298 170.484 134.200 1.00 51.97 67 LEU C C 1
ATOM 11456 O O . LEU B 2 89 ? 165.684 170.682 135.256 1.00 51.97 67 LEU C O 1
ATOM 11472 N N . THR B 2 90 ? 167.263 169.568 134.097 1.00 52.35 68 THR C N 1
ATOM 11473 C CA . THR B 2 90 ? 167.654 168.765 135.247 1.00 52.35 68 THR C CA 1
ATOM 11474 C C . THR B 2 90 ? 168.211 169.639 136.362 1.00 52.35 68 THR C C 1
ATOM 11475 O O . THR B 2 90 ? 167.865 169.455 137.533 1.00 52.35 68 THR C O 1
ATOM 11486 N N . ALA B 2 91 ? 169.073 170.598 136.021 1.00 51.75 69 ALA C N 1
ATOM 11487 C CA . ALA B 2 91 ? 169.622 171.481 137.048 1.00 51.75 69 ALA C CA 1
ATOM 11488 C C . ALA B 2 91 ? 168.527 172.330 137.688 1.00 51.75 69 ALA C C 1
ATOM 11489 O O . ALA B 2 91 ? 168.489 172.501 138.920 1.00 51.75 69 ALA C O 1
ATOM 11496 N N . ALA B 2 92 ? 167.628 172.871 136.865 1.00 50.93 70 ALA C N 1
ATOM 11497 C CA . ALA B 2 92 ? 166.550 173.695 137.391 1.00 50.93 70 ALA C CA 1
ATOM 11498 C C . ALA B 2 92 ? 165.692 172.903 138.362 1.00 50.93 70 ALA C C 1
ATOM 11499 O O . ALA B 2 92 ? 165.409 173.364 139.473 1.00 50.93 70 ALA C O 1
ATOM 11506 N N . VAL B 2 93 ? 165.263 171.704 137.963 1.00 51.41 71 VAL C N 1
ATOM 11507 C CA . VAL B 2 93 ? 164.437 170.901 138.859 1.00 51.41 71 VAL C CA 1
ATOM 11508 C C . VAL B 2 93 ? 165.220 170.542 140.113 1.00 51.41 71 VAL C C 1
ATOM 11509 O O . VAL B 2 93 ? 164.698 170.628 141.228 1.00 51.41 71 VAL C O 1
ATOM 11522 N N . TYR B 2 94 ? 166.487 170.155 139.956 1.00 52.34 72 TYR C N 1
ATOM 11523 C CA . TYR B 2 94 ? 167.328 169.845 141.103 1.00 52.34 72 TYR C CA 1
ATOM 11524 C C . TYR B 2 94 ? 167.218 170.928 142.165 1.00 52.34 72 TYR C C 1
ATOM 11525 O O . TYR B 2 94 ? 166.731 170.687 143.276 1.00 52.34 72 TYR C O 1
ATOM 11543 N N . ILE B 2 95 ? 167.623 172.149 141.817 1.00 51.23 73 ILE C N 1
ATOM 11544 C CA . ILE B 2 95 ? 167.696 173.212 142.821 1.00 51.23 73 ILE C CA 1
ATOM 11545 C C . ILE B 2 95 ? 166.296 173.615 143.287 1.00 51.23 73 ILE C C 1
ATOM 11546 O O . ILE B 2 95 ? 166.028 173.755 144.495 1.00 51.23 73 ILE C O 1
ATOM 11562 N N . MET B 2 96 ? 165.385 173.816 142.338 1.00 50.41 74 MET C N 1
ATOM 11563 C CA . MET B 2 96 ? 164.097 174.415 142.628 1.00 50.41 74 MET C CA 1
ATOM 11564 C C . MET B 2 96 ? 163.119 173.427 143.249 1.00 50.41 74 MET C C 1
ATOM 11565 O O . MET B 2 96 ? 162.028 173.833 143.655 1.00 50.41 74 MET C O 1
ATOM 11579 N N . SER B 2 97 ? 163.485 172.148 143.341 1.00 51.67 75 SER C N 1
ATOM 11580 C CA . SER B 2 97 ? 162.782 171.197 144.187 1.00 51.67 75 SER C CA 1
ATOM 11581 C C . SER B 2 97 ? 163.536 170.891 145.474 1.00 51.67 75 SER C C 1
ATOM 11582 O O . SER B 2 97 ? 162.905 170.497 146.460 1.00 51.67 75 SER C O 1
ATOM 11590 N N . TYR B 2 98 ? 164.832 171.188 145.526 1.00 51.25 76 TYR C N 1
ATOM 11591 C CA . TYR B 2 98 ? 165.618 171.128 146.768 1.00 51.25 76 TYR C CA 1
ATOM 11592 C C . TYR B 2 98 ? 165.037 172.152 147.721 1.00 51.25 76 TYR C C 1
ATOM 11593 O O . TYR B 2 98 ? 165.063 171.894 148.882 1.00 51.25 76 TYR C O 1
ATOM 11611 N N . PHE B 2 99 ? 164.644 173.310 147.216 1.00 50.65 77 PHE C N 1
ATOM 11612 C CA . PHE B 2 99 ? 164.066 174.323 148.095 1.00 50.65 77 PHE C CA 1
ATOM 11613 C C . PHE B 2 99 ? 162.716 173.869 148.646 1.00 50.65 77 PHE C C 1
ATOM 11614 O O . PHE B 2 99 ? 162.427 174.049 149.836 1.00 50.65 77 PHE C O 1
ATOM 11631 N N . TRP B 2 100 ? 161.884 173.313 147.799 1.00 52.51 78 TRP C N 1
ATOM 11632 C CA . TRP B 2 100 ? 160.563 172.738 148.161 1.00 52.51 78 TRP C CA 1
ATOM 11633 C C . TRP B 2 100 ? 160.643 171.590 149.177 1.00 52.51 78 TRP C C 1
ATOM 11634 O O . TRP B 2 100 ? 159.717 171.445 149.975 1.00 52.51 78 TRP C O 1
ATOM 11655 N N . MET B 2 101 ? 161.656 170.732 149.068 1.00 51.31 79 MET C N 1
ATOM 11656 C CA . MET B 2 101 ? 161.894 169.680 150.048 1.00 51.31 79 MET C CA 1
ATOM 11657 C C . MET B 2 101 ? 162.264 170.283 151.392 1.00 51.31 79 MET C C 1
ATOM 11658 O O . MET B 2 101 ? 161.683 169.935 152.430 1.00 51.31 79 MET C O 1
ATOM 11672 N N . HIS B 2 102 ? 163.237 171.195 151.388 1.00 49.18 80 HIS C N 1
ATOM 11673 C CA . HIS B 2 102 ? 163.687 171.800 152.634 1.00 49.18 80 HIS C CA 1
ATOM 11674 C C . HIS B 2 102 ? 162.533 172.488 153.348 1.00 49.18 80 HIS C C 1
ATOM 11675 O O . HIS B 2 102 ? 162.303 172.265 154.544 1.00 49.18 80 HIS C O 1
ATOM 11689 N N . GLN B 2 103 ? 161.777 173.313 152.622 1.00 52.02 81 GLN C N 1
ATOM 11690 C CA . GLN B 2 103 ? 160.708 174.073 153.257 1.00 52.02 81 GLN C CA 1
ATOM 11691 C C . GLN B 2 103 ? 159.692 173.148 153.913 1.00 52.02 81 GLN C C 1
ATOM 11692 O O . GLN B 2 103 ? 159.329 173.334 155.082 1.00 52.02 81 GLN C O 1
ATOM 11706 N N . LEU B 2 104 ? 159.222 172.136 153.181 1.00 50.83 82 LEU C N 1
ATOM 11707 C CA . LEU B 2 104 ? 158.121 171.339 153.713 1.00 50.83 82 LEU C CA 1
ATOM 11708 C C . LEU B 2 104 ? 158.594 170.429 154.847 1.00 50.83 82 LEU C C 1
ATOM 11709 O O . LEU B 2 104 ? 157.891 170.258 155.857 1.00 50.83 82 LEU C O 1
ATOM 11725 N N . PHE B 2 105 ? 159.797 169.860 154.720 1.00 49.14 83 PHE C N 1
ATOM 11726 C CA . PHE B 2 105 ? 160.326 169.024 155.788 1.00 49.14 83 PHE C CA 1
ATOM 11727 C C . PHE B 2 105 ? 160.703 169.831 157.023 1.00 49.14 83 PHE C C 1
ATOM 11728 O O . PHE B 2 105 ? 160.814 169.254 158.109 1.00 49.14 83 PHE C O 1
ATOM 11745 N N . GLY B 2 106 ? 160.916 171.141 156.891 1.00 46.96 84 GLY C N 1
ATOM 11746 C CA . GLY B 2 106 ? 161.106 171.976 158.063 1.00 46.96 84 GLY C CA 1
ATOM 11747 C C . GLY B 2 106 ? 159.786 172.344 158.712 1.00 46.96 84 GLY C C 1
ATOM 11748 O O . GLY B 2 106 ? 159.677 172.429 159.944 1.00 46.96 84 GLY C O 1
ATOM 11752 N N . GLY B 2 107 ? 158.771 172.569 157.877 1.00 47.35 85 GLY C N 1
ATOM 11753 C CA . GLY B 2 107 ? 157.446 172.834 158.410 1.00 47.35 85 GLY C CA 1
ATOM 11754 C C . GLY B 2 107 ? 156.925 171.680 159.243 1.00 47.35 85 GLY C C 1
ATOM 11755 O O . GLY B 2 107 ? 156.285 171.885 160.279 1.00 47.35 85 GLY C O 1
ATOM 11759 N N . ALA B 2 108 ? 157.191 170.448 158.802 1.00 48.33 86 ALA C N 1
ATOM 11760 C CA . ALA B 2 108 ? 156.773 169.290 159.591 1.00 48.33 86 ALA C CA 1
ATOM 11761 C C . ALA B 2 108 ? 157.438 169.285 160.967 1.00 48.33 86 ALA C C 1
ATOM 11762 O O . ALA B 2 108 ? 156.777 169.044 161.990 1.00 48.33 86 ALA C O 1
ATOM 11769 N N . ASN B 2 109 ? 158.746 169.551 161.012 1.00 45.64 87 ASN C N 1
ATOM 11770 C CA . ASN B 2 109 ? 159.452 169.594 162.287 1.00 45.64 87 ASN C CA 1
ATOM 11771 C C . ASN B 2 109 ? 158.855 170.650 163.203 1.00 45.64 87 ASN C C 1
ATOM 11772 O O . ASN B 2 109 ? 158.657 170.411 164.404 1.00 45.64 87 ASN C O 1
ATOM 11783 N N . LEU B 2 110 ? 158.581 171.834 162.655 1.00 48.30 88 LEU C N 1
ATOM 11784 C CA . LEU B 2 110 ? 158.006 172.899 163.467 1.00 48.30 88 LEU C CA 1
ATOM 11785 C C . LEU B 2 110 ? 156.644 172.494 164.013 1.00 48.30 88 LEU C C 1
ATOM 11786 O O . LEU B 2 110 ? 156.336 172.748 165.184 1.00 48.30 88 LEU C O 1
ATOM 11802 N N . MET B 2 111 ? 155.812 171.869 163.176 1.00 49.56 89 MET C N 1
ATOM 11803 C CA . MET B 2 111 ? 154.512 171.391 163.639 1.00 49.56 89 MET C CA 1
ATOM 11804 C C . MET B 2 111 ? 154.673 170.454 164.825 1.00 49.56 89 MET C C 1
ATOM 11805 O O . MET B 2 111 ? 153.986 170.593 165.845 1.00 49.56 89 MET C O 1
ATOM 11819 N N . GLU B 2 112 ? 155.583 169.488 164.703 1.00 47.91 90 GLU C N 1
ATOM 11820 C CA . GLU B 2 112 ? 155.778 168.520 165.776 1.00 47.91 90 GLU C CA 1
ATOM 11821 C C . GLU B 2 112 ? 156.213 169.209 167.062 1.00 47.91 90 GLU C C 1
ATOM 11822 O O . GLU B 2 112 ? 155.698 168.912 168.148 1.00 47.91 90 GLU C O 1
ATOM 11834 N N . LYS B 2 113 ? 157.167 170.135 166.959 1.00 46.00 91 LYS C N 1
ATOM 11835 C CA . LYS B 2 113 ? 157.678 170.806 168.152 1.00 46.00 91 LYS C CA 1
ATOM 11836 C C . LYS B 2 113 ? 156.586 171.618 168.841 1.00 46.00 91 LYS C C 1
ATOM 11837 O O . LYS B 2 113 ? 156.431 171.563 170.070 1.00 46.00 91 LYS C O 1
ATOM 11856 N N . ILE B 2 114 ? 155.812 172.382 168.067 1.00 47.55 92 ILE C N 1
ATOM 11857 C CA . ILE B 2 114 ? 154.787 173.217 168.688 1.00 47.55 92 ILE C CA 1
ATOM 11858 C C . ILE B 2 114 ? 153.696 172.351 169.301 1.00 47.55 92 ILE C C 1
ATOM 11859 O O . ILE B 2 114 ? 153.159 172.673 170.369 1.00 47.55 92 ILE C O 1
ATOM 11875 N N . LEU B 2 115 ? 153.350 171.238 168.649 1.00 47.16 93 LEU C N 1
ATOM 11876 C CA . LEU B 2 115 ? 152.353 170.346 169.229 1.00 47.16 93 LEU C CA 1
ATOM 11877 C C . LEU B 2 115 ? 152.850 169.737 170.532 1.00 47.16 93 LEU C C 1
ATOM 11878 O O . LEU B 2 115 ? 152.084 169.604 171.490 1.00 47.16 93 LEU C O 1
ATOM 11894 N N . ARG B 2 116 ? 154.126 169.355 170.588 1.00 47.39 94 ARG C N 1
ATOM 11895 C CA . ARG B 2 116 ? 154.664 168.811 171.830 1.00 47.39 94 ARG C CA 1
ATOM 11896 C C . ARG B 2 116 ? 154.594 169.843 172.950 1.00 47.39 94 ARG C C 1
ATOM 11897 O O . ARG B 2 116 ? 154.224 169.523 174.094 1.00 47.39 94 ARG C O 1
ATOM 11918 N N . THR B 2 117 ? 154.953 171.091 172.637 1.00 47.24 95 THR C N 1
ATOM 11919 C CA . THR B 2 117 ? 154.897 172.142 173.646 1.00 47.24 95 THR C CA 1
ATOM 11920 C C . THR B 2 117 ? 153.471 172.346 174.139 1.00 47.24 95 THR C C 1
ATOM 11921 O O . THR B 2 117 ? 153.228 172.434 175.347 1.00 47.24 95 THR C O 1
ATOM 11932 N N . LYS B 2 118 ? 152.509 172.408 173.218 1.00 47.14 96 LYS C N 1
ATOM 11933 C CA . LYS B 2 118 ? 151.119 172.543 173.640 1.00 47.14 96 LYS C CA 1
ATOM 11934 C C . LYS B 2 118 ? 150.699 171.363 174.506 1.00 47.14 96 LYS C C 1
ATOM 11935 O O . LYS B 2 118 ? 149.970 171.529 175.494 1.00 47.14 96 LYS C O 1
ATOM 11954 N N . LEU B 2 119 ? 151.142 170.158 174.146 1.00 49.50 97 LEU C N 1
ATOM 11955 C CA . LEU B 2 119 ? 150.683 168.968 174.848 1.00 49.50 97 LEU C CA 1
ATOM 11956 C C . LEU B 2 119 ? 151.142 168.982 176.298 1.00 49.50 97 LEU C C 1
ATOM 11957 O O . LEU B 2 119 ? 150.347 168.718 177.208 1.00 49.50 97 LEU C O 1
ATOM 11973 N N . MET B 2 120 ? 152.404 169.367 176.528 1.00 51.54 98 MET C N 1
ATOM 11974 C CA . MET B 2 120 ? 152.984 169.441 177.897 1.00 51.54 98 MET C CA 1
ATOM 11975 C C . MET B 2 120 ? 152.421 170.664 178.624 1.00 51.54 98 MET C C 1
ATOM 11976 O O . MET B 2 120 ? 152.386 170.616 179.861 1.00 51.54 98 MET C O 1
ATOM 11990 N N . GLY B 2 121 ? 152.033 171.734 177.917 1.00 50.94 99 GLY C N 1
ATOM 11991 C CA . GLY B 2 121 ? 151.399 172.884 178.524 1.00 50.94 99 GLY C CA 1
ATOM 11992 C C . GLY B 2 121 ? 150.011 172.558 179.021 1.00 50.94 99 GLY C C 1
ATOM 11993 O O . GLY B 2 121 ? 149.519 173.181 179.964 1.00 50.94 99 GLY C O 1
ATOM 11997 N N . HIS B 2 122 ? 149.369 171.557 178.408 1.00 51.78 100 HIS C N 1
ATOM 11998 C CA . HIS B 2 122 ? 148.005 171.124 178.813 1.00 51.78 100 HIS C CA 1
ATOM 11999 C C . HIS B 2 122 ? 148.124 170.047 179.891 1.00 51.78 100 HIS C C 1
ATOM 12000 O O . HIS B 2 122 ? 147.250 170.025 180.784 1.00 51.78 100 HIS C O 1
ATOM 12014 N N . LEU B 2 123 ? 149.133 169.170 179.818 1.00 53.02 101 LEU C N 1
ATOM 12015 C CA . LEU B 2 123 ? 149.357 168.187 180.878 1.00 53.02 101 LEU C CA 1
ATOM 12016 C C . LEU B 2 123 ? 149.570 168.872 182.221 1.00 53.02 101 LEU C C 1
ATOM 12017 O O . LEU B 2 123 ? 148.976 168.479 183.232 1.00 53.02 101 LEU C O 1
ATOM 12033 N N . LEU B 2 124 ? 150.408 169.902 182.249 1.00 53.99 102 LEU C N 1
ATOM 12034 C CA . LEU B 2 124 ? 150.545 170.751 183.423 1.00 53.99 102 LEU C CA 1
ATOM 12035 C C . LEU B 2 124 ? 149.292 171.602 183.606 1.00 53.99 102 LEU C C 1
ATOM 12036 O O . LEU B 2 124 ? 148.358 171.557 182.802 1.00 53.99 102 LEU C O 1
ATOM 12052 N N . THR B 2 125 ? 149.266 172.400 184.681 1.00 57.09 103 THR C N 1
ATOM 12053 C CA . THR B 2 125 ? 148.139 173.319 185.007 1.00 57.09 103 THR C CA 1
ATOM 12054 C C . THR B 2 125 ? 146.808 172.559 184.999 1.00 57.09 103 THR C C 1
ATOM 12055 O O . THR B 2 125 ? 145.784 173.226 184.770 1.00 57.09 103 THR C O 1
ATOM 12066 N N . MET B 2 126 ? 146.810 171.231 185.249 1.00 60.57 104 MET C N 1
ATOM 12067 C CA . MET B 2 126 ? 145.595 170.356 185.249 1.00 60.57 104 MET C CA 1
ATOM 12068 C C . MET B 2 126 ? 145.567 169.520 186.535 1.00 60.57 104 MET C C 1
ATOM 12069 O O . MET B 2 126 ? 146.517 168.791 186.744 1.00 60.57 104 MET C O 1
ATOM 12083 N N . SER B 2 127 ? 144.474 169.470 187.293 1.00 63.46 105 SER C N 1
ATOM 12084 C CA . SER B 2 127 ? 144.394 168.878 188.620 1.00 63.46 105 SER C CA 1
ATOM 12085 C C . SER B 2 127 ? 144.464 167.360 188.533 1.00 63.46 105 SER C C 1
ATOM 12086 O O . SER B 2 127 ? 144.260 166.770 187.477 1.00 63.46 105 SER C O 1
ATOM 12094 N N . PRO B 2 128 ? 144.778 166.662 189.652 1.00 61.57 106 PRO C N 1
ATOM 12095 C CA . PRO B 2 128 ? 144.945 165.194 189.646 1.00 61.57 106 PRO C CA 1
ATOM 12096 C C . PRO B 2 128 ? 143.744 164.305 189.266 1.00 61.57 106 PRO C C 1
ATOM 12097 O O . PRO B 2 128 ? 143.992 163.155 188.959 1.00 61.57 106 PRO C O 1
ATOM 12108 N N . PRO B 2 129 ? 142.468 164.755 189.318 1.00 61.01 107 PRO C N 1
ATOM 12109 C CA . PRO B 2 129 ? 141.338 163.915 188.907 1.00 61.01 107 PRO C CA 1
ATOM 12110 C C . PRO B 2 129 ? 141.327 163.417 187.451 1.00 61.01 107 PRO C C 1
ATOM 12111 O O . PRO B 2 129 ? 140.358 162.761 187.114 1.00 61.01 107 PRO C O 1
ATOM 12122 N N . PHE B 2 130 ? 142.317 163.765 186.614 1.00 59.32 108 PHE C N 1
ATOM 12123 C CA . PHE B 2 130 ? 142.388 163.383 185.173 1.00 59.32 108 PHE C CA 1
ATOM 12124 C C . PHE B 2 130 ? 143.354 162.209 185.004 1.00 59.32 108 PHE C C 1
ATOM 12125 O O . PHE B 2 130 ? 143.138 161.458 184.052 1.00 59.32 108 PHE C O 1
ATOM 12142 N N . TYR B 2 131 ? 144.389 162.086 185.833 1.00 58.32 109 TYR C N 1
ATOM 12143 C CA . TYR B 2 131 ? 145.399 161.015 185.874 1.00 58.32 109 TYR C CA 1
ATOM 12144 C C . TYR B 2 131 ? 144.749 159.683 186.300 1.00 58.32 109 TYR C C 1
ATOM 12145 O O . TYR B 2 131 ? 145.378 158.669 185.990 1.00 58.32 109 TYR C O 1
ATOM 12163 N N . GLU B 2 132 ? 143.616 159.625 187.007 1.00 61.92 110 GLU C N 1
ATOM 12164 C CA . GLU B 2 132 ? 142.828 158.429 187.257 1.00 61.92 110 GLU C CA 1
ATOM 12165 C C . GLU B 2 132 ? 142.073 158.001 186.008 1.00 61.92 110 GLU C C 1
ATOM 12166 O O . GLU B 2 132 ? 141.809 156.807 185.822 1.00 61.92 110 GLU C O 1
ATOM 12178 N N . LYS B 2 133 ? 141.724 158.953 185.144 1.00 58.19 111 LYS C N 1
ATOM 12179 C CA . LYS B 2 133 ? 141.061 158.664 183.882 1.00 58.19 111 LYS C CA 1
ATOM 12180 C C . LYS B 2 133 ? 142.020 158.611 182.700 1.00 58.19 111 LYS C C 1
ATOM 12181 O O . LYS B 2 133 ? 141.597 158.240 181.601 1.00 58.19 111 LYS C O 1
ATOM 12200 N N . ASN B 2 134 ? 143.289 158.970 182.892 1.00 56.49 112 ASN C N 1
ATOM 12201 C CA . ASN B 2 134 ? 144.265 159.010 181.812 1.00 56.49 112 ASN C CA 1
ATOM 12202 C C . ASN B 2 134 ? 145.558 158.345 182.259 1.00 56.49 112 ASN C C 1
ATOM 12203 O O . ASN B 2 134 ? 146.044 158.590 183.365 1.00 56.49 112 ASN C O 1
ATOM 12214 N N . ARG B 2 135 ? 146.118 157.519 181.383 1.00 59.34 113 ARG C N 1
ATOM 12215 C CA . ARG B 2 135 ? 147.262 156.696 181.734 1.00 59.34 113 ARG C CA 1
ATOM 12216 C C . ARG B 2 135 ? 148.587 157.424 181.533 1.00 59.34 113 ARG C C 1
ATOM 12217 O O . ARG B 2 135 ? 148.709 158.357 180.737 1.00 59.34 113 ARG C O 1
ATOM 12238 N N . THR B 2 136 ? 149.592 156.970 182.286 1.00 54.57 114 THR C N 1
ATOM 12239 C CA . THR B 2 136 ? 150.936 157.519 182.192 1.00 54.57 114 THR C CA 1
ATOM 12240 C C . THR B 2 136 ? 151.705 156.976 180.998 1.00 54.57 114 THR C C 1
ATOM 12241 O O . THR B 2 136 ? 152.629 157.640 180.519 1.00 54.57 114 THR C O 1
ATOM 12252 N N . GLY B 2 137 ? 151.351 155.791 180.511 1.00 52.88 115 GLY C N 1
ATOM 12253 C CA . GLY B 2 137 ? 151.964 155.256 179.314 1.00 52.88 115 GLY C CA 1
ATOM 12254 C C . GLY B 2 137 ? 151.176 155.648 178.085 1.00 52.88 115 GLY C C 1
ATOM 12255 O O . GLY B 2 137 ? 151.746 155.848 177.010 1.00 52.88 115 GLY C O 1
ATOM 12259 N N . ASP B 2 138 ? 149.855 155.761 178.235 1.00 52.60 116 ASP C N 1
ATOM 12260 C CA . ASP B 2 138 ? 149.037 156.280 177.146 1.00 52.60 116 ASP C CA 1
ATOM 12261 C C . ASP B 2 138 ? 149.396 157.728 176.850 1.00 52.60 116 ASP C C 1
ATOM 12262 O O . ASP B 2 138 ? 149.454 158.131 175.686 1.00 52.60 116 ASP C O 1
ATOM 12271 N N . LEU B 2 139 ? 149.640 158.528 177.891 1.00 52.60 117 LEU C N 1
ATOM 12272 C CA . LEU B 2 139 ? 150.022 159.921 177.677 1.00 52.60 117 LEU C CA 1
ATOM 12273 C C . LEU B 2 139 ? 151.470 160.040 177.211 1.00 52.60 117 LEU C C 1
ATOM 12274 O O . LEU B 2 139 ? 151.785 160.872 176.352 1.00 52.60 117 LEU C O 1
ATOM 12290 N N . MET B 2 140 ? 152.365 159.216 177.755 1.00 51.32 118 MET C N 1
ATOM 12291 C CA . MET B 2 140 ? 153.753 159.245 177.305 1.00 51.32 118 MET C CA 1
ATOM 12292 C C . MET B 2 140 ? 153.848 158.908 175.820 1.00 51.32 118 MET C C 1
ATOM 12293 O O . MET B 2 140 ? 154.540 159.595 175.051 1.00 51.32 118 MET C O 1
ATOM 12307 N N . ALA B 2 141 ? 153.146 157.857 175.396 1.00 49.76 119 ALA C N 1
ATOM 12308 C CA . ALA B 2 141 ? 153.105 157.522 173.980 1.00 49.76 119 ALA C CA 1
ATOM 12309 C C . ALA B 2 141 ? 152.365 158.589 173.190 1.00 49.76 119 ALA C C 1
ATOM 12310 O O . ALA B 2 141 ? 152.800 158.966 172.100 1.00 49.76 119 ALA C O 1
ATOM 12317 N N . ARG B 2 142 ? 151.263 159.103 173.737 1.00 47.79 120 ARG C N 1
ATOM 12318 C CA . ARG B 2 142 ? 150.489 160.130 173.057 1.00 47.79 120 ARG C CA 1
ATOM 12319 C C . ARG B 2 142 ? 151.315 161.376 172.812 1.00 47.79 120 ARG C C 1
ATOM 12320 O O . ARG B 2 142 ? 150.971 162.178 171.940 1.00 47.79 120 ARG C O 1
ATOM 12341 N N . GLY B 2 143 ? 152.362 161.584 173.597 1.00 47.02 121 GLY C N 1
ATOM 12342 C CA . GLY B 2 143 ? 153.361 162.561 173.228 1.00 47.02 121 GLY C CA 1
ATOM 12343 C C . GLY B 2 143 ? 154.280 162.031 172.148 1.00 47.02 121 GLY C C 1
ATOM 12344 O O . GLY B 2 143 ? 154.154 162.404 170.977 1.00 47.02 121 GLY C O 1
ATOM 12348 N N . THR B 2 144 ? 155.142 161.080 172.510 1.00 48.57 122 THR C N 1
ATOM 12349 C CA . THR B 2 144 ? 156.251 160.718 171.626 1.00 48.57 122 THR C CA 1
ATOM 12350 C C . THR B 2 144 ? 155.752 160.125 170.309 1.00 48.57 122 THR C C 1
ATOM 12351 O O . THR B 2 144 ? 155.977 160.686 169.227 1.00 48.57 122 THR C O 1
ATOM 12362 N N . ASN B 2 145 ? 155.077 158.976 170.389 1.00 48.74 123 ASN C N 1
ATOM 12363 C CA . ASN B 2 145 ? 154.697 158.239 169.189 1.00 48.74 123 ASN C CA 1
ATOM 12364 C C . ASN B 2 145 ? 153.687 159.018 168.361 1.00 48.74 123 ASN C C 1
ATOM 12365 O O . ASN B 2 145 ? 153.805 159.094 167.131 1.00 48.74 123 ASN C O 1
ATOM 12376 N N . ASP B 2 146 ? 152.683 159.598 169.017 1.00 47.91 124 ASP C N 1
ATOM 12377 C CA . ASP B 2 146 ? 151.664 160.328 168.279 1.00 47.91 124 ASP C CA 1
ATOM 12378 C C . ASP B 2 146 ? 152.270 161.514 167.546 1.00 47.91 124 ASP C C 1
ATOM 12379 O O . ASP B 2 146 ? 151.931 161.770 166.384 1.00 47.91 124 ASP C O 1
ATOM 12388 N N . LEU B 2 147 ? 153.188 162.244 168.187 1.00 47.97 125 LEU C N 1
ATOM 12389 C CA . LEU B 2 147 ? 153.765 163.394 167.510 1.00 47.97 125 LEU C CA 1
ATOM 12390 C C . LEU B 2 147 ? 154.731 162.985 166.408 1.00 47.97 125 LEU C C 1
ATOM 12391 O O . LEU B 2 147 ? 154.803 163.672 165.388 1.00 47.97 125 LEU C O 1
ATOM 12407 N N . GLN B 2 148 ? 155.485 161.892 166.566 1.00 49.62 126 GLN C N 1
ATOM 12408 C CA . GLN B 2 148 ? 156.330 161.480 165.446 1.00 49.62 126 GLN C CA 1
ATOM 12409 C C . GLN B 2 148 ? 155.472 161.051 164.261 1.00 49.62 126 GLN C C 1
ATOM 12410 O O . GLN B 2 148 ? 155.812 161.328 163.104 1.00 49.62 126 GLN C O 1
ATOM 12424 N N . ALA B 2 149 ? 154.350 160.376 164.528 1.00 49.38 127 ALA C N 1
ATOM 12425 C CA . ALA B 2 149 ? 153.435 160.027 163.446 1.00 49.38 127 ALA C CA 1
ATOM 12426 C C . ALA B 2 149 ? 152.871 161.274 162.777 1.00 49.38 127 ALA C C 1
ATOM 12427 O O . ALA B 2 149 ? 152.787 161.344 161.545 1.00 49.38 127 ALA C O 1
ATOM 12434 N N . VAL B 2 150 ? 152.484 162.273 163.572 1.00 48.41 128 VAL C N 1
ATOM 12435 C CA . VAL B 2 150 ? 151.934 163.500 163.003 1.00 48.41 128 VAL C CA 1
ATOM 12436 C C . VAL B 2 150 ? 152.997 164.240 162.199 1.00 48.41 128 VAL C C 1
ATOM 12437 O O . VAL B 2 150 ? 152.695 164.861 161.177 1.00 48.41 128 VAL C O 1
ATOM 12450 N N . SER B 2 151 ? 154.251 164.196 162.649 1.00 47.77 129 SER C N 1
ATOM 12451 C CA . SER B 2 151 ? 155.336 164.818 161.898 1.00 47.77 129 SER C CA 1
ATOM 12452 C C . SER B 2 151 ? 155.533 164.129 160.559 1.00 47.77 129 SER C C 1
ATOM 12453 O O . SER B 2 151 ? 155.657 164.784 159.513 1.00 47.77 129 SER C O 1
ATOM 12461 N N . LEU B 2 152 ? 155.586 162.796 160.576 1.00 49.84 130 LEU C N 1
ATOM 12462 C CA . LEU B 2 152 ? 155.746 162.054 159.333 1.00 49.84 130 LEU C CA 1
ATOM 12463 C C . LEU B 2 152 ? 154.605 162.368 158.380 1.00 49.84 130 LEU C C 1
ATOM 12464 O O . LEU B 2 152 ? 154.826 162.587 157.184 1.00 49.84 130 LEU C O 1
ATOM 12480 N N . THR B 2 153 ? 153.388 162.500 158.901 1.00 49.55 131 THR C N 1
ATOM 12481 C CA . THR B 2 153 ? 152.203 162.820 158.066 1.00 49.55 131 THR C CA 1
ATOM 12482 C C . THR B 2 153 ? 152.335 164.245 157.515 1.00 49.55 131 THR C C 1
ATOM 12483 O O . THR B 2 153 ? 152.090 164.409 156.309 1.00 49.55 131 THR C O 1
ATOM 12494 N N . THR B 2 154 ? 152.664 165.229 158.364 1.00 51.06 132 THR C N 1
ATOM 12495 C CA . THR B 2 154 ? 152.769 166.678 158.012 1.00 51.06 132 THR C CA 1
ATOM 12496 C C . THR B 2 154 ? 153.791 166.852 156.895 1.00 51.06 132 THR C C 1
ATOM 12497 O O . THR B 2 154 ? 153.521 167.622 155.978 1.00 51.06 132 THR C O 1
ATOM 12508 N N . GLY B 2 155 ? 154.933 166.180 156.997 1.00 51.19 133 GLY C N 1
ATOM 12509 C CA . GLY B 2 155 ? 155.938 166.288 155.961 1.00 51.19 133 GLY C CA 1
ATOM 12510 C C . GLY B 2 155 ? 155.650 165.431 154.744 1.00 51.19 133 GLY C C 1
ATOM 12511 O O . GLY B 2 155 ? 155.235 165.943 153.697 1.00 51.19 133 GLY C O 1
ATOM 12515 N N . PHE B 2 156 ? 155.790 164.111 154.897 1.00 51.01 134 PHE C N 1
ATOM 12516 C CA . PHE B 2 156 ? 155.840 163.238 153.730 1.00 51.01 134 PHE C CA 1
ATOM 12517 C C . PHE B 2 156 ? 154.465 163.067 153.102 1.00 51.01 134 PHE C C 1
ATOM 12518 O O . PHE B 2 156 ? 154.333 163.094 151.873 1.00 51.01 134 PHE C O 1
ATOM 12535 N N . GLY B 2 157 ? 153.431 162.868 153.920 1.00 50.61 135 GLY C N 1
ATOM 12536 C CA . GLY B 2 157 ? 152.115 162.628 153.364 1.00 50.61 135 GLY C CA 1
ATOM 12537 C C . GLY B 2 157 ? 151.587 163.831 152.613 1.00 50.61 135 GLY C C 1
ATOM 12538 O O . GLY B 2 157 ? 151.063 163.698 151.507 1.00 50.61 135 GLY C O 1
ATOM 12542 N N . ILE B 2 158 ? 151.725 165.023 153.195 1.00 52.18 136 ILE C N 1
ATOM 12543 C CA . ILE B 2 158 ? 151.277 166.230 152.509 1.00 52.18 136 ILE C CA 1
ATOM 12544 C C . ILE B 2 158 ? 152.120 166.475 151.263 1.00 52.18 136 ILE C C 1
ATOM 12545 O O . ILE B 2 158 ? 151.589 166.812 150.195 1.00 52.18 136 ILE C O 1
ATOM 12561 N N . LEU B 2 159 ? 153.443 166.315 151.376 1.00 51.18 137 LEU C N 1
ATOM 12562 C CA . LEU B 2 159 ? 154.315 166.392 150.212 1.00 51.18 137 LEU C CA 1
ATOM 12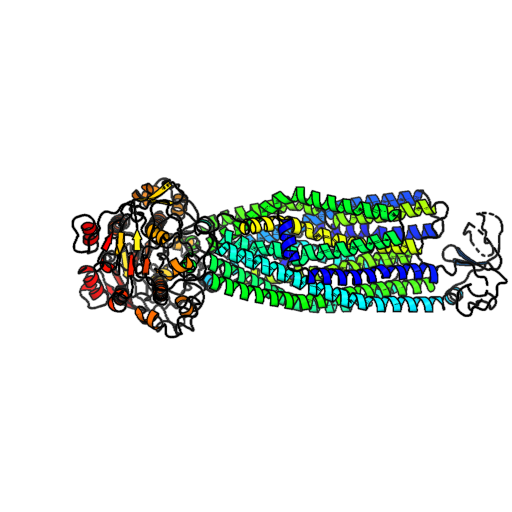563 C C . LEU B 2 159 ? 153.767 165.556 149.065 1.00 51.18 137 LEU C C 1
ATOM 12564 O O . LEU B 2 159 ? 153.462 166.070 147.979 1.00 51.18 137 LEU C O 1
ATOM 12580 N N . THR B 2 160 ? 153.644 164.250 149.301 1.00 50.97 138 THR C N 1
ATOM 12581 C CA . THR B 2 160 ? 153.239 163.338 148.242 1.00 50.97 138 THR C CA 1
ATOM 12582 C C . THR B 2 160 ? 151.836 163.654 147.749 1.00 50.97 138 THR C C 1
ATOM 12583 O O . THR B 2 160 ? 151.581 163.628 146.543 1.00 50.97 138 THR C O 1
ATOM 12594 N N . LEU B 2 161 ? 150.912 163.965 148.658 1.00 50.70 139 LEU C N 1
ATOM 12595 C CA . LEU B 2 161 ? 149.539 164.209 148.238 1.00 50.70 139 LEU C CA 1
ATOM 12596 C C . LEU B 2 161 ? 149.468 165.392 147.285 1.00 50.70 139 LEU C C 1
ATOM 12597 O O . LEU B 2 161 ? 148.914 165.283 146.186 1.00 50.70 139 LEU C O 1
ATOM 12613 N N . VAL B 2 162 ? 150.034 166.535 147.682 1.00 52.05 140 VAL C N 1
ATOM 12614 C CA . VAL B 2 162 ? 149.949 167.719 146.831 1.00 52.05 140 VAL C CA 1
ATOM 12615 C C . VAL B 2 162 ? 150.680 167.474 145.517 1.00 52.05 140 VAL C C 1
ATOM 12616 O O . VAL B 2 162 ? 150.153 167.749 144.428 1.00 52.05 140 VAL C O 1
ATOM 12629 N N . ASP B 2 163 ? 151.904 166.936 145.597 1.00 52.11 141 ASP C N 1
ATOM 12630 C CA . ASP B 2 163 ? 152.688 166.721 144.388 1.00 52.11 141 ASP C CA 1
ATOM 12631 C C . ASP B 2 163 ? 151.945 165.822 143.411 1.00 52.11 141 ASP C C 1
ATOM 12632 O O . ASP B 2 163 ? 151.776 166.169 142.238 1.00 52.11 141 ASP C O 1
ATOM 12641 N N . SER B 2 164 ? 151.476 164.667 143.885 1.00 51.13 142 SER C N 1
ATOM 12642 C CA . SER B 2 164 ? 150.802 163.720 143.009 1.00 51.13 142 SER C CA 1
ATOM 12643 C C . SER B 2 164 ? 149.504 164.294 142.459 1.00 51.13 142 SER C C 1
ATOM 12644 O O . SER B 2 164 ? 149.203 164.125 141.274 1.00 51.13 142 SER C O 1
ATOM 12652 N N . THR B 2 165 ? 148.714 164.969 143.297 1.00 51.78 143 THR C N 1
ATOM 12653 C CA . THR B 2 165 ? 147.442 165.501 142.824 1.00 51.78 143 THR C CA 1
ATOM 12654 C C . THR B 2 165 ? 147.674 166.494 141.693 1.00 51.78 143 THR C C 1
ATOM 12655 O O . THR B 2 165 ? 147.125 166.344 140.592 1.00 51.78 143 THR C O 1
ATOM 12666 N N . MET B 2 166 ? 148.476 167.508 141.936 1.00 52.36 144 MET C N 1
ATOM 12667 C CA . MET B 2 166 ? 148.732 168.539 140.910 1.00 52.36 144 MET C CA 1
ATOM 12668 C C . MET B 2 166 ? 149.422 167.920 139.700 1.00 52.36 144 MET C C 1
ATOM 12669 O O . MET B 2 166 ? 149.192 168.457 138.645 1.00 52.36 144 MET C O 1
ATOM 12683 N N . PHE B 2 167 ? 150.304 166.926 139.859 1.00 50.18 145 PHE C N 1
ATOM 12684 C CA . PHE B 2 167 ? 150.986 166.305 138.732 1.00 50.18 145 PHE C CA 1
ATOM 12685 C C . PHE B 2 167 ? 149.984 165.562 137.861 1.00 50.18 145 PHE C C 1
ATOM 12686 O O . PHE B 2 167 ? 149.991 165.696 136.636 1.00 50.18 145 PHE C O 1
ATOM 12703 N N . MET B 2 168 ? 149.096 164.784 138.480 1.00 51.24 146 MET C N 1
ATOM 12704 C CA . MET B 2 168 ? 148.075 164.084 137.711 1.00 51.24 146 MET C CA 1
ATOM 12705 C C . MET B 2 168 ? 147.170 165.071 136.990 1.00 51.24 146 MET C C 1
ATOM 12706 O O . MET B 2 168 ? 146.827 164.872 135.818 1.00 51.24 146 MET C O 1
ATOM 12720 N N . MET B 2 169 ? 146.790 166.133 137.703 1.00 52.60 147 MET C N 1
ATOM 12721 C CA . MET B 2 169 ? 145.899 167.176 137.145 1.00 52.60 147 MET C CA 1
ATOM 12722 C C . MET B 2 169 ? 146.535 167.741 135.880 1.00 52.60 147 MET C C 1
ATOM 12723 O O . MET B 2 169 ? 145.840 167.781 134.890 1.00 52.60 147 MET C O 1
ATOM 12737 N N . THR B 2 170 ? 147.813 168.115 135.899 1.00 50.77 148 THR C N 1
ATOM 12738 C CA . THR B 2 170 ? 148.475 168.759 134.770 1.00 50.77 148 THR C CA 1
ATOM 12739 C C . THR B 2 170 ? 148.790 167.763 133.659 1.00 50.77 148 THR C C 1
ATOM 12740 O O . THR B 2 170 ? 148.713 168.112 132.476 1.00 50.77 148 THR C O 1
ATOM 12751 N N . ILE B 2 171 ? 148.900 166.493 133.995 1.00 50.21 149 ILE C N 1
ATOM 12752 C CA . ILE B 2 171 ? 149.292 165.495 132.983 1.00 50.21 149 ILE C CA 1
ATOM 12753 C C . ILE B 2 171 ? 148.024 165.245 132.241 1.00 50.21 149 ILE C C 1
ATOM 12754 O O . ILE B 2 171 ? 148.093 165.182 131.095 1.00 50.21 149 ILE C O 1
ATOM 12770 N N . PHE B 2 172 ? 146.913 165.221 132.924 1.00 50.77 150 PHE C N 1
ATOM 12771 C CA . PHE B 2 172 ? 145.588 164.997 132.295 1.00 50.77 150 PHE C CA 1
ATOM 12772 C C . PHE B 2 172 ? 145.264 166.188 131.392 1.00 50.77 150 PHE C C 1
ATOM 12773 O O . PHE B 2 172 ? 144.531 165.994 130.403 1.00 50.77 150 PHE C O 1
ATOM 12790 N N . LEU B 2 173 ? 145.793 167.376 131.708 1.00 30.00 151 LEU C N 1
ATOM 12791 C CA . LEU B 2 173 ? 145.516 168.609 130.930 1.00 30.00 151 LEU C CA 1
ATOM 12792 C C . LEU B 2 173 ? 146.425 168.608 129.702 1.00 30.00 151 LEU C C 1
ATOM 12793 O O . LEU B 2 173 ? 145.884 168.718 128.603 1.00 30.00 151 LEU C O 1
ATOM 12809 N N . THR B 2 174 ? 147.742 168.451 129.872 1.00 49.45 152 THR C N 1
ATOM 12810 C CA . THR B 2 174 ? 148.671 168.364 128.730 1.00 49.45 152 THR C CA 1
ATOM 12811 C C . THR B 2 174 ? 148.284 167.248 127.750 1.00 49.45 152 THR C C 1
ATOM 12812 O O . THR B 2 174 ? 148.407 167.462 126.615 1.00 49.45 152 THR C O 1
ATOM 12823 N N . MET B 2 175 ? 147.921 166.042 128.140 1.00 50.13 153 MET C N 1
ATOM 12824 C CA . MET B 2 175 ? 147.648 165.000 127.160 1.00 50.13 153 MET C CA 1
ATOM 12825 C C . MET B 2 175 ? 146.361 165.416 126.489 1.00 50.13 153 MET C C 1
ATOM 12826 O O . MET B 2 175 ? 146.265 165.233 125.353 1.00 50.13 153 MET C O 1
ATOM 12840 N N . GLY B 2 176 ? 145.448 166.064 127.157 1.00 50.17 154 GLY C N 1
ATOM 12841 C CA . GLY B 2 176 ? 144.239 166.521 126.517 1.00 50.17 154 GLY C CA 1
ATOM 12842 C C . GLY B 2 176 ? 144.496 167.470 125.368 1.00 50.17 154 GLY C C 1
ATOM 12843 O O . GLY B 2 176 ? 144.251 167.116 124.211 1.00 50.17 154 GLY C O 1
ATOM 12847 N N . PHE B 2 177 ? 144.991 168.677 125.657 1.00 51.13 155 PHE C N 1
ATOM 12848 C CA . PHE B 2 177 ? 145.207 169.634 124.573 1.00 51.13 155 PHE C CA 1
ATOM 12849 C C . PHE B 2 177 ? 146.360 169.205 123.674 1.00 51.13 155 PHE C C 1
ATOM 12850 O O . PHE B 2 177 ? 146.229 169.198 122.445 1.00 51.13 155 PHE C O 1
ATOM 12867 N N . LEU B 2 178 ? 147.495 168.835 124.265 1.00 49.21 156 LEU C N 1
ATOM 12868 C CA . LEU B 2 178 ? 148.725 168.706 123.492 1.00 49.21 156 LEU C CA 1
ATOM 12869 C C . LEU B 2 178 ? 148.821 167.398 122.712 1.00 49.21 156 LEU C C 1
ATOM 12870 O O . LEU B 2 178 ? 149.636 167.314 121.787 1.00 49.21 156 LEU C O 1
ATOM 12886 N N . ILE B 2 179 ? 148.024 166.383 123.051 1.00 48.58 157 ILE C N 1
ATOM 12887 C CA . ILE B 2 179 ? 148.007 165.140 122.282 1.00 48.58 157 ILE C CA 1
ATOM 12888 C C . ILE B 2 179 ? 146.602 164.872 121.760 1.00 48.58 157 ILE C C 1
ATOM 12889 O O . ILE B 2 179 ? 146.362 164.925 120.550 1.00 48.58 157 ILE C O 1
ATOM 12905 N N . SER B 2 180 ? 145.662 164.602 122.664 1.00 50.46 158 SER C N 1
ATOM 12906 C CA . SER B 2 180 ? 144.277 164.367 122.270 1.00 50.46 158 SER C CA 1
ATOM 12907 C C . SER B 2 180 ? 143.381 164.217 123.490 1.00 50.46 158 SER C C 1
ATOM 12908 O O . SER B 2 180 ? 143.847 163.830 124.565 1.00 50.46 158 SER C O 1
ATOM 12916 N N . TRP B 2 181 ? 142.093 164.512 123.331 1.00 53.19 159 TRP C N 1
ATOM 12917 C CA . TRP B 2 181 ? 141.140 164.359 124.420 1.00 53.19 159 TRP C CA 1
ATOM 12918 C C . TRP B 2 181 ? 140.406 163.026 124.370 1.00 53.19 159 TRP C C 1
ATOM 12919 O O . TRP B 2 181 ? 139.844 162.604 125.386 1.00 53.19 159 TRP C O 1
ATOM 12940 N N . LYS B 2 182 ? 140.395 162.358 123.214 1.00 53.91 160 LYS C N 1
ATOM 12941 C CA . LYS B 2 182 ? 139.824 161.019 123.141 1.00 53.91 160 LYS C CA 1
ATOM 12942 C C . LYS B 2 182 ? 140.748 159.991 123.780 1.00 53.91 160 LYS C C 1
ATOM 12943 O O . LYS B 2 182 ? 140.287 159.081 124.477 1.00 53.91 160 LYS C O 1
ATOM 12962 N N . LEU B 2 183 ? 142.055 160.116 123.550 1.00 51.76 161 LEU C N 1
ATOM 12963 C CA . LEU B 2 183 ? 142.991 159.136 124.085 1.00 51.76 161 LEU C CA 1
ATOM 12964 C C . LEU B 2 183 ? 143.122 159.254 125.596 1.00 51.76 161 LEU C C 1
ATOM 12965 O O . LEU B 2 183 ? 143.442 158.266 126.266 1.00 51.76 161 LEU C O 1
ATOM 12981 N N . THR B 2 184 ? 142.768 160.459 126.111 1.00 51.31 162 THR C N 1
ATOM 12982 C CA . THR B 2 184 ? 142.894 160.838 127.546 1.00 51.31 162 THR C CA 1
ATOM 12983 C C . THR B 2 184 ? 141.592 160.883 128.336 1.00 51.31 162 THR C C 1
ATOM 12984 O O . THR B 2 184 ? 141.694 161.281 129.484 1.00 51.31 162 THR C O 1
ATOM 12995 N N . PHE B 2 185 ? 140.408 160.757 127.738 1.00 30.00 163 PHE C N 1
ATOM 12996 C CA . PHE B 2 185 ? 139.193 160.585 128.526 1.00 30.00 163 PHE C CA 1
ATOM 12997 C C . PHE B 2 185 ? 139.005 159.085 128.544 1.00 30.00 163 PHE C C 1
ATOM 12998 O O . PHE B 2 185 ? 138.057 158.663 129.194 1.00 30.00 163 PHE C O 1
ATOM 13015 N N . ALA B 2 186 ? 139.916 158.305 127.935 1.00 51.51 164 ALA C N 1
ATOM 13016 C CA . ALA B 2 186 ? 139.690 156.880 127.748 1.00 51.51 164 ALA C CA 1
ATOM 13017 C C . ALA B 2 186 ? 140.542 156.103 128.734 1.00 51.51 164 ALA C C 1
ATOM 13018 O O . ALA B 2 186 ? 140.010 155.154 129.282 1.00 51.51 164 ALA C O 1
ATOM 13025 N N . ALA B 2 187 ? 141.766 156.506 128.991 1.00 50.63 165 ALA C N 1
ATOM 13026 C CA . ALA B 2 187 ? 142.510 155.865 130.083 1.00 50.63 165 ALA C CA 1
ATOM 13027 C C . ALA B 2 187 ? 142.016 156.458 131.426 1.00 50.63 165 ALA C C 1
ATOM 13028 O O . ALA B 2 187 ? 142.504 155.965 132.434 1.00 50.63 165 ALA C O 1
ATOM 13035 N N . ILE B 2 188 ? 141.103 157.470 131.467 1.00 52.51 166 ILE C N 1
ATOM 13036 C CA . ILE B 2 188 ? 140.515 157.998 132.696 1.00 52.51 166 ILE C CA 1
ATOM 13037 C C . ILE B 2 188 ? 139.330 157.173 133.174 1.00 52.51 166 ILE C C 1
ATOM 13038 O O . ILE B 2 188 ? 138.913 157.318 134.333 1.00 52.51 166 ILE C O 1
ATOM 13054 N N . ILE B 2 189 ? 138.778 156.307 132.321 1.00 52.06 167 ILE C N 1
ATOM 13055 C CA . ILE B 2 189 ? 137.608 155.521 132.717 1.00 52.06 167 ILE C CA 1
ATOM 13056 C C . ILE B 2 189 ? 137.877 154.707 133.973 1.00 52.06 167 ILE C C 1
ATOM 13057 O O . ILE B 2 189 ? 136.977 154.600 134.817 1.00 52.06 167 ILE C O 1
ATOM 13073 N N . PRO B 2 190 ? 139.044 154.082 134.158 1.00 51.52 168 PRO C N 1
ATOM 13074 C CA . PRO B 2 190 ? 139.255 153.259 135.358 1.00 51.52 168 PRO C CA 1
ATOM 13075 C C . PRO B 2 190 ? 139.549 154.041 136.630 1.00 51.52 168 PRO C C 1
ATOM 13076 O O . PRO B 2 190 ? 139.634 153.423 137.700 1.00 51.52 168 PRO C O 1
ATOM 13087 N N . LEU B 2 191 ? 139.709 155.360 136.563 1.00 51.55 169 LEU C N 1
ATOM 13088 C CA . LEU B 2 191 ? 140.119 156.125 137.736 1.00 51.55 169 LEU C CA 1
ATOM 13089 C C . LEU B 2 191 ? 138.979 156.325 138.732 1.00 51.55 169 LEU C C 1
ATOM 13090 O O . LEU B 2 191 ? 139.234 156.404 139.938 1.00 51.55 169 LEU C O 1
ATOM 13106 N N . PRO B 2 192 ? 137.726 156.453 138.290 1.00 51.67 170 PRO C N 1
ATOM 13107 C CA . PRO B 2 192 ? 136.622 156.430 139.267 1.00 51.67 170 PRO C CA 1
ATOM 13108 C C . PRO B 2 192 ? 136.618 155.184 140.140 1.00 51.67 170 PRO C C 1
ATOM 13109 O O . PRO B 2 192 ? 136.317 155.260 141.344 1.00 51.67 170 PRO C O 1
ATOM 13120 N N . VAL B 2 193 ? 136.943 154.027 139.561 1.00 52.63 171 VAL C N 1
ATOM 13121 C CA . VAL B 2 193 ? 137.059 152.811 140.359 1.00 52.63 171 VAL C CA 1
ATOM 13122 C C . VAL B 2 193 ? 138.173 152.969 141.381 1.00 52.63 171 VAL C C 1
ATOM 13123 O O . VAL B 2 193 ? 138.036 152.565 142.544 1.00 52.63 171 VAL C O 1
ATOM 13136 N N . MET B 2 194 ? 139.299 153.550 140.960 1.00 51.21 172 MET C N 1
ATOM 13137 C CA . MET B 2 194 ? 140.368 153.864 141.899 1.00 51.21 172 MET C CA 1
ATOM 13138 C C . MET B 2 194 ? 139.848 154.725 143.038 1.00 51.21 172 MET C C 1
ATOM 13139 O O . MET B 2 194 ? 140.191 154.502 144.202 1.00 51.21 172 MET C O 1
ATOM 13153 N N . ALA B 2 195 ? 139.022 155.721 142.718 1.00 52.37 173 ALA C N 1
ATOM 13154 C CA . ALA B 2 195 ? 138.524 156.634 143.740 1.00 52.37 173 ALA C CA 1
ATOM 13155 C C . ALA B 2 195 ? 137.674 155.896 144.763 1.00 52.37 173 ALA C C 1
ATOM 13156 O O . ALA B 2 195 ? 137.845 156.071 145.975 1.00 52.37 173 ALA C O 1
ATOM 13163 N N . ILE B 2 196 ? 136.751 155.056 144.293 1.00 51.99 174 ILE C N 1
ATOM 13164 C CA . ILE B 2 196 ? 135.894 154.327 145.227 1.00 51.99 174 ILE C CA 1
ATOM 13165 C C . ILE B 2 196 ? 136.721 153.360 146.070 1.00 51.99 174 ILE C C 1
ATOM 13166 O O . ILE B 2 196 ? 136.498 153.215 147.283 1.00 51.99 174 ILE C O 1
ATOM 13182 N N . ALA B 2 197 ? 137.685 152.680 145.445 1.00 51.29 175 ALA C N 1
ATOM 13183 C CA . ALA B 2 197 ? 138.523 151.746 146.186 1.00 51.29 175 ALA C CA 1
ATOM 13184 C C . ALA B 2 197 ? 139.324 152.466 147.262 1.00 51.29 175 ALA C C 1
ATOM 13185 O O . ALA B 2 197 ? 139.436 151.979 148.395 1.00 51.29 175 ALA C O 1
ATOM 13192 N N . ILE B 2 198 ? 139.843 153.659 146.919 1.00 51.36 176 ILE C N 1
ATOM 13193 C CA . ILE B 2 198 ? 140.650 154.510 147.845 1.00 51.36 176 ILE C CA 1
ATOM 13194 C C . ILE B 2 198 ? 139.736 155.001 148.963 1.00 51.36 176 ILE C C 1
ATOM 13195 O O . ILE B 2 198 ? 140.252 155.197 150.063 1.00 51.36 176 ILE C O 1
ATOM 13211 N N . SER B 2 199 ? 138.451 155.239 148.694 1.00 52.67 177 SER C N 1
ATOM 13212 C CA . SER B 2 199 ? 137.487 155.610 149.721 1.00 52.67 177 SER C CA 1
ATOM 13213 C C . SER B 2 199 ? 137.312 154.481 150.727 1.00 52.67 177 SER C C 1
ATOM 13214 O O . SER B 2 199 ? 137.434 154.689 151.940 1.00 52.67 177 SER C O 1
ATOM 13222 N N . LEU B 2 200 ? 137.039 153.270 150.236 1.00 52.25 178 LEU C N 1
ATOM 13223 C CA . LEU B 2 200 ? 136.815 152.147 151.147 1.00 52.25 178 LEU C CA 1
ATOM 13224 C C . LEU B 2 200 ? 138.069 151.824 151.956 1.00 52.25 178 LEU C C 1
ATOM 13225 O O . LEU B 2 200 ? 137.997 151.586 153.174 1.00 52.25 178 LEU C O 1
ATOM 13241 N N . TYR B 2 201 ? 139.229 151.813 151.299 1.00 50.96 179 TYR C N 1
ATOM 13242 C CA . TYR B 2 201 ? 140.464 151.470 151.994 1.00 50.96 179 TYR C CA 1
ATOM 13243 C C . TYR B 2 201 ? 140.749 152.449 153.122 1.00 50.96 179 TYR C C 1
ATOM 13244 O O . TYR B 2 201 ? 141.104 152.037 154.230 1.00 50.96 179 TYR C O 1
ATOM 13262 N N . GLY B 2 202 ? 140.598 153.748 152.864 1.00 52.11 180 GLY C N 1
ATOM 13263 C CA . GLY B 2 202 ? 140.771 154.721 153.928 1.00 52.11 180 GLY C CA 1
ATOM 13264 C C . GLY B 2 202 ? 139.728 154.573 155.018 1.00 52.11 180 GLY C C 1
ATOM 13265 O O . GLY B 2 202 ? 140.038 154.685 156.210 1.00 52.11 180 GLY C O 1
ATOM 13269 N N . SER B 2 203 ? 138.478 154.313 154.625 1.00 53.41 181 SER C N 1
ATOM 13270 C CA . SER B 2 203 ? 137.412 154.135 155.602 1.00 53.41 181 SER C CA 1
ATOM 13271 C C . SER B 2 203 ? 137.739 153.026 156.588 1.00 53.41 181 SER C C 1
ATOM 13272 O O . SER B 2 203 ? 137.340 153.098 157.755 1.00 53.41 181 SER C O 1
ATOM 13280 N N . LYS B 2 204 ? 138.440 151.986 156.138 1.00 52.60 182 LYS C N 1
ATOM 13281 C CA . LYS B 2 204 ? 138.827 150.921 157.064 1.00 52.60 182 LYS C CA 1
ATOM 13282 C C . LYS B 2 204 ? 140.127 151.248 157.798 1.00 52.60 182 LYS C C 1
ATOM 13283 O O . LYS B 2 204 ? 140.262 150.976 159.004 1.00 52.60 182 LYS C O 1
ATOM 13302 N N . ILE B 2 205 ? 141.086 151.842 157.088 1.00 50.99 183 ILE C N 1
ATOM 13303 C CA . ILE B 2 205 ? 142.414 152.049 157.644 1.00 50.99 183 ILE C CA 1
ATOM 13304 C C . ILE B 2 205 ? 142.381 153.074 158.769 1.00 50.99 183 ILE C C 1
ATOM 13305 O O . ILE B 2 205 ? 143.199 153.012 159.693 1.00 50.99 183 ILE C O 1
ATOM 13321 N N . HIS B 2 206 ? 141.449 154.029 158.727 1.00 52.00 184 HIS C N 1
ATOM 13322 C CA . HIS B 2 206 ? 141.354 154.990 159.824 1.00 52.00 184 HIS C CA 1
ATOM 13323 C C . HIS B 2 206 ? 141.043 154.288 161.143 1.00 52.00 184 HIS C C 1
ATOM 13324 O O . HIS B 2 206 ? 141.708 154.523 162.163 1.00 52.00 184 HIS C O 1
ATOM 13338 N N . GLU B 2 207 ? 140.016 153.432 161.144 1.00 50.40 185 GLU C N 1
ATOM 13339 C CA . GLU B 2 207 ? 139.675 152.684 162.349 1.00 50.40 185 GLU C CA 1
ATOM 13340 C C . GLU B 2 207 ? 140.827 151.787 162.772 1.00 50.40 185 GLU C C 1
ATOM 13341 O O . GLU B 2 207 ? 141.172 151.711 163.962 1.00 50.40 185 GLU C O 1
ATOM 13353 N N . ARG B 2 208 ? 141.447 151.108 161.806 1.00 50.10 186 ARG C N 1
ATOM 13354 C CA . ARG B 2 208 ? 142.567 150.244 162.152 1.00 50.10 186 ARG C CA 1
ATOM 13355 C C . ARG B 2 208 ? 143.675 151.030 162.842 1.00 50.10 186 ARG C C 1
ATOM 13356 O O . ARG B 2 208 ? 144.267 150.558 163.818 1.00 50.10 186 ARG C O 1
ATOM 13377 N N . PHE B 2 209 ? 143.964 152.238 162.359 1.00 50.78 187 PHE C N 1
ATOM 13378 C CA . PHE B 2 209 ? 145.094 152.990 162.892 1.00 50.78 187 PHE C CA 1
ATOM 13379 C C . PHE B 2 209 ? 144.779 153.624 164.240 1.00 50.78 187 PHE C C 1
ATOM 13380 O O . PHE B 2 209 ? 145.663 153.716 165.099 1.00 50.78 187 PHE C O 1
ATOM 13397 N N . THR B 2 210 ? 143.542 154.068 164.460 1.00 49.08 188 THR C N 1
ATOM 13398 C CA . THR B 2 210 ? 143.196 154.516 165.807 1.00 49.08 188 THR C CA 1
ATOM 13399 C C . THR B 2 210 ? 143.329 153.366 166.798 1.00 49.08 188 THR C C 1
ATOM 13400 O O . THR B 2 210 ? 143.861 153.543 167.907 1.00 49.08 188 THR C O 1
ATOM 13411 N N . GLU B 2 211 ? 142.889 152.167 166.402 1.00 48.85 189 GLU C N 1
ATOM 13412 C CA . GLU B 2 211 ? 143.077 151.006 167.263 1.00 48.85 189 GLU C CA 1
ATOM 13413 C C . GLU B 2 211 ? 144.556 150.736 167.507 1.00 48.85 189 GLU C C 1
ATOM 13414 O O . GLU B 2 211 ? 144.957 150.415 168.629 1.00 48.85 189 GLU C O 1
ATOM 13426 N N . ALA B 2 212 ? 145.384 150.858 166.467 1.00 48.68 190 ALA C N 1
ATOM 13427 C CA . ALA B 2 212 ? 146.813 150.598 166.622 1.00 48.68 190 ALA C CA 1
ATOM 13428 C C . ALA B 2 212 ? 147.460 151.592 167.578 1.00 48.68 190 ALA C C 1
ATOM 13429 O O . ALA B 2 212 ? 148.337 151.226 168.369 1.00 48.68 190 ALA C O 1
ATOM 13436 N N . GLN B 2 213 ? 147.063 152.863 167.500 1.00 50.17 191 GLN C N 1
ATOM 13437 C CA . GLN B 2 213 ? 147.613 153.862 168.412 1.00 50.17 191 GLN C CA 1
ATOM 13438 C C . GLN B 2 213 ? 147.218 153.561 169.854 1.00 50.17 191 GLN C C 1
ATOM 13439 O O . GLN B 2 213 ? 148.056 153.603 170.767 1.00 50.17 191 GLN C O 1
ATOM 13453 N N . ASN B 2 214 ? 145.940 153.244 170.080 1.00 48.15 192 ASN C N 1
ATOM 13454 C CA . ASN B 2 214 ? 145.530 152.858 171.427 1.00 48.15 192 ASN C CA 1
ATOM 13455 C C . ASN B 2 214 ? 146.292 151.622 171.892 1.00 48.15 192 ASN C C 1
ATOM 13456 O O . ASN B 2 214 ? 146.630 151.494 173.075 1.00 48.15 192 ASN C O 1
ATOM 13467 N N . ALA B 2 215 ? 146.577 150.701 170.971 1.00 47.45 193 ALA C N 1
ATOM 13468 C CA . ALA B 2 215 ? 147.300 149.488 171.331 1.00 47.45 193 ALA C CA 1
ATOM 13469 C C . ALA B 2 215 ? 148.733 149.795 171.734 1.00 47.45 193 ALA C C 1
ATOM 13470 O O . ALA B 2 215 ? 149.266 149.178 172.662 1.00 47.45 193 ALA C O 1
ATOM 13477 N N . PHE B 2 216 ? 149.387 150.724 171.035 1.00 46.78 194 PHE C N 1
ATOM 13478 C CA . PHE B 2 216 ? 150.728 151.122 171.451 1.00 46.78 194 PHE C CA 1
ATOM 13479 C C . PHE B 2 216 ? 150.690 151.773 172.824 1.00 46.78 194 PHE C C 1
ATOM 13480 O O . PHE B 2 216 ? 151.581 151.549 173.655 1.00 46.78 194 PHE C O 1
ATOM 13497 N N . GLY B 2 217 ? 149.665 152.586 173.082 1.00 49.61 195 GLY C N 1
ATOM 13498 C CA . GLY B 2 217 ? 149.504 153.130 174.420 1.00 49.61 195 GLY C CA 1
ATOM 13499 C C . GLY B 2 217 ? 149.403 152.038 175.469 1.00 49.61 195 GLY C C 1
ATOM 13500 O O . GLY B 2 217 ? 150.063 152.091 176.511 1.00 49.61 195 GLY C O 1
ATOM 13504 N N . ALA B 2 218 ? 148.586 151.020 175.194 1.00 48.83 196 ALA C N 1
ATOM 13505 C CA . ALA B 2 218 ? 148.425 149.917 176.139 1.00 48.83 196 ALA C CA 1
ATOM 13506 C C . ALA B 2 218 ? 149.731 149.155 176.339 1.00 48.83 196 ALA C C 1
ATOM 13507 O O . ALA B 2 218 ? 150.064 148.762 177.463 1.00 48.83 196 ALA C O 1
ATOM 13514 N N . LEU B 2 219 ? 150.471 148.914 175.256 1.00 50.19 197 LEU C N 1
ATOM 13515 C CA . LEU B 2 219 ? 151.744 148.209 175.366 1.00 50.19 197 LEU C CA 1
ATOM 13516 C C . LEU B 2 219 ? 152.724 148.986 176.230 1.00 50.19 197 LEU C C 1
ATOM 13517 O O . LEU B 2 219 ? 153.415 148.408 177.081 1.00 50.19 197 LEU C O 1
ATOM 13533 N N . ASN B 2 220 ? 152.810 150.297 176.012 1.00 51.33 198 ASN C N 1
ATOM 13534 C CA . ASN B 2 220 ? 153.693 151.117 176.829 1.00 51.33 198 ASN C CA 1
ATOM 13535 C C . ASN B 2 220 ? 153.258 151.079 178.287 1.00 51.33 198 ASN C C 1
ATOM 13536 O O . ASN B 2 220 ? 154.095 151.006 179.193 1.00 51.33 198 ASN C O 1
ATOM 13547 N N . ASP B 2 221 ? 151.945 151.103 178.528 1.00 53.79 199 ASP C N 1
ATOM 13548 C CA . ASP B 2 221 ? 151.431 150.987 179.889 1.00 53.79 199 ASP C CA 1
ATOM 13549 C C . ASP B 2 221 ? 151.896 149.691 180.542 1.00 53.79 199 ASP C C 1
ATOM 13550 O O . ASP B 2 221 ? 152.353 149.686 181.691 1.00 53.79 199 ASP C O 1
ATOM 13559 N N . ARG B 2 222 ? 151.765 148.574 179.823 1.00 53.19 200 ARG C N 1
ATOM 13560 C CA . ARG B 2 222 ? 152.119 147.278 180.395 1.00 53.19 200 ARG C CA 1
ATOM 13561 C C . ARG B 2 222 ? 153.609 147.197 180.692 1.00 53.19 200 ARG C C 1
ATOM 13562 O O . ARG B 2 222 ? 154.013 146.724 181.762 1.00 53.19 200 ARG C O 1
ATOM 13583 N N . VAL B 2 223 ? 154.445 147.648 179.756 1.00 52.14 201 VAL C N 1
ATOM 13584 C CA . VAL B 2 223 ? 155.885 147.597 179.989 1.00 52.14 201 VAL C CA 1
ATOM 13585 C C . VAL B 2 223 ? 156.265 148.502 181.154 1.00 52.14 201 VAL C C 1
ATOM 13586 O O . VAL B 2 223 ? 157.139 148.162 181.959 1.00 52.14 201 VAL C O 1
ATOM 13599 N N . LEU B 2 224 ? 155.623 149.668 181.262 1.00 53.85 202 LEU C N 1
ATOM 13600 C CA . LEU B 2 224 ? 155.906 150.563 182.377 1.00 53.85 202 LEU C CA 1
ATOM 13601 C C . LEU B 2 224 ? 155.540 149.917 183.704 1.00 53.85 202 LEU C C 1
ATOM 13602 O O . LEU B 2 224 ? 156.294 150.011 184.678 1.00 53.85 202 LEU C O 1
ATOM 13618 N N . GLU B 2 225 ? 154.380 149.262 183.764 1.00 55.81 203 GLU C N 1
ATOM 13619 C CA . GLU B 2 225 ? 153.983 148.578 184.991 1.00 55.81 203 GLU C CA 1
ATOM 13620 C C . GLU B 2 225 ? 154.984 147.490 185.351 1.00 55.81 203 GLU C C 1
ATOM 13621 O O . GLU B 2 225 ? 155.406 147.372 186.509 1.00 55.81 203 GLU C O 1
ATOM 13633 N N . SER B 2 226 ? 155.390 146.691 184.363 1.00 54.65 204 SER C N 1
ATOM 13634 C CA . SER B 2 226 ? 156.337 145.615 184.631 1.00 54.65 204 SER C CA 1
ATOM 13635 C C . SER B 2 226 ? 157.667 146.165 185.126 1.00 54.65 204 SER C C 1
ATOM 13636 O O . SER B 2 226 ? 158.277 145.601 186.041 1.00 54.65 204 SER C O 1
ATOM 13644 N N . VAL B 2 227 ? 158.139 147.260 184.528 1.00 54.05 205 VAL C N 1
ATOM 13645 C CA . VAL B 2 227 ? 159.433 147.812 184.916 1.00 54.05 205 VAL C CA 1
ATOM 13646 C C . VAL B 2 227 ? 159.361 148.424 186.308 1.00 54.05 205 VAL C C 1
ATOM 13647 O O . VAL B 2 227 ? 160.264 148.233 187.131 1.00 54.05 205 VAL C O 1
ATOM 13660 N N . SER B 2 228 ? 158.298 149.178 186.595 1.00 56.58 206 SER C N 1
ATOM 13661 C CA . SER B 2 228 ? 158.158 149.775 187.917 1.00 56.58 206 SER C CA 1
ATOM 13662 C C . SER B 2 228 ? 158.065 148.703 188.992 1.00 56.58 206 SER C C 1
ATOM 13663 O O . SER B 2 228 ? 158.721 148.802 190.036 1.00 56.58 206 SER C O 1
ATOM 13671 N N . GLY B 2 229 ? 157.259 147.671 188.758 1.00 56.54 207 GLY C N 1
ATOM 13672 C CA . GLY B 2 229 ? 157.185 146.565 189.689 1.00 56.54 207 GLY C CA 1
ATOM 13673 C C . GLY B 2 229 ? 158.120 145.446 189.288 1.00 56.54 207 GLY C C 1
ATOM 13674 O O . GLY B 2 229 ? 157.766 144.594 188.468 1.00 56.54 207 GLY C O 1
ATOM 13678 N N . VAL B 2 230 ? 159.318 145.435 189.867 1.00 56.53 208 VAL C N 1
ATOM 13679 C CA . VAL B 2 230 ? 160.327 144.421 189.590 1.00 56.53 208 VAL C CA 1
ATOM 13680 C C . VAL B 2 230 ? 160.671 143.629 190.845 1.00 56.53 208 VAL C C 1
ATOM 13681 O O . VAL B 2 230 ? 160.671 142.395 190.833 1.00 56.53 208 VAL C O 1
ATOM 13694 N N . ARG B 2 231 ? 160.946 144.324 191.949 1.00 57.58 209 ARG C N 1
ATOM 13695 C CA . ARG B 2 231 ? 161.175 143.630 193.209 1.00 57.58 209 ARG C CA 1
ATOM 13696 C C . ARG B 2 231 ? 159.926 142.881 193.652 1.00 57.58 209 ARG C C 1
ATOM 13697 O O . ARG B 2 231 ? 160.013 141.750 194.138 1.00 57.58 209 ARG C O 1
ATOM 13718 N N . VAL B 2 232 ? 158.753 143.493 193.485 1.00 58.51 210 VAL C N 1
ATOM 13719 C CA . VAL B 2 232 ? 157.511 142.801 193.810 1.00 58.51 210 VAL C CA 1
ATOM 13720 C C . VAL B 2 232 ? 157.329 141.587 192.913 1.00 58.51 210 VAL C C 1
ATOM 13721 O O . VAL B 2 232 ? 156.691 140.603 193.307 1.00 58.51 210 VAL C O 1
ATOM 13734 N N . ILE B 2 233 ? 157.874 141.634 191.698 1.00 57.17 211 ILE C N 1
ATOM 13735 C CA . ILE B 2 233 ? 157.761 140.506 190.779 1.00 57.17 211 ILE C CA 1
ATOM 13736 C C . ILE B 2 233 ? 158.819 139.456 191.089 1.00 57.17 211 ILE C C 1
ATOM 13737 O O . ILE B 2 233 ? 158.506 138.279 191.296 1.00 57.17 211 ILE C O 1
ATOM 13753 N N . ARG B 2 234 ? 160.071 139.879 191.284 1.00 57.70 212 ARG C N 1
ATOM 13754 C CA . ARG B 2 234 ? 161.205 138.949 191.534 1.00 57.70 212 ARG C CA 1
ATOM 13755 C C . ARG B 2 234 ? 161.033 138.290 192.905 1.00 57.70 212 ARG C C 1
ATOM 13756 O O . ARG B 2 234 ? 161.223 137.073 192.981 1.00 57.70 212 ARG C O 1
ATOM 13777 N N . ALA B 2 235 ? 160.671 139.048 193.941 1.00 60.30 213 ALA C N 1
ATOM 13778 C CA . ALA B 2 235 ? 160.481 138.524 195.315 1.00 60.30 213 ALA C CA 1
ATOM 13779 C C . ALA B 2 235 ? 159.380 137.460 195.315 1.00 60.30 213 ALA C C 1
ATOM 13780 O O . ALA B 2 235 ? 159.411 136.607 196.223 1.00 60.30 213 ALA C O 1
ATOM 13787 N N . TYR B 2 236 ? 158.453 137.500 194.353 1.00 60.26 214 TYR C N 1
ATOM 13788 C CA . TYR B 2 236 ? 157.301 136.561 194.284 1.00 60.26 214 TYR C CA 1
ATOM 13789 C C . TYR B 2 236 ? 157.531 135.479 193.218 1.00 60.26 214 TYR C C 1
ATOM 13790 O O . TYR B 2 236 ? 156.714 134.537 193.178 1.00 60.26 214 TYR C O 1
ATOM 13808 N N . VAL B 2 237 ? 158.712 135.449 192.601 1.00 59.88 215 VAL C N 1
ATOM 13809 C CA . VAL B 2 237 ? 158.997 134.588 191.431 1.00 59.88 215 VAL C CA 1
ATOM 13810 C C . VAL B 2 237 ? 158.002 134.470 190.276 1.00 59.88 215 VAL C C 1
ATOM 13811 O O . VAL B 2 237 ? 157.715 133.366 189.867 1.00 59.88 215 VAL C O 1
ATOM 13824 N N . GLN B 2 238 ? 157.456 135.580 189.795 1.00 56.78 216 GLN C N 1
ATOM 13825 C CA . GLN B 2 238 ? 156.550 135.567 188.619 1.00 56.78 216 GLN C CA 1
ATOM 13826 C C . GLN B 2 238 ? 157.102 136.207 187.356 1.00 56.78 216 GLN C C 1
ATOM 13827 O O . GLN B 2 238 ? 156.341 136.824 186.646 1.00 56.78 216 GLN C O 1
ATOM 13841 N N . GLU B 2 239 ? 158.373 136.030 187.080 1.00 55.90 217 GLU C N 1
ATOM 13842 C CA . GLU B 2 239 ? 158.952 136.341 185.778 1.00 55.90 217 GLU C CA 1
ATOM 13843 C C . GLU B 2 239 ? 158.247 135.579 184.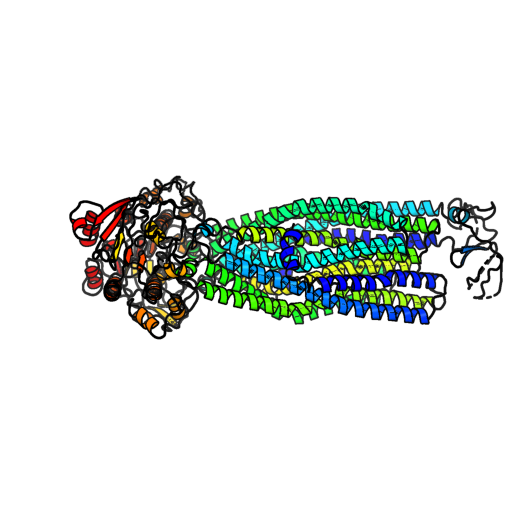665 1.00 55.90 217 GLU C C 1
ATOM 13844 O O . GLU B 2 239 ? 157.777 136.172 183.688 1.00 55.90 217 GLU C O 1
ATOM 13856 N N . THR B 2 240 ? 158.151 134.256 184.808 1.00 54.71 218 THR C N 1
ATOM 13857 C CA . THR B 2 240 ? 157.534 133.438 183.770 1.00 54.71 218 THR C CA 1
ATOM 13858 C C . THR B 2 240 ? 156.057 133.773 183.605 1.00 54.71 218 THR C C 1
ATOM 13859 O O . THR B 2 240 ? 155.550 133.842 182.479 1.00 54.71 218 THR C O 1
ATOM 13870 N N . ASN B 2 241 ? 155.387 134.060 184.688 1.00 55.50 219 ASN C N 1
ATOM 13871 C CA . ASN B 2 241 ? 153.936 134.292 184.643 1.00 55.50 219 ASN C CA 1
ATOM 13872 C C . ASN B 2 241 ? 153.665 135.636 184.001 1.00 55.50 219 ASN C C 1
ATOM 13873 O O . ASN B 2 241 ? 152.477 135.877 183.676 1.00 55.50 219 ASN C O 1
ATOM 13884 N N . ASP B 2 242 ? 154.685 136.496 183.888 1.00 54.87 220 ASP C N 1
ATOM 13885 C CA . ASP B 2 242 ? 154.576 137.780 183.206 1.00 54.87 220 ASP C CA 1
ATOM 13886 C C . ASP B 2 242 ? 155.020 137.705 181.752 1.00 54.87 220 ASP C C 1
ATOM 13887 O O . ASP B 2 242 ? 154.419 138.356 180.887 1.00 54.87 220 ASP C O 1
ATOM 13896 N N . VAL B 2 243 ? 156.087 136.968 181.455 1.00 52.09 221 VAL C N 1
ATOM 13897 C CA . VAL B 2 243 ? 156.458 136.676 180.054 1.00 52.09 221 VAL C CA 1
ATOM 13898 C C . VAL B 2 243 ? 155.279 135.961 179.401 1.00 52.09 221 VAL C C 1
ATOM 13899 O O . VAL B 2 243 ? 155.163 136.127 178.238 1.00 52.09 221 VAL C O 1
ATOM 13912 N N . ARG B 2 244 ? 154.491 135.132 180.083 1.00 54.64 222 ARG C N 1
ATOM 13913 C CA . ARG B 2 244 ? 153.301 134.520 179.503 1.00 54.64 222 ARG C CA 1
ATOM 13914 C C . ARG B 2 244 ? 152.309 135.581 179.044 1.00 54.64 222 ARG C C 1
ATOM 13915 O O . ARG B 2 244 ? 151.822 135.544 177.906 1.00 54.64 222 ARG C O 1
ATOM 13936 N N . ARG B 2 245 ? 151.993 136.535 179.920 1.00 54.35 223 ARG C N 1
ATOM 13937 C CA . ARG B 2 245 ? 151.011 137.557 179.571 1.00 54.35 223 ARG C CA 1
ATOM 13938 C C . ARG B 2 245 ? 151.513 138.435 178.433 1.00 54.35 223 ARG C C 1
ATOM 13939 O O . ARG B 2 245 ? 150.751 138.781 177.519 1.00 54.35 223 ARG C O 1
ATOM 13960 N N . PHE B 2 246 ? 152.794 138.805 178.467 1.00 51.56 224 PHE C N 1
ATOM 13961 C CA . PHE B 2 246 ? 153.340 139.602 177.375 1.00 51.56 224 PHE C CA 1
ATOM 13962 C C . PHE B 2 246 ? 153.248 138.850 176.056 1.00 51.56 224 PHE C C 1
ATOM 13963 O O . PHE B 2 246 ? 152.925 139.437 175.018 1.00 51.56 224 PHE C O 1
ATOM 13980 N N . ASN B 2 247 ? 153.552 137.549 176.072 1.00 49.51 225 ASN C N 1
ATOM 13981 C CA . ASN B 2 247 ? 153.489 136.754 174.853 1.00 49.51 225 ASN C CA 1
ATOM 13982 C C . ASN B 2 247 ? 152.067 136.673 174.321 1.00 49.51 225 ASN C C 1
ATOM 13983 O O . ASN B 2 247 ? 151.844 136.780 173.110 1.00 49.51 225 ASN C O 1
ATOM 13994 N N . GLU B 2 248 ? 151.090 136.478 175.208 1.00 51.70 226 GLU C N 1
ATOM 13995 C CA . GLU B 2 248 ? 149.703 136.450 174.753 1.00 51.70 226 GLU C CA 1
ATOM 13996 C C . GLU B 2 248 ? 149.310 137.783 174.127 1.00 51.70 226 GLU C C 1
ATOM 13997 O O . GLU B 2 248 ? 148.655 137.821 173.075 1.00 51.70 226 GLU C O 1
ATOM 14009 N N . MET B 2 249 ? 149.710 138.891 174.755 1.00 51.61 227 MET C N 1
ATOM 14010 C CA . MET B 2 249 ? 149.369 140.199 174.205 1.00 51.61 227 MET C CA 1
ATOM 14011 C C . MET B 2 249 ? 150.035 140.413 172.850 1.00 51.61 227 MET C C 1
ATOM 14012 O O . MET B 2 249 ? 149.417 140.946 171.921 1.00 51.61 227 MET C O 1
ATOM 14026 N N . THR B 2 250 ? 151.300 140.011 172.718 1.00 48.67 228 THR C N 1
ATOM 14027 C CA . THR B 2 250 ? 151.986 140.157 171.440 1.00 48.67 228 THR C CA 1
ATOM 14028 C C . THR B 2 250 ? 151.322 139.306 170.369 1.00 48.67 228 THR C C 1
ATOM 14029 O O . THR B 2 250 ? 151.240 139.711 169.205 1.00 48.67 228 THR C O 1
ATOM 14040 N N . ALA B 2 251 ? 150.849 138.116 170.740 1.00 48.20 229 ALA C N 1
ATOM 14041 C CA . ALA B 2 251 ? 150.131 137.280 169.784 1.00 48.20 229 ALA C CA 1
ATOM 14042 C C . ALA B 2 251 ? 148.848 137.957 169.323 1.00 48.20 229 ALA C C 1
ATOM 14043 O O . ALA B 2 251 ? 148.511 137.930 168.132 1.00 48.20 229 ALA C O 1
ATOM 14050 N N . ASP B 2 252 ? 148.116 138.574 170.249 1.00 48.52 230 ASP C N 1
ATOM 14051 C CA . ASP B 2 252 ? 146.915 139.303 169.850 1.00 48.52 230 ASP C CA 1
ATOM 14052 C C . ASP B 2 252 ? 147.256 140.473 168.930 1.00 48.52 230 ASP C C 1
ATOM 14053 O O . ASP B 2 252 ? 146.535 140.750 167.960 1.00 48.52 230 ASP C O 1
ATOM 14062 N N . VAL B 2 253 ? 148.344 141.183 169.229 1.00 47.88 231 VAL C N 1
ATOM 14063 C CA . VAL B 2 253 ? 148.751 142.295 168.377 1.00 47.88 231 VAL C CA 1
ATOM 14064 C C . VAL B 2 253 ? 149.117 141.788 166.990 1.00 47.88 231 VAL C C 1
ATOM 14065 O O . VAL B 2 253 ? 148.833 142.443 165.982 1.00 47.88 231 VAL C O 1
ATOM 14078 N N . TYR B 2 254 ? 149.761 140.622 166.914 1.00 46.52 232 TYR C N 1
ATOM 14079 C CA . TYR B 2 254 ? 150.032 140.017 165.614 1.00 46.52 232 TYR C CA 1
ATOM 14080 C C . TYR B 2 254 ? 148.736 139.715 164.878 1.00 46.52 232 TYR C C 1
ATOM 14081 O O . TYR B 2 254 ? 148.633 139.926 163.662 1.00 46.52 232 TYR C O 1
ATOM 14099 N N . GLN B 2 255 ? 147.745 139.189 165.594 1.00 47.20 233 GLN C N 1
ATOM 14100 C CA . GLN B 2 255 ? 146.472 138.880 164.958 1.00 47.20 233 GLN C CA 1
ATOM 14101 C C . GLN B 2 255 ? 145.842 140.137 164.375 1.00 47.20 233 GLN C C 1
ATOM 14102 O O . GLN B 2 255 ? 145.276 140.107 163.277 1.00 47.20 233 GLN C O 1
ATOM 14116 N N . LYS B 2 256 ? 145.929 141.255 165.097 1.00 49.17 234 LYS C N 1
ATOM 14117 C CA . LYS B 2 256 ? 145.398 142.512 164.566 1.00 49.17 234 LYS C CA 1
ATOM 14118 C C . LYS B 2 256 ? 146.217 143.000 163.372 1.00 49.17 234 LYS C C 1
ATOM 14119 O O . LYS B 2 256 ? 145.660 143.477 162.370 1.00 49.17 234 LYS C O 1
ATOM 14138 N N . ASN B 2 257 ? 147.544 142.886 163.465 1.00 47.68 235 ASN C N 1
ATOM 14139 C CA . ASN B 2 257 ? 148.404 143.263 162.353 1.00 47.68 235 ASN C CA 1
ATOM 14140 C C . ASN B 2 257 ? 148.049 142.481 161.102 1.00 47.68 235 ASN C C 1
ATOM 14141 O O . ASN B 2 257 ? 148.126 143.012 159.991 1.00 47.68 235 ASN C O 1
ATOM 14152 N N . MET B 2 258 ? 147.511 141.296 161.216 1.00 46.46 236 MET C N 1
ATOM 14153 C CA . MET B 2 258 ? 147.172 140.441 160.053 1.00 46.46 236 MET C CA 1
ATOM 14154 C C . MET B 2 258 ? 145.715 140.669 159.696 1.00 46.46 236 MET C C 1
ATOM 14155 O O . MET B 2 258 ? 145.343 140.235 158.667 1.00 46.46 236 MET C O 1
ATOM 14169 N N . LYS B 2 259 ? 144.879 141.117 160.601 1.00 48.39 237 LYS C N 1
ATOM 14170 C CA . LYS B 2 259 ? 143.563 141.553 160.165 1.00 48.39 237 LYS C CA 1
ATOM 14171 C C . LYS B 2 259 ? 143.653 142.828 159.339 1.00 48.39 237 LYS C C 1
ATOM 14172 O O . LYS B 2 259 ? 142.732 143.117 158.567 1.00 48.39 237 LYS C O 1
ATOM 14191 N N . VAL B 2 260 ? 144.732 143.597 159.491 1.00 49.36 238 VAL C N 1
ATOM 14192 C CA . VAL B 2 260 ? 144.976 144.712 158.571 1.00 49.36 238 VAL C CA 1
ATOM 14193 C C . VAL B 2 260 ? 145.810 144.301 157.349 1.00 49.36 238 VAL C C 1
ATOM 14194 O O . VAL B 2 260 ? 145.653 144.884 156.267 1.00 49.36 238 VAL C O 1
ATOM 14207 N N . ALA B 2 261 ? 146.712 143.328 157.495 1.00 47.67 239 ALA C N 1
ATOM 14208 C CA . ALA B 2 261 ? 147.452 142.839 156.336 1.00 47.67 239 ALA C CA 1
ATOM 14209 C C . ALA B 2 261 ? 146.507 142.241 155.305 1.00 47.67 239 ALA C C 1
ATOM 14210 O O . ALA B 2 261 ? 146.707 142.400 154.095 1.00 47.67 239 ALA C O 1
ATOM 14217 N N . PHE B 2 262 ? 145.470 141.547 155.761 1.00 49.58 240 PHE C N 1
ATOM 14218 C CA . PHE B 2 262 ? 144.486 141.014 154.830 1.00 49.58 240 PHE C CA 1
ATOM 14219 C C . PHE B 2 262 ? 143.920 142.123 153.956 1.00 49.58 240 PHE C C 1
ATOM 14220 O O . PHE B 2 262 ? 143.907 142.017 152.724 1.00 49.58 240 PHE C O 1
ATOM 14237 N N . ILE B 2 263 ? 143.488 143.222 154.576 1.00 50.28 241 ILE C N 1
ATOM 14238 C CA . ILE B 2 263 ? 142.816 144.271 153.819 1.00 50.28 241 ILE C CA 1
ATOM 14239 C C . ILE B 2 263 ? 143.798 145.001 152.907 1.00 50.28 241 ILE C C 1
ATOM 14240 O O . ILE B 2 263 ? 143.462 145.330 151.765 1.00 50.28 241 ILE C O 1
ATOM 14256 N N . ASP B 2 264 ? 145.017 145.246 153.406 1.00 50.47 242 ASP C N 1
ATOM 14257 C CA . ASP B 2 264 ? 146.060 146.006 152.665 1.00 50.47 242 ASP C CA 1
ATOM 14258 C C . ASP B 2 264 ? 146.504 145.201 151.446 1.00 50.47 242 ASP C C 1
ATOM 14259 O O . ASP B 2 264 ? 146.741 145.833 150.411 1.00 50.47 242 ASP C O 1
ATOM 14268 N N . SER B 2 265 ? 146.633 143.877 151.555 1.00 50.15 243 SER C N 1
ATOM 14269 C CA . SER B 2 265 ? 146.996 143.000 150.449 1.00 50.15 243 SER C CA 1
ATOM 14270 C C . SER B 2 265 ? 145.818 142.694 149.540 1.00 50.15 243 SER C C 1
ATOM 14271 O O . SER B 2 265 ? 146.029 142.262 148.405 1.00 50.15 243 SER C O 1
ATOM 14279 N N . LEU B 2 266 ? 144.587 142.886 150.013 1.00 51.11 244 LEU C N 1
ATOM 14280 C CA . LEU B 2 266 ? 143.442 142.858 149.116 1.00 51.11 244 LEU C CA 1
ATOM 14281 C C . LEU B 2 266 ? 143.240 144.188 148.404 1.00 51.11 244 LEU C C 1
ATOM 14282 O O . LEU B 2 266 ? 142.533 144.235 147.393 1.00 51.11 244 LEU C O 1
ATOM 14298 N N . PHE B 2 267 ? 143.847 145.265 148.909 1.00 51.77 245 PHE C N 1
ATOM 14299 C CA . PHE B 2 267 ? 143.745 146.560 148.245 1.00 51.77 245 PHE C CA 1
ATOM 14300 C C . PHE B 2 267 ? 144.781 146.730 147.142 1.00 51.77 245 PHE C C 1
ATOM 14301 O O . PHE B 2 267 ? 144.453 147.215 146.056 1.00 51.77 245 PHE C O 1
ATOM 14318 N N . GLU B 2 268 ? 146.034 146.367 147.398 1.00 51.91 246 GLU C N 1
ATOM 14319 C CA . GLU B 2 268 ? 147.055 146.560 146.370 1.00 51.91 246 GLU C CA 1
ATOM 14320 C C . GLU B 2 268 ? 146.728 145.888 145.037 1.00 51.91 246 GLU C C 1
ATOM 14321 O O . GLU B 2 268 ? 146.985 146.510 143.990 1.00 51.91 246 GLU C O 1
ATOM 14333 N N . PRO B 2 269 ? 146.218 144.652 144.983 1.00 52.24 247 PRO C N 1
ATOM 14334 C CA . PRO B 2 269 ? 145.972 144.050 143.665 1.00 52.24 247 PRO C CA 1
ATOM 14335 C C . PRO B 2 269 ? 144.992 144.830 142.811 1.00 52.24 247 PRO C C 1
ATOM 14336 O O . PRO B 2 269 ? 145.196 144.918 141.598 1.00 52.24 247 PRO C O 1
ATOM 14347 N N . THR B 2 270 ? 144.037 145.494 143.435 1.00 51.77 248 THR C N 1
ATOM 14348 C CA . THR B 2 270 ? 142.997 146.254 142.687 1.00 51.77 248 THR C CA 1
ATOM 14349 C C . THR B 2 270 ? 143.675 147.510 142.147 1.00 51.77 248 THR C C 1
ATOM 14350 O O . THR B 2 270 ? 143.336 147.977 141.084 1.00 51.77 248 THR C O 1
ATOM 14361 N N . VAL B 2 271 ? 144.579 148.063 142.910 1.00 51.12 249 VAL C N 1
ATOM 14362 C CA . VAL B 2 271 ? 145.341 149.231 142.479 1.00 51.12 249 VAL C CA 1
ATOM 14363 C C . VAL B 2 271 ? 146.181 148.886 141.256 1.00 51.12 249 VAL C C 1
ATOM 14364 O O . VAL B 2 271 ? 146.143 149.583 140.233 1.00 51.12 249 VAL C O 1
ATOM 14377 N N . LYS B 2 272 ? 146.944 147.795 141.338 1.00 49.94 250 LYS C N 1
ATOM 14378 C CA . LYS B 2 272 ? 147.814 147.430 140.225 1.00 49.94 250 LYS C CA 1
ATOM 14379 C C . LYS B 2 272 ? 147.002 147.010 139.006 1.00 49.94 250 LYS C C 1
ATOM 14380 O O . LYS B 2 272 ? 147.382 147.306 137.868 1.00 49.94 250 LYS C O 1
ATOM 14399 N N . LEU B 2 273 ? 145.947 146.271 139.235 1.00 52.69 251 LEU C N 1
ATOM 14400 C CA . LEU B 2 273 ? 145.017 145.911 138.166 1.00 52.69 251 LEU C CA 1
ATOM 14401 C C . LEU B 2 273 ? 144.626 147.188 137.468 1.00 52.69 251 LEU C C 1
ATOM 14402 O O . LEU B 2 273 ? 144.933 147.245 136.318 1.00 52.69 251 LEU C O 1
ATOM 14418 N N . LEU B 2 274 ? 144.013 148.158 138.131 1.00 51.05 252 LEU C N 1
ATOM 14419 C CA . LEU B 2 274 ? 143.467 149.349 137.489 1.00 51.05 252 LEU C CA 1
ATOM 14420 C C . LEU B 2 274 ? 144.561 150.149 136.794 1.00 51.05 252 LEU C C 1
ATOM 14421 O O . LEU B 2 274 ? 144.335 150.713 135.716 1.00 51.05 252 LEU C O 1
ATOM 14437 N N . VAL B 2 275 ? 145.756 150.206 137.385 1.00 50.56 253 VAL C N 1
ATOM 14438 C CA . VAL B 2 275 ? 146.874 150.864 136.713 1.00 50.56 253 VAL C CA 1
ATOM 14439 C C . VAL B 2 275 ? 147.166 150.171 135.389 1.00 50.56 253 VAL C C 1
ATOM 14440 O O . VAL B 2 275 ? 147.347 150.820 134.351 1.00 50.56 253 VAL C O 1
ATOM 14453 N N . GLY B 2 276 ? 147.219 148.839 135.408 1.00 50.29 254 GLY C N 1
ATOM 14454 C CA . GLY B 2 276 ? 147.471 148.103 134.182 1.00 50.29 254 GLY C CA 1
ATOM 14455 C C . GLY B 2 276 ? 146.359 148.268 133.168 1.00 50.29 254 GLY C C 1
ATOM 14456 O O . GLY B 2 276 ? 146.608 148.312 131.965 1.00 50.29 254 GLY C O 1
ATOM 14460 N N . ALA B 2 277 ? 145.116 148.353 133.638 1.00 50.11 255 ALA C N 1
ATOM 14461 C CA . ALA B 2 277 ? 143.998 148.572 132.729 1.00 50.11 255 ALA C CA 1
ATOM 14462 C C . ALA B 2 277 ? 144.101 149.929 132.054 1.00 50.11 255 ALA C C 1
ATOM 14463 O O . ALA B 2 277 ? 143.866 150.049 130.849 1.00 50.11 255 ALA C O 1
ATOM 14470 N N . SER B 2 278 ? 144.447 150.967 132.816 1.00 50.49 256 SER C N 1
ATOM 14471 C CA . SER B 2 278 ? 144.634 152.284 132.217 1.00 50.49 256 SER C CA 1
ATOM 14472 C C . SER B 2 278 ? 145.769 152.258 131.204 1.00 50.49 256 SER C C 1
ATOM 14473 O O . SER B 2 278 ? 145.636 152.778 130.089 1.00 50.49 256 SER C O 1
ATOM 14481 N N . TYR B 2 279 ? 146.893 151.641 131.573 1.00 49.83 257 TYR C N 1
ATOM 14482 C CA . TYR B 2 279 ? 148.003 151.493 130.638 1.00 49.83 257 TYR C CA 1
ATOM 14483 C C . TYR B 2 279 ? 147.560 150.811 129.353 1.00 49.83 257 TYR C C 1
ATOM 14484 O O . TYR B 2 279 ? 147.845 151.289 128.250 1.00 49.83 257 TYR C O 1
ATOM 14502 N N . LEU B 2 280 ? 146.873 149.676 129.480 1.00 52.83 258 LEU C N 1
ATOM 14503 C CA . LEU B 2 280 ? 146.499 148.897 128.309 1.00 52.83 258 LEU C CA 1
ATOM 14504 C C . LEU B 2 280 ? 145.501 149.650 127.443 1.00 52.83 258 LEU C C 1
ATOM 14505 O O . LEU B 2 280 ? 145.601 149.624 126.213 1.00 52.83 258 LEU C O 1
ATOM 14521 N N . ILE B 2 281 ? 144.517 150.305 128.060 1.00 50.06 259 ILE C N 1
ATOM 14522 C CA . ILE B 2 281 ? 143.541 151.059 127.281 1.00 50.06 259 ILE C CA 1
ATOM 14523 C C . ILE B 2 281 ? 144.237 152.175 126.521 1.00 50.06 259 ILE C C 1
ATOM 14524 O O . ILE B 2 281 ? 144.034 152.351 125.314 1.00 50.06 259 ILE C O 1
ATOM 14540 N N . GLY B 2 282 ? 145.090 152.933 127.209 1.00 50.36 260 GLY C N 1
ATOM 14541 C CA . GLY B 2 282 ? 145.816 153.986 126.527 1.00 50.36 260 GLY C CA 1
ATOM 14542 C C . GLY B 2 282 ? 146.631 153.451 125.368 1.00 50.36 260 GLY C C 1
ATOM 14543 O O . GLY B 2 282 ? 146.546 153.956 124.250 1.00 50.36 260 GLY C O 1
ATOM 14547 N N . LEU B 2 283 ? 147.387 152.379 125.608 1.00 52.13 261 LEU C N 1
ATOM 14548 C CA . LEU B 2 283 ? 148.260 151.833 124.575 1.00 52.13 261 LEU C CA 1
ATOM 14549 C C . LEU B 2 283 ? 147.462 151.337 123.373 1.00 52.13 261 LEU C C 1
ATOM 14550 O O . LEU B 2 283 ? 147.734 151.719 122.227 1.00 52.13 261 LEU C O 1
ATOM 14566 N N . GLY B 2 284 ? 146.463 150.487 123.614 1.00 52.16 262 GLY C N 1
ATOM 14567 C CA . GLY B 2 284 ? 145.704 149.922 122.512 1.00 52.16 262 GLY C CA 1
ATOM 14568 C C . GLY B 2 284 ? 144.918 150.964 121.742 1.00 52.16 262 GLY C C 1
ATOM 14569 O O . GLY B 2 284 ? 144.937 150.987 120.508 1.00 52.16 262 GLY C O 1
ATOM 14573 N N . TYR B 2 285 ? 144.208 151.842 122.455 1.00 52.11 263 TYR C N 1
ATOM 14574 C CA . TYR B 2 285 ? 143.403 152.835 121.760 1.00 52.11 263 TYR C CA 1
ATOM 14575 C C . TYR B 2 285 ? 144.283 153.870 121.071 1.00 52.11 263 TYR C C 1
ATOM 14576 O O . TYR B 2 285 ? 143.893 154.415 120.036 1.00 52.11 263 TYR C O 1
ATOM 14594 N N . GLY B 2 286 ? 145.487 154.122 121.590 1.00 53.15 264 GLY C N 1
ATOM 14595 C CA . GLY B 2 286 ? 146.419 154.976 120.878 1.00 53.15 264 GLY C CA 1
ATOM 14596 C C . GLY B 2 286 ? 146.929 154.336 119.604 1.00 53.15 264 GLY C C 1
ATOM 14597 O O . GLY B 2 286 ? 147.080 155.006 118.579 1.00 53.15 264 GLY C O 1
ATOM 14601 N N . ALA B 2 287 ? 147.204 153.032 119.645 1.00 53.98 265 ALA C N 1
ATOM 14602 C CA . ALA B 2 287 ? 147.585 152.338 118.420 1.00 53.98 265 ALA C CA 1
ATOM 14603 C C . ALA B 2 287 ? 146.457 152.386 117.400 1.00 53.98 265 ALA C C 1
ATOM 14604 O O . ALA B 2 287 ? 146.694 152.572 116.201 1.00 53.98 265 ALA C O 1
ATOM 14611 N N . PHE B 2 288 ? 145.218 152.231 117.860 1.00 57.25 266 PHE C N 1
ATOM 14612 C CA . PHE B 2 288 ? 144.080 152.310 116.951 1.00 57.25 266 PHE C CA 1
ATOM 14613 C C . PHE B 2 288 ? 143.935 153.715 116.368 1.00 57.25 266 PHE C C 1
ATOM 14614 O O . PHE B 2 288 ? 143.636 153.879 115.177 1.00 57.25 266 PHE C O 1
ATOM 14631 N N . LEU B 2 289 ? 144.143 154.745 117.192 1.00 55.42 267 LEU C N 1
ATOM 14632 C CA . LEU B 2 289 ? 144.129 156.113 116.684 1.00 55.42 267 LEU C CA 1
ATOM 14633 C C . LEU B 2 289 ? 145.212 156.311 115.634 1.00 55.42 267 LEU C C 1
ATOM 14634 O O . LEU B 2 289 ? 144.981 156.957 114.606 1.00 55.42 267 LEU C O 1
ATOM 14650 N N . VAL B 2 290 ? 146.404 155.764 115.877 1.00 55.73 268 VAL C N 1
ATOM 14651 C CA . VAL B 2 290 ? 147.464 155.821 114.875 1.00 55.73 268 VAL C CA 1
ATOM 14652 C C . VAL B 2 290 ? 147.008 155.139 113.593 1.00 55.73 268 VAL C C 1
ATOM 14653 O O . VAL B 2 290 ? 147.305 155.601 112.485 1.00 55.73 268 VAL C O 1
ATOM 14666 N N . PHE B 2 291 ? 146.282 154.027 113.721 1.00 62.77 269 PHE C N 1
ATOM 14667 C CA . PHE B 2 291 ? 145.733 153.378 112.535 1.00 62.77 269 PHE C CA 1
ATOM 14668 C C . PHE B 2 291 ? 144.825 154.328 111.768 1.00 62.77 269 PHE C C 1
ATOM 14669 O O . PHE B 2 291 ? 144.920 154.435 110.540 1.00 62.77 269 PHE C O 1
ATOM 14686 N N . ARG B 2 292 ? 143.942 155.037 112.471 1.00 61.33 270 ARG C N 1
ATOM 14687 C CA . ARG B 2 292 ? 143.161 156.056 111.772 1.00 61.33 270 ARG C CA 1
ATOM 14688 C C . ARG B 2 292 ? 143.985 157.272 111.370 1.00 61.33 270 ARG C C 1
ATOM 14689 O O . ARG B 2 292 ? 143.427 158.193 110.765 1.00 61.33 270 ARG C O 1
ATOM 14710 N N . ASN B 2 293 ? 145.278 157.309 111.681 1.00 64.28 271 ASN C N 1
ATOM 14711 C CA . ASN B 2 293 ? 146.164 158.403 111.300 1.00 64.28 271 ASN C CA 1
ATOM 14712 C C . ASN B 2 293 ? 145.894 159.680 112.083 1.00 64.28 271 ASN C C 1
ATOM 14713 O O . ASN B 2 293 ? 146.219 160.774 111.613 1.00 64.28 271 ASN C O 1
ATOM 14724 N N . GLU B 2 294 ? 145.307 159.571 113.270 1.00 58.36 272 GLU C N 1
ATOM 14725 C CA . GLU B 2 294 ? 145.096 160.718 114.140 1.00 58.36 272 GLU C CA 1
ATOM 14726 C C . GLU B 2 294 ? 146.252 160.936 115.104 1.00 58.36 272 GLU C C 1
ATOM 14727 O O . GLU B 2 294 ? 146.156 161.796 115.984 1.00 58.36 272 GLU C O 1
ATOM 14739 N N . LEU B 2 295 ? 147.335 160.179 114.963 1.00 53.19 273 LEU C N 1
ATOM 14740 C CA . LEU B 2 295 ? 148.414 160.224 115.934 1.00 53.19 273 LEU C CA 1
ATOM 14741 C C . LEU B 2 295 ? 149.616 159.510 115.336 1.00 53.19 273 LEU C C 1
ATOM 14742 O O . LEU B 2 295 ? 149.461 158.614 114.502 1.00 53.19 273 LEU C O 1
ATOM 14758 N N . THR B 2 296 ? 150.808 159.924 115.752 1.00 52.66 274 THR C N 1
ATOM 14759 C CA . THR B 2 296 ? 152.051 159.415 115.193 1.00 52.66 274 THR C CA 1
ATOM 14760 C C . THR B 2 296 ? 152.829 158.647 116.252 1.00 52.66 274 THR C C 1
ATOM 14761 O O . THR B 2 296 ? 152.555 158.736 117.450 1.00 52.66 274 THR C O 1
ATOM 14772 N N . LEU B 2 297 ? 153.825 157.889 115.790 1.00 54.45 275 LEU C N 1
ATOM 14773 C CA . LEU B 2 297 ? 154.635 157.100 116.710 1.00 54.45 275 LEU C CA 1
ATOM 14774 C C . LEU B 2 297 ? 155.303 157.985 117.753 1.00 54.45 275 LEU C C 1
ATOM 14775 O O . LEU B 2 297 ? 155.432 157.593 118.917 1.00 54.45 275 LEU C O 1
ATOM 14791 N N . GLY B 2 298 ? 155.747 159.179 117.355 1.00 51.11 276 GLY C N 1
ATOM 14792 C CA . GLY B 2 298 ? 156.263 160.118 118.338 1.00 51.11 276 GLY C CA 1
ATOM 14793 C C . GLY B 2 298 ? 155.211 160.508 119.356 1.00 51.11 276 GLY C C 1
ATOM 14794 O O . GLY B 2 298 ? 155.469 160.533 120.562 1.00 51.11 276 GLY C O 1
ATOM 14798 N N . GLU B 2 299 ? 154.001 160.806 118.883 1.00 50.73 277 GLU C N 1
ATOM 14799 C CA . GLU B 2 299 ? 152.916 161.138 119.797 1.00 50.73 277 GLU C CA 1
ATOM 14800 C C . GLU B 2 299 ? 152.531 159.935 120.648 1.00 50.73 277 GLU C C 1
ATOM 14801 O O . GLU B 2 299 ? 152.156 160.088 121.814 1.00 50.73 277 GLU C O 1
ATOM 14813 N N . LEU B 2 300 ? 152.614 158.730 120.082 1.00 51.87 278 LEU C N 1
ATOM 14814 C CA . LEU B 2 300 ? 152.338 157.528 120.861 1.00 51.87 278 LEU C CA 1
ATOM 14815 C C . LEU B 2 300 ? 153.345 157.374 121.992 1.00 51.87 278 LEU C C 1
ATOM 14816 O O . LEU B 2 300 ? 152.975 157.097 123.139 1.00 51.87 278 LEU C O 1
ATOM 14832 N N . VAL B 2 301 ? 154.627 157.560 121.685 1.00 49.10 279 VAL C N 1
ATOM 14833 C CA . VAL B 2 301 ? 155.658 157.469 122.711 1.00 49.10 279 VAL C CA 1
ATOM 14834 C C . VAL B 2 301 ? 155.444 158.540 123.771 1.00 49.10 279 VAL C C 1
ATOM 14835 O O . VAL B 2 301 ? 155.589 158.283 124.971 1.00 49.10 279 VAL C O 1
ATOM 14848 N N . SER B 2 302 ? 155.104 159.758 123.348 1.00 48.26 280 SER C N 1
ATOM 14849 C CA . SER B 2 302 ? 154.868 160.832 124.307 1.00 48.26 280 SER C CA 1
ATOM 14850 C C . SER B 2 302 ? 153.700 160.504 125.225 1.00 48.26 280 SER C C 1
ATOM 14851 O O . SER B 2 302 ? 153.788 160.681 126.445 1.00 48.26 280 SER C O 1
ATOM 14859 N N . PHE B 2 303 ? 152.589 160.030 124.661 1.00 47.93 281 PHE C N 1
ATOM 14860 C CA . PHE B 2 303 ? 151.437 159.702 125.494 1.00 47.93 281 PHE C CA 1
ATOM 14861 C C . PHE B 2 303 ? 151.764 158.570 126.452 1.00 47.93 281 PHE C C 1
ATOM 14862 O O . PHE B 2 303 ? 151.348 158.587 127.616 1.00 47.93 281 PHE C O 1
ATOM 14879 N N . ASN B 2 304 ? 152.498 157.566 125.977 1.00 48.69 282 ASN C N 1
ATOM 14880 C CA . ASN B 2 304 ? 152.841 156.449 126.844 1.00 48.69 282 ASN C CA 1
ATOM 14881 C C . ASN B 2 304 ? 153.767 156.891 127.969 1.00 48.69 282 ASN C C 1
ATOM 14882 O O . ASN B 2 304 ? 153.620 156.437 129.106 1.00 48.69 282 ASN C O 1
ATOM 14893 N N . VAL B 2 305 ? 154.717 157.783 127.683 1.00 47.97 283 VAL C N 1
ATOM 14894 C CA . VAL B 2 305 ? 155.582 158.292 128.742 1.00 47.97 283 VAL C CA 1
ATOM 14895 C C . VAL B 2 305 ? 154.775 159.119 129.735 1.00 47.97 283 VAL C C 1
ATOM 14896 O O . VAL B 2 305 ? 154.993 159.047 130.953 1.00 47.97 283 VAL C O 1
ATOM 14909 N N . TYR B 2 306 ? 153.832 159.918 129.235 1.00 48.55 284 TYR C N 1
ATOM 14910 C CA . TYR B 2 306 ? 152.983 160.701 130.123 1.00 48.55 284 TYR C CA 1
ATOM 14911 C C . TYR B 2 306 ? 152.200 159.794 131.062 1.00 48.55 284 TYR C C 1
ATOM 14912 O O . TYR B 2 306 ? 152.158 160.024 132.275 1.00 48.55 284 TYR C O 1
ATOM 14930 N N . LEU B 2 307 ? 151.579 158.745 130.517 1.00 48.94 285 LEU C N 1
ATOM 14931 C CA . LEU B 2 307 ? 150.841 157.806 131.359 1.00 48.94 285 LEU C CA 1
ATOM 14932 C C . LEU B 2 307 ? 151.770 157.099 132.336 1.00 48.94 285 LEU C C 1
ATOM 14933 O O . LEU B 2 307 ? 151.419 156.896 133.505 1.00 48.94 285 LEU C O 1
ATOM 14949 N N . GLY B 2 308 ? 152.958 156.708 131.874 1.00 49.30 286 GLY C N 1
ATOM 14950 C CA . GLY B 2 308 ? 153.899 156.041 132.753 1.00 49.30 286 GLY C CA 1
ATOM 14951 C C . GLY B 2 308 ? 154.269 156.891 133.949 1.00 49.30 286 GLY C C 1
ATOM 14952 O O . GLY B 2 308 ? 154.372 156.391 135.071 1.00 49.30 286 GLY C O 1
ATOM 14956 N N . MET B 2 309 ? 154.476 158.190 133.730 1.00 49.96 287 MET C N 1
ATOM 14957 C CA . MET B 2 309 ? 154.767 159.062 134.861 1.00 49.96 287 MET C CA 1
ATOM 14958 C C . MET B 2 309 ? 153.526 159.322 135.704 1.00 49.96 287 MET C C 1
ATOM 14959 O O . MET B 2 309 ? 153.634 159.488 136.922 1.00 49.96 287 MET C O 1
ATOM 14973 N N . MET B 2 310 ? 152.347 159.367 135.084 1.00 49.56 288 MET C N 1
ATOM 14974 C CA . MET B 2 310 ? 151.149 159.771 135.810 1.00 49.56 288 MET C CA 1
ATOM 14975 C C . MET B 2 310 ? 150.641 158.660 136.721 1.00 49.56 288 MET C C 1
ATOM 14976 O O . MET B 2 310 ? 150.564 158.831 137.942 1.00 49.56 288 MET C O 1
ATOM 14990 N N . ILE B 2 311 ? 150.293 157.510 136.146 1.00 49.64 289 ILE C N 1
ATOM 14991 C CA . ILE B 2 311 ? 149.527 156.513 136.888 1.00 49.64 289 ILE C CA 1
ATOM 14992 C C . ILE B 2 311 ? 150.388 155.448 137.562 1.00 49.64 289 ILE C C 1
ATOM 14993 O O . ILE B 2 311 ? 149.904 154.782 138.490 1.00 49.64 289 ILE C O 1
ATOM 15009 N N . TRP B 2 312 ? 151.636 155.271 137.146 1.00 50.91 290 TRP C N 1
ATOM 15010 C CA . TRP B 2 312 ? 152.420 154.195 137.740 1.00 50.91 290 TRP C CA 1
ATOM 15011 C C . TRP B 2 312 ? 152.905 154.565 139.137 1.00 50.91 290 TRP C C 1
ATOM 15012 O O . TRP B 2 312 ? 152.992 153.687 140.004 1.00 50.91 290 TRP C O 1
ATOM 15033 N N . PRO B 2 313 ? 153.236 155.830 139.407 1.00 50.03 291 PRO C N 1
ATOM 15034 C CA . PRO B 2 313 ? 153.533 156.221 140.794 1.00 50.03 291 PRO C CA 1
ATOM 15035 C C . PRO B 2 313 ? 152.409 155.933 141.778 1.00 50.03 291 PRO C C 1
ATOM 15036 O O . PRO B 2 313 ? 152.612 156.122 142.983 1.00 50.03 291 PRO C O 1
ATOM 15047 N N . MET B 2 314 ? 151.240 155.488 141.316 1.00 50.77 292 MET C N 1
ATOM 15048 C CA . MET B 2 314 ? 150.147 155.169 142.222 1.00 50.77 292 MET C CA 1
ATOM 15049 C C . MET B 2 314 ? 150.423 153.932 143.068 1.00 50.77 292 MET C C 1
ATOM 15050 O O . MET B 2 314 ? 149.641 153.643 143.978 1.00 50.77 292 MET C O 1
ATOM 15064 N N . PHE B 2 315 ? 151.499 153.191 142.788 1.00 50.52 293 PHE C N 1
ATOM 15065 C CA . PHE B 2 315 ? 151.826 152.031 143.611 1.00 50.52 293 PHE C CA 1
ATOM 15066 C C . PHE B 2 315 ? 152.064 152.413 145.067 1.00 50.52 293 PHE C C 1
ATOM 15067 O O . PHE B 2 315 ? 151.912 151.572 145.959 1.00 50.52 293 PHE C O 1
ATOM 15084 N N . ALA B 2 316 ? 152.441 153.662 145.329 1.00 49.49 294 ALA C N 1
ATOM 15085 C CA . ALA B 2 316 ? 152.672 154.137 146.686 1.00 49.49 294 ALA C CA 1
ATOM 15086 C C . ALA B 2 316 ? 151.432 154.764 147.307 1.00 49.49 294 ALA C C 1
ATOM 15087 O O . ALA B 2 316 ? 151.514 155.314 148.410 1.00 49.49 294 ALA C O 1
ATOM 15094 N N . ILE B 2 317 ? 150.320 154.713 146.586 1.00 50.12 295 ILE C N 1
ATOM 15095 C CA . ILE B 2 317 ? 149.039 155.299 147.053 1.00 50.12 295 ILE C CA 1
ATOM 15096 C C . ILE B 2 317 ? 148.666 154.649 148.375 1.00 50.12 295 ILE C C 1
ATOM 15097 O O . ILE B 2 317 ? 148.219 155.337 149.191 1.00 50.12 295 ILE C O 1
ATOM 15113 N N . GLY B 2 318 ? 148.801 153.345 148.532 1.00 50.65 296 GLY C N 1
ATOM 15114 C CA . GLY B 2 318 ? 148.452 152.661 149.766 1.00 50.65 296 GLY C CA 1
ATOM 15115 C C . GLY B 2 318 ? 149.267 153.155 150.944 1.00 50.65 296 GLY C C 1
ATOM 15116 O O . GLY B 2 318 ? 148.729 153.397 152.027 1.00 50.65 296 GLY C O 1
ATOM 15120 N N . GLU B 2 319 ? 150.577 153.319 150.746 1.00 50.03 297 GLU C N 1
ATOM 15121 C CA . GLU B 2 319 ? 151.420 153.885 151.794 1.00 50.03 297 GLU C CA 1
ATOM 15122 C C . GLU B 2 319 ? 151.010 155.317 152.112 1.00 50.03 297 GLU C C 1
ATOM 15123 O O . GLU B 2 319 ? 151.059 155.743 153.272 1.00 50.03 297 GLU C O 1
ATOM 15135 N N . LEU B 2 320 ? 150.615 156.079 151.092 1.00 50.24 298 LEU C N 1
ATOM 15136 C CA . LEU B 2 320 ? 150.157 157.443 151.331 1.00 50.24 298 LEU C CA 1
ATOM 15137 C C . LEU B 2 320 ? 148.949 157.454 152.259 1.00 50.24 298 LEU C C 1
ATOM 15138 O O . LEU B 2 320 ? 148.898 158.227 153.223 1.00 50.24 298 LEU C O 1
ATOM 15154 N N . ILE B 2 321 ? 147.968 156.591 151.989 1.00 50.38 299 ILE C N 1
ATOM 15155 C CA . ILE B 2 321 ? 146.786 156.531 152.846 1.00 50.38 299 ILE C CA 1
ATOM 15156 C C . ILE B 2 321 ? 147.159 156.029 154.233 1.00 50.38 299 ILE C C 1
ATOM 15157 O O . ILE B 2 321 ? 146.606 156.486 155.240 1.00 50.38 299 ILE C O 1
ATOM 15173 N N . ASN B 2 322 ? 148.084 155.072 154.313 1.00 50.00 300 ASN C N 1
ATOM 15174 C CA . ASN B 2 322 ? 148.539 154.608 155.618 1.00 50.00 300 ASN C CA 1
ATOM 15175 C C . ASN B 2 322 ? 149.073 155.768 156.443 1.00 50.00 300 ASN C C 1
ATOM 15176 O O . ASN B 2 322 ? 148.646 155.989 157.583 1.00 50.00 300 ASN C O 1
ATOM 15187 N N . VAL B 2 323 ? 149.995 156.537 155.865 1.00 49.22 301 VAL C N 1
ATOM 15188 C CA . VAL B 2 323 ? 150.588 157.660 156.584 1.00 49.22 301 VAL C CA 1
ATOM 15189 C C . VAL B 2 323 ? 149.511 158.665 156.966 1.00 49.22 301 VAL C C 1
ATOM 15190 O O . VAL B 2 323 ? 149.454 159.143 158.107 1.00 49.22 301 VAL C O 1
ATOM 15203 N N . MET B 2 324 ? 148.617 158.992 156.033 1.00 51.23 302 MET C N 1
ATOM 15204 C CA . MET B 2 324 ? 147.592 160.037 156.209 1.00 51.23 302 MET C CA 1
ATOM 15205 C C . MET B 2 324 ? 146.525 159.671 157.214 1.00 51.23 302 MET C C 1
ATOM 15206 O O . MET B 2 324 ? 145.958 160.613 157.767 1.00 51.23 302 MET C O 1
ATOM 15220 N N . GLN B 2 325 ? 146.167 158.406 157.355 1.00 50.09 303 GLN C N 1
ATOM 15221 C CA . GLN B 2 325 ? 145.184 157.988 158.346 1.00 50.09 303 GLN C CA 1
ATOM 15222 C C . GLN B 2 325 ? 145.820 157.724 159.702 1.00 50.09 303 GLN C C 1
ATOM 15223 O O . GLN B 2 325 ? 145.207 158.006 160.739 1.00 50.09 303 GLN C O 1
ATOM 15237 N N . ARG B 2 326 ? 147.051 157.213 159.724 1.00 50.63 304 ARG C N 1
ATOM 15238 C CA . ARG B 2 326 ? 147.775 157.119 160.983 1.00 50.63 304 ARG C CA 1
ATOM 15239 C C . ARG B 2 326 ? 147.934 158.499 161.606 1.00 50.63 304 ARG C C 1
ATOM 15240 O O . ARG B 2 326 ? 147.697 158.686 162.807 1.00 50.63 304 ARG C O 1
ATOM 15261 N N . GLY B 2 327 ? 148.320 159.488 160.794 1.00 48.72 305 GLY C N 1
ATOM 15262 C CA . GLY B 2 327 ? 148.433 160.842 161.305 1.00 48.72 305 GLY C CA 1
ATOM 15263 C C . GLY B 2 327 ? 147.106 161.394 161.784 1.00 48.72 305 GLY C C 1
ATOM 15264 O O . GLY B 2 327 ? 147.041 162.065 162.814 1.00 48.72 305 GLY C O 1
ATOM 15268 N N . ASN B 2 328 ? 146.031 161.120 161.046 1.00 51.00 306 ASN C N 1
ATOM 15269 C CA . ASN B 2 328 ? 144.721 161.613 161.459 1.00 51.00 306 ASN C CA 1
ATOM 15270 C C . ASN B 2 328 ? 144.322 161.043 162.813 1.00 51.00 306 ASN C C 1
ATOM 15271 O O . ASN B 2 328 ? 143.840 161.770 163.688 1.00 51.00 306 ASN C O 1
ATOM 15282 N N . ALA B 2 329 ? 144.509 159.734 163.005 1.00 49.43 307 ALA C N 1
ATOM 15283 C CA . ALA B 2 329 ? 144.138 159.122 164.279 1.00 49.43 307 ALA C CA 1
ATOM 15284 C C . ALA B 2 329 ? 145.007 159.643 165.418 1.00 49.43 307 ALA C C 1
ATOM 15285 O O . ALA B 2 329 ? 144.505 159.946 166.509 1.00 49.43 307 ALA C O 1
ATOM 15292 N N . SER B 2 330 ? 146.317 159.757 165.183 1.00 48.23 308 SER C N 1
ATOM 15293 C CA . SER B 2 330 ? 147.199 160.274 166.222 1.00 48.23 308 SER C CA 1
ATOM 15294 C C . SER B 2 330 ? 146.813 161.696 166.611 1.00 48.23 308 SER C C 1
ATOM 15295 O O . SER B 2 330 ? 146.769 162.037 167.800 1.00 48.23 308 SER C O 1
ATOM 15303 N N . LEU B 2 331 ? 146.519 162.539 165.621 1.00 49.25 309 LEU C N 1
ATOM 15304 C CA . LEU B 2 331 ? 146.154 163.916 165.918 1.00 49.25 309 LEU C CA 1
ATOM 15305 C C . LEU B 2 331 ? 144.791 163.998 166.585 1.00 49.25 309 LEU C C 1
ATOM 15306 O O . LEU B 2 331 ? 144.563 164.890 167.403 1.00 49.25 309 LEU C O 1
ATOM 15322 N N . ASP B 2 332 ? 143.874 163.085 166.261 1.00 48.10 310 ASP C N 1
ATOM 15323 C CA . ASP B 2 332 ? 142.603 163.049 166.975 1.00 48.10 310 ASP C CA 1
ATOM 15324 C C . ASP B 2 332 ? 142.820 162.707 168.443 1.00 48.10 310 ASP C C 1
ATOM 15325 O O . ASP B 2 332 ? 142.179 163.290 169.328 1.00 48.10 310 ASP C O 1
ATOM 15334 N N . ARG B 2 333 ? 143.720 161.762 168.722 1.00 48.34 311 ARG C N 1
ATOM 15335 C CA . ARG B 2 333 ? 144.069 161.462 170.108 1.00 48.34 311 ARG C CA 1
ATOM 15336 C C . ARG B 2 333 ? 144.626 162.697 170.804 1.00 48.34 311 ARG C C 1
ATOM 15337 O O . ARG B 2 333 ? 144.212 163.048 171.918 1.00 48.34 311 ARG C O 1
ATOM 15358 N N . VAL B 2 334 ? 145.570 163.374 170.150 1.00 45.85 312 VAL C N 1
ATOM 15359 C CA . VAL B 2 334 ? 146.177 164.558 170.750 1.00 45.85 312 VAL C CA 1
ATOM 15360 C C . VAL B 2 334 ? 145.117 165.622 171.010 1.00 45.85 312 VAL C C 1
ATOM 15361 O O . VAL B 2 334 ? 145.121 166.283 172.054 1.00 45.85 312 VAL C O 1
ATOM 15374 N N . ASN B 2 335 ? 144.193 165.802 170.070 1.00 46.27 313 ASN C N 1
ATOM 15375 C CA . ASN B 2 335 ? 143.171 166.829 170.216 1.00 46.27 313 ASN C CA 1
ATOM 15376 C C . ASN B 2 335 ? 142.214 166.505 171.353 1.00 46.27 313 ASN C C 1
ATOM 15377 O O . ASN B 2 335 ? 141.832 167.396 172.120 1.00 46.27 313 ASN C O 1
ATOM 15388 N N . GLU B 2 336 ? 141.800 165.241 171.475 1.00 48.41 314 GLU C N 1
ATOM 15389 C CA . GLU B 2 336 ? 140.862 164.899 172.538 1.00 48.41 314 GLU C CA 1
ATOM 15390 C C . GLU B 2 336 ? 141.529 164.945 173.907 1.00 48.41 314 GLU C C 1
ATOM 15391 O O . GLU B 2 336 ? 140.855 165.219 174.906 1.00 48.41 314 GLU C O 1
ATOM 15403 N N . THR B 2 337 ? 142.840 164.697 173.982 1.00 48.12 315 THR C N 1
ATOM 15404 C CA . THR B 2 337 ? 143.528 164.872 175.257 1.00 48.12 315 THR C CA 1
ATOM 15405 C C . THR B 2 337 ? 143.898 166.321 175.527 1.00 48.12 315 THR C C 1
ATOM 15406 O O . THR B 2 337 ? 144.095 166.691 176.688 1.00 48.12 315 THR C O 1
ATOM 15417 N N . LEU B 2 338 ? 144.001 167.143 174.485 1.00 47.83 316 LEU C N 1
ATOM 15418 C CA . LEU B 2 338 ? 144.501 168.503 174.623 1.00 47.83 316 LEU C CA 1
ATOM 15419 C C . LEU B 2 338 ? 143.414 169.500 174.999 1.00 47.83 316 LEU C C 1
ATOM 15420 O O . LEU B 2 338 ? 143.729 170.667 175.249 1.00 47.83 316 LEU C O 1
ATOM 15436 N N . SER B 2 339 ? 142.150 169.077 175.045 1.00 51.50 317 SER C N 1
ATOM 15437 C CA . SER B 2 339 ? 141.038 169.916 175.494 1.00 51.50 317 SER C CA 1
ATOM 15438 C C . SER B 2 339 ? 140.173 169.076 176.431 1.00 51.50 317 SER C C 1
ATOM 15439 O O . SER B 2 339 ? 139.261 168.379 175.978 1.00 51.50 317 SER C O 1
ATOM 15447 N N . TYR B 2 340 ? 140.421 169.173 177.748 1.00 59.25 318 TYR C N 1
ATOM 15448 C CA . TYR B 2 340 ? 139.726 168.362 178.786 1.00 59.25 318 TYR C CA 1
ATOM 15449 C C . TYR B 2 340 ? 138.941 169.262 179.751 1.00 59.25 318 TYR C C 1
ATOM 15450 O O . TYR B 2 340 ? 138.274 168.672 180.618 1.00 59.25 318 TYR C O 1
ATOM 15468 N N . GLU B 2 341 ? 138.960 170.597 179.601 1.00 63.68 319 GLU C N 1
ATOM 15469 C CA . GLU B 2 341 ? 138.288 171.586 180.501 1.00 63.68 319 GLU C CA 1
ATOM 15470 C C . GLU B 2 341 ? 138.978 171.741 181.863 1.00 63.68 319 GLU C C 1
ATOM 15471 O O . GLU B 2 341 ? 138.427 172.481 182.702 1.00 63.68 319 GLU C O 1
ATOM 15483 N N . THR B 2 342 ? 140.129 171.098 182.078 1.00 63.38 320 THR C N 1
ATOM 15484 C CA . THR B 2 342 ? 140.934 171.191 183.332 1.00 63.38 320 THR C CA 1
ATOM 15485 C C . THR B 2 342 ? 140.048 171.212 184.588 1.00 63.38 320 THR C C 1
ATOM 15486 O O . THR B 2 342 ? 140.411 171.943 185.532 1.00 63.38 320 THR C O 1
ATOM 15497 N N . ASP B 2 343 ? 139.073 170.321 184.758 1.00 64.90 321 ASP C N 1
ATOM 15498 C CA . ASP B 2 343 ? 138.333 170.133 186.049 1.00 64.90 321 ASP C CA 1
ATOM 15499 C C . ASP B 2 343 ? 137.639 171.419 186.497 1.00 64.90 321 ASP C C 1
ATOM 15500 O O . ASP B 2 343 ? 137.143 172.131 185.606 1.00 64.90 321 ASP C O 1
ATOM 15509 N N . VAL B 2 344 ? 137.569 171.718 187.803 1.00 67.33 322 VAL C N 1
ATOM 15510 C CA . VAL B 2 344 ? 136.909 172.938 188.360 1.00 67.33 322 VAL C CA 1
ATOM 15511 C C . VAL B 2 344 ? 137.983 173.783 189.049 1.00 67.33 322 VAL C C 1
ATOM 15512 O O . VAL B 2 344 ? 137.623 174.821 189.622 1.00 67.33 322 VAL C O 1
ATOM 15525 N N . THR B 2 345 ? 139.261 173.417 188.937 1.00 67.18 323 THR C N 1
ATOM 15526 C CA . THR B 2 345 ? 140.361 174.065 189.676 1.00 67.18 323 THR C CA 1
ATOM 15527 C C . THR B 2 345 ? 140.918 175.259 188.869 1.00 67.18 323 THR C C 1
ATOM 15528 O O . THR B 2 345 ? 141.794 174.994 188.026 1.00 67.18 323 THR C O 1
ATOM 15539 N N . ASP B 2 346 ? 140.465 176.518 189.100 1.00 71.59 324 ASP C N 1
ATOM 15540 C CA . ASP B 2 346 ? 140.887 177.709 188.378 1.00 71.59 324 ASP C CA 1
ATOM 15541 C C . ASP B 2 346 ? 140.429 178.948 189.128 1.00 71.59 324 ASP C C 1
ATOM 15542 O O . ASP B 2 346 ? 139.321 178.939 189.681 1.00 71.59 324 ASP C O 1
ATOM 15551 N N . PRO B 2 347 ? 141.236 180.007 189.192 1.00 72.55 325 PRO C N 1
ATOM 15552 C CA . PRO B 2 347 ? 140.759 181.251 189.817 1.00 72.55 325 PRO C CA 1
ATOM 15553 C C . PRO B 2 347 ? 139.603 181.844 189.027 1.00 72.55 325 PRO C C 1
ATOM 15554 O O . PRO B 2 347 ? 139.741 182.182 187.849 1.00 72.55 325 PRO C O 1
ATOM 15565 N N . LYS B 2 348 ? 138.449 181.969 189.683 1.00 74.34 326 LYS C N 1
ATOM 15566 C CA . LYS B 2 348 ? 137.295 182.581 189.031 1.00 74.34 326 LYS C CA 1
ATOM 15567 C C . LYS B 2 348 ? 137.472 184.091 188.929 1.00 74.34 326 LYS C C 1
ATOM 15568 O O . LYS B 2 348 ? 137.514 184.654 187.829 1.00 74.34 326 LYS C O 1
ATOM 15587 N N . GLN B 2 349 ? 137.578 184.759 190.070 1.00 74.07 327 GLN C N 1
ATOM 15588 C CA . GLN B 2 349 ? 137.827 186.192 190.124 1.00 74.07 327 GLN C CA 1
ATOM 15589 C C . GLN B 2 349 ? 138.710 186.476 191.333 1.00 74.07 327 GLN C C 1
ATOM 15590 O O . GLN B 2 349 ? 138.230 186.403 192.471 1.00 74.07 327 GLN C O 1
ATOM 15604 N N . PRO B 2 350 ? 140.000 186.789 191.138 1.00 72.64 328 PRO C N 1
ATOM 15605 C CA . PRO B 2 350 ? 140.900 186.930 192.290 1.00 72.64 328 PRO C CA 1
ATOM 15606 C C . PRO B 2 350 ? 140.326 187.801 193.395 1.00 72.64 328 PRO C C 1
ATOM 15607 O O . PRO B 2 350 ? 140.131 189.006 193.207 1.00 72.64 328 PRO C O 1
ATOM 15618 N N . ALA B 2 351 ? 140.049 187.201 194.554 1.00 72.07 329 ALA C N 1
ATOM 15619 C CA . ALA B 2 351 ? 139.623 187.994 195.700 1.00 72.07 329 ALA C CA 1
ATOM 15620 C C . ALA B 2 351 ? 140.742 188.901 196.186 1.00 72.07 329 ALA C C 1
ATOM 15621 O O . ALA B 2 351 ? 140.481 190.024 196.632 1.00 72.07 329 ALA C O 1
ATOM 15628 N N . ASP B 2 352 ? 141.988 188.436 196.108 1.00 71.90 330 ASP C N 1
ATOM 15629 C CA . ASP B 2 352 ? 143.152 189.248 196.453 1.00 71.90 330 ASP C CA 1
ATOM 15630 C C . ASP B 2 352 ? 143.092 189.702 197.909 1.00 71.90 330 ASP C C 1
ATOM 15631 O O . ASP B 2 352 ? 143.195 190.890 198.220 1.00 71.90 330 ASP C O 1
ATOM 15640 N N . LEU B 2 353 ? 142.916 188.738 198.806 1.00 69.69 331 LEU C N 1
ATOM 15641 C CA . LEU B 2 353 ? 143.065 188.957 200.238 1.00 69.69 331 LEU C CA 1
ATOM 15642 C C . LEU B 2 353 ? 144.241 188.114 200.705 1.00 69.69 331 LEU C C 1
ATOM 15643 O O . LEU B 2 353 ? 144.266 186.900 200.479 1.00 69.69 331 LEU C O 1
ATOM 15659 N N . LYS B 2 354 ? 145.220 188.755 201.331 1.00 70.80 332 LYS C N 1
ATOM 15660 C CA . LYS B 2 354 ? 146.331 188.008 201.895 1.00 70.80 332 LYS C CA 1
ATOM 15661 C C . LYS B 2 354 ? 145.823 187.168 203.060 1.00 70.80 332 LYS C C 1
ATOM 15662 O O . LYS B 2 354 ? 144.960 187.605 203.825 1.00 70.80 332 LYS C O 1
ATOM 15681 N N . GLU B 2 355 ? 146.371 185.957 203.193 1.00 69.96 333 GLU C N 1
ATOM 15682 C CA . GLU B 2 355 ? 145.810 184.914 204.048 1.00 69.96 333 GLU C CA 1
ATOM 15683 C C . GLU B 2 355 ? 145.261 185.444 205.364 1.00 69.96 333 GLU C C 1
ATOM 15684 O O . GLU B 2 355 ? 146.022 185.956 206.194 1.00 69.96 333 GLU C O 1
ATOM 15696 N N . PRO B 2 356 ? 143.956 185.339 205.594 1.00 70.40 334 PRO C N 1
ATOM 15697 C CA . PRO B 2 356 ? 143.461 185.394 206.969 1.00 70.40 334 PRO C CA 1
ATOM 15698 C C . PRO B 2 356 ? 143.901 184.156 207.730 1.00 70.40 334 PRO C C 1
ATOM 15699 O O . PRO B 2 356 ? 143.997 183.060 207.174 1.00 70.40 334 PRO C O 1
ATOM 15710 N N . GLY B 2 357 ? 144.168 184.340 209.021 1.00 72.44 335 GLY C N 1
ATOM 15711 C CA . GLY B 2 357 ? 144.582 183.223 209.849 1.00 72.44 335 GLY C CA 1
ATOM 15712 C C . GLY B 2 357 ? 143.471 182.252 210.183 1.00 72.44 335 GLY C C 1
ATOM 15713 O O . GLY B 2 357 ? 143.753 181.180 210.729 1.00 72.44 335 GLY C O 1
ATOM 15717 N N . ASP B 2 358 ? 142.225 182.599 209.872 1.00 73.09 336 ASP C N 1
ATOM 15718 C CA . ASP B 2 358 ? 141.081 181.756 210.179 1.00 73.09 336 ASP C CA 1
ATOM 15719 C C . ASP B 2 358 ? 140.796 180.815 209.016 1.00 73.09 336 ASP C C 1
ATOM 15720 O O . ASP B 2 358 ? 140.824 181.229 207.852 1.00 73.09 336 ASP C O 1
ATOM 15729 N N . ILE B 2 359 ? 140.569 179.518 209.307 1.00 70.07 337 ILE C N 1
ATOM 15730 C CA . ILE B 2 359 ? 140.168 178.465 208.314 1.00 70.07 337 ILE C CA 1
ATOM 15731 C C . ILE B 2 359 ? 138.938 177.831 208.966 1.00 70.07 337 ILE C C 1
ATOM 15732 O O . ILE B 2 359 ? 139.140 176.909 209.747 1.00 70.07 337 ILE C O 1
ATOM 15748 N N . VAL B 2 360 ? 137.717 178.128 208.532 1.00 70.41 338 VAL C N 1
ATOM 15749 C CA . VAL B 2 360 ? 136.469 177.842 209.304 1.00 70.41 338 VAL C CA 1
ATOM 15750 C C . VAL B 2 360 ? 135.704 176.991 208.285 1.00 70.41 338 VAL C C 1
ATOM 15751 O O . VAL B 2 360 ? 135.205 177.557 207.297 1.00 70.41 338 VAL C O 1
ATOM 15764 N N . PHE B 2 361 ? 135.569 175.699 208.593 1.00 70.21 339 PHE C N 1
ATOM 15765 C CA . PHE B 2 361 ? 134.726 174.765 207.817 1.00 70.21 339 PHE C CA 1
ATOM 15766 C C . PHE B 2 361 ? 133.302 174.843 208.363 1.00 70.21 339 PHE C C 1
ATOM 15767 O O . PHE B 2 361 ? 133.169 174.566 209.554 1.00 70.21 339 PHE C O 1
ATOM 15784 N N . SER B 2 362 ? 132.328 175.326 207.619 1.00 69.69 340 SER C N 1
ATOM 15785 C CA . SER B 2 362 ? 130.883 175.428 207.801 1.00 69.69 340 SER C CA 1
ATOM 15786 C C . SER B 2 362 ? 130.055 174.181 207.527 1.00 69.69 340 SER C C 1
ATOM 15787 O O . SER B 2 362 ? 129.396 173.661 208.432 1.00 69.69 340 SER C O 1
ATOM 15795 N N . HIS B 2 363 ? 130.100 173.670 206.301 1.00 70.60 341 HIS C N 1
ATOM 15796 C CA . HIS B 2 363 ? 129.444 172.421 205.938 1.00 70.60 341 HIS C CA 1
ATOM 15797 C C . HIS B 2 363 ? 130.137 171.900 204.694 1.00 70.60 341 HIS C C 1
ATOM 15798 O O . HIS B 2 363 ? 130.186 172.597 203.676 1.00 70.60 341 HIS C O 1
ATOM 15812 N N . VAL B 2 364 ? 130.841 170.762 204.820 1.00 71.25 342 VAL C N 1
ATOM 15813 C CA . VAL B 2 364 ? 131.593 170.145 203.682 1.00 71.25 342 VAL C CA 1
ATOM 15814 C C . VAL B 2 364 ? 131.053 168.743 203.305 1.00 71.25 342 VAL C C 1
ATOM 15815 O O . VAL B 2 364 ? 131.490 167.771 203.903 1.00 71.25 342 VAL C O 1
ATOM 15828 N N . SER B 2 365 ? 130.179 168.616 202.310 1.00 71.85 343 SER C N 1
ATOM 15829 C CA . SER B 2 365 ? 129.660 167.341 201.828 1.00 71.85 343 SER C CA 1
ATOM 15830 C C . SER B 2 365 ? 130.362 167.071 200.503 1.00 71.85 343 SER C C 1
ATOM 15831 O O . SER B 2 365 ? 129.976 167.614 199.463 1.00 71.85 343 SER C O 1
ATOM 15839 N N . PHE B 2 366 ? 131.391 166.232 200.545 1.00 67.20 344 PHE C N 1
ATOM 15840 C CA . PHE B 2 366 ? 132.272 166.011 199.412 1.00 67.20 344 PHE C CA 1
ATOM 15841 C C . PHE B 2 366 ? 132.130 164.579 198.919 1.00 67.20 344 PHE C C 1
ATOM 15842 O O . PHE B 2 366 ? 131.881 163.656 199.699 1.00 67.20 344 PHE C O 1
ATOM 15859 N N . THR B 2 367 ? 132.289 164.407 197.610 1.00 66.06 345 THR C N 1
ATOM 15860 C CA . THR B 2 367 ? 132.164 163.095 196.983 1.00 66.06 345 THR C CA 1
ATOM 15861 C C . THR B 2 367 ? 133.191 163.028 195.864 1.00 66.06 345 THR C C 1
ATOM 15862 O O . THR B 2 367 ? 133.039 163.708 194.846 1.00 66.06 345 THR C O 1
ATOM 15873 N N . TYR B 2 368 ? 134.230 162.219 196.054 1.00 65.30 346 TYR C N 1
ATOM 15874 C CA . TYR B 2 368 ? 135.260 162.040 195.040 1.00 65.30 346 TYR C CA 1
ATOM 15875 C C . TYR B 2 368 ? 134.624 161.735 193.690 1.00 65.30 346 TYR C C 1
ATOM 15876 O O . TYR B 2 368 ? 133.486 161.253 193.635 1.00 65.30 346 TYR C O 1
ATOM 15894 N N . PRO B 2 369 ? 135.319 161.999 192.582 1.00 65.18 347 PRO C N 1
ATOM 15895 C CA . PRO B 2 369 ? 134.749 161.635 191.276 1.00 65.18 347 PRO C CA 1
ATOM 15896 C C . PRO B 2 369 ? 134.484 160.147 191.137 1.00 65.18 347 PRO C C 1
ATOM 15897 O O . PRO B 2 369 ? 133.439 159.752 190.605 1.00 65.18 347 PRO C O 1
ATOM 15908 N N . SER B 2 370 ? 135.400 159.309 191.612 1.00 65.81 348 SER C N 1
ATOM 15909 C CA . SER B 2 370 ? 135.259 157.856 191.526 1.00 65.81 348 SER C CA 1
ATOM 15910 C C . SER B 2 370 ? 134.622 157.283 192.788 1.00 65.81 348 SER C C 1
ATOM 15911 O O . SER B 2 370 ? 135.155 156.375 193.422 1.00 65.81 348 SER C O 1
ATOM 15919 N N . SER B 2 371 ? 133.465 157.821 193.160 1.00 66.89 349 SER C N 1
ATOM 15920 C CA . SER B 2 371 ? 132.740 157.338 194.325 1.00 66.89 349 SER C CA 1
ATOM 15921 C C . SER B 2 371 ? 131.273 157.700 194.161 1.00 66.89 349 SER C C 1
ATOM 15922 O O . SER B 2 371 ? 130.919 158.603 193.400 1.00 66.89 349 SER C O 1
ATOM 15930 N N . THR B 2 372 ? 130.421 156.978 194.892 1.00 69.53 350 THR C N 1
ATOM 15931 C CA . THR B 2 372 ? 128.978 157.183 194.842 1.00 69.53 350 THR C CA 1
ATOM 15932 C C . THR B 2 372 ? 128.396 157.489 196.217 1.00 69.53 350 THR C C 1
ATOM 15933 O O . THR B 2 372 ? 127.178 157.401 196.404 1.00 69.53 350 THR C O 1
ATOM 15944 N N . SER B 2 373 ? 129.238 157.850 197.182 1.00 68.68 351 SER C N 1
ATOM 15945 C CA . SER B 2 373 ? 128.797 158.177 198.528 1.00 68.68 351 SER C CA 1
ATOM 15946 C C . SER B 2 373 ? 129.486 159.452 198.991 1.00 68.68 351 SER C C 1
ATOM 15947 O O . SER B 2 373 ? 130.579 159.794 198.533 1.00 68.68 351 SER C O 1
ATOM 15955 N N . ASP B 2 374 ? 128.831 160.157 199.912 1.00 70.25 352 ASP C N 1
ATOM 15956 C CA . ASP B 2 374 ? 129.409 161.368 200.479 1.00 70.25 352 ASP C CA 1
ATOM 15957 C C . ASP B 2 374 ? 130.587 161.002 201.368 1.00 70.25 352 ASP C C 1
ATOM 15958 O O . ASP B 2 374 ? 130.408 160.700 202.551 1.00 70.25 352 ASP C O 1
ATOM 15967 N N . ASN B 2 375 ? 131.796 161.023 200.806 1.00 68.39 353 ASN C N 1
ATOM 15968 C CA . ASN B 2 375 ? 132.959 160.601 201.574 1.00 68.39 353 ASN C CA 1
ATOM 15969 C C . ASN B 2 375 ? 133.158 161.470 202.806 1.00 68.39 353 ASN C C 1
ATOM 15970 O O . ASN B 2 375 ? 133.617 160.978 203.843 1.00 68.39 353 ASN C O 1
ATOM 15981 N N . LEU B 2 376 ? 132.823 162.754 202.719 1.00 69.76 354 LEU C N 1
ATOM 15982 C CA . LEU B 2 376 ? 132.899 163.664 203.854 1.00 69.76 354 LEU C CA 1
ATOM 15983 C C . LEU B 2 376 ? 131.515 164.229 204.128 1.00 69.76 354 LEU C C 1
ATOM 15984 O O . LEU B 2 376 ? 130.835 164.688 203.207 1.00 69.76 354 LEU C O 1
ATOM 16000 N N . GLN B 2 377 ? 131.100 164.181 205.390 1.00 73.68 355 GLN C N 1
ATOM 16001 C CA . GLN B 2 377 ? 129.842 164.769 205.813 1.00 73.68 355 GLN C CA 1
ATOM 16002 C C . GLN B 2 377 ? 130.101 166.178 206.345 1.00 73.68 355 GLN C C 1
ATOM 16003 O O . GLN B 2 377 ? 131.243 166.635 206.435 1.00 73.68 355 GLN C O 1
ATOM 16017 N N . ASP B 2 378 ? 129.028 166.882 206.702 1.00 72.85 356 ASP C N 1
ATOM 16018 C CA . ASP B 2 378 ? 129.160 168.238 207.218 1.00 72.85 356 ASP C CA 1
ATOM 16019 C C . ASP B 2 378 ? 130.127 168.263 208.392 1.00 72.85 356 ASP C C 1
ATOM 16020 O O . ASP B 2 378 ? 129.851 167.679 209.444 1.00 72.85 356 ASP C O 1
ATOM 16029 N N . ILE B 2 379 ? 131.260 168.936 208.222 1.00 72.07 357 ILE C N 1
ATOM 16030 C CA . ILE B 2 379 ? 132.269 169.068 209.265 1.00 72.07 357 ILE C CA 1
ATOM 16031 C C . ILE B 2 379 ? 132.438 170.549 209.569 1.00 72.07 357 ILE C C 1
ATOM 16032 O O . ILE B 2 379 ? 132.731 171.344 208.667 1.00 72.07 357 ILE C O 1
ATOM 16048 N N . SER B 2 380 ? 132.183 170.917 210.835 1.00 73.08 358 SER C N 1
ATOM 16049 C CA . SER B 2 380 ? 132.232 172.324 211.303 1.00 73.08 358 SER C CA 1
ATOM 16050 C C . SER B 2 380 ? 133.632 172.651 211.825 1.00 73.08 358 SER C C 1
ATOM 16051 O O . SER B 2 380 ? 133.730 173.356 212.849 1.00 73.08 358 SER C O 1
ATOM 16059 N N . PHE B 2 381 ? 134.684 172.083 211.232 1.00 30.00 359 PHE C N 1
ATOM 16060 C CA . PHE B 2 381 ? 136.098 172.343 211.612 1.00 30.00 359 PHE C CA 1
ATOM 16061 C C . PHE B 2 381 ? 136.297 173.863 211.680 1.00 30.00 359 PHE C C 1
ATOM 16062 O O . PHE B 2 381 ? 135.461 174.462 211.056 1.00 30.00 359 PHE C O 1
ATOM 16079 N N . THR B 2 382 ? 137.195 174.440 212.493 1.00 71.89 360 THR C N 1
ATOM 16080 C CA . THR B 2 382 ? 137.575 175.876 212.597 1.00 71.89 360 THR C CA 1
ATOM 16081 C C . THR B 2 382 ? 138.958 176.014 213.254 1.00 71.89 360 THR C C 1
ATOM 16082 O O . THR B 2 382 ? 139.072 175.577 214.416 1.00 71.89 360 THR C O 1
ATOM 16093 N N . VAL B 2 383 ? 139.943 176.603 212.588 1.00 71.26 361 VAL C N 1
ATOM 16094 C CA . VAL B 2 383 ? 141.314 176.836 213.115 1.00 71.26 361 VAL C CA 1
ATOM 16095 C C . VAL B 2 383 ? 141.664 178.327 212.986 1.00 71.26 361 VAL C C 1
ATOM 16096 O O . VAL B 2 383 ? 141.819 178.746 211.848 1.00 71.26 361 VAL C O 1
ATOM 16109 N N . ARG B 2 384 ? 141.949 179.079 214.051 1.00 74.38 362 ARG C N 1
ATOM 16110 C CA . ARG B 2 384 ? 142.136 180.521 214.117 1.00 74.38 362 ARG C CA 1
ATOM 16111 C C . ARG B 2 384 ? 143.612 180.859 214.254 1.00 74.38 362 ARG C C 1
ATOM 16112 O O . ARG B 2 384 ? 144.341 180.213 215.015 1.00 74.38 362 ARG C O 1
ATOM 16133 N N . LYS B 2 385 ? 144.040 181.882 213.515 1.00 74.27 363 LYS C N 1
ATOM 16134 C CA . LYS B 2 385 ? 145.412 182.403 213.548 1.00 74.27 363 LYS C CA 1
ATOM 16135 C C . LYS B 2 385 ? 146.367 181.211 213.466 1.00 74.27 363 LYS C C 1
ATOM 16136 O O . LYS B 2 385 ? 146.205 180.368 212.574 1.00 74.27 363 LYS C O 1
ATOM 16155 N N . GLY B 2 386 ? 147.347 181.094 214.358 1.00 72.70 364 GLY C N 1
ATOM 16156 C CA . GLY B 2 386 ? 148.285 179.993 214.312 1.00 72.70 364 GLY C CA 1
ATOM 16157 C C . GLY B 2 386 ? 148.002 178.965 215.383 1.00 72.70 364 GLY C C 1
ATOM 16158 O O . GLY B 2 386 ? 148.274 179.196 216.565 1.00 72.70 364 GLY C O 1
ATOM 16162 N N . GLN B 2 387 ? 147.453 177.821 214.981 1.00 73.70 365 GLN C N 1
ATOM 16163 C CA . GLN B 2 387 ? 147.072 176.771 215.920 1.00 73.70 365 GLN C CA 1
ATOM 16164 C C . GLN B 2 387 ? 147.313 175.422 215.262 1.00 73.70 365 GLN C C 1
ATOM 16165 O O . GLN B 2 387 ? 146.662 175.091 214.266 1.00 73.70 365 GLN C O 1
ATOM 16179 N N . THR B 2 388 ? 148.224 174.624 215.824 1.00 74.07 366 THR C N 1
ATOM 16180 C CA . THR B 2 388 ? 148.411 173.233 215.348 1.00 74.07 366 THR C CA 1
ATOM 16181 C C . THR B 2 388 ? 147.068 172.551 215.614 1.00 74.07 366 THR C C 1
ATOM 16182 O O . THR B 2 388 ? 146.545 172.759 216.717 1.00 74.07 366 THR C O 1
ATOM 16193 N N . VAL B 2 389 ? 146.478 171.885 214.630 1.00 30.00 367 VAL C N 1
ATOM 16194 C CA . VAL B 2 389 ? 145.213 171.105 214.795 1.00 30.00 367 VAL C CA 1
ATOM 16195 C C . VAL B 2 389 ? 145.574 169.655 214.517 1.00 30.00 367 VAL C C 1
ATOM 16196 O O . VAL B 2 389 ? 146.178 169.458 213.466 1.00 30.00 367 VAL C O 1
ATOM 16209 N N . GLY B 2 390 ? 145.178 168.688 215.366 1.00 74.67 368 GLY C N 1
ATOM 16210 C CA . GLY B 2 390 ? 145.478 167.272 215.090 1.00 74.67 368 GLY C CA 1
ATOM 16211 C C . GLY B 2 390 ? 144.310 166.483 214.543 1.00 74.67 368 GLY C C 1
ATOM 16212 O O . GLY B 2 390 ? 143.342 166.368 215.245 1.00 74.67 368 GLY C O 1
ATOM 16216 N N . ILE B 2 391 ? 144.412 165.933 213.338 1.00 73.91 369 ILE C N 1
ATOM 16217 C CA . ILE B 2 391 ? 143.376 165.060 212.713 1.00 73.91 369 ILE C CA 1
ATOM 16218 C C . ILE B 2 391 ? 143.912 163.640 212.571 1.00 73.91 369 ILE C C 1
ATOM 16219 O O . ILE B 2 391 ? 144.670 163.410 211.623 1.00 73.91 369 ILE C O 1
ATOM 16235 N N . ALA B 2 392 ? 143.502 162.714 213.441 1.00 74.08 370 ALA C N 1
ATOM 16236 C CA . ALA B 2 392 ? 144.003 161.321 213.439 1.00 74.08 370 ALA C CA 1
ATOM 16237 C C . ALA B 2 392 ? 142.900 160.358 213.881 1.00 74.08 370 ALA C C 1
ATOM 16238 O O . ALA B 2 392 ? 142.507 160.481 215.051 1.00 74.08 370 ALA C O 1
ATOM 16245 N N . GLY B 2 393 ? 142.420 159.441 213.019 1.00 75.08 371 GLY C N 1
ATOM 16246 C CA . GLY B 2 393 ? 141.316 158.519 213.367 1.00 75.08 371 GLY C CA 1
ATOM 16247 C C . GLY B 2 393 ? 141.433 157.144 212.729 1.00 75.08 371 GLY C C 1
ATOM 16248 O O . GLY B 2 393 ? 142.564 156.780 212.368 1.00 75.08 371 GLY C O 1
ATOM 16252 N N . LYS B 2 394 ? 140.345 156.364 212.630 1.00 74.79 372 LYS C N 1
ATOM 16253 C CA . LYS B 2 394 ? 140.414 155.097 211.919 1.00 74.79 372 LYS C CA 1
ATOM 16254 C C . LYS B 2 394 ? 140.910 155.314 210.497 1.00 74.79 372 LYS C C 1
ATOM 16255 O O . LYS B 2 394 ? 140.564 156.301 209.843 1.00 74.79 372 LYS C O 1
ATOM 16274 N N . THR B 2 395 ? 141.727 154.380 210.021 1.00 69.52 373 THR C N 1
ATOM 16275 C CA . THR B 2 395 ? 142.175 154.424 208.638 1.00 69.52 373 THR C CA 1
ATOM 16276 C C . THR B 2 395 ? 140.981 154.364 207.694 1.00 69.52 373 THR C C 1
ATOM 16277 O O . THR B 2 395 ? 140.002 153.658 207.946 1.00 69.52 373 THR C O 1
ATOM 16288 N N . GLY B 2 396 ? 141.062 155.124 206.606 1.00 68.92 374 GLY C N 1
ATOM 16289 C CA . GLY B 2 396 ? 139.964 155.208 205.671 1.00 68.92 374 GLY C CA 1
ATOM 16290 C C . GLY B 2 396 ? 138.875 156.178 206.062 1.00 68.92 374 GLY C C 1
ATOM 16291 O O . GLY B 2 396 ? 137.814 156.181 205.429 1.00 68.92 374 GLY C O 1
ATOM 16295 N N . SER B 2 397 ? 139.098 156.997 207.086 1.00 71.25 375 SER C N 1
ATOM 16296 C CA . SER B 2 397 ? 138.113 157.971 207.531 1.00 71.25 375 SER C CA 1
ATOM 16297 C C . SER B 2 397 ? 138.241 159.305 206.809 1.00 71.25 375 SER C C 1
ATOM 16298 O O . SER B 2 397 ? 137.490 160.235 207.116 1.00 71.25 375 SER C O 1
ATOM 16306 N N . GLY B 2 398 ? 139.167 159.420 205.864 1.00 70.01 376 GLY C N 1
ATOM 16307 C CA . GLY B 2 398 ? 139.245 160.598 205.019 1.00 70.01 376 GLY C CA 1
ATOM 16308 C C . GLY B 2 398 ? 139.780 161.850 205.679 1.00 70.01 376 GLY C C 1
ATOM 16309 O O . GLY B 2 398 ? 139.248 162.942 205.443 1.00 70.01 376 GLY C O 1
ATOM 16313 N N . LYS B 2 399 ? 140.819 161.725 206.504 1.00 71.29 377 LYS C N 1
ATOM 16314 C CA . LYS B 2 399 ? 141.517 162.919 206.968 1.00 71.29 377 LYS C CA 1
ATOM 16315 C C . LYS B 2 399 ? 142.284 163.580 205.826 1.00 71.29 377 LYS C C 1
ATOM 16316 O O . LYS B 2 399 ? 142.244 164.810 205.664 1.00 71.29 377 LYS C O 1
ATOM 16335 N N . THR B 2 400 ? 142.916 162.781 204.966 1.00 68.00 378 THR C N 1
ATOM 16336 C CA . THR B 2 400 ? 143.655 163.329 203.799 1.00 68.00 378 THR C CA 1
ATOM 16337 C C . THR B 2 400 ? 142.603 163.828 202.806 1.00 68.00 378 THR C C 1
ATOM 16338 O O . THR B 2 400 ? 143.006 164.528 201.879 1.00 68.00 378 THR C O 1
ATOM 16349 N N . THR B 2 401 ? 141.325 163.443 202.938 1.00 68.21 379 THR C N 1
ATOM 16350 C CA . THR B 2 401 ? 140.264 164.072 202.160 1.00 68.21 379 THR C CA 1
ATOM 16351 C C . THR B 2 401 ? 140.045 165.512 202.611 1.00 68.21 379 THR C C 1
ATOM 16352 O O . THR B 2 401 ? 139.987 166.436 201.789 1.00 68.21 379 THR C O 1
ATOM 16363 N N . ILE B 2 402 ? 139.942 165.723 203.925 1.00 69.53 380 ILE C N 1
ATOM 16364 C CA . ILE B 2 402 ? 139.804 167.079 204.448 1.00 69.53 380 ILE C CA 1
ATOM 16365 C C . ILE B 2 402 ? 140.999 167.923 204.033 1.00 69.53 380 ILE C C 1
ATOM 16366 O O . ILE B 2 402 ? 140.853 169.090 203.653 1.00 69.53 380 ILE C O 1
ATOM 16382 N N . ILE B 2 403 ? 142.200 167.351 204.108 1.00 68.34 381 ILE C N 1
ATOM 16383 C CA . ILE B 2 403 ? 143.389 168.089 203.692 1.00 68.34 381 ILE C CA 1
ATOM 16384 C C . ILE B 2 403 ? 143.287 168.477 202.222 1.00 68.34 381 ILE C C 1
ATOM 16385 O O . ILE B 2 403 ? 143.603 169.610 201.840 1.00 68.34 381 ILE C O 1
ATOM 16401 N N . LYS B 2 404 ? 142.849 167.545 201.375 1.00 67.26 382 LYS C N 1
ATOM 16402 C CA . LYS B 2 404 ? 142.711 167.822 199.953 1.00 67.26 382 LYS C CA 1
ATOM 16403 C C . LYS B 2 404 ? 141.617 168.839 199.668 1.00 67.26 382 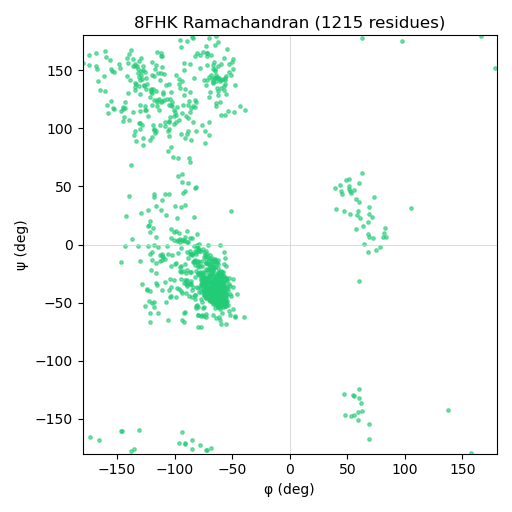LYS C C 1
ATOM 16404 O O . LYS B 2 404 ? 141.611 169.434 198.586 1.00 67.26 382 LYS C O 1
ATOM 16423 N N . GLN B 2 405 ? 140.685 169.043 200.600 1.00 67.65 383 GLN C N 1
ATOM 16424 C CA . GLN B 2 405 ? 139.759 170.160 200.453 1.00 67.65 383 GLN C CA 1
ATOM 16425 C C . GLN B 2 405 ? 140.508 171.486 200.463 1.00 67.65 383 GLN C C 1
ATOM 16426 O O . GLN B 2 405 ? 140.207 172.385 199.669 1.00 67.65 383 GLN C O 1
ATOM 16440 N N . LEU B 2 406 ? 141.493 171.626 201.353 1.00 68.70 384 LEU C N 1
ATOM 16441 C CA . LEU B 2 406 ? 142.277 172.857 201.403 1.00 68.70 384 LEU C CA 1
ATOM 16442 C C . LEU B 2 406 ? 143.007 173.094 200.089 1.00 68.70 384 LEU C C 1
ATOM 16443 O O . LEU B 2 406 ? 142.963 174.195 199.529 1.00 68.70 384 LEU C O 1
ATOM 16459 N N . LEU B 2 407 ? 143.681 172.067 199.577 1.00 66.77 385 LEU C N 1
ATOM 16460 C CA . LEU B 2 407 ? 144.512 172.228 198.394 1.00 66.77 385 LEU C CA 1
ATOM 16461 C C . LEU B 2 407 ? 143.703 172.349 197.114 1.00 66.77 385 LEU C C 1
ATOM 16462 O O . LEU B 2 407 ? 144.277 172.666 196.067 1.00 66.77 385 LEU C O 1
ATOM 16478 N N . ARG B 2 408 ? 142.398 172.088 197.167 1.00 67.81 386 ARG C N 1
ATOM 16479 C CA . ARG B 2 408 ? 141.511 172.302 196.029 1.00 67.81 386 ARG C CA 1
ATOM 16480 C C . ARG B 2 408 ? 141.944 171.478 194.821 1.00 67.81 386 ARG C C 1
ATOM 16481 O O . ARG B 2 408 ? 141.707 171.861 193.675 1.00 67.81 386 ARG C O 1
ATOM 16502 N N . GLN B 2 409 ? 142.585 170.333 195.070 1.00 62.79 387 GLN C N 1
ATOM 16503 C CA . GLN B 2 409 ? 142.927 169.416 193.992 1.00 62.79 387 GLN C CA 1
ATOM 16504 C C . GLN B 2 409 ? 141.701 168.772 193.369 1.00 62.79 387 GLN C C 1
ATOM 16505 O O . GLN B 2 409 ? 141.809 168.213 192.273 1.00 62.79 387 GLN C O 1
ATOM 16519 N N . TYR B 2 410 ? 140.549 168.840 194.027 1.00 63.80 388 TYR C N 1
ATOM 16520 C CA . TYR B 2 410 ? 139.331 168.214 193.547 1.00 63.80 388 TYR C CA 1
ATOM 16521 C C . TYR B 2 410 ? 138.205 169.235 193.500 1.00 63.80 388 TYR C C 1
ATOM 16522 O O . TYR B 2 410 ? 138.219 170.214 194.252 1.00 63.80 388 TYR C O 1
ATOM 16540 N N . PRO B 2 411 ? 137.223 169.036 192.626 1.00 65.99 389 PRO C N 1
ATOM 16541 C CA . PRO B 2 411 ? 136.098 169.964 192.554 1.00 65.99 389 PRO C CA 1
ATOM 16542 C C . PRO B 2 411 ? 135.394 170.066 193.893 1.00 65.99 389 PRO C C 1
ATOM 16543 O O . PRO B 2 411 ? 135.256 169.061 194.607 1.00 65.99 389 PRO C O 1
ATOM 16554 N N . PRO B 2 412 ? 134.931 171.258 194.275 1.00 68.86 390 PRO C N 1
ATOM 16555 C CA . PRO B 2 412 ? 134.140 171.372 195.503 1.00 68.86 390 PRO C CA 1
ATOM 16556 C C . PRO B 2 412 ? 132.666 171.100 195.258 1.00 68.86 390 PRO C C 1
ATOM 16557 O O . PRO B 2 412 ? 132.015 171.830 194.504 1.00 68.86 390 PRO C O 1
ATOM 16568 N N . GLY B 2 413 ? 132.129 170.056 195.882 1.00 73.40 391 GLY C N 1
ATOM 16569 C CA . GLY B 2 413 ? 130.717 169.755 195.755 1.00 73.40 391 GLY C CA 1
ATOM 16570 C C . GLY B 2 413 ? 129.882 170.606 196.686 1.00 73.40 391 GLY C C 1
ATOM 16571 O O . GLY B 2 413 ? 128.962 171.308 196.253 1.00 73.40 391 GLY C O 1
ATOM 16575 N N . GLU B 2 414 ? 130.196 170.591 198.003 1.00 73.80 392 GLU C N 1
ATOM 16576 C CA . GLU B 2 414 ? 129.485 171.393 199.049 1.00 73.80 392 GLU C CA 1
ATOM 16577 C C . GLU B 2 414 ? 130.507 172.017 199.998 1.00 73.80 392 GLU C C 1
ATOM 16578 O O . GLU B 2 414 ? 130.100 172.707 200.929 1.00 73.80 392 GLU C O 1
ATOM 16590 N N . GLY B 2 415 ? 131.795 171.860 199.731 1.00 72.21 393 GLY C N 1
ATOM 16591 C CA . GLY B 2 415 ? 132.864 172.383 200.594 1.00 72.21 393 GLY C CA 1
ATOM 16592 C C . GLY B 2 415 ? 132.730 173.877 200.799 1.00 72.21 393 GLY C C 1
ATOM 16593 O O . GLY B 2 415 ? 132.278 174.550 199.849 1.00 72.21 393 GLY C O 1
ATOM 16597 N N . SER B 2 416 ? 133.042 174.383 201.985 1.00 69.26 394 SER C N 1
ATOM 16598 C CA . SER B 2 416 ? 133.014 175.831 202.283 1.00 69.26 394 SER C CA 1
ATOM 16599 C C . SER B 2 416 ? 134.255 176.128 203.117 1.00 69.26 394 SER C C 1
ATOM 16600 O O . SER B 2 416 ? 134.092 176.343 204.332 1.00 69.26 394 SER C O 1
ATOM 16608 N N . ILE B 2 417 ? 135.460 176.040 202.541 1.00 69.14 395 ILE C N 1
ATOM 16609 C CA . ILE B 2 417 ? 136.612 176.295 203.399 1.00 69.14 395 ILE C CA 1
ATOM 16610 C C . ILE B 2 417 ? 136.429 177.619 204.120 1.00 69.14 395 ILE C C 1
ATOM 16611 O O . ILE B 2 417 ? 136.705 177.739 205.318 1.00 69.14 395 ILE C O 1
ATOM 16627 N N . THR B 2 418 ? 135.837 178.593 203.471 1.00 71.37 396 THR C N 1
ATOM 16628 C CA . THR B 2 418 ? 135.547 179.917 204.082 1.00 71.37 396 THR C CA 1
ATOM 16629 C C . THR B 2 418 ? 136.782 180.543 204.734 1.00 71.37 396 THR C C 1
ATOM 16630 O O . THR B 2 418 ? 136.722 180.822 205.929 1.00 71.37 396 THR C O 1
ATOM 16641 N N . PHE B 2 419 ? 137.886 180.740 204.022 1.00 69.75 397 PHE C N 1
ATOM 16642 C CA . PHE B 2 419 ? 138.990 181.483 204.608 1.00 69.75 397 PHE C CA 1
ATOM 16643 C C . PHE B 2 419 ? 138.421 182.828 205.026 1.00 69.75 397 PHE C C 1
ATOM 16644 O O . PHE B 2 419 ? 138.036 183.632 204.172 1.00 69.75 397 PHE C O 1
ATOM 16661 N N . SER B 2 420 ? 138.336 183.082 206.342 1.00 71.74 398 SER C N 1
ATOM 16662 C CA . SER B 2 420 ? 137.688 184.303 206.897 1.00 71.74 398 SER C CA 1
ATOM 16663 C C . SER B 2 420 ? 136.298 184.234 206.251 1.00 71.74 398 SER C C 1
ATOM 16664 O O . SER B 2 420 ? 135.680 183.172 206.426 1.00 71.74 398 SER C O 1
ATOM 16672 N N . GLY B 2 421 ? 135.782 185.297 205.607 1.00 71.83 399 GLY C N 1
ATOM 16673 C CA . GLY B 2 421 ? 134.536 185.264 204.869 1.00 71.83 399 GLY C CA 1
ATOM 16674 C C . GLY B 2 421 ? 134.497 184.625 203.495 1.00 71.83 399 GLY C C 1
ATOM 16675 O O . GLY B 2 421 ? 133.541 183.921 203.159 1.00 71.83 399 GLY C O 1
ATOM 16679 N N . VAL B 2 422 ? 135.528 184.858 202.695 1.00 72.05 400 VAL C N 1
ATOM 16680 C CA . VAL B 2 422 ? 135.491 184.445 201.286 1.00 72.05 400 VAL C CA 1
ATOM 16681 C C . VAL B 2 422 ? 135.605 182.927 201.197 1.00 72.05 400 VAL C C 1
ATOM 16682 O O . VAL B 2 422 ? 136.364 182.321 201.974 1.00 72.05 400 VAL C O 1
ATOM 16695 N N . PRO B 2 423 ? 134.886 182.269 200.279 1.00 71.73 401 PRO C N 1
ATOM 16696 C CA . PRO B 2 423 ? 135.058 180.818 200.109 1.00 71.73 401 PRO C CA 1
ATOM 16697 C C . PRO B 2 423 ? 136.451 180.429 199.637 1.00 71.73 401 PRO C C 1
ATOM 16698 O O . PRO B 2 423 ? 137.310 181.289 199.424 1.00 71.73 401 PRO C O 1
ATOM 16709 N N . ILE B 2 424 ? 136.676 179.122 199.468 1.00 70.37 402 ILE C N 1
ATOM 16710 C CA . ILE B 2 424 ? 137.994 178.624 199.075 1.00 70.37 402 ILE C CA 1
ATOM 16711 C C . ILE B 2 424 ? 138.419 179.221 197.742 1.00 70.37 402 ILE C C 1
ATOM 16712 O O . ILE B 2 424 ? 139.556 179.684 197.585 1.00 70.37 402 ILE C O 1
ATOM 16728 N N . GLN B 2 425 ? 137.523 179.213 196.762 1.00 71.98 403 GLN C N 1
ATOM 16729 C CA . GLN B 2 425 ? 137.829 179.767 195.457 1.00 71.98 403 GLN C CA 1
ATOM 16730 C C . GLN B 2 425 ? 137.966 181.284 195.565 1.00 71.98 403 GLN C C 1
ATOM 16731 O O . GLN B 2 425 ? 137.917 181.867 196.652 1.00 71.98 403 GLN C O 1
ATOM 16745 N N . GLN B 2 426 ? 138.153 181.934 194.418 1.00 72.22 404 GLN C N 1
ATOM 16746 C CA . GLN B 2 426 ? 138.445 183.362 194.365 1.00 72.22 404 GLN C CA 1
ATOM 16747 C C . GLN B 2 426 ? 139.829 183.668 194.923 1.00 72.22 404 GLN C C 1
ATOM 16748 O O . GLN B 2 426 ? 140.076 184.770 195.412 1.00 72.22 404 GLN C O 1
ATOM 16762 N N . ILE B 2 427 ? 140.735 182.697 194.857 1.00 68.65 405 ILE C N 1
ATOM 16763 C CA . ILE B 2 427 ? 142.106 182.872 195.328 1.00 68.65 405 ILE C CA 1
ATOM 16764 C C . ILE B 2 427 ? 143.048 182.424 194.218 1.00 68.65 405 ILE C C 1
ATOM 16765 O O . ILE B 2 427 ? 142.718 181.491 193.472 1.00 68.65 405 ILE C O 1
ATOM 16781 N N . PRO B 2 428 ? 144.216 183.045 194.061 1.00 68.41 406 PRO C N 1
ATOM 16782 C CA . PRO B 2 428 ? 145.167 182.558 193.055 1.00 68.41 406 PRO C CA 1
ATOM 16783 C C . PRO B 2 428 ? 145.753 181.219 193.473 1.00 68.41 406 PRO C C 1
ATOM 16784 O O . PRO B 2 428 ? 146.283 181.076 194.577 1.00 68.41 406 PRO C O 1
ATOM 16795 N N . LEU B 2 429 ? 145.660 180.235 192.576 1.00 67.02 407 LEU C N 1
ATOM 16796 C CA . LEU B 2 429 ? 146.262 178.938 192.858 1.00 67.02 407 LEU C CA 1
ATOM 16797 C C . LEU B 2 429 ? 147.745 179.075 193.161 1.00 67.02 407 LEU C C 1
ATOM 16798 O O . LEU B 2 429 ? 148.298 178.274 193.921 1.00 67.02 407 LEU C O 1
ATOM 16814 N N . ASP B 2 430 ? 148.406 180.076 192.580 1.00 66.18 408 ASP C N 1
ATOM 16815 C CA . ASP B 2 430 ? 149.798 180.338 192.926 1.00 66.18 408 ASP C CA 1
ATOM 16816 C C . ASP B 2 430 ? 149.924 180.782 194.378 1.00 66.18 408 ASP C C 1
ATOM 16817 O O . ASP B 2 430 ? 150.753 180.257 195.130 1.00 66.18 408 ASP C O 1
ATOM 16826 N N . ARG B 2 431 ? 149.096 181.741 194.796 1.00 68.70 409 ARG C N 1
ATOM 16827 C CA . ARG B 2 431 ? 149.168 182.234 196.169 1.00 68.70 409 ARG C CA 1
ATOM 16828 C C . ARG B 2 431 ? 148.598 181.221 197.156 1.00 68.70 409 ARG C C 1
ATOM 16829 O O . ARG B 2 431 ? 149.182 180.989 198.220 1.00 68.70 409 ARG C O 1
ATOM 16850 N N . LEU B 2 432 ? 147.459 180.610 196.825 1.00 66.68 410 LEU C N 1
ATOM 16851 C CA . LEU B 2 432 ? 146.903 179.582 197.697 1.00 66.68 410 LEU C CA 1
ATOM 16852 C C . LEU B 2 432 ? 147.878 178.429 197.869 1.00 66.68 410 LEU C C 1
ATOM 16853 O O . LEU B 2 432 ? 148.075 177.929 198.981 1.00 66.68 410 LEU C O 1
ATOM 16869 N N . ARG B 2 433 ? 148.464 177.974 196.789 1.00 64.11 411 ARG C N 1
ATOM 16870 C CA . ARG B 2 433 ? 149.474 176.906 196.846 1.00 64.11 411 ARG C CA 1
ATOM 16871 C C . ARG B 2 433 ? 150.706 177.396 197.606 1.00 64.11 411 ARG C C 1
ATOM 16872 O O . ARG B 2 433 ? 151.300 176.578 198.314 1.00 64.11 411 ARG C O 1
ATOM 16893 N N . GLY B 2 434 ? 151.087 178.654 197.523 1.00 64.20 412 GLY C N 1
ATOM 16894 C CA . GLY B 2 434 ? 152.165 179.172 198.345 1.00 64.20 412 GLY C CA 1
ATOM 16895 C C . GLY B 2 434 ? 151.842 179.156 199.825 1.00 64.20 412 GLY C C 1
ATOM 16896 O O . GLY B 2 434 ? 152.736 178.968 200.656 1.00 64.20 412 GLY C O 1
ATOM 16900 N N . TRP B 2 435 ? 150.573 179.367 200.180 1.00 67.54 413 TRP C N 1
ATOM 16901 C CA . TRP B 2 435 ? 150.175 179.290 201.583 1.00 67.54 413 TRP C CA 1
ATOM 16902 C C . TRP B 2 435 ? 150.394 177.887 202.141 1.00 67.54 413 TRP C C 1
ATOM 16903 O O . TRP B 2 435 ? 150.952 177.719 203.231 1.00 67.54 413 TRP C O 1
ATOM 16924 N N . ILE B 2 436 ? 149.959 176.863 201.401 1.00 67.03 414 ILE C N 1
ATOM 16925 C CA . ILE B 2 436 ? 150.054 175.495 201.900 1.00 67.03 414 ILE C CA 1
ATOM 16926 C C . ILE B 2 436 ? 151.516 175.081 202.014 1.00 67.03 414 ILE C C 1
ATOM 16927 O O . ILE B 2 436 ? 152.398 175.593 201.317 1.00 67.03 414 ILE C O 1
ATOM 16943 N N . GLY B 2 437 ? 151.773 174.129 202.909 1.00 68.86 415 GLY C N 1
ATOM 16944 C CA . GLY B 2 437 ? 153.124 173.636 203.090 1.00 68.86 415 GLY C CA 1
ATOM 16945 C C . GLY B 2 437 ? 153.457 172.436 202.228 1.00 68.86 415 GLY C C 1
ATOM 16946 O O . GLY B 2 437 ? 154.328 172.536 201.359 1.00 68.86 415 GLY C O 1
ATOM 16950 N N . TYR B 2 438 ? 152.822 171.285 202.462 1.00 69.43 416 TYR C N 1
ATOM 16951 C CA . TYR B 2 438 ? 152.995 170.088 201.592 1.00 69.43 416 TYR C CA 1
ATOM 16952 C C . TYR B 2 438 ? 152.022 168.995 202.045 1.00 69.43 416 TYR C C 1
ATOM 16953 O O . TYR B 2 438 ? 151.479 169.129 203.145 1.00 69.43 416 TYR C O 1
ATOM 16971 N N . VAL B 2 439 ? 151.758 167.985 201.217 1.00 68.40 417 VAL C N 1
ATOM 16972 C CA . VAL B 2 439 ? 150.873 166.827 201.547 1.00 68.40 417 VAL C CA 1
ATOM 16973 C C . VAL B 2 439 ? 151.464 165.512 201.007 1.00 68.40 417 VAL C C 1
ATOM 16974 O O . VAL B 2 439 ? 150.670 164.683 200.520 1.00 68.40 417 VAL C O 1
ATOM 16987 N N . PRO B 2 440 ? 152.788 165.232 201.092 1.00 67.50 418 PRO C N 1
ATOM 16988 C CA . PRO B 2 440 ? 153.329 163.943 200.639 1.00 67.50 418 PRO C CA 1
ATOM 16989 C C . PRO B 2 440 ? 153.277 162.829 201.697 1.00 67.50 418 PRO C C 1
ATOM 16990 O O . PRO B 2 440 ? 154.232 162.694 202.441 1.00 67.50 418 PRO C O 1
ATOM 17001 N N . GLN B 2 441 ? 152.186 162.059 201.754 1.00 67.25 419 GLN C N 1
ATOM 17002 C CA . GLN B 2 441 ? 152.077 160.903 202.685 1.00 67.25 419 GLN C CA 1
ATOM 17003 C C . GLN B 2 441 ? 152.932 159.762 202.128 1.00 67.25 419 GLN C C 1
ATOM 17004 O O . GLN B 2 441 ? 153.809 159.262 202.858 1.00 67.25 419 GLN C O 1
ATOM 17018 N N . ASP B 2 442 ? 152.679 159.388 200.870 1.00 67.95 420 ASP C N 1
ATOM 17019 C CA . ASP B 2 442 ? 153.643 158.584 200.078 1.00 67.95 420 ASP C CA 1
ATOM 17020 C C . ASP B 2 442 ? 154.820 159.486 199.701 1.00 67.95 420 ASP C C 1
ATOM 17021 O O . ASP B 2 442 ? 154.574 160.650 199.328 1.00 67.95 420 ASP C O 1
ATOM 17030 N N . HIS B 2 443 ? 156.045 158.968 199.804 1.00 67.72 421 HIS C N 1
ATOM 17031 C CA . HIS B 2 443 ? 157.218 159.787 199.507 1.00 67.72 421 HIS C CA 1
ATOM 17032 C C . HIS B 2 443 ? 157.373 160.004 198.006 1.00 67.72 421 HIS C C 1
ATOM 17033 O O . HIS B 2 443 ? 157.152 159.094 197.205 1.00 67.72 421 HIS C O 1
ATOM 17047 N N . LEU B 2 444 ? 157.788 161.212 197.629 1.00 64.54 422 LEU C N 1
ATOM 17048 C CA . LEU B 2 444 ? 158.072 161.560 196.239 1.00 64.54 422 LEU C CA 1
ATOM 17049 C C . LEU B 2 444 ? 159.397 162.308 196.171 1.00 64.54 422 LEU C C 1
ATOM 17050 O O . LEU B 2 444 ? 159.623 163.238 196.950 1.00 64.54 422 LEU C O 1
ATOM 17066 N N . LEU B 2 445 ? 160.264 161.910 195.237 1.00 65.14 423 LEU C N 1
ATOM 17067 C CA . LEU B 2 445 ? 161.488 162.639 194.931 1.00 65.14 423 LEU C CA 1
ATOM 17068 C C . LEU B 2 445 ? 161.639 162.736 193.421 1.00 65.14 423 LEU C C 1
ATOM 17069 O O . LEU B 2 445 ? 160.769 162.308 192.655 1.00 65.14 423 LEU C O 1
ATOM 17085 N N . PHE B 2 446 ? 162.760 163.314 192.999 1.00 60.89 424 PHE C N 1
ATOM 17086 C CA . PHE B 2 446 ? 163.115 163.444 191.597 1.00 60.89 424 PHE C CA 1
ATOM 17087 C C . PHE B 2 446 ? 164.572 163.052 191.411 1.00 60.89 424 PHE C C 1
ATOM 17088 O O . PHE B 2 446 ? 165.375 163.127 192.343 1.00 60.89 424 PHE C O 1
ATOM 17105 N N . SER B 2 447 ? 164.906 162.624 190.197 1.00 63.88 425 SER C N 1
ATOM 17106 C CA . SER B 2 447 ? 166.259 162.169 189.907 1.00 63.88 425 SER C CA 1
ATOM 17107 C C . SER B 2 447 ? 167.224 163.344 189.830 1.00 63.88 425 SER C C 1
ATOM 17108 O O . SER B 2 447 ? 167.322 164.012 188.796 1.00 63.88 425 SER C O 1
ATOM 17116 N N . ARG B 2 448 ? 167.931 163.606 190.923 1.00 65.04 426 ARG C N 1
ATOM 17117 C CA . ARG B 2 448 ? 168.903 164.689 190.995 1.00 65.04 426 ARG C CA 1
ATOM 17118 C C . ARG B 2 448 ? 169.756 164.457 192.237 1.00 65.04 426 ARG C C 1
ATOM 17119 O O . ARG B 2 448 ? 169.728 163.374 192.830 1.00 65.04 426 ARG C O 1
ATOM 17140 N N . THR B 2 449 ? 170.540 165.461 192.621 1.00 67.89 427 THR C N 1
ATOM 17141 C CA . THR B 2 449 ? 171.206 165.416 193.914 1.00 67.89 427 THR C CA 1
ATOM 17142 C C . THR B 2 449 ? 170.220 165.770 195.022 1.00 67.89 427 THR C C 1
ATOM 17143 O O . THR B 2 449 ? 169.148 166.333 194.783 1.00 67.89 427 THR C O 1
ATOM 17154 N N . VAL B 2 450 ? 170.594 165.425 196.255 1.00 69.08 428 VAL C N 1
ATOM 17155 C CA . VAL B 2 450 ? 169.740 165.741 197.396 1.00 69.08 428 VAL C CA 1
ATOM 17156 C C . VAL B 2 450 ? 169.617 167.251 197.562 1.00 69.08 428 VAL C C 1
ATOM 17157 O O . VAL B 2 450 ? 168.557 167.769 197.936 1.00 69.08 428 VAL C O 1
ATOM 17170 N N . LYS B 2 451 ? 170.697 167.984 197.290 1.00 69.18 429 LYS C N 1
ATOM 17171 C CA . LYS B 2 451 ? 170.624 169.439 197.343 1.00 69.18 429 LYS C CA 1
ATOM 17172 C C . LYS B 2 451 ? 169.573 169.962 196.374 1.00 69.18 429 LYS C C 1
ATOM 17173 O O . LYS B 2 451 ? 168.733 170.790 196.740 1.00 69.18 429 LYS C O 1
ATOM 17192 N N . GLU B 2 452 ? 169.595 169.474 195.133 1.00 68.03 430 GLU C N 1
ATOM 17193 C CA . GLU B 2 452 ? 168.691 170.003 194.117 1.00 68.03 430 GLU C CA 1
ATOM 17194 C C . GLU B 2 452 ? 167.235 169.693 194.441 1.00 68.03 430 GLU C C 1
ATOM 17195 O O . GLU B 2 452 ? 166.358 170.538 194.227 1.00 68.03 430 GLU C O 1
ATOM 17207 N N . ASN B 2 453 ? 166.947 168.491 194.947 1.00 66.67 431 ASN C N 1
ATOM 17208 C CA . ASN B 2 453 ? 165.562 168.157 195.258 1.00 66.67 431 ASN C CA 1
ATOM 17209 C C . ASN B 2 453 ? 165.109 168.736 196.595 1.00 66.67 431 ASN C C 1
ATOM 17210 O O . ASN B 2 453 ? 163.902 168.775 196.856 1.00 66.67 431 ASN C O 1
ATOM 17221 N N . ILE B 2 454 ? 166.039 169.179 197.447 1.00 68.03 432 ILE C N 1
ATOM 17222 C CA . ILE B 2 454 ? 165.656 170.031 198.572 1.00 68.03 432 ILE C CA 1
ATOM 17223 C C . ILE B 2 454 ? 165.341 171.440 198.085 1.00 68.03 432 ILE C C 1
ATOM 17224 O O . ILE B 2 454 ? 164.392 172.079 198.555 1.00 68.03 432 ILE C O 1
ATOM 17240 N N . LEU B 2 455 ? 166.126 171.942 197.130 1.00 67.49 433 LEU C N 1
ATOM 17241 C CA . LEU B 2 455 ? 165.857 173.231 196.508 1.00 67.49 433 LEU C CA 1
ATOM 17242 C C . LEU B 2 455 ? 164.557 173.222 195.722 1.00 67.49 433 LEU C C 1
ATOM 17243 O O . LEU B 2 455 ? 164.068 174.291 195.345 1.00 67.49 433 LEU C O 1
ATOM 17259 N N . TYR B 2 456 ? 163.993 172.041 195.475 1.00 62.21 434 TYR C N 1
ATOM 17260 C CA . TYR B 2 456 ? 162.847 171.908 194.590 1.00 62.21 434 TYR C CA 1
ATOM 17261 C C . TYR B 2 456 ? 161.619 172.630 195.127 1.00 62.21 434 TYR C C 1
ATOM 17262 O O . TYR B 2 456 ? 160.667 172.853 194.373 1.00 62.21 434 TYR C O 1
ATOM 17280 N N . GLY B 2 457 ? 161.607 172.973 196.409 1.00 65.15 435 GLY C N 1
ATOM 17281 C CA . GLY B 2 457 ? 160.477 173.637 197.022 1.00 65.15 435 GLY C CA 1
ATOM 17282 C C . GLY B 2 457 ? 160.670 175.140 197.073 1.00 65.15 435 GLY C C 1
ATOM 17283 O O . GLY B 2 457 ? 161.771 175.634 197.302 1.00 65.15 435 GLY C O 1
ATOM 17287 N N . LYS B 2 458 ? 159.574 175.866 196.850 1.00 69.53 436 LYS C N 1
ATOM 17288 C CA . LYS B 2 458 ? 159.593 177.320 196.910 1.00 69.53 436 LYS C CA 1
ATOM 17289 C C . LYS B 2 458 ? 160.412 177.851 195.736 1.00 69.53 436 LYS C C 1
ATOM 17290 O O . LYS B 2 458 ? 160.526 177.178 194.707 1.00 69.53 436 LYS C O 1
ATOM 17309 N N . GLN B 2 459 ? 160.982 179.049 195.870 1.00 70.76 437 GLN C N 1
ATOM 17310 C CA . GLN B 2 459 ? 161.699 179.701 194.774 1.00 70.76 437 GLN C CA 1
ATOM 17311 C C . GLN B 2 459 ? 163.195 179.443 194.934 1.00 70.76 437 GLN C C 1
ATOM 17312 O O . GLN B 2 459 ? 163.973 180.315 195.323 1.00 70.76 437 GLN C O 1
ATOM 17326 N N . ASP B 2 460 ? 163.597 178.213 194.623 1.00 71.39 438 ASP C N 1
ATOM 17327 C CA . ASP B 2 460 ? 164.994 177.791 194.594 1.00 71.39 438 ASP C CA 1
ATOM 17328 C C . ASP B 2 460 ? 165.705 177.993 195.927 1.00 71.39 438 ASP C C 1
ATOM 17329 O O . ASP B 2 460 ? 166.939 177.920 195.981 1.00 71.39 438 ASP C O 1
ATOM 17338 N N . ALA B 2 461 ? 164.966 178.242 197.001 1.00 70.99 439 ALA C N 1
ATOM 17339 C CA . ALA B 2 461 ? 165.556 178.383 198.338 1.00 70.99 439 ALA C CA 1
ATOM 17340 C C . ALA B 2 461 ? 166.631 179.476 198.300 1.00 70.99 439 ALA C C 1
ATOM 17341 O O . ALA B 2 461 ? 166.512 180.453 197.550 1.00 70.99 439 ALA C O 1
ATOM 17348 N N . THR B 2 462 ? 167.684 179.325 199.095 1.00 72.59 440 THR C N 1
ATOM 17349 C CA . THR B 2 462 ? 168.702 180.356 199.247 1.00 72.59 440 THR C CA 1
ATOM 17350 C C . THR B 2 462 ? 170.044 179.665 199.475 1.00 72.59 440 THR C C 1
ATOM 17351 O O . THR B 2 462 ? 170.211 178.486 199.146 1.00 72.59 440 THR C O 1
ATOM 17362 N N . ASP B 2 463 ? 171.008 180.405 200.025 1.00 75.66 441 ASP C N 1
ATOM 17363 C CA . ASP B 2 463 ? 172.362 179.882 200.176 1.00 75.66 441 ASP C CA 1
ATOM 17364 C C . ASP B 2 463 ? 172.436 178.826 201.274 1.00 75.66 441 ASP C C 1
ATOM 17365 O O . ASP B 2 463 ? 172.762 177.662 201.012 1.00 75.66 441 ASP C O 1
ATOM 17374 N N . LYS B 2 464 ? 172.139 179.214 202.517 1.00 73.00 442 LYS C N 1
ATOM 17375 C CA . LYS B 2 464 ? 172.389 178.364 203.673 1.00 73.00 442 LYS C CA 1
ATOM 17376 C C . LYS B 2 464 ? 171.119 177.844 204.331 1.00 73.00 442 LYS C C 1
ATOM 17377 O O . LYS B 2 464 ? 171.205 176.976 205.208 1.00 73.00 442 LYS C O 1
ATOM 17396 N N . GLU B 2 465 ? 169.943 178.325 203.927 1.00 72.47 443 GLU C N 1
ATOM 17397 C CA . GLU B 2 465 ? 168.716 177.722 204.426 1.00 72.47 443 GLU C CA 1
ATOM 17398 C C . GLU B 2 465 ? 168.640 176.243 204.079 1.00 72.47 443 GLU C C 1
ATOM 17399 O O . GLU B 2 465 ? 167.940 175.490 204.764 1.00 72.47 443 GLU C O 1
ATOM 17411 N N . VAL B 2 466 ? 169.346 175.807 203.033 1.00 70.26 444 VAL C N 1
ATOM 17412 C CA . VAL B 2 466 ? 169.422 174.381 202.737 1.00 70.26 444 VAL C CA 1
ATOM 17413 C C . VAL B 2 466 ? 170.056 173.641 203.905 1.00 70.26 444 VAL C C 1
ATOM 17414 O O . VAL B 2 466 ? 169.508 172.655 204.410 1.00 70.26 444 VAL C O 1
ATOM 17427 N N . GLN B 2 467 ? 171.214 174.118 204.365 1.00 70.38 445 GLN C N 1
ATOM 17428 C CA . GLN B 2 467 ? 171.848 173.511 205.529 1.00 70.38 445 GLN C CA 1
ATOM 17429 C C . GLN B 2 467 ? 170.986 173.673 206.772 1.00 70.38 445 GLN C C 1
ATOM 17430 O O . GLN B 2 467 ? 171.014 172.818 207.663 1.00 70.38 445 GLN C O 1
ATOM 17444 N N . GLN B 2 468 ? 170.232 174.768 206.859 1.00 71.56 446 GLN C N 1
ATOM 17445 C CA . GLN B 2 468 ? 169.340 174.956 207.999 1.00 71.56 446 GLN C CA 1
ATOM 17446 C C . GLN B 2 468 ? 168.294 173.848 208.055 1.00 71.56 446 GLN C C 1
ATOM 17447 O O . GLN B 2 468 ? 168.131 173.177 209.082 1.00 71.56 446 GLN C O 1
ATOM 17461 N N . ALA B 2 469 ? 167.588 173.630 206.946 1.00 70.21 447 ALA C N 1
ATOM 17462 C CA . ALA B 2 469 ? 166.603 172.556 206.896 1.00 70.21 447 ALA C CA 1
ATOM 17463 C C . ALA B 2 469 ? 167.263 171.193 207.049 1.00 70.21 447 ALA C C 1
ATOM 17464 O O . ALA B 2 469 ? 166.655 170.267 207.594 1.00 70.21 447 ALA C O 1
ATOM 17471 N N . ILE B 2 470 ? 168.506 171.055 206.581 1.00 70.96 448 ILE C N 1
ATOM 17472 C CA . ILE B 2 470 ? 169.237 169.803 206.753 1.00 70.96 448 ILE C CA 1
ATOM 17473 C C . ILE B 2 470 ? 169.419 169.511 208.236 1.00 70.96 448 ILE C C 1
ATOM 17474 O O . ILE B 2 470 ? 168.912 168.513 208.762 1.00 70.96 448 ILE C O 1
ATOM 17490 N N . ALA B 2 471 ? 170.134 170.388 208.934 1.00 70.75 449 ALA C N 1
ATOM 17491 C CA . ALA B 2 471 ? 170.311 170.256 210.378 1.00 70.75 449 ALA C CA 1
ATOM 17492 C C . ALA B 2 471 ? 169.186 170.959 211.127 1.00 70.75 449 ALA C C 1
ATOM 17493 O O . ALA B 2 471 ? 169.394 171.693 212.090 1.00 70.75 449 ALA C O 1
ATOM 17500 N N . GLU B 2 472 ? 167.957 170.594 210.746 1.00 69.84 450 GLU C N 1
ATOM 17501 C CA . GLU B 2 472 ? 166.693 171.053 211.406 1.00 69.84 450 GLU C CA 1
ATOM 17502 C C . GLU B 2 472 ? 165.672 169.913 211.316 1.00 69.84 450 GLU C C 1
ATOM 17503 O O . GLU B 2 472 ? 164.569 170.066 211.813 1.00 69.84 450 GLU C O 1
ATOM 17515 N N . ALA B 2 473 ? 165.884 168.910 210.489 1.00 69.46 451 ALA C N 1
ATOM 17516 C CA . ALA B 2 473 ? 165.155 167.650 210.531 1.00 69.46 451 ALA C CA 1
ATOM 17517 C C . ALA B 2 473 ? 166.020 166.518 211.071 1.00 69.46 451 ALA C C 1
ATOM 17518 O O . ALA B 2 473 ? 165.776 165.347 210.766 1.00 69.46 451 ALA C O 1
ATOM 17525 N N . HIS B 2 474 ? 167.032 166.850 211.870 1.00 71.39 452 HIS C N 1
ATOM 17526 C CA . HIS B 2 474 ? 167.965 165.864 212.407 1.00 71.39 452 HIS C CA 1
ATOM 17527 C C . HIS B 2 474 ? 168.528 164.998 211.284 1.00 71.39 452 HIS C C 1
ATOM 17528 O O . HIS B 2 474 ? 168.565 163.768 211.367 1.00 71.39 452 HIS C O 1
ATOM 17542 N N . PHE B 2 475 ? 168.966 165.658 210.214 1.00 70.89 453 PHE C N 1
ATOM 17543 C CA . PHE B 2 475 ? 169.446 164.972 209.026 1.00 70.89 453 PHE C CA 1
ATOM 17544 C C . PHE B 2 475 ? 170.930 165.208 208.778 1.00 70.89 453 PHE C C 1
ATOM 17545 O O . PHE B 2 475 ? 171.484 164.641 207.830 1.00 70.89 453 PHE C O 1
ATOM 17562 N N . GLU B 2 476 ? 171.594 166.016 209.608 1.00 74.79 454 GLU C N 1
ATOM 17563 C CA . GLU B 2 476 ? 173.004 166.317 209.379 1.00 74.79 454 GLU C CA 1
ATOM 17564 C C . GLU B 2 476 ? 173.869 165.068 209.496 1.00 74.79 454 GLU C C 1
ATOM 17565 O O . GLU B 2 476 ? 174.797 164.872 208.703 1.00 74.79 454 GLU C O 1
ATOM 17577 N N . LYS B 2 477 ? 173.587 164.216 210.483 1.00 76.44 455 LYS C N 1
ATOM 17578 C CA . LYS B 2 477 ? 174.417 163.033 210.690 1.00 76.44 455 LYS C CA 1
ATOM 17579 C C . LYS B 2 477 ? 174.391 162.119 209.473 1.00 76.44 455 LYS C C 1
ATOM 17580 O O . LYS B 2 477 ? 175.415 161.531 209.106 1.00 76.44 455 LYS C O 1
ATOM 17599 N N . ASP B 2 478 ? 173.223 161.970 208.868 1.00 75.23 456 ASP C N 1
ATOM 17600 C CA . ASP B 2 478 ? 173.041 161.126 207.668 1.00 75.23 456 ASP C CA 1
ATOM 17601 C C . ASP B 2 478 ? 174.092 161.443 206.618 1.00 75.23 456 ASP C C 1
ATOM 17602 O O . ASP B 2 478 ? 174.531 160.510 205.954 1.00 75.23 456 ASP C O 1
ATOM 17611 N N . LEU B 2 479 ? 174.478 162.694 206.467 1.00 73.84 457 LEU C N 1
ATOM 17612 C CA . LEU B 2 479 ? 175.446 163.077 205.448 1.00 73.84 457 LEU C CA 1
ATOM 17613 C C . LEU B 2 479 ? 176.778 162.364 205.629 1.00 73.84 457 LEU C C 1
ATOM 17614 O O . LEU B 2 479 ? 177.537 162.242 204.662 1.00 73.84 457 LEU C O 1
ATOM 17630 N N . HIS B 2 480 ? 177.082 161.892 206.839 1.00 76.69 458 HIS C N 1
ATOM 17631 C CA . HIS B 2 480 ? 178.277 161.076 207.023 1.00 76.69 458 HIS C CA 1
ATOM 17632 C C . HIS B 2 480 ? 178.177 159.775 206.235 1.00 76.69 458 HIS C C 1
ATOM 17633 O O . HIS B 2 480 ? 179.132 159.375 205.560 1.00 76.69 458 HIS C O 1
ATOM 17647 N N . MET B 2 481 ? 177.024 159.102 206.304 1.00 76.19 459 MET C N 1
ATOM 17648 C CA . MET B 2 481 ? 176.843 157.873 205.538 1.00 76.19 459 MET C CA 1
ATOM 17649 C C . MET B 2 481 ? 176.925 158.144 204.043 1.00 76.19 459 MET C C 1
ATOM 17650 O O . MET B 2 481 ? 177.590 157.408 203.305 1.00 76.19 459 MET C O 1
ATOM 17664 N N . LEU B 2 482 ? 176.260 159.191 203.583 1.00 73.30 460 LEU C N 1
ATOM 17665 C CA . LEU B 2 482 ? 176.315 159.554 202.177 1.00 73.30 460 LEU C CA 1
ATOM 17666 C C . LEU B 2 482 ? 177.747 159.942 201.836 1.00 73.30 460 LEU C C 1
ATOM 17667 O O . LEU B 2 482 ? 178.293 160.858 202.465 1.00 73.30 460 LEU C O 1
ATOM 17683 N N . PRO B 2 483 ? 178.397 159.283 200.874 1.00 74.31 461 PRO C N 1
ATOM 17684 C CA . PRO B 2 483 ? 179.814 159.593 200.622 1.00 74.31 461 PRO C CA 1
ATOM 17685 C C . PRO B 2 483 ? 180.051 161.042 200.252 1.00 74.31 461 PRO C C 1
ATOM 17686 O O . PRO B 2 483 ? 181.083 161.610 200.631 1.00 74.31 461 PRO C O 1
ATOM 17697 N N . SER B 2 484 ? 179.123 161.660 199.527 1.00 73.21 462 SER C N 1
ATOM 17698 C CA . SER B 2 484 ? 179.233 163.055 199.109 1.00 73.21 462 SER C CA 1
ATOM 17699 C C . SER B 2 484 ? 178.075 163.820 199.740 1.00 73.21 462 SER C C 1
ATOM 17700 O O . SER B 2 484 ? 176.953 163.801 199.224 1.00 73.21 462 SER C O 1
ATOM 17708 N N . GLY B 2 485 ? 178.347 164.491 200.856 1.00 73.64 463 GLY C N 1
ATOM 17709 C CA . GLY B 2 485 ? 177.322 165.240 201.554 1.00 73.64 463 GLY C CA 1
ATOM 17710 C C . GLY B 2 485 ? 176.728 166.343 200.705 1.00 73.64 463 GLY C C 1
ATOM 17711 O O . GLY B 2 485 ? 177.447 167.221 200.219 1.00 73.64 463 GLY C O 1
ATOM 17715 N N . LEU B 2 486 ? 175.411 166.303 200.511 1.00 71.02 464 LEU C N 1
ATOM 17716 C CA . LEU B 2 486 ? 174.650 167.249 199.702 1.00 71.02 464 LEU C CA 1
ATOM 17717 C C . LEU B 2 486 ? 175.034 167.200 198.229 1.00 71.02 464 LEU C C 1
ATOM 17718 O O . LEU B 2 486 ? 174.459 167.949 197.432 1.00 71.02 464 LEU C O 1
ATOM 17734 N N . GLU B 2 487 ? 175.973 166.339 197.835 1.00 71.50 465 GLU C N 1
ATOM 17735 C CA . GLU B 2 487 ? 176.438 166.266 196.460 1.00 71.50 465 GLU C CA 1
ATOM 17736 C C . GLU B 2 487 ? 176.234 164.903 195.818 1.00 71.50 465 GLU C C 1
ATOM 17737 O O . GLU B 2 487 ? 176.192 164.824 194.586 1.00 71.50 465 GLU C O 1
ATOM 17749 N N . THR B 2 488 ? 176.095 163.838 196.605 1.00 71.49 466 THR C N 1
ATOM 17750 C CA . THR B 2 488 ? 175.855 162.522 196.032 1.00 71.49 466 THR C CA 1
ATOM 17751 C C . THR B 2 488 ? 174.519 162.502 195.303 1.00 71.49 466 THR C C 1
ATOM 17752 O O . THR B 2 488 ? 173.531 163.082 195.762 1.00 71.49 466 THR C O 1
ATOM 17763 N N . MET B 2 489 ? 174.492 161.823 194.161 1.00 69.06 467 MET C N 1
ATOM 17764 C CA . MET B 2 489 ? 173.290 161.782 193.342 1.00 69.06 467 MET C CA 1
ATOM 17765 C C . MET B 2 489 ? 172.201 160.974 194.035 1.00 69.06 467 MET C C 1
ATOM 17766 O O . MET B 2 489 ? 172.446 159.862 194.510 1.00 69.06 467 MET C O 1
ATOM 17780 N N . VAL B 2 490 ? 170.997 161.534 194.092 1.00 66.42 468 VAL C N 1
ATOM 17781 C CA . VAL B 2 490 ? 169.827 160.778 194.522 1.00 66.42 468 VAL C CA 1
ATOM 17782 C C . VAL B 2 490 ? 169.295 160.022 193.314 1.00 66.42 468 VAL C C 1
ATOM 17783 O O . VAL B 2 490 ? 168.909 160.628 192.309 1.00 66.42 468 VAL C O 1
ATOM 17796 N N . GLY B 2 491 ? 169.276 158.699 193.406 1.00 65.64 469 GLY C N 1
ATOM 17797 C CA . GLY B 2 491 ? 168.858 157.884 192.284 1.00 65.64 469 GLY C CA 1
ATOM 17798 C C . GLY B 2 491 ? 167.400 158.103 191.940 1.00 65.64 469 GLY C C 1
ATOM 17799 O O . GLY B 2 491 ? 166.646 158.783 192.635 1.00 65.64 469 GLY C O 1
ATOM 17803 N N . GLU B 2 492 ? 167.001 157.510 190.819 1.00 64.67 470 GLU C N 1
ATOM 17804 C CA . GLU B 2 492 ? 165.616 157.611 190.384 1.00 64.67 470 GLU C CA 1
ATOM 17805 C C . GLU B 2 492 ? 164.698 157.086 191.478 1.00 64.67 470 GLU C C 1
ATOM 17806 O O . GLU B 2 492 ? 164.939 156.018 192.048 1.00 64.67 470 GLU C O 1
ATOM 17818 N N . LYS B 2 493 ? 163.646 157.844 191.775 1.00 65.83 471 LYS C N 1
ATOM 17819 C CA . LYS B 2 493 ? 162.729 157.535 192.874 1.00 65.83 471 LYS C CA 1
ATOM 17820 C C . LYS B 2 493 ? 163.549 157.531 194.159 1.00 65.83 471 LYS C C 1
ATOM 17821 O O . LYS B 2 493 ? 164.226 158.536 194.438 1.00 65.83 471 LYS C O 1
ATOM 17840 N N . GLY B 2 494 ? 163.543 156.463 194.950 1.00 66.20 472 GLY C N 1
ATOM 17841 C CA . GLY B 2 494 ? 164.255 156.419 196.209 1.00 66.20 472 GLY C CA 1
ATOM 17842 C C . GLY B 2 494 ? 165.583 155.696 196.181 1.00 66.20 472 GLY C C 1
ATOM 17843 O O . GLY B 2 494 ? 166.177 155.491 197.246 1.00 66.20 472 GLY C O 1
ATOM 17847 N N . VAL B 2 495 ? 166.027 155.240 195.040 1.00 65.03 473 VAL C N 1
ATOM 17848 C CA . VAL B 2 495 ? 167.313 154.520 194.958 1.00 65.03 473 VAL C CA 1
ATOM 17849 C C . VAL B 2 495 ? 168.384 155.384 195.616 1.00 65.03 473 VAL C C 1
ATOM 17850 O O . VAL B 2 495 ? 168.233 156.589 195.584 1.00 65.03 473 VAL C O 1
ATOM 17863 N N . ALA B 2 496 ? 169.388 154.780 196.221 1.00 64.84 474 ALA C N 1
ATOM 17864 C CA . ALA B 2 496 ? 170.505 155.393 196.931 1.00 64.84 474 ALA C CA 1
ATOM 17865 C C . ALA B 2 496 ? 170.081 156.063 198.231 1.00 64.84 474 ALA C C 1
ATOM 17866 O O . ALA B 2 496 ? 170.910 156.715 198.877 1.00 64.84 474 ALA C O 1
ATOM 17873 N N . LEU B 2 497 ? 168.820 155.920 198.638 1.00 66.34 475 LEU C N 1
ATOM 17874 C CA . LEU B 2 497 ? 168.324 156.533 199.861 1.00 66.34 475 LEU C CA 1
ATOM 17875 C C . LEU B 2 497 ? 167.421 155.557 200.600 1.00 66.34 475 LEU C C 1
ATOM 17876 O O . LEU B 2 497 ? 166.639 154.831 199.979 1.00 66.34 475 LEU C O 1
ATOM 17892 N N . SER B 2 498 ? 167.530 155.552 201.926 1.00 65.73 476 SER C N 1
ATOM 17893 C CA . SER B 2 498 ? 166.632 154.775 202.762 1.00 65.73 476 SER C CA 1
ATOM 17894 C C . SER B 2 498 ? 165.306 155.512 202.945 1.00 65.73 476 SER C C 1
ATOM 17895 O O . SER B 2 498 ? 165.181 156.708 202.670 1.00 65.73 476 SER C O 1
ATOM 17903 N N . GLY B 2 499 ? 164.303 154.775 203.423 1.00 64.58 477 GLY C N 1
ATOM 17904 C CA . GLY B 2 499 ? 162.966 155.337 203.522 1.00 64.58 477 GLY C CA 1
ATOM 17905 C C . GLY B 2 499 ? 162.883 156.516 204.471 1.00 64.58 477 GLY C C 1
ATOM 17906 O O . GLY B 2 499 ? 162.238 157.523 204.169 1.00 64.58 477 GLY C O 1
ATOM 17910 N N . GLY B 2 500 ? 163.515 156.403 205.639 1.00 68.55 478 GLY C N 1
ATOM 17911 C CA . GLY B 2 500 ? 163.507 157.514 206.576 1.00 68.55 478 GLY C CA 1
ATOM 17912 C C . GLY B 2 500 ? 164.254 158.724 206.048 1.00 68.55 478 GLY C C 1
ATOM 17913 O O . GLY B 2 500 ? 163.811 159.864 206.222 1.00 68.55 478 GLY C O 1
ATOM 17917 N N . GLN B 2 501 ? 165.388 158.492 205.376 1.00 67.05 479 GLN C N 1
ATOM 17918 C CA . GLN B 2 501 ? 166.127 159.590 204.761 1.00 67.05 479 GLN C CA 1
ATOM 17919 C C . GLN B 2 501 ? 165.268 160.333 203.749 1.00 67.05 479 GLN C C 1
ATOM 17920 O O . GLN B 2 501 ? 165.328 161.562 203.657 1.00 67.05 479 GLN C O 1
ATOM 17934 N N . LYS B 2 502 ? 164.491 159.600 202.954 1.00 66.51 480 LYS C N 1
ATOM 17935 C CA . LYS B 2 502 ? 163.708 160.220 201.891 1.00 66.51 480 LYS C CA 1
ATOM 17936 C C . LYS B 2 502 ? 162.596 161.096 202.470 1.00 66.51 480 LYS C C 1
ATOM 17937 O O . LYS B 2 502 ? 162.352 162.214 201.997 1.00 66.51 480 LYS C O 1
ATOM 17956 N N . GLN B 2 503 ? 161.931 160.619 203.526 1.00 68.90 481 GLN C N 1
ATOM 17957 C CA . GLN B 2 503 ? 160.952 161.452 204.217 1.00 68.90 481 GLN C CA 1
ATOM 17958 C C . GLN B 2 503 ? 161.605 162.658 204.879 1.00 68.90 481 GLN C C 1
ATOM 17959 O O . GLN B 2 503 ? 161.003 163.739 204.930 1.00 68.90 481 GLN C O 1
ATOM 17973 N N . ARG B 2 504 ? 162.872 162.490 205.337 1.00 69.21 482 ARG C N 1
ATOM 17974 C CA . ARG B 2 504 ? 163.588 163.586 206.028 1.00 69.21 482 ARG C CA 1
ATOM 17975 C C . ARG B 2 504 ? 164.045 164.597 204.984 1.00 69.21 482 ARG C C 1
ATOM 17976 O O . ARG B 2 504 ? 164.325 165.731 205.387 1.00 69.21 482 ARG C O 1
ATOM 17997 N N . ILE B 2 505 ? 164.242 164.202 203.738 1.00 66.38 483 ILE C N 1
ATOM 17998 C CA . ILE B 2 505 ? 164.476 165.128 202.639 1.00 66.38 483 ILE C CA 1
ATOM 17999 C C . ILE B 2 505 ? 163.184 165.850 202.282 1.00 66.38 483 ILE C C 1
ATOM 18000 O O . ILE B 2 505 ? 163.191 167.046 201.973 1.00 66.38 483 ILE C O 1
ATOM 18016 N N . SER B 2 506 ? 162.055 165.143 202.328 1.00 65.78 484 SER C N 1
ATOM 18017 C CA . SER B 2 506 ? 160.774 165.792 202.051 1.00 65.78 484 SER C CA 1
ATOM 18018 C C . SER B 2 506 ? 160.477 166.890 203.071 1.00 65.78 484 SER C C 1
ATOM 18019 O O . SER B 2 506 ? 160.101 168.013 202.704 1.00 65.78 484 SER C O 1
ATOM 18027 N N . ILE B 2 507 ? 160.508 166.600 204.349 1.00 68.30 485 ILE C N 1
ATOM 18028 C CA . ILE B 2 507 ? 160.307 167.606 205.404 1.00 68.30 485 ILE C CA 1
ATOM 18029 C C . ILE B 2 507 ? 161.300 168.741 205.151 1.00 68.30 485 ILE C C 1
ATOM 18030 O O . ILE B 2 507 ? 160.833 169.839 205.138 1.00 68.30 485 ILE C O 1
ATOM 18046 N N . ALA B 2 508 ? 162.607 168.521 204.984 1.00 67.65 486 ALA C N 1
ATOM 18047 C CA . ALA B 2 508 ? 163.540 169.627 204.800 1.00 67.65 486 ALA C CA 1
ATOM 18048 C C . ALA B 2 508 ? 163.126 170.491 203.615 1.00 67.65 486 ALA C C 1
ATOM 18049 O O . ALA B 2 508 ? 163.013 171.720 203.731 1.00 67.65 486 ALA C O 1
ATOM 18056 N N . ARG B 2 509 ? 162.839 169.860 202.495 1.00 66.88 487 ARG C N 1
ATOM 18057 C CA . ARG B 2 509 ? 162.459 170.559 201.262 1.00 66.88 487 ARG C CA 1
ATOM 18058 C C . ARG B 2 509 ? 161.277 171.450 201.564 1.00 66.88 487 ARG C C 1
ATOM 18059 O O . ARG B 2 509 ? 161.327 172.621 201.173 1.00 66.88 487 ARG C O 1
ATOM 18080 N N . ALA B 2 510 ? 160.260 170.931 202.160 1.00 67.46 488 ALA C N 1
ATOM 18081 C CA . ALA B 2 510 ? 159.029 171.687 202.311 1.00 67.46 488 ALA C CA 1
ATOM 18082 C C . ALA B 2 510 ? 159.035 172.602 203.527 1.00 67.46 488 ALA C C 1
ATOM 18083 O O . ALA B 2 510 ? 158.104 173.397 203.684 1.00 67.46 488 ALA C O 1
ATOM 18090 N N . LEU B 2 511 ? 160.042 172.503 204.393 1.00 69.48 489 LEU C N 1
ATOM 18091 C CA . LEU B 2 511 ? 160.277 173.522 205.405 1.00 69.48 489 LEU C CA 1
ATOM 18092 C C . LEU B 2 511 ? 161.182 174.636 204.905 1.00 69.48 489 LEU C C 1
ATOM 18093 O O . LEU B 2 511 ? 161.292 175.670 205.572 1.00 69.48 489 LEU C O 1
ATOM 18109 N N . MET B 2 512 ? 161.827 174.452 203.751 1.00 69.18 490 MET C N 1
ATOM 18110 C CA . MET B 2 512 ? 162.553 175.560 203.137 1.00 69.18 490 MET C CA 1
ATOM 18111 C C . MET B 2 512 ? 161.651 176.769 202.921 1.00 69.18 490 MET C C 1
ATOM 18112 O O . MET B 2 512 ? 162.124 177.911 202.956 1.00 69.18 490 MET C O 1
ATOM 18126 N N . ALA B 2 513 ? 160.356 176.542 202.696 1.00 69.31 491 ALA C N 1
ATOM 18127 C CA . ALA B 2 513 ? 159.441 177.609 202.313 1.00 69.31 491 ALA C CA 1
ATOM 18128 C C . ALA B 2 513 ? 158.926 178.425 203.490 1.00 69.31 491 ALA C C 1
ATOM 18129 O O . ALA B 2 513 ? 158.368 179.505 203.267 1.00 69.31 491 ALA C O 1
ATOM 18136 N N . ASN B 2 514 ? 159.095 177.956 204.721 1.00 69.71 492 ASN C N 1
ATOM 18137 C CA . ASN B 2 514 ? 158.553 178.628 205.896 1.00 69.71 492 ASN C CA 1
ATOM 18138 C C . ASN B 2 514 ? 157.075 178.963 205.680 1.00 69.71 492 ASN C C 1
ATOM 18139 O O . ASN B 2 514 ? 156.669 180.122 205.813 1.00 69.71 492 ASN C O 1
ATOM 18150 N N . PRO B 2 515 ? 156.248 177.974 205.355 1.00 68.94 493 PRO C N 1
ATOM 18151 C CA . PRO B 2 515 ? 154.874 178.272 204.940 1.00 68.94 493 PRO C CA 1
ATOM 18152 C C . PRO B 2 515 ? 154.049 178.852 206.075 1.00 68.94 493 PRO C C 1
ATOM 18153 O O . PRO B 2 515 ? 154.281 178.572 207.253 1.00 68.94 493 PRO C O 1
ATOM 18164 N N . GLU B 2 516 ? 153.070 179.679 205.704 1.00 69.75 494 GLU C N 1
ATOM 18165 C CA . GLU B 2 516 ? 152.111 180.156 206.693 1.00 69.75 494 GLU C CA 1
ATOM 18166 C C . GLU B 2 516 ? 151.150 179.052 207.111 1.00 69.75 494 GLU C C 1
ATOM 18167 O O . GLU B 2 516 ? 150.695 179.031 208.260 1.00 69.75 494 GLU C O 1
ATOM 18179 N N . ILE B 2 517 ? 150.830 178.136 206.200 1.00 69.42 495 ILE C N 1
ATOM 18180 C CA . ILE B 2 517 ? 150.018 176.962 206.495 1.00 69.42 495 ILE C CA 1
ATOM 18181 C C . ILE B 2 517 ? 150.880 175.738 206.237 1.00 69.42 495 ILE C C 1
ATOM 18182 O O . ILE B 2 517 ? 151.413 175.572 205.134 1.00 69.42 495 ILE C O 1
ATOM 18198 N N . LEU B 2 518 ? 151.016 174.886 207.246 1.00 70.32 496 LEU C N 1
ATOM 18199 C CA . LEU B 2 518 ? 151.790 173.659 207.142 1.00 70.32 496 LEU C CA 1
ATOM 18200 C C . LEU B 2 518 ? 150.875 172.468 207.376 1.00 70.32 496 LEU C C 1
ATOM 18201 O O . LEU B 2 518 ? 150.064 172.469 208.307 1.00 70.32 496 LEU C O 1
ATOM 18217 N N . ILE B 2 519 ? 151.001 171.459 206.519 1.00 69.56 497 ILE C N 1
ATOM 18218 C CA . ILE B 2 519 ? 150.196 170.249 206.608 1.00 69.56 497 ILE C CA 1
ATOM 18219 C C . ILE B 2 519 ? 151.141 169.060 206.652 1.00 69.56 497 ILE C C 1
ATOM 18220 O O . ILE B 2 519 ? 151.870 168.804 205.687 1.00 69.56 497 ILE C O 1
ATOM 18236 N N . LEU B 2 520 ? 151.128 168.341 207.767 1.00 71.68 498 LEU C N 1
ATOM 18237 C CA . LEU B 2 520 ? 151.924 167.138 207.946 1.00 71.68 498 LEU C CA 1
ATOM 18238 C C . LEU B 2 520 ? 151.012 165.924 207.828 1.00 71.68 498 LEU C C 1
ATOM 18239 O O . LEU B 2 520 ? 150.010 165.824 208.543 1.00 71.68 498 LEU C O 1
ATOM 18255 N N . ASP B 2 521 ? 151.364 165.008 206.931 1.00 71.59 499 ASP C N 1
ATOM 18256 C CA . ASP B 2 521 ? 150.532 163.859 206.584 1.00 71.59 499 ASP C CA 1
ATOM 18257 C C . ASP B 2 521 ? 151.326 162.598 206.907 1.00 71.59 499 ASP C C 1
ATOM 18258 O O . ASP B 2 521 ? 152.078 162.095 206.069 1.00 71.59 499 ASP C O 1
ATOM 18267 N N . GLN B 2 522 ? 151.130 162.089 208.115 1.00 72.44 500 GLN C N 1
ATOM 18268 C CA . GLN B 2 522 ? 151.911 160.944 208.616 1.00 72.44 500 GLN C CA 1
ATOM 18269 C C . GLN B 2 522 ? 153.364 161.206 208.225 1.00 72.44 500 GLN C C 1
ATOM 18270 O O . GLN B 2 522 ? 153.971 160.317 207.659 1.00 72.44 500 GLN C O 1
ATOM 18284 N N . SER B 2 523 ? 153.909 162.377 208.539 1.00 71.96 501 SER C N 1
ATOM 18285 C CA . SER B 2 523 ? 155.267 162.758 208.181 1.00 71.96 501 SER C CA 1
ATOM 18286 C C . SER B 2 523 ? 156.314 162.157 209.107 1.00 71.96 501 SER C C 1
ATOM 18287 O O . SER B 2 523 ? 157.509 162.352 208.866 1.00 71.96 501 SER C O 1
ATOM 18295 N N . LEU B 2 524 ? 155.901 161.441 210.153 1.00 72.31 502 LEU C N 1
ATOM 18296 C CA . LEU B 2 524 ? 156.824 160.905 211.145 1.00 72.31 502 LEU C CA 1
ATOM 18297 C C . LEU B 2 524 ? 156.791 159.383 211.214 1.00 72.31 502 LEU C C 1
ATOM 18298 O O . LEU B 2 524 ? 157.319 158.806 212.171 1.00 72.31 502 LEU C O 1
ATOM 18314 N N . SER B 2 525 ? 156.200 158.717 210.226 1.00 68.89 503 SER C N 1
ATOM 18315 C CA . SER B 2 525 ? 155.944 157.284 210.297 1.00 68.89 503 SER C CA 1
ATOM 18316 C C . SER B 2 525 ? 157.040 156.434 209.666 1.00 68.89 503 SER C C 1
ATOM 18317 O O . SER B 2 525 ? 156.893 155.209 209.617 1.00 68.89 503 SER C O 1
ATOM 18325 N N . ALA B 2 526 ? 158.131 157.037 209.190 1.00 68.97 504 ALA C N 1
ATOM 18326 C CA . ALA B 2 526 ? 159.188 156.296 208.510 1.00 68.97 504 ALA C CA 1
ATOM 18327 C C . ALA B 2 526 ? 160.547 156.466 209.180 1.00 68.97 504 ALA C C 1
ATOM 18328 O O . ALA B 2 526 ? 161.576 156.173 208.563 1.00 68.97 504 ALA C O 1
ATOM 18335 N N . VAL B 2 527 ? 160.581 156.930 210.429 1.00 71.23 505 VAL C N 1
ATOM 18336 C CA . VAL B 2 527 ? 161.823 157.112 211.171 1.00 71.23 505 VAL C CA 1
ATOM 18337 C C . VAL B 2 527 ? 161.615 156.629 212.601 1.00 71.23 505 VAL C C 1
ATOM 18338 O O . VAL B 2 527 ? 160.491 156.388 213.045 1.00 71.23 505 VAL C O 1
ATOM 18351 N N . ASP B 2 528 ? 162.723 156.494 213.325 1.00 72.87 506 ASP C N 1
ATOM 18352 C CA . ASP B 2 528 ? 162.683 155.925 214.662 1.00 72.87 506 ASP C CA 1
ATOM 18353 C C . ASP B 2 528 ? 162.060 156.907 215.652 1.00 72.87 506 ASP C C 1
ATOM 18354 O O . ASP B 2 528 ? 161.814 158.078 215.348 1.00 72.87 506 ASP C O 1
ATOM 18363 N N . ALA B 2 529 ? 161.808 156.407 216.863 1.00 74.83 507 ALA C N 1
ATOM 18364 C CA . ALA B 2 529 ? 161.292 157.263 217.925 1.00 74.83 507 ALA C CA 1
ATOM 18365 C C . ALA B 2 529 ? 162.304 158.334 218.307 1.00 74.83 507 ALA C C 1
ATOM 18366 O O . ALA B 2 529 ? 161.931 159.482 218.574 1.00 74.83 507 ALA C O 1
ATOM 18373 N N . LYS B 2 530 ? 163.590 157.979 218.337 1.00 72.83 508 LYS C N 1
ATOM 18374 C CA . LYS B 2 530 ? 164.611 158.938 218.746 1.00 72.83 508 LYS C CA 1
ATOM 18375 C C . LYS B 2 530 ? 164.661 160.134 217.801 1.00 72.83 508 LYS C C 1
ATOM 18376 O O . LYS B 2 530 ? 164.736 161.284 218.249 1.00 72.83 508 LYS C O 1
ATOM 18395 N N . THR B 2 531 ? 164.618 159.887 216.489 1.00 71.86 509 THR C N 1
ATOM 18396 C CA . THR B 2 531 ? 164.594 160.994 215.539 1.00 71.86 509 THR C CA 1
ATOM 18397 C C . THR B 2 531 ? 163.231 161.668 215.511 1.00 71.86 509 THR C C 1
ATOM 18398 O O . THR B 2 531 ? 163.142 162.868 215.232 1.00 71.86 509 THR C O 1
ATOM 18409 N N . GLU B 2 532 ? 162.163 160.921 215.798 1.00 72.83 510 GLU C N 1
ATOM 18410 C CA . GLU B 2 532 ? 160.849 161.542 215.919 1.00 72.83 510 GLU C CA 1
ATOM 18411 C C . GLU B 2 532 ? 160.866 162.624 216.988 1.00 72.83 510 GLU C C 1
ATOM 18412 O O . GLU B 2 532 ? 160.253 163.685 216.821 1.00 72.83 510 GLU C O 1
ATOM 18424 N N . ALA B 2 533 ? 161.568 162.372 218.095 1.00 72.17 511 ALA C N 1
ATOM 18425 C CA . ALA B 2 533 ? 161.668 163.372 219.151 1.00 72.17 511 ALA C CA 1
ATOM 18426 C C . ALA B 2 533 ? 162.363 164.630 218.650 1.00 72.17 511 ALA C C 1
ATOM 18427 O O . ALA B 2 533 ? 161.951 165.749 218.976 1.00 72.17 511 ALA C O 1
ATOM 18434 N N . ALA B 2 534 ? 163.427 164.468 217.861 1.00 71.73 512 ALA C N 1
ATOM 18435 C CA . ALA B 2 534 ? 164.125 165.630 217.323 1.00 71.73 512 ALA C CA 1
ATOM 18436 C C . ALA B 2 534 ? 163.223 166.434 216.396 1.00 71.73 512 ALA C C 1
ATOM 18437 O O . ALA B 2 534 ? 163.208 167.670 216.452 1.00 71.73 512 ALA C O 1
ATOM 18444 N N . ILE B 2 535 ? 162.464 165.754 215.535 1.00 71.42 513 ILE C N 1
ATOM 18445 C CA . ILE B 2 535 ? 161.603 166.459 214.589 1.00 71.42 513 ILE C CA 1
ATOM 18446 C C . ILE B 2 535 ? 160.539 167.253 215.333 1.00 71.42 513 ILE C C 1
ATOM 18447 O O . ILE B 2 535 ? 160.353 168.452 215.096 1.00 71.42 513 ILE C O 1
ATOM 18463 N N . ILE B 2 536 ? 159.826 166.598 216.251 1.00 72.76 514 ILE C N 1
ATOM 18464 C CA . ILE B 2 536 ? 158.747 167.278 216.960 1.00 72.76 514 ILE C CA 1
ATOM 18465 C C . ILE B 2 536 ? 159.308 168.417 217.799 1.00 72.76 514 ILE C C 1
ATOM 18466 O O . ILE B 2 536 ? 158.719 169.502 217.876 1.00 72.76 514 ILE C O 1
ATOM 18482 N N . LYS B 2 537 ? 160.455 168.192 218.439 1.00 72.81 515 LYS C N 1
ATOM 18483 C CA . LYS B 2 537 ? 161.099 169.264 219.189 1.00 72.81 515 LYS C CA 1
ATOM 18484 C C . LYS B 2 537 ? 161.463 170.428 218.275 1.00 72.81 515 LYS C C 1
ATOM 18485 O O . LYS B 2 537 ? 161.220 171.592 218.614 1.00 72.81 515 LYS C O 1
ATOM 18504 N N . ASN B 2 538 ? 162.022 170.141 217.097 1.00 71.83 516 ASN C N 1
ATOM 18505 C CA . ASN B 2 538 ? 162.440 171.174 216.123 1.00 71.83 516 ASN C CA 1
ATOM 18506 C C . ASN B 2 538 ? 161.230 171.718 215.387 1.00 71.83 516 ASN C C 1
ATOM 18507 O O . ASN B 2 538 ? 161.389 172.797 214.864 1.00 71.83 516 ASN C O 1
ATOM 18518 N N . ILE B 2 539 ? 160.161 170.962 215.201 1.00 72.62 517 ILE C N 1
ATOM 18519 C CA . ILE B 2 539 ? 158.915 171.476 214.640 1.00 72.62 517 ILE C CA 1
ATOM 18520 C C . ILE B 2 539 ? 158.232 172.399 215.638 1.00 72.62 517 ILE C C 1
ATOM 18521 O O . ILE B 2 539 ? 157.638 173.416 215.261 1.00 72.62 517 ILE C O 1
ATOM 18537 N N . ARG B 2 540 ? 158.302 172.060 216.926 1.00 73.65 518 ARG C N 1
ATOM 18538 C CA . ARG B 2 540 ? 157.807 172.973 217.949 1.00 73.65 518 ARG C CA 1
ATOM 18539 C C . ARG B 2 540 ? 158.563 174.293 217.908 1.00 73.65 518 ARG C C 1
ATOM 18540 O O . ARG B 2 540 ? 157.959 175.368 218.008 1.00 73.65 518 ARG C O 1
ATOM 18561 N N . GLU B 2 541 ? 159.887 174.232 217.766 1.00 74.42 519 GLU C N 1
ATOM 18562 C CA . GLU B 2 541 ? 160.675 175.454 217.650 1.00 74.42 519 GLU C CA 1
ATOM 18563 C C . GLU B 2 541 ? 160.342 176.206 216.366 1.00 74.42 519 GLU C C 1
ATOM 18564 O O . GLU B 2 541 ? 160.210 177.435 216.376 1.00 74.42 519 GLU C O 1
ATOM 18576 N N . ASN B 2 542 ? 160.205 175.486 215.250 1.00 72.81 520 ASN C N 1
ATOM 18577 C CA . ASN B 2 542 ? 159.900 176.134 213.978 1.00 72.81 520 ASN C CA 1
ATOM 18578 C C . ASN B 2 542 ? 158.486 176.704 213.974 1.00 72.81 520 ASN C C 1
ATOM 18579 O O . ASN B 2 542 ? 158.275 177.863 213.599 1.00 72.81 520 ASN C O 1
ATOM 18590 N N . ARG B 2 543 ? 157.505 175.905 214.385 1.00 71.68 521 ARG C N 1
ATOM 18591 C CA . ARG B 2 543 ? 156.110 176.332 214.424 1.00 71.68 521 ARG C CA 1
ATOM 18592 C C . ARG B 2 543 ? 155.832 176.946 215.791 1.00 71.68 521 ARG C C 1
ATOM 18593 O O . ARG B 2 543 ? 155.812 176.238 216.803 1.00 71.68 521 ARG C O 1
ATOM 18614 N N . LYS B 2 544 ? 155.618 178.258 215.824 1.00 72.67 522 LYS C N 1
ATOM 18615 C CA . LYS B 2 544 ? 155.278 178.959 217.056 1.00 72.67 522 LYS C CA 1
ATOM 18616 C C . LYS B 2 544 ? 153.909 179.612 216.988 1.00 72.67 522 LYS C C 1
ATOM 18617 O O . LYS B 2 544 ? 153.067 179.368 217.860 1.00 72.67 522 LYS C O 1
ATOM 18636 N N . GLY B 2 545 ? 153.662 180.435 215.974 1.00 71.61 523 GLY C N 1
ATOM 18637 C CA . GLY B 2 545 ? 152.361 181.041 215.781 1.00 71.61 523 GLY C CA 1
ATOM 18638 C C . GLY B 2 545 ? 151.869 180.826 214.367 1.00 71.61 523 GLY C C 1
ATOM 18639 O O . GLY B 2 545 ? 151.089 181.624 213.839 1.00 71.61 523 GLY C O 1
ATOM 18643 N N . LYS B 2 546 ? 152.331 179.747 213.744 1.00 72.12 524 LYS C N 1
ATOM 18644 C CA . LYS B 2 546 ? 151.983 179.409 212.371 1.00 72.12 524 LYS C CA 1
ATOM 18645 C C . LYS B 2 546 ? 151.115 178.160 212.389 1.00 72.12 524 LYS C C 1
ATOM 18646 O O . LYS B 2 546 ? 151.529 177.121 212.913 1.00 72.12 524 LYS C O 1
ATOM 18665 N N . THR B 2 547 ? 149.916 178.265 211.821 1.00 72.31 525 THR C N 1
ATOM 18666 C CA . THR B 2 547 ? 148.978 177.153 211.861 1.00 72.31 525 THR C CA 1
ATOM 18667 C C . THR B 2 547 ? 149.582 175.926 211.191 1.00 72.31 525 THR C C 1
ATOM 18668 O O . THR B 2 547 ? 150.182 176.014 210.116 1.00 72.31 525 THR C O 1
ATOM 18679 N N . THR B 2 548 ? 149.428 174.777 211.844 1.00 73.13 526 THR C N 1
ATOM 18680 C CA . THR B 2 548 ? 149.930 173.507 211.344 1.00 73.13 526 THR C CA 1
ATOM 18681 C C . THR B 2 548 ? 148.819 172.470 211.394 1.00 73.13 526 THR C C 1
ATOM 18682 O O . THR B 2 548 ? 148.017 172.451 212.331 1.00 73.13 526 THR C O 1
ATOM 18693 N N . PHE B 2 549 ? 148.769 171.619 210.375 1.00 71.86 527 PHE C N 1
ATOM 18694 C CA . PHE B 2 549 ? 147.814 170.516 210.307 1.00 71.86 527 PHE C CA 1
ATOM 18695 C C . PHE B 2 549 ? 148.603 169.232 210.527 1.00 71.86 527 PHE C C 1
ATOM 18696 O O . PHE B 2 549 ? 149.278 168.744 209.616 1.00 71.86 527 PHE C O 1
ATOM 18713 N N . ILE B 2 550 ? 148.524 168.688 211.737 1.00 73.40 528 ILE C N 1
ATOM 18714 C CA . ILE B 2 550 ? 149.226 167.461 212.091 1.00 73.40 528 ILE C CA 1
ATOM 18715 C C . ILE B 2 550 ? 148.285 166.284 211.867 1.00 73.40 528 ILE C C 1
ATOM 18716 O O . ILE B 2 550 ? 147.254 166.157 212.539 1.00 73.40 528 ILE C O 1
ATOM 18732 N N . LEU B 2 551 ? 148.626 165.446 210.891 1.00 72.96 529 LEU C N 1
ATOM 18733 C CA . LEU B 2 551 ? 147.982 164.155 210.680 1.00 72.96 529 LEU C CA 1
ATOM 18734 C C . LEU B 2 551 ? 149.023 163.076 210.928 1.00 72.96 529 LEU C C 1
ATOM 18735 O O . LEU B 2 551 ? 150.077 163.067 210.284 1.00 72.96 529 LEU C O 1
ATOM 18751 N N . THR B 2 552 ? 148.729 162.172 211.856 1.00 74.80 530 THR C N 1
ATOM 18752 C CA . THR B 2 552 ? 149.669 161.119 212.206 1.00 74.80 530 THR C CA 1
ATOM 18753 C C . THR B 2 552 ? 148.905 159.997 212.889 1.00 74.80 530 THR C C 1
ATOM 18754 O O . THR B 2 552 ? 147.747 160.153 213.282 1.00 74.80 530 THR C O 1
ATOM 18765 N N . HIS B 2 553 ? 149.573 158.852 213.012 1.00 72.29 531 HIS C N 1
ATOM 18766 C CA . HIS B 2 553 ? 149.048 157.727 213.766 1.00 72.29 531 HIS C CA 1
ATOM 18767 C C . HIS B 2 553 ? 149.826 157.468 215.047 1.00 72.29 531 HIS C C 1
ATOM 18768 O O . HIS B 2 553 ? 149.373 156.673 215.877 1.00 72.29 531 HIS C O 1
ATOM 18782 N N . ARG B 2 554 ? 150.973 158.118 215.232 1.00 75.09 532 ARG C N 1
ATOM 18783 C CA . ARG B 2 554 ? 151.686 158.091 216.505 1.00 75.09 532 ARG C CA 1
ATOM 18784 C C . ARG B 2 554 ? 151.077 159.162 217.400 1.00 75.09 532 ARG C C 1
ATOM 18785 O O . ARG B 2 554 ? 151.319 160.357 217.204 1.00 75.09 532 ARG C O 1
ATOM 18806 N N . LEU B 2 555 ? 150.289 158.739 218.386 1.00 77.14 533 LEU C N 1
ATOM 18807 C CA . LEU B 2 555 ? 149.416 159.652 219.113 1.00 77.14 533 LEU C CA 1
ATOM 18808 C C . LEU B 2 555 ? 150.168 160.419 220.193 1.00 77.14 533 LEU C C 1
ATOM 18809 O O . LEU B 2 555 ? 149.718 160.481 221.342 1.00 77.14 533 LEU C O 1
ATOM 18825 N N . SER B 2 556 ? 151.295 161.016 219.837 1.00 74.99 534 SER C N 1
ATOM 18826 C CA . SER B 2 556 ? 152.081 161.813 220.773 1.00 74.99 534 SER C CA 1
ATOM 18827 C C . SER B 2 556 ? 152.321 163.230 220.279 1.00 74.99 534 SER C C 1
ATOM 18828 O O . SER B 2 556 ? 152.287 164.167 221.081 1.00 74.99 534 SER C O 1
ATOM 18836 N N . ALA B 2 557 ? 152.565 163.414 218.979 1.00 74.16 535 ALA C N 1
ATOM 18837 C CA . ALA B 2 557 ? 152.701 164.759 218.435 1.00 74.16 535 ALA C CA 1
ATOM 18838 C C . ALA B 2 557 ? 151.367 165.488 218.376 1.00 74.16 535 ALA C C 1
ATOM 18839 O O . ALA B 2 557 ? 151.351 166.716 218.243 1.00 74.16 535 ALA C O 1
ATOM 18846 N N . VAL B 2 558 ? 150.262 164.757 218.502 1.00 75.95 536 VAL C N 1
ATOM 18847 C CA . VAL B 2 558 ? 148.899 165.361 218.465 1.00 75.95 536 VAL C CA 1
ATOM 18848 C C . VAL B 2 558 ? 148.573 165.929 219.849 1.00 75.95 536 VAL C C 1
ATOM 18849 O O . VAL B 2 558 ? 147.557 166.634 219.947 1.00 75.95 536 VAL C O 1
ATOM 18862 N N . GLU B 2 559 ? 149.416 165.719 220.870 1.00 76.96 537 GLU C N 1
ATOM 18863 C CA . GLU B 2 559 ? 149.061 166.115 222.229 1.00 76.96 537 GLU C CA 1
ATOM 18864 C C . GLU B 2 559 ? 148.917 167.624 222.366 1.00 76.96 537 GLU C C 1
ATOM 18865 O O . GLU B 2 559 ? 148.156 168.097 223.217 1.00 76.96 537 GLU C O 1
ATOM 18877 N N . HIS B 2 560 ? 149.637 168.394 221.557 1.00 73.76 538 HIS C N 1
ATOM 18878 C CA . HIS B 2 560 ? 149.621 169.847 221.643 1.00 73.76 538 HIS C CA 1
ATOM 18879 C C . HIS B 2 560 ? 148.804 170.402 220.484 1.00 73.76 538 HIS C C 1
ATOM 18880 O O . HIS B 2 560 ? 149.129 170.164 219.316 1.00 73.76 538 HIS C O 1
ATOM 18894 N N . ALA B 2 561 ? 147.740 171.126 220.809 1.00 74.22 539 ALA C N 1
ATOM 18895 C CA . ALA B 2 561 ? 146.884 171.729 219.801 1.00 74.22 539 ALA C CA 1
ATOM 18896 C C . ALA B 2 561 ? 145.783 172.494 220.514 1.00 74.22 539 ALA C C 1
ATOM 18897 O O . ALA B 2 561 ? 145.442 172.197 221.662 1.00 74.22 539 ALA C O 1
ATOM 18904 N N . ASP B 2 562 ? 145.229 173.483 219.818 1.00 76.88 540 ASP C N 1
ATOM 18905 C CA . ASP B 2 562 ? 144.016 174.129 220.294 1.00 76.88 540 ASP C CA 1
ATOM 18906 C C . ASP B 2 562 ? 142.787 173.269 220.050 1.00 76.88 540 ASP C C 1
ATOM 18907 O O . ASP B 2 562 ? 141.767 173.456 220.722 1.00 76.88 540 ASP C O 1
ATOM 18916 N N . LEU B 2 563 ? 142.857 172.436 218.999 1.00 76.25 541 LEU C N 1
ATOM 18917 C CA . LEU B 2 563 ? 141.759 171.506 218.628 1.00 76.25 541 LEU C CA 1
ATOM 18918 C C . LEU B 2 563 ? 142.362 170.190 218.158 1.00 76.25 541 LEU C C 1
ATOM 18919 O O . LEU B 2 563 ? 143.460 170.251 217.577 1.00 76.25 541 LEU C O 1
ATOM 18935 N N . ILE B 2 564 ? 141.733 169.035 218.428 1.00 76.82 542 ILE C N 1
ATOM 18936 C CA . ILE B 2 564 ? 142.141 167.681 217.929 1.00 76.82 542 ILE C CA 1
ATOM 18937 C C . ILE B 2 564 ? 140.837 167.017 217.491 1.00 76.82 542 ILE C C 1
ATOM 18938 O O . ILE B 2 564 ? 139.959 166.866 218.337 1.00 76.82 542 ILE C O 1
ATOM 18954 N N . LEU B 2 565 ? 140.682 166.761 216.194 1.00 76.52 543 LEU C N 1
ATOM 18955 C CA . LEU B 2 565 ? 139.487 166.152 215.599 1.00 76.52 543 LEU C CA 1
ATOM 18956 C C . LEU B 2 565 ? 139.824 164.695 215.306 1.00 76.52 543 LEU C C 1
ATOM 18957 O O . LEU B 2 565 ? 140.799 164.456 214.613 1.00 76.52 543 LEU C O 1
ATOM 18973 N N . VAL B 2 566 ? 139.096 163.761 215.899 1.00 77.16 544 VAL C N 1
ATOM 18974 C CA . VAL B 2 566 ? 139.305 162.307 215.613 1.00 77.16 544 VAL C CA 1
ATOM 18975 C C . VAL B 2 566 ? 138.333 161.928 214.495 1.00 77.16 544 VAL C C 1
ATOM 18976 O O . VAL B 2 566 ? 137.130 162.087 214.715 1.00 77.16 544 VAL C O 1
ATOM 18989 N N . MET B 2 567 ? 138.848 161.464 213.358 1.00 74.77 545 MET C N 1
ATOM 18990 C CA . MET B 2 567 ? 138.017 161.220 212.155 1.00 74.77 545 MET C CA 1
ATOM 18991 C C . MET B 2 567 ? 137.485 159.775 212.097 1.00 74.77 545 MET C C 1
ATOM 18992 O O . MET B 2 567 ? 138.287 158.873 212.323 1.00 74.77 545 MET C O 1
ATOM 19006 N N . ASP B 2 568 ? 136.172 159.552 211.912 1.00 75.26 546 ASP C N 1
ATOM 19007 C CA . ASP B 2 568 ? 135.476 158.272 211.783 1.00 75.26 546 ASP C CA 1
ATOM 19008 C C . ASP B 2 568 ? 134.554 158.287 210.567 1.00 75.26 546 ASP C C 1
ATOM 19009 O O . ASP B 2 568 ? 133.481 158.896 210.607 1.00 75.26 546 ASP C O 1
ATOM 19018 N N . GLY B 2 569 ? 134.970 157.610 209.503 1.00 72.96 547 GLY C N 1
ATOM 19019 C CA . GLY B 2 569 ? 134.194 157.636 208.275 1.00 72.96 547 GLY C CA 1
ATOM 19020 C C . GLY B 2 569 ? 134.100 159.045 207.726 1.00 72.96 547 GLY C C 1
ATOM 19021 O O . GLY B 2 569 ? 135.083 159.791 207.688 1.00 72.96 547 GLY C O 1
ATOM 19025 N N . GLY B 2 570 ? 132.904 159.423 207.289 1.00 73.38 548 GLY C N 1
ATOM 19026 C CA . GLY B 2 570 ? 132.660 160.738 206.740 1.00 73.38 548 GLY C CA 1
ATOM 19027 C C . GLY B 2 570 ? 132.324 161.798 207.763 1.00 73.38 548 GLY C C 1
ATOM 19028 O O . GLY B 2 570 ? 131.991 162.926 207.384 1.00 73.38 548 GLY C O 1
ATOM 19032 N N . VAL B 2 571 ? 132.399 161.471 209.053 1.00 74.59 549 VAL C N 1
ATOM 19033 C CA . VAL B 2 571 ? 132.062 162.390 210.129 1.00 74.59 549 VAL C CA 1
ATOM 19034 C C . VAL B 2 571 ? 133.183 162.334 211.157 1.00 74.59 549 VAL C C 1
ATOM 19035 O O . VAL B 2 571 ? 133.951 161.374 211.220 1.00 74.59 549 VAL C O 1
ATOM 19048 N N . ILE B 2 572 ? 133.369 163.429 211.912 1.00 76.11 550 ILE C N 1
ATOM 19049 C CA . ILE B 2 572 ? 134.386 163.483 213.008 1.00 76.11 550 ILE C CA 1
ATOM 19050 C C . ILE B 2 572 ? 133.687 162.962 214.267 1.00 76.11 550 ILE C C 1
ATOM 19051 O O . ILE B 2 572 ? 132.641 163.529 214.637 1.00 76.11 550 ILE C O 1
ATOM 19067 N N . ALA B 2 573 ? 134.183 161.887 214.880 1.00 77.76 551 ALA C N 1
ATOM 19068 C CA . ALA B 2 573 ? 133.563 161.275 216.051 1.00 77.76 551 ALA C CA 1
ATOM 19069 C C . ALA B 2 573 ? 133.558 162.227 217.240 1.00 77.76 551 ALA C C 1
ATOM 19070 O O . ALA B 2 573 ? 132.542 162.360 217.933 1.00 77.76 551 ALA C O 1
ATOM 19077 N N . GLU B 2 574 ? 134.676 162.906 217.488 1.00 79.90 552 GLU C N 1
ATOM 19078 C CA . GLU B 2 574 ? 134.797 163.765 218.656 1.00 79.90 552 GLU C CA 1
ATOM 19079 C C . GLU B 2 574 ? 135.711 164.936 218.331 1.00 79.90 552 GLU C C 1
ATOM 19080 O O . GLU B 2 574 ? 136.543 164.870 217.423 1.00 79.90 552 GLU C O 1
ATOM 19092 N N . ARG B 2 575 ? 135.499 166.027 219.076 1.00 78.85 553 ARG C N 1
ATOM 19093 C CA . ARG B 2 575 ? 136.311 167.253 218.872 1.00 78.85 553 ARG C CA 1
ATOM 19094 C C . ARG B 2 575 ? 136.764 167.784 220.233 1.00 78.85 553 ARG C C 1
ATOM 19095 O O . ARG B 2 575 ? 135.949 167.761 221.176 1.00 78.85 553 ARG C O 1
ATOM 19116 N N . GLY B 2 576 ? 138.013 168.233 220.328 1.00 79.13 554 GLY C N 1
ATOM 19117 C CA . GLY B 2 576 ? 138.581 168.762 221.552 1.00 79.13 554 GLY C CA 1
ATOM 19118 C C . GLY B 2 576 ? 140.092 168.674 221.502 1.00 79.13 554 GLY C C 1
ATOM 19119 O O . GLY B 2 576 ? 140.679 168.215 220.528 1.00 79.13 554 GLY C O 1
ATOM 19123 N N . THR B 2 577 ? 140.712 169.128 222.586 1.00 79.10 555 THR C N 1
ATOM 19124 C CA . THR B 2 577 ? 142.159 169.063 222.719 1.00 79.10 555 THR C CA 1
ATOM 19125 C C . THR B 2 577 ? 142.546 167.754 223.407 1.00 79.10 555 THR C C 1
ATOM 19126 O O . THR B 2 577 ? 141.714 166.869 223.625 1.00 79.10 555 THR C O 1
ATOM 19137 N N . HIS B 2 578 ? 143.822 167.624 223.764 1.00 78.95 556 HIS C N 1
ATOM 19138 C CA . HIS B 2 578 ? 144.341 166.369 224.290 1.00 78.95 556 HIS C CA 1
ATOM 19139 C C . HIS B 2 578 ? 143.766 166.008 225.652 1.00 78.95 556 HIS C C 1
ATOM 19140 O O . HIS B 2 578 ? 143.960 164.874 226.101 1.00 78.95 556 HIS C O 1
ATOM 19154 N N . GLN B 2 579 ? 143.072 166.930 226.318 1.00 81.59 557 GLN C N 1
ATOM 19155 C CA . GLN B 2 579 ? 142.580 166.688 227.671 1.00 81.59 557 GLN C CA 1
ATOM 19156 C C . GLN B 2 579 ? 141.167 166.109 227.671 1.00 81.59 557 GLN C C 1
ATOM 19157 O O . GLN B 2 579 ? 140.942 165.013 228.193 1.00 81.59 557 GLN C O 1
ATOM 19171 N N . GLU B 2 580 ? 140.204 166.833 227.094 1.00 82.54 558 GLU C N 1
ATOM 19172 C CA . GLU B 2 580 ? 138.824 166.356 227.132 1.00 82.54 558 GLU C CA 1
ATOM 19173 C C . GLU B 2 580 ? 138.672 165.030 226.400 1.00 82.54 558 GLU C C 1
ATOM 19174 O O . GLU B 2 580 ? 137.761 164.254 226.708 1.00 82.54 558 GLU C O 1
ATOM 19186 N N . LEU B 2 581 ? 139.547 164.751 225.432 1.00 80.54 559 LEU C N 1
ATOM 19187 C CA . LEU B 2 581 ? 139.483 163.468 224.742 1.00 80.54 559 LEU C CA 1
ATOM 19188 C C . LEU B 2 581 ? 139.698 162.321 225.719 1.00 80.54 559 LEU C C 1
ATOM 19189 O O . LEU B 2 581 ? 138.972 161.320 225.685 1.00 80.54 559 LEU C O 1
ATOM 19205 N N . LEU B 2 582 ? 140.681 162.455 226.610 1.00 81.78 560 LEU C N 1
ATOM 19206 C CA . LEU B 2 582 ? 140.902 161.455 227.643 1.00 81.78 560 LEU C CA 1
ATOM 19207 C C . LEU B 2 582 ? 139.797 161.447 228.688 1.00 81.78 560 LEU C C 1
ATOM 19208 O O . LEU B 2 582 ? 139.744 160.519 229.502 1.00 81.78 560 LEU C O 1
ATOM 19224 N N . ALA B 2 583 ? 138.924 162.454 228.693 1.00 84.32 561 ALA C N 1
ATOM 19225 C CA . ALA B 2 583 ? 137.789 162.486 229.609 1.00 84.32 561 ALA C CA 1
ATOM 19226 C C . ALA B 2 583 ? 136.561 161.837 228.976 1.00 84.32 561 ALA C C 1
ATOM 19227 O O . ALA B 2 583 ? 136.009 160.876 229.519 1.00 84.32 561 ALA C O 1
ATOM 19234 N N . ASN B 2 584 ? 136.127 162.353 227.831 1.00 84.19 562 ASN C N 1
ATOM 19235 C CA . ASN B 2 584 ? 135.028 161.733 227.107 1.00 84.19 562 ASN C CA 1
ATOM 19236 C C . ASN B 2 584 ? 135.452 160.366 226.586 1.00 84.19 562 ASN C C 1
ATOM 19237 O O . ASN B 2 584 ? 136.573 160.188 226.101 1.00 84.19 562 ASN C O 1
ATOM 19248 N N . ASN B 2 585 ? 134.549 159.396 226.691 1.00 85.26 563 ASN C N 1
ATOM 19249 C CA . ASN B 2 585 ? 134.840 158.036 226.259 1.00 85.26 563 ASN C CA 1
ATOM 19250 C C . ASN B 2 585 ? 134.653 157.929 224.752 1.00 85.26 563 ASN C C 1
ATOM 19251 O O . ASN B 2 585 ? 133.567 158.211 224.232 1.00 85.26 563 ASN C O 1
ATOM 19262 N N . GLY B 2 586 ? 135.702 157.522 224.056 1.00 81.63 564 GLY C N 1
ATOM 19263 C CA . GLY B 2 586 ? 135.642 157.434 222.615 1.00 81.63 564 GLY C CA 1
ATOM 19264 C C . GLY B 2 586 ? 136.891 156.803 222.052 1.00 81.63 564 GLY C C 1
ATOM 19265 O O . GLY B 2 586 ? 137.683 156.199 222.778 1.00 81.63 564 GLY C O 1
ATOM 19269 N N . TRP B 2 587 ? 137.061 156.956 220.738 1.00 78.45 565 TRP C N 1
ATOM 19270 C CA . TRP B 2 587 ? 138.195 156.335 220.061 1.00 78.45 565 TRP C CA 1
ATOM 19271 C C . TRP B 2 587 ? 139.514 156.773 220.687 1.00 78.45 565 TRP C C 1
ATOM 19272 O O . TRP B 2 587 ? 140.331 155.938 221.089 1.00 78.45 565 TRP C O 1
ATOM 19293 N N . TYR B 2 588 ? 139.726 158.085 220.807 1.00 79.30 566 TYR C N 1
ATOM 19294 C CA . TYR B 2 588 ? 140.978 158.577 221.372 1.00 79.30 566 TYR C CA 1
ATOM 19295 C C . TYR B 2 588 ? 141.194 158.064 222.790 1.00 79.30 566 TYR C C 1
ATOM 19296 O O . TYR B 2 588 ? 142.339 157.869 223.211 1.00 79.30 566 TYR C O 1
ATOM 19314 N N . ARG B 2 589 ? 140.111 157.835 223.535 1.00 81.78 567 ARG C N 1
ATOM 19315 C CA . ARG B 2 589 ? 140.250 157.426 224.928 1.00 81.78 567 ARG C CA 1
ATOM 19316 C C . ARG B 2 589 ? 141.008 156.110 225.044 1.00 81.78 567 ARG C C 1
ATOM 19317 O O . ARG B 2 589 ? 141.886 155.966 225.903 1.00 81.78 567 ARG C O 1
ATOM 19338 N N . GLU B 2 590 ? 140.685 155.140 224.189 1.00 80.42 568 GLU C N 1
ATOM 19339 C CA . GLU B 2 590 ? 141.322 153.832 224.244 1.00 80.42 568 GLU C CA 1
ATOM 19340 C C . GLU B 2 590 ? 142.633 153.767 223.473 1.00 80.42 568 GLU C C 1
ATOM 19341 O O . GLU B 2 590 ? 143.464 152.901 223.768 1.00 80.42 568 GLU C O 1
ATOM 19353 N N . GLN B 2 591 ? 142.835 154.646 222.492 1.00 80.08 569 GLN C N 1
ATOM 19354 C CA . GLN B 2 591 ? 144.036 154.574 221.668 1.00 80.08 569 GLN C CA 1
ATOM 19355 C C . GLN B 2 591 ? 145.266 155.104 222.392 1.00 80.08 569 GLN C C 1
ATOM 19356 O O . GLN B 2 591 ? 146.373 154.606 222.165 1.00 80.08 569 GLN C O 1
ATOM 19370 N N . TYR B 2 592 ? 145.105 156.114 223.249 1.00 81.41 570 TYR C N 1
ATOM 19371 C CA . TYR B 2 592 ? 146.262 156.657 223.953 1.00 81.41 570 TYR C CA 1
ATOM 19372 C C . TYR B 2 592 ? 146.772 155.689 225.011 1.00 81.41 570 TYR C C 1
ATOM 19373 O O . TYR B 2 592 ? 147.983 155.469 225.127 1.00 81.41 570 TYR C O 1
ATOM 19391 N N . GLU B 2 593 ? 145.864 155.099 225.790 1.00 82.11 571 GLU C N 1
ATOM 19392 C CA . GLU B 2 593 ? 146.287 154.236 226.887 1.00 82.11 571 GLU C CA 1
ATOM 19393 C C . GLU B 2 593 ? 147.092 153.048 226.375 1.00 82.11 571 GLU C C 1
ATOM 19394 O O . GLU B 2 593 ? 148.132 152.701 226.947 1.00 82.11 571 GLU C O 1
ATOM 19406 N N . ARG B 2 594 ? 146.637 152.419 225.290 1.00 80.31 572 ARG C N 1
ATOM 19407 C CA . ARG B 2 594 ? 147.348 151.258 224.766 1.00 80.31 572 ARG C CA 1
ATOM 19408 C C . ARG B 2 594 ? 148.748 151.634 224.295 1.00 80.31 572 ARG C C 1
ATOM 19409 O O . ARG B 2 594 ? 149.708 150.892 224.530 1.00 80.31 572 ARG C O 1
ATOM 19430 N N . GLN B 2 595 ? 148.888 152.783 223.630 1.00 79.55 573 GLN C N 1
ATOM 19431 C CA . GLN B 2 595 ? 150.213 153.269 223.264 1.00 79.55 573 GLN C CA 1
ATOM 19432 C C . GLN B 2 595 ? 150.996 153.788 224.461 1.00 79.55 573 GLN C C 1
ATOM 19433 O O . GLN B 2 595 ? 152.207 154.004 224.339 1.00 79.55 573 GLN C O 1
ATOM 19447 N N . GLN B 2 596 ? 150.342 153.991 225.605 1.00 80.88 574 GLN C N 1
ATOM 19448 C CA . GLN B 2 596 ? 151.024 154.436 226.814 1.00 80.88 574 GLN C CA 1
ATOM 19449 C C . GLN B 2 596 ? 151.508 153.268 227.663 1.00 80.88 574 GLN C C 1
ATOM 19450 O O . GLN B 2 596 ? 152.625 153.308 228.190 1.00 80.88 574 GLN C O 1
ATOM 19464 N N . LEU B 2 597 ? 150.690 152.223 227.803 1.00 81.73 575 LEU C N 1
ATOM 19465 C CA . LEU B 2 597 ? 151.074 151.064 228.599 1.00 81.73 575 LEU C CA 1
ATOM 19466 C C . LEU B 2 597 ? 152.251 150.307 228.002 1.00 81.73 575 LEU C C 1
ATOM 19467 O O . LEU B 2 597 ? 152.836 149.464 228.690 1.00 81.73 575 LEU C O 1
ATOM 19483 N N . PHE B 2 598 ? 152.605 150.580 226.751 1.00 80.05 576 PHE C N 1
ATOM 19484 C CA . PHE B 2 598 ? 153.734 149.927 226.105 1.00 80.05 576 PHE C CA 1
ATOM 19485 C C . PHE B 2 598 ? 155.050 150.481 226.636 1.00 80.05 576 PHE C C 1
ATOM 19486 O O . PHE B 2 598 ? 155.076 151.532 227.276 1.00 80.05 576 PHE C O 1
#

Secondary structure (P-SEA, 3-state):
cccccaaaaaaacaaaaaaaaaaaaaaaaaaaaaaaaaaaaaaaaaaccccaaaaaaaaaaaaaaaaaaaaaaaaaaaaaaaaaaaaaaaaaaaaaaaaccccaaaaaaccaaaaaaacaaaaaaaaaaaccaaaaaaaaaaaaaaaaaaaaccccaaaaaaaacaaaaaaaaaaaaaaaaaaaaaaaaaaaaaaaaaaaaaaacaaaaaaaccaaaaaaaaaaaaaaaaaaaaaaaaaaaaaaaaaaaaaaaaaaaaaaaaaaaaaaccccaaaaaaaaaaaaaccccccaaaaaaaaaaaaaaaaaaaaaaaccccccccccccccccccccccccccccccccccccccccccccccccccccccccccccaaaaaaaaacccccccccccccccccccccaaaaaaaccccccccccccccaaaaaacccccccccaaaaaaaaacccccccccccccccccccccccccaaaaaaaaaaaaacccccbbbbccccccccaaaaaaaaaaaaaacccbbbbbbcccccccccccbbbbbccccccccccaaaaaccccaaaaaaaaaaac/caaaaaaaaaaacaaaaaaaaaaaaaaaaaaaacaaaaaaaaacccccccccccccccccccccccccccccccccccccccccccbbbbbccccccccccccccccccbbbbbbccaaaaaacaaaaaaaaaaaaaaaaaaaaaaaaaaaaaaaaaaaaaaaaaaaaaaaaaaaaaccaaaaacccaaaaaaacccaaaaaaaacccaaaaaaaaaaaaaaaaaaaaaccaaaaaaaaaaaaaaaaaaaaaaaccaaaaaaaaaaaaaaaaaaaaaaaaaaaaaaccaaaaaaaaaaaaaaaaaaaaaaaccccccccaaaaaaaaaaaaaaaaaaaaaaaccccccccaaaaaaaaaaaaacaaaaaaaaacaaaaaaaaaaaaaaaaaaccccbbbbbcccccccccbbbbcbbbbbccccccccccccccccccbbbbbbccccccaaaaaaaaacccccccbbbbcccccccccaaaaaaaaccccccbbbbbcccaaaaaacccccccccccccccccccccccccccccccccccccccccccaaaaaaaaaaaaaaccccbbbbccccccccccaaaaaaaacccccccccccccccccccccccccccccccccccccccccccccaaaaaaaaac

Nearest PDB structures (foldseek):
  8fhk-assembly1_D  TM=1.002E+00  e=6.901E-99  Bacillus subtilis subsp. subtilis str. 168
  8t1p-assembly1_D  TM=9.791E-01  e=2.399E-74  Bacillus subtilis subsp. subtilis str. 168
  8fmv-assembly1_D  TM=8.811E-01  e=3.629E-68  Bacillus subtilis subsp. subtilis str. 168
  6qv0-assembly1_A  TM=8.691E-01  e=2.057E-26  Thermotoga maritima MSB8
  8vsi-assembly1_A  TM=8.706E-01  e=3.556E-26  Escherichia coli

B-factor: mean 61.44, std 12.29, range [30.0, 101.27]

Sequence (1219 aa):
KIGKTLWRYALLYRKLLITAVLLLTVAVGAELTGPFIGKKMIDDHILGIEKTWYAVQFHGVSYVREDRLQEPVSKAKEAHIYQVGMAFYFVDQAGNRTVGKLTITNSRAYAAEKLTKQELFQFYQPEIKGMVLLIALYGGLLVFSVFFQYGQHYLLQMSANRIIQKMRQDVFSHIQKMPIRYFDNLPAGKVVARITNDTEAIRDLYVTVLSTFVTSGIYMFGIFTALFLLDVKLAFVALAIVPIIWLWSVIYRRYASYYNQKIRSINSDINAKMNESIQGMTIIQAFRHQKETMREFEELNESHFYFQNRMLNLNSLMSHNLVNVIRNLAFVALIWHFGGASLNAAGIVSIGVLYAFVDYLNRLFQPITGIVNQFSKLELARVSAGRVFELLEEKNTEEAGEPAKERALGRVEFRDVSFAYQEGEEVLKHISFTAQKGETVALVGHTGSGKSSILNLLFRFYDAQKGDVLIDGKSIYNMSRQELRSHMGIVLQDPYLFSGTIGSNVSLDDERMTEEEIKNALRQVGAEPLLKKLPKGINEPVIEKGSTLSSGERQLISFARALAFDPAILILDQATAHIDTETEAVIQKALDVVKQGRTTFVIAHRLSTIRNADQILVLDKGEIVERGNHEELMALEGQYYQMYESVLKKLGWFFKAYWLRYTIAIVLLLAVNVIEMFPPKLLGNAIDDMKAGAFTAEGLLFYIGIFFVLTAAVYIMSYFWMHQLFGGANLMEKILRTKLMGHLLTMSPPFYEKNRTGDLMARGTNDLQAVSLTTGFGILTLVDSTMFMMTIFLTMGFLISWKLTFAAIIPLPVMAIAISLYGSKIHERFTEAQNAFGALNDRVLESVSGVRVIRAYVQETNDVRRFNEMTADVYQKNMKVAFIDSLFEPTVKLLVGASYLIGLGYGAFLVFRNELTLGELVSFNVYLGMMIWPMFAIGELINVMQRGNASLDRVNETLSYETDVTDPKQPADLKEPGDIVFSHVSFTYPSSTSDNLQDISFTVRKGQTVGIAGKTGSGKTTIIKQLLRQYPPGEGSITFSGVPIQQIPLDRLRGWIGYVPQDHLLFSRTVKENILYGKQDATDKEVQQAIAEAHFEKDLHMLPSGLETMVGEKGVALSGGQKQRISIARALMANPEILILDQSLSAVDAKTEAAIIKNIRENRKGKTTFILTHRLSAVEHADLILVMDGGVIAERGTHQELLANNGWYREQYERQQLF

Radius of gyration: 40.77 Å; Cα contacts (8 Å, |Δi|>4): 1912; chains: 2; bounding box: 54×66×140 Å

Foldseek 3Di:
DLVVVVVVLLVVDDPLQVLLLVLLLLLLLLVLVVLVLLLCLCCPLVCQLQDWALVQDDPRDGHHRCDFPPDDDGGDFRKHKDDADPWIWIFGHDPDRDDCWHHHPCDDTHGTDTCPPVSVVSRRPRSVVVVVVSVVVSVVSNVSSVVSNVSSLVSLQVSLVVSLVVLLVLLVVLVVLAFLVVVVPDFPQLVVCLRPVLSVLVSCCRNAQVSLVSSLVSNLVSLLVVVCVLPPPVSVVVVVVVVVVVVVLVVLQVQCQVLLLVLSVLVSVLRRLVVVCVVPVVCCVPVVCVVVSVVVNVVSVVSNVVSVVSCVPVLVCFAVVVLVVVLVVLVVCLVPVLCVCCVVPNNVVCPSVSVSSVVSSVSNSVSVSSNRVCSVSVSNSVSSSVSSVCSSDDDNGADAQQDADDAAFAWKWWAQFWAAPPVPRGLAGGDTDIDGQFAAEEEAPLVRNQPVVVVVCQLPSDDTDDTFMQGVHRTPVVHNSNRSDLQEFELDLQDKFAWFFLLCRLCVPDPPDDSPLCCLVVLQPDCVLVVDPHHRHPDIADGIQRPVDDRLVSLSSSVSSLVSRPHQEYEYHQSCVRVVPCVRVVSCCPSVNPPRSHRYHDYHLAVPSQQPGQFYWHSYNNRTDDTGHNVVDDPDVVVSNVVND/DLCVLCVVLCVVPVPLVVLLLVLLVVLLVLVLVLLLLQLVQVVCVVVVNNDDVSVVVSVVSVVVSVVSSVVSVVSSLVSQLVSLVVVLVVLLVLLVVLVPPFFPLCCVVDPPLLSVCLNPVLSVLLSCCSRPLVVCVSSLVVSLVVLLVCCPPVPHPVLSVFLCVLVVVVVVLLVVLLVVLLVLLLVVSVLSSVVSRLVVVCVVPPCVCVVVVCPVVSVVVVVVSVVVVVVSVVVSVVSLVVSLVSLVVSLVVSLVRSLVVQVVCVVVVSHDPSSSSSNNVSSCVRRVVCSCVSVSSNSNSNNVSSVVVSVVSSDPVSAQPAAPAAPPDQFAQKFFKQFAQDAAPPGDHRQAGTDGDMGHFAWAEAEEAPPSLCPVVVVCLQLPSHPGDPTARCRPNDGSHSHHNVNSVLQEQDACLDFWFAWFFLLQRLLVADPSQDDCLLVVLCVLLVNPVVLVVVPHRSHDTQHGTRPPHAPLNRLSSVSSSSVSSLHLEYEAAQSPVRDDPVSVVSNLVSVCVSRPRRYYYDYHLLPPSQQGTQKYFHGDGNYTPDMGHNPVPCVDDDDSVVSVVVSVVD